Protein 9BY5 (pdb70)

Secondary structure (DSSP, 8-state):
-HHHHHHHHHHHHHHHHHHHHT-HHHHHHHHHHHHHHHHH-GGGS-SSS-HHHHHHHHHHHHHHSS-----HHHHHHHHTSPTTHHHHHHHHTTT---HHHHHHHTTS-HHHHHHHHHHHHHHHHSPPP-EEEEE-S-HHHHHHHHHHHHHTT-EEEEEE-SHHHHHHHHHHS--SEEEE-SB-TTS-BHHHHHHHHHHHH----EEEEES-GGGG-SSSS---SEEEESS--HHHHHHHHHHHHTT-/-HHHHHHHHHHHHHHHHHHHHTSHHHHHHHHHHHHHHHHH-GGGS-TTS-HHHHHHHHHHHHHHSS-----SS-----SGGGGGGGTSPTTHHHHHHHHTTT---HHHHHHHTTS-HHHHHHHHHHHHHHHHTSPP-EEEEE-S-HHHHHHHHHHHHHTT-EEEEEE-SHHHHHHHHHHS--SEEEE-SB-TTS-BHHHHHHHHHHHH----EEEEES-GGGG-SSSS---SEEEESS--HHHHHHHHHHHHTT--/-HHHHHHHHHHHHHHHHHHHHT-HHHHHHHHHHHHHHHHH-GGGS-SSS-HHHHHHHHHHHHHT---HHHHHHHTTSPTTHHHHHHHHTTT---HHHHHHHTTS-HHHHHHHHHHHHHHGGGPPP--EEEE-SSHHHHHHHHHHHHHHT----EEE-SHHHHHHHHHHS--SEEEEESB-TTS-BHHHHHHHHHHHH----EEEEES--GGG--SSS---SEEEESS--HHHHHHHHHHHHTT--

Organism: NCBI:txid1123069

B-factor: mean 59.8, std 19.07, range [26.31, 221.82]

InterPro domains:
  IPR001789 Signal transduction response regulator, receiver domain [PF00072] (146-255)
  IPR001789 Signal transduction response regulator, receiver domain [PS50110] (145-259)
  IPR001789 Signal transduction response regulator, receiver domain [SM00448] (144-255)
  IPR011006 CheY-like superfamily [SSF52172] (145-259)
  IPR013324 RNA polymerase sigma factor, region 3/4-like [SSF88659] (86-138)
  IPR014605 Signal transduction response regulator PhyR-like, alphaproteobacteria [NF006623] (9-264)
  IPR014605 Signal transduction response regulator PhyR-like, alphaproteobacteria [PIRSF036400] (9-265)
  IPR036388 Winged helix-like DNA-binding domain superfamily [G3DSA:1.10.10.10] (83-142)
  IPR050595 Bacterial response regulator [PTHR44591] (145-258)
  IPR053866 PhyR, sigma2 domain [PF22029] (13-67)
  IPR053867 PhyR, sigma4 domain [PF22233] (92-139)

Solvent-accessible surface area: 33877 Å² total; per-residue (Å²): 148,69,87,63,83,20,58,62,35,24,24,47,0,45,24,3,0,1,6,14,24,22,32,37,86,43,0,26,54,28,2,101,35,0,44,85,22,11,126,113,106,92,102,67,18,92,111,70,45,78,29,48,5,0,0,1,12,0,0,9,49,38,59,95,67,119,42,124,116,55,48,39,67,1,2,54,36,35,44,128,32,40,103,50,1,14,22,0,0,1,0,24,6,16,4,90,9,71,61,110,57,0,0,48,0,18,149,36,88,32,26,87,0,96,89,20,21,92,86,2,115,57,48,46,144,115,48,116,81,7,95,0,0,0,1,2,23,94,63,125,42,4,111,61,2,58,89,6,0,56,101,37,46,13,53,46,29,19,55,1,113,32,72,92,45,0,39,61,22,2,42,147,64,106,2,35,0,0,1,0,13,36,112,0,43,71,215,12,26,0,65,72,0,6,69,66,2,43,185,59,96,35,134,5,14,16,1,11,2,16,47,132,10,63,162,30,0,42,33,130,128,127,18,21,22,8,7,2,32,41,130,40,104,86,41,18,2,57,2,2,0,10,2,0,30,11,27,67,138,67,18,49,72,8,30,32,23,2,26,7,0,28,11,3,0,1,8,7,0,17,28,39,79,9,0,24,18,19,1,63,17,0,0,32,22,12,7,86,94,88,94,67,21,89,112,65,38,74,24,29,5,1,0,0,16,6,0,13,51,32,56,95,56,129,45,81,12,145,41,154,53,167,30,32,40,34,213,36,4,95,139,32,91,104,87,28,42,104,41,0,18,22,0,0,1,0,25,5,17,2,79,9,72,51,109,55,0,2,51,1,18,171,39,80,26,85,91,0,113,103,20,15,88,77,2,113,45,13,40,143,90,50,132,76,8,95,0,1,0,2,2,25,98,64,150,37,4,118,61,2,68,76,5,0,56,102,42,44,14,33,32,27,20,56,1,110,34,63,88,43,0,43,56,21,3,53,143,61,76,0,53,0,0,2,1,13,24,77,2,44,66,203,29,33,0,64,80,0,4,75,58,4,52,183,87,82,37,120,5,9,17,1,12,2,8,38,62,0,20,139,21,1,41,35,135,129,127,18,21,21,9,7,3,12,22,54,43,106,87,37,16,2,48,1,4,1,9,7,0,29,18,15,11,120,128,73,79,61,89,19,59,62,36,20,24,44,0,22,21,2,0,0,10,18,32,19,33,38,90,44,0,20,61,71,0,83,35,0,37,90,19,11,124,119,90,89,90,67,20,91,109,69,43,70,35,46,6,1,1,0,7,3,0,12,58,39,57,96,128,177,50,145,80,21,64,160,57,59,84,194,30,35,105,54,0,21,22,0,0,2,0,22,3,19,4,86,12,33,24,88,51,0,6,60,1,12,165,38,82,47,80,80,0,111,121,32,18,94,121,1,104,54,33,38,148,118,54,119,68,7,105,0,0,0,0,2,30,86,0,76,29,0,4,65,0,28,39,5,0,60,104,38,42,13,54,43,24,13,9,4,44,36,63,98,38,0,36,63,28,2,46,145,70,78,0,14,0,0,1,0,9,26,104,7,61,73,207,7,24,0,63,68,0,6,72,74,2,43,181,68,112,34,129,4,16,17,0,14,1,7,43,139,15,73,164,21,1,40,34,135,128,129,20,16,24,10,8,2,25,41,134,45,71,71,26,14,0,50,0,5,0,14,6,0,32,29,66,19,115

Foldseek 3Di:
DLVVQLVVLLLVQLLLQLLQLVHSVRSNVLSVVLVVCCVVPVVQQDPVDRNNLSSLLSSLVSVPDDDDNADVLLVVLVVPADPPLLVLLCCCFQVVDDLCSSCSSNVHHSVVSVVSPVSNVVVLLVDDEWEEEEEAAPVVVVVVLCVLSVVSVYHYLYYHQALVSLLVSCVVPPGQEYEFEAQGDVRHGSVVSVVNSCVPPNDHAYAYEEAPCSVQRPSPDDHHSHYAYPVHDSSNSSSSVSSSSSRD/DLVVQLVVLLLVQLLLQLLQQVFSVQSNLLSVQLVVVCVVPVVQADPVDDSNLRSLLSSVVCVPDPDGGPGPDDHGRAVLLPVVVVVADPPLLVLLCCVFQVVDPLCSSCSSNVHHSVVSVVSPVSNVVVLVVDDAWEEEEEAAPVVVSVVLQVLSVVSVHHYLYYHQALVSLLVSCVVDPGLEYEHEAQGDVRHGRVVSVVNSCVVPNDHQYEYEEAPCSVQRPSPDDHHSHYAYPVHDSSNSVSRVSSRSSNTD/DLVVQLVVLLLVQLQLQLLQVVHSVRSNVLSVVLVVCCVVPVVQADPVDRSNLRSLLSSLVVVVVDDVVLVVLVVPQDPPLLNLLCCVFQVVADLCSSCSSNVHHSVVSVVSPVSNVVSLLVDDAFEEEEADQPVVVVVVLCVLSVVSPYHYLYYHFALVRLLVSCVVPPGQEYEFEAQGDVRHGSVVSVVSSCVPVNDHAYEYEYACVSVQRPSPDDHHSHYAHPPHDSSNSSSRCSSSSSVTD

Sequence (749 aa):
DLSAQIAAELPYLRRYARALTGSQSSGDAYALATLEAILDEPALFETGTTPRVALFTVFHTIWNSSGSGLARAAQRHLARLTPNTREALLLSTIEDFTPEEVATIMRSDVDEVRHLINRARSEMEDSVSGRVMIIEDEAIIALDLQTIVADMGHAITGVARTRDAAVALAGIEKPDLILADIQLADRSSGIDAVNEILRARGDIPVIFITAFPERLLTGERPEPAFLISKPYREDQVRSAISQAMFFADLSAQIAAELPYLRRYARALTGSQSSGDAYALATLEAILDEPALFETGTTPRVALFTVFHTIWNSSGSPVSDGETGLARAAQRHLARLTPNTREALLLSTIEDFTPEEVATIMRSDVDEVRHLINRARSEMEDSVSGRVMIIEDEAIIALDLQTIVADMGHAITGVARTRDAAVALAGIEKPDLILADIQLADRSSGIDAVNEILRARGDIPVIFITAFPERLLTGERPEPAFLISKPYREDQVRSAISQAMFFASDLSAQIAAELPYLRRYARALTGSQSSGDAYALATLEAILDEPALFETGTTPRVALFTVFHTIWNSLARAAQRHLARLTPNTREALLLSTIEDFTPEEVATIMRSDVDEVRHLINRARSEMEDSVSGRVMIIEDEAIIALDLQTIVADMGHAITGVARTRDAAVALAGIEKPDLILADIQLADRSSGIDAVNEILRARGDIPVIFITAFPERLLTGERPEPAFLISKPYREDQVRSAISQAMFFAS

Radius of gyration: 29.53 Å; Cα contacts (8 Å, |Δi|>4): 1243; chains: 3; bounding box: 86×63×75 Å

Structure (mmCIF, N/CA/C/O backbone):
data_9BY5
#
_entry.id   9BY5
#
_cell.length_a   113.910
_cell.length_b   118.642
_cell.length_c   121.088
_cell.angle_alpha   90.000
_cell.angle_beta   90.000
_cell.angle_gamma   90.000
#
_symmetry.space_group_name_H-M   'I 2 2 2'
#
loop_
_entity.id
_entity.type
_entity.pdbx_description
1 polymer 'Response regulator receiver protein'
2 non-polymer 'MAGNESIUM ION'
3 non-polymer 'SODIUM ION'
4 non-polymer 2-AMINO-2-HYDROXYMETHYL-PROPANE-1,3-DIOL
5 water water
#
loop_
_atom_site.group_PDB
_atom_site.id
_atom_site.type_symbol
_atom_site.label_atom_id
_atom_site.label_alt_id
_atom_site.label_comp_id
_atom_site.label_asym_id
_atom_site.label_entity_id
_atom_site.label_seq_id
_atom_site.pdbx_PDB_ins_code
_atom_site.Cartn_x
_atom_site.Cartn_y
_atom_site.Cartn_z
_atom_site.occupancy
_atom_site.B_iso_or_equiv
_atom_site.auth_seq_id
_atom_site.auth_comp_id
_atom_site.auth_asym_id
_atom_site.auth_atom_id
_atom_site.pdbx_PDB_model_num
ATOM 1 N N . ASP A 1 10 ? -29.99800 -18.37900 6.50400 1.000 58.70253 10 ASP A N 1
ATOM 2 C CA . ASP A 1 10 ? -28.99300 -17.31600 6.77900 1.000 59.07167 10 ASP A CA 1
ATOM 3 C C . ASP A 1 10 ? -28.02300 -17.23100 5.60300 1.000 57.40282 10 ASP A C 1
ATOM 4 O O . ASP A 1 10 ? -27.52200 -18.28400 5.23000 1.000 41.73018 10 ASP A O 1
ATOM 12 N N . LEU A 1 11 ? -27.73900 -16.03100 5.09200 1.000 48.12654 11 LEU A N 1
ATOM 13 C CA . LEU A 1 11 ? -26.91300 -15.86000 3.86600 1.000 48.61411 11 LEU A CA 1
ATOM 14 C C . LEU A 1 11 ? -25.44400 -16.17700 4.13400 1.000 43.74951 11 LEU A C 1
ATOM 15 O O . LEU A 1 11 ? -24.80200 -16.57600 3.20500 1.000 41.04491 11 LEU A O 1
ATOM 31 N N . SER A 1 12 ? -24.93400 -15.90300 5.31900 1.000 35.25848 12 SER A N 1
ATOM 32 C CA . SER A 1 12 ? -23.53700 -16.25400 5.64500 1.000 36.78573 12 SER A CA 1
ATOM 33 C C . SER A 1 12 ? -23.38500 -17.76900 5.51600 1.000 39.84905 12 SER A C 1
ATOM 34 O O . SER A 1 12 ? -22.39000 -18.18700 4.97100 1.000 35.48226 12 SER A O 1
ATOM 42 N N . ALA A 1 13 ? -24.32900 -18.53200 6.04500 1.000 33.49939 13 ALA A N 1
ATOM 43 C CA . ALA A 1 13 ? -24.26200 -19.99200 6.05500 1.000 37.74752 13 ALA A CA 1
ATOM 44 C C . ALA A 1 13 ? -24.49000 -20.54900 4.67100 1.000 33.85051 13 ALA A C 1
ATOM 45 O O . ALA A 1 13 ? -23.93400 -21.59400 4.32800 1.000 34.72572 13 ALA A O 1
ATOM 52 N N . GLN A 1 14 ? -25.29800 -19.85900 3.86300 1.000 33.02939 14 GLN A N 1
ATOM 53 C CA . GLN A 1 14 ? -25.55200 -20.33000 2.51000 1.000 37.81002 14 GLN A CA 1
ATOM 54 C C . GLN A 1 14 ? -24.31700 -20.14800 1.63300 1.000 40.13253 14 GLN A C 1
ATOM 55 O O . GLN A 1 14 ? -23.97200 -21.04600 0.84900 1.000 34.33544 14 GLN A O 1
ATOM 69 N N . ILE A 1 15 ? -23.63600 -18.99400 1.76600 1.000 33.91239 15 ILE A N 1
ATOM 70 C CA . ILE A 1 15 ? -22.38200 -18.76300 1.03900 1.000 34.19254 15 ILE A CA 1
ATOM 71 C C . ILE A 1 15 ? -21.31700 -19.75900 1.46800 1.000 31.90822 15 ILE A C 1
ATOM 72 O O . ILE A 1 15 ? -20.59200 -20.30700 0.63700 1.000 35.21142 15 ILE A O 1
ATOM 88 N N . ALA A 1 16 ? -21.16400 -19.96100 2.77900 1.000 34.91873 16 ALA A N 1
ATOM 89 C CA . ALA A 1 16 ? -20.16800 -20.90500 3.26800 1.000 33.11513 16 ALA A CA 1
ATOM 90 C C . ALA A 1 16 ? -20.38200 -22.30200 2.68500 1.000 34.60820 16 ALA A C 1
ATOM 91 O O . ALA A 1 16 ? -19.41700 -22.98600 2.34500 1.000 34.68340 16 ALA A O 1
ATOM 98 N N . ALA A 1 17 ? -21.64900 -22.74100 2.54700 1.000 33.45471 17 ALA A N 1
ATOM 99 C CA . ALA A 1 17 ? -21.94400 -24.05400 1.96600 1.000 35.69617 17 ALA A CA 1
ATOM 100 C C . ALA A 1 17 ? -21.56800 -24.14700 0.49200 1.000 33.91541 17 ALA A C 1
ATOM 101 O O . ALA A 1 17 ? -21.34400 -25.25000 -0.00300 1.000 36.63955 17 ALA A O 1
ATOM 108 N N . GLU A 1 18 ? -21.47200 -23.02800 -0.22400 1.000 33.65855 18 GLU A N 1
ATOM 109 C CA . GLU A 1 18 ? -21.16500 -23.11300 -1.64300 1.000 33.13549 18 GLU A CA 1
ATOM 110 C C . GLU A 1 18 ? -19.68200 -22.95400 -1.94200 1.000 33.24602 18 GLU A C 1
ATOM 111 O O . GLU A 1 18 ? -19.25200 -23.25300 -3.06400 1.000 34.61831 18 GLU A O 1
ATOM 123 N N . LEU A 1 19 ? -18.89600 -22.47500 -0.98400 1.000 31.48947 19 LEU A N 1
ATOM 124 C CA . LEU A 1 19 ? -17.46800 -22.29300 -1.23700 1.000 30.23943 19 LEU A CA 1
ATOM 125 C C . LEU A 1 19 ? -16.78400 -23.54700 -1.78100 1.000 31.11118 19 LEU A C 1
ATOM 126 O O . LEU A 1 19 ? -15.89800 -23.41200 -2.63600 1.000 31.93259 19 LEU A O 1
ATOM 142 N N . PRO A 1 20 ? -17.09000 -24.75100 -1.31900 1.000 32.12349 20 PRO A N 1
ATOM 143 C CA . PRO A 1 20 ? -16.36600 -25.93000 -1.85500 1.000 33.42654 20 PRO A CA 1
ATOM 144 C C . PRO A 1 20 ? -16.53100 -26.10000 -3.35000 1.000 28.88587 20 PRO A C 1
ATOM 145 O O . PRO A 1 20 ? -15.57400 -26.48200 -4.03200 1.000 30.99166 20 PRO A O 1
ATOM 156 N N . TYR A 1 21 ? -17.73300 -25.82700 -3.87100 1.000 31.00274 21 TYR A N 1
ATOM 157 C CA . TYR A 1 21 ? -17.99000 -25.96900 -5.30500 1.000 31.05437 21 TYR A CA 1
ATOM 158 C C . TYR A 1 21 ? -17.26900 -24.89400 -6.09900 1.000 31.66561 21 TYR A C 1
ATOM 159 O O . TYR A 1 21 ? -16.77300 -25.15600 -7.20600 1.000 30.54426 21 TYR A O 1
ATOM 177 N N . LEU A 1 22 ? -17.19000 -23.67700 -5.54400 1.000 31.92492 22 LEU A N 1
ATOM 178 C CA . LEU A 1 22 ? -16.37800 -22.63700 -6.16900 1.000 30.89378 22 LEU A CA 1
ATOM 179 C C . LEU A 1 22 ? -14.92900 -23.08700 -6.27200 1.000 31.09710 22 LEU A C 1
ATOM 180 O O . LEU A 1 22 ? -14.28100 -22.89400 -7.31000 1.000 26.91493 22 LEU A O 1
ATOM 196 N N . ARG A 1 23 ? -14.40400 -23.70800 -5.20900 1.000 29.87687 23 ARG A N 1
ATOM 197 C CA . ARG A 1 23 ? -13.05300 -24.27500 -5.28600 1.000 34.48730 23 ARG A CA 1
ATOM 198 C C . ARG A 1 23 ? -12.96000 -25.31700 -6.38600 1.000 27.06179 23 ARG A C 1
ATOM 199 O O . ARG A 1 23 ? -11.97800 -25.35400 -7.14000 1.000 27.10698 23 ARG A O 1
ATOM 220 N N . ARG A 1 24 ? -13.96400 -26.19000 -6.47800 1.000 30.04697 24 ARG A N 1
ATOM 221 C CA . ARG A 1 24 ? -13.96100 -27.20900 -7.52400 1.000 29.82258 24 ARG A CA 1
ATOM 222 C C . ARG A 1 24 ? -13.85600 -26.57300 -8.89800 1.000 31.30803 24 ARG A C 1
ATOM 223 O O . ARG A 1 24 ? -13.05000 -27.00500 -9.73400 1.000 34.32999 24 ARG A O 1
ATOM 244 N N . TYR A 1 25 ? -14.67300 -25.53500 -9.15200 1.000 32.61101 25 TYR A N 1
ATOM 245 C CA . TYR A 1 25 ? -14.68100 -24.87100 -10.45900 1.000 28.47530 25 TYR A CA 1
ATOM 246 C C . TYR A 1 25 ? -13.34600 -24.17000 -10.74000 1.000 26.31265 25 TYR A C 1
ATOM 247 O O . TYR A 1 25 ? -12.73100 -24.38700 -11.78900 1.000 31.43766 25 TYR A O 1
ATOM 265 N N . ALA A 1 26 ? -12.87500 -23.33800 -9.80500 1.000 28.00997 26 ALA A N 1
ATOM 266 C CA . ALA A 1 26 ? -11.61400 -22.61200 -10.00100 1.000 33.90626 26 ALA A CA 1
ATOM 267 C C . ALA A 1 26 ? -10.42100 -23.55500 -10.11900 1.000 30.15704 26 ALA A C 1
ATOM 268 O O . ALA A 1 26 ? -9.48500 -23.28200 -10.88900 1.000 31.13763 26 ALA A O 1
ATOM 275 N N . ARG A 1 27 ? -10.41600 -24.66300 -9.36700 1.000 29.44997 27 ARG A N 1
ATOM 276 C CA . ARG A 1 27 ? -9.32500 -25.62200 -9.51200 1.000 29.89094 27 ARG A CA 1
ATOM 277 C C . ARG A 1 27 ? -9.32200 -26.24700 -10.90000 1.000 30.45582 27 ARG A C 1
ATOM 278 O O . ARG A 1 27 ? -8.25900 -26.50400 -11.46600 1.000 29.17108 27 ARG A O 1
ATOM 299 N N . ALA A 1 28 ? -10.49100 -26.51500 -11.46600 1.000 27.53191 28 ALA A N 1
ATOM 300 C CA . ALA A 1 28 ? -10.60100 -27.15100 -12.79700 1.000 27.52565 28 ALA A CA 1
ATOM 301 C C . ALA A 1 28 ? -10.13300 -26.17400 -13.87400 1.000 32.31039 28 ALA A C 1
ATOM 302 O O . ALA A 1 28 ? -9.41400 -26.60600 -14.76700 1.000 32.34064 28 ALA A O 1
ATOM 309 N N . LEU A 1 29 ? -10.50400 -24.90400 -13.75700 1.000 30.26973 29 LEU A N 1
ATOM 310 C CA . LEU A 1 29 ? -10.10200 -23.85900 -14.72800 1.000 33.34576 29 LEU A CA 1
ATOM 311 C C . LEU A 1 29 ? -8.57700 -23.70000 -14.73600 1.000 37.71647 29 LEU A C 1
ATOM 312 O O . LEU A 1 29 ? -8.01400 -23.60500 -15.83100 1.000 32.59125 29 LEU A O 1
ATOM 328 N N . THR A 1 30 ? -7.94200 -23.72800 -13.56800 1.000 35.45805 30 THR A N 1
ATOM 329 C CA . THR A 1 30 ? -6.49900 -23.47500 -13.41200 1.000 36.84597 30 THR A CA 1
ATOM 330 C C . THR A 1 30 ? -5.69500 -24.75100 -13.41900 1.000 37.4832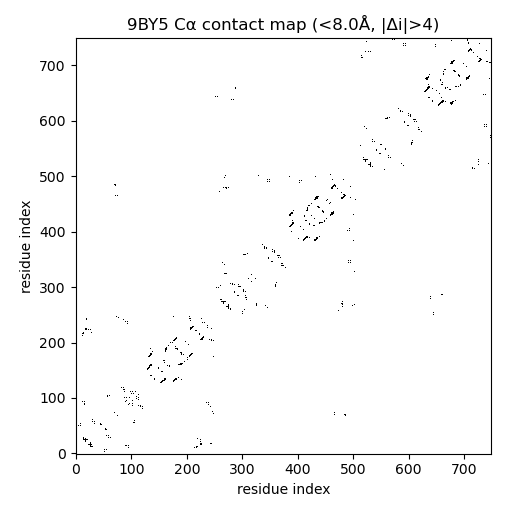5 30 THR A C 1
ATOM 331 O O . THR A 1 30 ? -4.47200 -24.63600 -13.54200 1.000 36.16457 30 THR A O 1
ATOM 342 N N . GLY A 1 31 ? -6.30900 -25.92800 -13.27800 1.000 32.92813 31 GLY A N 1
ATOM 343 C CA . GLY A 1 31 ? -5.50900 -27.13600 -13.12800 1.000 34.75412 31 GLY A CA 1
ATOM 344 C C . GLY A 1 31 ? -4.76300 -27.27400 -11.81200 1.000 34.36224 31 GLY A C 1
ATOM 345 O O . GLY A 1 31 ? -3.90800 -28.15200 -11.68800 1.000 35.49763 31 GLY A O 1
ATOM 349 N N . SER A 1 32 ? -5.02800 -26.40900 -10.83600 1.000 33.61559 32 SER A N 1
ATOM 350 C CA . SER A 1 32 ? -4.22500 -26.37300 -9.59000 1.000 34.89247 32 SER A CA 1
ATOM 351 C C . SER A 1 32 ? -5.09800 -26.21000 -8.34800 1.000 33.96295 32 SER A C 1
ATOM 352 O O . SER A 1 32 ? -6.08700 -25.50900 -8.44500 1.000 35.04403 32 SER A O 1
ATOM 360 N N . GLN A 1 33 ? -4.74100 -26.86400 -7.25100 1.000 33.74486 33 GLN A N 1
ATOM 361 C CA . GLN A 1 33 ? -5.44600 -26.66100 -5.96900 1.000 35.54619 33 GLN A CA 1
ATOM 362 C C . GLN A 1 33 ? -5.03300 -25.28600 -5.44300 1.000 36.19787 33 GLN A C 1
ATOM 363 O O . GLN A 1 33 ? -5.89700 -24.54200 -5.01800 1.000 33.44714 33 GLN A O 1
ATOM 377 N N . SER A 1 34 ? -3.74400 -24.98300 -5.50700 1.000 34.08342 34 SER A N 1
ATOM 378 C CA . SER A 1 34 ? -3.21100 -23.72200 -4.95300 1.000 37.68122 34 SER A CA 1
ATOM 379 C C . SER A 1 34 ? -3.85600 -22.52800 -5.66900 1.000 38.11570 34 SER A C 1
ATOM 380 O O . SER A 1 34 ? -4.33300 -21.64100 -4.97400 1.000 38.23646 34 SER A O 1
ATOM 388 N N . SER A 1 35 ? -3.88300 -22.51200 -6.99600 1.000 33.60044 35 SER A N 1
ATOM 389 C CA . SER A 1 35 ? -4.52600 -21.40600 -7.70700 1.000 40.03404 35 SER A CA 1
ATOM 390 C C . SER A 1 35 ? -6.03600 -21.40400 -7.49800 1.000 38.83104 35 SER A C 1
ATOM 391 O O . SER A 1 35 ? -6.62100 -20.35400 -7.20600 1.000 31.98017 35 SER A O 1
ATOM 399 N N . GLY A 1 36 ? -6.68900 -22.56500 -7.66600 1.000 32.00210 36 GLY A N 1
ATOM 400 C CA . GLY A 1 36 ? -8.13000 -22.60900 -7.47200 1.000 30.41742 36 GLY A CA 1
ATOM 401 C C . GLY A 1 36 ? -8.54300 -22.12400 -6.09700 1.000 33.49170 36 GLY A C 1
ATOM 402 O O . GLY A 1 36 ? -9.45400 -21.30400 -5.95700 1.000 32.33093 36 GLY A O 1
ATOM 406 N N . ASP A 1 37 ? -7.88300 -22.58800 -5.05300 1.000 32.39278 37 ASP A N 1
ATOM 407 C CA . ASP A 1 37 ? -8.25900 -22.22100 -3.66800 1.000 34.97363 37 ASP A CA 1
ATOM 408 C C . ASP A 1 37 ? -8.00400 -20.73800 -3.45300 1.000 37.86686 37 ASP A C 1
ATOM 409 O O . ASP A 1 37 ? -8.68600 -20.15400 -2.63800 1.000 32.80969 37 ASP A O 1
ATOM 418 N N . ALA A 1 38 ? -7.00800 -20.19100 -4.12700 1.000 32.23488 38 ALA A N 1
ATOM 419 C CA . ALA A 1 38 ? -6.66900 -18.76500 -3.97500 1.000 30.69776 38 ALA A CA 1
ATOM 420 C C . ALA A 1 38 ? -7.73400 -17.90400 -4.64400 1.000 34.73964 38 ALA A C 1
ATOM 421 O O . ALA A 1 38 ? -7.97800 -16.84100 -4.13900 1.000 34.38728 38 ALA A O 1
ATOM 428 N N . TYR A 1 39 ? -8.27100 -18.34000 -5.77400 1.000 33.01361 39 TYR A N 1
ATOM 429 C CA . TYR A 1 39 ? -9.27900 -17.56400 -6.52700 1.000 32.17466 39 TYR A CA 1
ATOM 430 C C . TYR A 1 39 ? -10.57400 -17.60300 -5.76400 1.000 34.80729 39 TYR A C 1
ATOM 431 O O . TYR A 1 39 ? -11.26500 -16.59700 -5.75900 1.000 31.15580 39 TYR A O 1
ATOM 449 N N . ALA A 1 40 ? -10.89900 -18.74300 -5.16700 1.000 31.36861 40 ALA A N 1
ATOM 450 C CA . ALA A 1 40 ? -12.13200 -18.90900 -4.37600 1.000 33.52163 40 ALA A CA 1
ATOM 451 C C . ALA A 1 40 ? -12.03100 -18.00400 -3.15100 1.000 35.82059 40 ALA A C 1
ATOM 452 O O . ALA A 1 40 ? -13.02100 -17.36500 -2.81700 1.000 30.99064 40 ALA A O 1
ATOM 459 N N . LEU A 1 41 ? -10.86600 -17.96200 -2.50900 1.000 30.05395 41 LEU A N 1
ATOM 460 C CA . LEU A 1 41 ? -10.69000 -17.07500 -1.36000 1.000 32.69683 41 LEU A CA 1
ATOM 461 C C . LEU A 1 41 ? -10.79900 -15.59900 -1.76300 1.000 30.73170 41 LEU A C 1
ATOM 462 O O . LEU A 1 41 ? -11.43500 -14.80000 -1.06000 1.000 30.47215 41 LEU A O 1
ATOM 478 N N . ALA A 1 42 ? -10.21700 -15.22300 -2.90500 1.000 31.65022 42 ALA A N 1
ATOM 479 C CA . ALA A 1 42 ? -10.30400 -13.83200 -3.34300 1.000 35.43181 42 ALA A CA 1
ATOM 480 C C . ALA A 1 42 ? -11.74100 -13.43200 -3.60500 1.000 35.87779 42 ALA A C 1
ATOM 481 O O . ALA A 1 42 ? -12.11100 -12.28100 -3.35900 1.000 31.30928 42 ALA A O 1
ATOM 488 N N . THR A 1 43 ? -12.56900 -14.38100 -4.06700 1.000 32.43697 43 THR A N 1
ATOM 489 C CA . THR A 1 43 ? -13.98100 -14.10100 -4.29800 1.000 30.71305 43 THR A CA 1
ATOM 490 C C . THR A 1 43 ? -14.69400 -13.78300 -3.00100 1.000 33.81582 43 THR A C 1
ATOM 491 O O . THR A 1 43 ? -15.46500 -12.82100 -2.93900 1.000 31.85549 43 THR A O 1
ATOM 502 N N . LEU A 1 44 ? -14.45700 -14.58000 -1.94600 1.000 31.49534 44 LEU A N 1
ATOM 503 C CA . LEU A 1 44 ? -15.04900 -14.26600 -0.65000 1.000 33.46984 44 LEU A CA 1
ATOM 504 C C . LEU A 1 44 ? -14.54500 -12.92300 -0.11500 1.000 33.54895 44 LEU A C 1
ATOM 505 O O . LEU A 1 44 ? -15.31700 -12.14400 0.46100 1.000 34.78253 44 LEU A O 1
ATOM 521 N N . GLU A 1 45 ? -13.24000 -12.65800 -0.25200 1.000 32.68294 45 GLU A N 1
ATOM 522 C CA . GLU A 1 45 ? -12.70200 -11.37400 0.20200 1.000 35.29584 45 GLU A CA 1
ATOM 523 C C . GLU A 1 45 ? -13.40100 -10.21600 -0.50200 1.000 35.07307 45 GLU A C 1
ATOM 524 O O . GLU A 1 45 ? -13.75100 -9.21100 0.13200 1.000 38.15964 45 GLU A O 1
ATOM 536 N N . ALA A 1 46 ? -13.62000 -10.33900 -1.81500 1.000 35.27342 46 ALA A N 1
ATOM 537 C CA . ALA A 1 46 ? -14.29600 -9.27200 -2.55300 1.000 33.83335 46 ALA A CA 1
ATOM 538 C C . ALA A 1 46 ? -15.68500 -9.03100 -2.00400 1.000 36.91943 46 ALA A C 1
ATOM 539 O O . ALA A 1 46 ? -16.12900 -7.87800 -1.87700 1.000 36.04999 46 ALA A O 1
ATOM 546 N N . ILE A 1 47 ? -16.38700 -10.10900 -1.66500 1.000 29.89625 47 ILE A N 1
ATOM 547 C CA . ILE A 1 47 ? -17.74300 -9.96100 -1.16700 1.000 34.30338 47 ILE A CA 1
ATOM 548 C C . ILE A 1 47 ? -17.74600 -9.34000 0.22100 1.000 35.61021 47 ILE A C 1
ATOM 549 O O . ILE A 1 47 ? -18.66800 -8.59200 0.58200 1.000 34.81723 47 ILE A O 1
ATOM 565 N N . LEU A 1 48 ? -16.72600 -9.62900 1.02800 1.000 36.00280 48 LEU A N 1
ATOM 566 C CA . LEU A 1 48 ? -16.73200 -9.02900 2.35800 1.000 34.91022 48 LEU A CA 1
ATOM 567 C C . LEU A 1 48 ? -16.34500 -7.55800 2.28800 1.000 33.97963 48 LEU A C 1
ATOM 568 O O . LEU A 1 48 ? -16.87700 -6.74100 3.04200 1.000 34.83388 48 LEU A O 1
ATOM 584 N N . ASP A 1 49 ? -15.41500 -7.21700 1.39500 1.000 36.99717 49 ASP A N 1
ATOM 585 C CA . ASP A 1 49 ? -14.93400 -5.85000 1.24200 1.000 38.09811 49 ASP A CA 1
ATOM 586 C C . ASP A 1 49 ? -15.94100 -4.96200 0.52100 1.000 40.18506 49 ASP A C 1
ATOM 587 O O . ASP A 1 49 ? -16.01600 -3.75500 0.79800 1.000 37.22486 49 ASP A O 1
ATOM 596 N N . GLU A 1 50 ? -16.72400 -5.53600 -0.39300 1.000 34.05015 50 GLU A N 1
ATOM 597 C CA . GLU A 1 50 ? -17.68900 -4.78800 -1.19400 1.000 37.11706 50 GLU A CA 1
ATOM 598 C C . GLU A 1 50 ? -18.97200 -5.59000 -1.28600 1.000 37.48334 50 GLU A C 1
ATOM 599 O O . GLU A 1 50 ? -19.29200 -6.16400 -2.33200 1.000 36.95894 50 GLU A O 1
ATOM 611 N N . PRO A 1 51 ? -19.76500 -5.60100 -0.21600 1.000 36.83081 51 PRO A N 1
ATOM 612 C CA . PRO A 1 51 ? -20.97400 -6.43400 -0.19200 1.000 34.97778 51 PRO A CA 1
ATOM 613 C C . PRO A 1 51 ? -21.92800 -6.12800 -1.31700 1.000 38.06048 51 PRO A C 1
ATOM 614 O O . PRO A 1 51 ? -22.76400 -6.97500 -1.67100 1.000 35.88118 51 PRO A O 1
ATOM 625 N N . ALA A 1 52 ? -21.87400 -4.91400 -1.86300 1.000 36.44909 52 ALA A N 1
ATOM 626 C CA . ALA A 1 52 ? -22.77600 -4.58500 -2.95100 1.000 36.98589 52 ALA A CA 1
ATOM 627 C C . ALA A 1 52 ? -22.53000 -5.45000 -4.19000 1.000 39.45066 52 ALA A C 1
ATOM 628 O O . ALA A 1 52 ? -23.39800 -5.51100 -5.06100 1.000 40.74439 52 ALA A O 1
ATOM 635 N N . LEU A 1 53 ? -21.39100 -6.15100 -4.27100 1.000 41.08236 53 LEU A N 1
ATOM 636 C CA . LEU A 1 53 ? -21.11000 -7.04300 -5.39200 1.000 36.46034 53 LEU A CA 1
ATOM 637 C C . LEU A 1 53 ? -21.98400 -8.28700 -5.38600 1.000 40.45247 53 LEU A C 1
ATOM 638 O O . LEU A 1 53 ? -22.07300 -8.98400 -6.40500 1.000 41.03459 53 LEU A O 1
ATOM 654 N N . PHE A 1 54 ? -22.60600 -8.59200 -4.25700 1.000 39.88766 54 PHE A N 1
ATOM 655 C CA . PHE A 1 54 ? -23.34100 -9.83800 -4.08900 1.000 43.17513 54 PHE A CA 1
ATOM 656 C C . PHE A 1 54 ? -24.80800 -9.58000 -4.43700 1.000 48.44138 54 PHE A C 1
ATOM 657 O O . PHE A 1 54 ? -25.55900 -8.99600 -3.64600 1.000 43.98046 54 PHE A O 1
ATOM 674 N N . GLU A 1 55 ? -25.20500 -9.98400 -5.64100 1.000 44.09035 55 GLU A N 1
ATOM 675 C CA . GLU A 1 55 ? -26.58700 -9.82000 -6.07300 1.000 53.89396 55 GLU A CA 1
ATOM 676 C C . GLU A 1 55 ? -27.52600 -10.62300 -5.16800 1.000 54.85864 55 GLU A C 1
ATOM 677 O O . GLU A 1 55 ? -27.33400 -11.82200 -4.95100 1.000 50.01623 55 GLU A O 1
ATOM 689 N N . THR A 1 56 ? -28.53400 -9.95500 -4.60600 1.000 65.90749 56 THR A N 1
ATOM 690 C CA . THR A 1 56 ? -29.48000 -10.63900 -3.72900 1.000 61.94957 56 THR A CA 1
ATOM 691 C C . THR A 1 56 ? -30.70200 -11.16200 -4.46400 1.000 56.07860 56 THR A C 1
ATOM 692 O O . THR A 1 56 ? -31.47100 -11.93000 -3.87400 1.000 60.39682 56 THR A O 1
ATOM 703 N N . GLY A 1 57 ? -30.89600 -10.76800 -5.72500 1.000 53.45709 57 GLY A N 1
ATOM 704 C CA . GLY A 1 57 ? -32.00900 -11.23400 -6.52800 1.000 63.52371 57 GLY A CA 1
ATOM 705 C C . GLY A 1 57 ? -31.83000 -12.59700 -7.17600 1.000 69.72864 57 GLY A C 1
ATOM 706 O O . GLY A 1 57 ? -32.79000 -13.11300 -7.75700 1.000 70.95620 57 GLY A O 1
ATOM 710 N N . THR A 1 58 ? -30.63500 -13.18600 -7.10100 1.000 55.60237 58 THR A N 1
ATOM 711 C CA . THR A 1 58 ? -30.39200 -14.55400 -7.54000 1.000 45.42224 58 THR A CA 1
ATOM 712 C C . THR A 1 58 ? -30.12800 -15.44800 -6.32900 1.000 45.95962 58 THR A C 1
ATOM 713 O O . THR A 1 58 ? -30.06900 -14.98900 -5.18400 1.000 45.66991 58 THR A O 1
ATOM 724 N N . THR A 1 59 ? -29.97900 -16.74800 -6.58300 1.000 44.88683 59 THR A N 1
ATOM 725 C CA . THR A 1 59 ? -29.59800 -17.63700 -5.50000 1.000 48.50679 59 THR A CA 1
ATOM 726 C C . THR A 1 59 ? -28.17600 -17.30800 -5.04900 1.000 34.07261 59 THR A C 1
ATOM 727 O O . THR A 1 59 ? -27.38000 -16.77200 -5.82200 1.000 38.35968 59 THR A O 1
ATOM 738 N N . PRO A 1 60 ? -27.84500 -17.59500 -3.79600 1.000 39.15652 60 PRO A N 1
ATOM 739 C CA . PRO A 1 60 ? -26.48300 -17.29000 -3.32000 1.000 41.02770 60 PRO A CA 1
ATOM 740 C C . PRO A 1 60 ? -25.40800 -17.99600 -4.12800 1.000 36.31765 60 PRO A C 1
ATOM 741 O O . PRO A 1 60 ? -24.35900 -17.40900 -4.42500 1.000 35.87362 60 PRO A O 1
ATOM 752 N N . ARG A 1 61 ? -25.67000 -19.24200 -4.51900 1.000 37.24180 61 ARG A N 1
ATOM 753 C CA . ARG A 1 61 ? -24.75700 -19.98100 -5.38100 1.000 34.94778 61 ARG A CA 1
ATOM 754 C C . ARG A 1 61 ? -24.46600 -19.22900 -6.67800 1.000 32.98094 61 ARG A C 1
ATOM 755 O O . ARG A 1 61 ? -23.30700 -19.11200 -7.09400 1.000 32.54706 61 ARG A O 1
ATOM 776 N N . VAL A 1 62 ? -25.51100 -18.76900 -7.37300 1.000 35.21607 62 VAL A N 1
ATOM 777 C CA . VAL A 1 62 ? -25.28600 -18.02000 -8.60600 1.000 33.75133 62 VAL A CA 1
ATOM 778 C C . VAL A 1 62 ? -24.57400 -16.69500 -8.31700 1.000 35.53109 62 VAL A C 1
ATOM 779 O O . VAL A 1 62 ? -23.63800 -16.30300 -9.02700 1.000 33.72843 62 VAL A O 1
ATOM 792 N N . ALA A 1 63 ? -25.01100 -15.98700 -7.27400 1.000 36.38015 63 ALA A N 1
ATOM 793 C CA . ALA A 1 63 ? -24.40500 -14.70800 -6.92300 1.000 35.69583 63 ALA A CA 1
ATOM 794 C C . ALA A 1 63 ? -22.92000 -14.86700 -6.61300 1.000 32.34994 63 ALA A C 1
ATOM 795 O O . ALA A 1 63 ? -22.10300 -14.02200 -7.00000 1.000 32.47304 63 ALA A O 1
ATOM 802 N N . LEU A 1 64 ? -22.54600 -15.96100 -5.93900 1.000 34.06311 64 LEU A N 1
ATOM 803 C CA . LEU A 1 64 ? -21.14900 -16.18800 -5.58100 1.000 34.34121 64 LEU A CA 1
ATOM 804 C C . LEU A 1 64 ? -20.27900 -16.43800 -6.80900 1.000 34.16130 64 LEU A C 1
ATOM 805 O O . LEU A 1 64 ? -19.15600 -15.92400 -6.90100 1.000 33.43922 64 LEU A O 1
ATOM 821 N N . PHE A 1 65 ? -20.76100 -17.27400 -7.73200 1.000 33.41259 65 PHE A N 1
ATOM 822 C CA . PHE A 1 65 ? -20.03200 -17.56000 -8.96500 1.000 33.52918 65 PHE A CA 1
ATOM 823 C C . PHE A 1 65 ? -19.96500 -16.34700 -9.87900 1.000 31.14752 65 PHE A C 1
ATOM 824 O O . PHE A 1 65 ? -19.03200 -16.23600 -10.67800 1.000 31.68066 65 PHE A O 1
ATOM 841 N N . THR A 1 66 ? -20.97500 -15.47400 -9.82800 1.000 30.93746 66 THR A N 1
ATOM 842 C CA . THR A 1 66 ? -20.92900 -14.24000 -10.61100 1.000 33.53572 66 THR A CA 1
ATOM 843 C C . THR A 1 66 ? -19.74600 -13.38200 -10.17700 1.000 34.83100 66 THR A C 1
ATOM 844 O O . THR A 1 66 ? -18.99500 -12.86000 -11.00800 1.000 31.77651 66 THR A O 1
ATOM 855 N N . VAL A 1 67 ? -19.55700 -13.24200 -8.86200 1.000 34.71594 67 VAL A N 1
ATOM 856 C CA . VAL A 1 67 ? -18.42100 -12.47200 -8.36200 1.000 34.26485 67 VAL A CA 1
ATOM 857 C C . VAL A 1 67 ? -17.10700 -13.10400 -8.77700 1.000 33.11888 67 VAL A C 1
ATOM 858 O O . VAL A 1 67 ? -16.16600 -12.40300 -9.16700 1.000 33.89591 67 VAL A O 1
ATOM 871 N N . PHE A 1 68 ? -17.03500 -14.43200 -8.68500 1.000 35.36518 68 PHE A N 1
ATOM 872 C CA . PHE A 1 68 ? -15.81500 -15.17300 -9.07600 1.000 32.83927 68 PHE A CA 1
ATOM 873 C C . PHE A 1 68 ? -15.50200 -14.87700 -10.52600 1.000 33.94782 68 PHE A C 1
ATOM 874 O O . PHE A 1 68 ? -14.36300 -14.86600 -10.71900 1.000 37.16455 68 PHE A O 1
ATOM 891 N N . HIS A 1 69 ? -16.45400 -14.83800 -11.44800 1.000 32.12559 69 HIS A N 1
ATOM 892 C CA . HIS A 1 69 ? -16.22800 -14.62700 -12.90200 1.000 31.39145 69 HIS A CA 1
ATOM 893 C C . HIS A 1 69 ? -15.72200 -13.20600 -13.12400 1.000 39.70883 69 HIS A C 1
ATOM 894 O O . HIS A 1 69 ? -15.02100 -13.03300 -14.10100 1.000 42.49210 69 HIS A O 1
ATOM 908 N N . THR A 1 70 ? -16.07600 -12.23700 -12.29000 1.000 38.73119 70 THR A N 1
ATOM 909 C CA . THR A 1 70 ? -15.54600 -10.86900 -12.37400 1.000 36.99683 70 THR A CA 1
ATOM 910 C C . THR A 1 70 ? -14.08000 -10.92900 -12.05700 1.000 43.40999 70 THR A C 1
ATOM 911 O O . THR A 1 70 ? -13.31800 -10.47800 -12.87600 1.000 43.47104 70 THR A O 1
ATOM 922 N N . ILE A 1 71 ? -13.70600 -11.54400 -10.94500 1.000 39.90985 71 ILE A N 1
ATOM 923 C CA . ILE A 1 71 ? -12.28500 -11.66000 -10.51900 1.000 41.36972 71 ILE A CA 1
ATOM 924 C C . ILE A 1 71 ? -11.52200 -12.47900 -11.56600 1.000 40.40253 71 ILE A C 1
ATOM 925 O O . ILE A 1 71 ? -10.37000 -12.13900 -11.84500 1.000 39.95875 71 ILE A O 1
ATOM 941 N N . TRP A 1 72 ? -12.14100 -13.52900 -12.09500 1.000 42.35541 72 TRP A N 1
ATOM 942 C CA . TRP A 1 72 ? -11.51500 -14.39000 -13.12400 1.000 38.51371 72 TRP A CA 1
ATOM 943 C C . TRP A 1 72 ? -11.19000 -13.54400 -14.35500 1.000 43.87602 72 TRP A C 1
ATOM 944 O O . TRP A 1 72 ? -10.11600 -13.74700 -14.93300 1.000 39.66347 72 TRP A O 1
ATOM 965 N N . ASN A 1 73 ? -12.08500 -12.62600 -14.73400 1.000 47.83305 73 ASN A N 1
ATOM 966 C CA . ASN A 1 73 ? -11.84900 -11.81100 -15.92600 1.000 53.85498 73 ASN A CA 1
ATOM 967 C C . ASN A 1 73 ? -10.79400 -10.73400 -15.73200 1.000 57.30902 73 ASN A C 1
ATOM 968 O O . ASN A 1 73 ? -10.22800 -10.25400 -16.71600 1.000 69.67427 73 ASN A O 1
ATOM 979 N N . SER A 1 74 ? -10.51000 -10.34900 -14.50100 1.000 58.18198 74 SER A N 1
ATOM 980 C CA . SER A 1 74 ? -9.57500 -9.27000 -14.24800 1.000 66.97868 74 SER A CA 1
ATOM 981 C C . SER A 1 74 ? -8.15000 -9.80000 -14.25000 1.000 80.32173 74 SER A C 1
ATOM 982 O O . SER A 1 74 ? -7.86000 -10.81500 -13.61000 1.000 79.38237 74 SER A O 1
ATOM 990 N N . SER A 1 75 ? -7.26300 -9.12000 -14.98100 1.000 92.98654 75 SER A N 1
ATOM 991 C CA . SER A 1 75 ? -5.86000 -9.51200 -15.01700 1.000 90.13226 75 SER A CA 1
ATOM 992 C C . SER A 1 75 ? -5.29200 -9.58300 -13.60200 1.000 86.67771 75 SER A C 1
ATOM 993 O O . SER A 1 75 ? -5.70100 -8.83700 -12.70600 1.000 81.79231 75 SER A O 1
ATOM 1001 N N . GLY A 1 76 ? -4.35600 -10.50700 -13.39800 1.000 86.74333 76 GLY A N 1
ATOM 1002 C CA . GLY A 1 76 ? -3.80100 -10.74300 -12.07700 1.000 93.97248 76 GLY A CA 1
ATOM 1003 C C . GLY A 1 76 ? -3.68600 -12.21400 -11.73000 1.000 92.71235 76 GLY A C 1
ATOM 1004 O O . GLY A 1 76 ? -4.09200 -13.06400 -12.52800 1.000 91.86138 76 GLY A O 1
ATOM 1008 N N . SER A 1 77 ? -3.14900 -12.51700 -10.54300 1.000 90.88757 77 SER A N 1
ATOM 1009 C CA . SER A 1 77 ? -2.88500 -13.89000 -10.08300 1.000 87.43086 77 SER A CA 1
ATOM 1010 C C . SER A 1 77 ? -2.64300 -14.86800 -11.23200 1.000 83.33941 77 SER A C 1
ATOM 1011 O O . SER A 1 77 ? -1.50300 -15.07900 -11.65400 1.000 83.29852 77 SER A O 1
ATOM 1019 N N . GLY A 1 85 ? 5.61900 -23.33100 -12.64200 1.000 58.94331 85 GLY A N 1
ATOM 1020 C CA . GLY A 1 85 ? 4.19100 -23.36400 -12.37500 1.000 66.54954 85 GLY A CA 1
ATOM 1021 C C . GLY A 1 85 ? 3.46900 -24.25700 -13.36500 1.000 76.30154 85 GLY A C 1
ATOM 1022 O O . GLY A 1 85 ? 3.57600 -25.48100 -13.30000 1.000 79.37913 85 GLY A O 1
ATOM 1025 N N . LEU A 1 86 ? 2.74500 -23.64100 -14.29700 1.000 74.67711 86 LEU A N 1
ATOM 1026 C CA . LEU A 1 86 ? 2.04600 -24.38500 -15.33900 1.000 64.67247 86 LEU A CA 1
ATOM 1027 C C . LEU A 1 86 ? 3.01000 -24.77000 -16.46200 1.000 55.71111 86 LEU A C 1
ATOM 1028 O O . LEU A 1 86 ? 3.77700 -23.93900 -16.95300 1.000 51.70160 86 LEU A O 1
ATOM 1044 N N . ALA A 1 87 ? 2.96700 -26.01300 -16.91000 1.000 53.00302 87 ALA A N 1
ATOM 1045 C CA . ALA A 1 87 ? 3.81300 -26.48300 -18.02100 1.000 57.17607 87 ALA A CA 1
ATOM 1046 C C . ALA A 1 87 ? 3.65000 -25.57900 -19.23800 1.000 59.31706 87 ALA A C 1
ATOM 1047 O O . ALA A 1 87 ? 2.54700 -25.06700 -19.46600 1.000 54.89128 87 ALA A O 1
ATOM 1054 N N . ARG A 1 88 ? 4.71800 -25.42400 -20.01400 1.000 56.16626 88 ARG A N 1
ATOM 1055 C CA . ARG A 1 88 ? 4.68300 -24.56800 -21.22100 1.000 59.44503 88 ARG A CA 1
ATOM 1056 C C . ARG A 1 88 ? 3.89400 -25.30800 -22.29600 1.000 60.19976 88 ARG A C 1
ATOM 1057 O O . ARG A 1 88 ? 3.48900 -24.65200 -23.25800 1.000 52.78321 88 ARG A O 1
ATOM 1078 N N . ALA A 1 89 ? 3.75000 -26.62300 -22.16200 1.000 60.01144 89 ALA A N 1
ATOM 1079 C CA . ALA A 1 89 ? 2.94900 -27.43100 -23.10100 1.000 60.22347 89 ALA A CA 1
ATOM 1080 C C . ALA A 1 89 ? 1.49000 -27.12600 -22.81100 1.000 52.71868 89 ALA A C 1
ATOM 1081 O O . ALA A 1 89 ? 0.78400 -26.92400 -23.77600 1.000 51.49988 89 ALA A O 1
ATOM 1088 N N . ALA A 1 90 ? 1.06400 -27.18400 -21.55000 1.000 53.57257 90 ALA A N 1
ATOM 1089 C CA . ALA A 1 90 ? -0.28300 -26.78300 -21.14900 1.000 55.35476 90 ALA A CA 1
ATOM 1090 C C . ALA A 1 90 ? -0.58000 -25.35300 -21.59200 1.000 55.17009 90 ALA A C 1
ATOM 1091 O O . ALA A 1 90 ? -1.64400 -25.07500 -22.15900 1.000 48.68294 90 ALA A O 1
ATOM 1098 N N . GLN A 1 91 ? 0.37500 -24.44700 -21.37800 1.000 47.88376 91 GLN A N 1
ATOM 1099 C CA . GLN A 1 91 ? 0.18900 -23.01400 -21.71000 1.000 50.19850 91 GLN A CA 1
ATOM 1100 C C . GLN A 1 91 ? -0.05300 -22.86000 -23.22000 1.000 49.66983 91 GLN A C 1
ATOM 1101 O O . GLN A 1 91 ? -0.83400 -21.98500 -23.58200 1.000 53.13005 91 GLN A O 1
ATOM 1115 N N . ARG A 1 92 ? 0.60700 -23.65800 -24.05500 1.000 53.12008 92 ARG A N 1
ATOM 1116 C CA . ARG A 1 92 ? 0.46000 -23.57500 -25.53200 1.000 52.87187 92 ARG A CA 1
ATOM 1117 C C . ARG A 1 92 ? -0.91700 -24.13200 -25.90900 1.000 53.27501 92 ARG A C 1
ATOM 1118 O O . ARG A 1 92 ? -1.59000 -23.50400 -26.71300 1.000 56.15873 92 ARG A O 1
ATOM 1139 N N . HIS A 1 93 ? -1.32000 -25.24300 -25.30500 1.000 48.55754 93 HIS A N 1
ATOM 1140 C CA . HIS A 1 93 ? -2.64100 -25.85700 -25.58000 1.000 59.04668 93 HIS A CA 1
ATOM 1141 C C . HIS A 1 93 ? -3.73500 -24.87300 -25.15700 1.000 55.17964 93 HIS A C 1
ATOM 1142 O O . HIS A 1 93 ? -4.65300 -24.64500 -25.95600 1.000 52.08679 93 HIS A O 1
ATOM 1156 N N . LEU A 1 94 ? -3.65800 -24.32100 -23.94700 1.000 46.07263 94 LEU A N 1
ATOM 1157 C CA . LEU A 1 94 ? -4.70700 -23.42600 -23.47000 1.000 56.21858 94 LEU A CA 1
ATOM 1158 C C . LEU A 1 94 ? -4.79200 -22.15100 -24.30400 1.000 53.56813 94 LEU A C 1
ATOM 1159 O O . LEU A 1 94 ? -5.89000 -21.61100 -24.50000 1.000 46.54802 94 LEU A O 1
ATOM 1175 N N . ALA A 1 95 ? -3.64900 -21.65500 -24.79800 1.000 55.01207 95 ALA A N 1
ATOM 1176 C CA . ALA A 1 95 ? -3.62000 -20.40700 -25.56000 1.000 55.34479 95 ALA A CA 1
ATOM 1177 C C . ALA A 1 95 ? -4.38100 -20.49600 -26.87700 1.000 52.20819 95 ALA A C 1
ATOM 1178 O O . ALA A 1 95 ? -4.74900 -19.45500 -27.42700 1.000 55.07464 95 ALA A O 1
ATOM 1185 N N . ARG A 1 96 ? -4.60000 -21.69900 -27.40600 1.000 49.92906 96 ARG A N 1
ATOM 1186 C CA . ARG A 1 96 ? -5.35500 -21.88900 -28.63900 1.000 57.38860 96 ARG A CA 1
ATOM 1187 C C . ARG A 1 96 ? -6.85700 -22.03500 -28.41700 1.000 53.92598 96 ARG A C 1
ATOM 1188 O O . ARG A 1 96 ? -7.58100 -22.30200 -29.38000 1.000 63.07762 96 ARG A O 1
ATOM 1209 N N . LEU A 1 97 ? -7.34300 -21.88100 -27.18800 1.000 51.76956 97 LEU A N 1
ATOM 1210 C CA . LEU A 1 97 ? -8.75900 -22.06000 -26.89300 1.000 50.56161 97 LEU A CA 1
ATOM 1211 C C . LEU A 1 97 ? -9.47900 -20.72900 -27.01900 1.000 46.70323 97 LEU A C 1
ATOM 1212 O O . LEU A 1 97 ? -8.92700 -19.67900 -26.68200 1.000 57.00986 97 LEU A O 1
ATOM 1228 N N . THR A 1 98 ? -10.71800 -20.77500 -27.48100 1.000 45.86021 98 THR A N 1
ATOM 1229 C CA . THR A 1 98 ? -11.50000 -19.54700 -27.60200 1.000 46.94824 98 THR A CA 1
ATOM 1230 C C . THR A 1 98 ? -11.90500 -19.06300 -26.21100 1.000 44.10766 98 THR A C 1
ATOM 1231 O O . THR A 1 98 ? -12.40800 -19.85800 -25.41200 1.000 41.50272 98 THR A O 1
ATOM 1242 N N . PRO A 1 99 ? -11.70400 -17.78300 -25.88500 1.000 44.34309 99 PRO A N 1
ATOM 1243 C CA . PRO A 1 99 ? -12.01200 -17.29600 -24.52800 1.000 43.23536 99 PRO A CA 1
ATOM 1244 C C . PRO A 1 99 ? -13.45700 -17.55000 -24.11300 1.000 42.42552 99 PRO A C 1
ATOM 1245 O O . PRO A 1 99 ? -14.39000 -17.48700 -24.92100 1.000 43.04539 99 PRO A O 1
ATOM 1256 N N . ASN A 1 100 ? -13.63200 -17.85700 -22.83000 1.000 37.16714 100 ASN A N 1
ATOM 1257 C CA . ASN A 1 100 ? -14.92600 -18.03100 -22.18500 1.000 40.46271 100 ASN A CA 1
ATOM 1258 C C . ASN A 1 100 ? -15.65800 -19.31700 -22.59300 1.000 31.97400 100 ASN A C 1
ATOM 1259 O O . ASN A 1 100 ? -16.74500 -19.59900 -22.04300 1.000 36.48279 100 ASN A O 1
ATOM 1270 N N . THR A 1 101 ? -15.10400 -20.12500 -23.49500 1.000 35.40018 101 THR A N 1
ATOM 1271 C CA . THR A 1 101 ? -15.78000 -21.36400 -23.89500 1.000 38.99698 101 THR A CA 1
ATOM 1272 C C . THR A 1 101 ? -15.63800 -22.46000 -22.83200 1.000 38.69361 101 THR A C 1
ATOM 1273 O O . THR A 1 101 ? -16.61700 -23.15000 -22.50700 1.000 36.37113 101 THR A O 1
ATOM 1284 N N . ARG A 1 102 ? -14.41900 -22.66100 -22.29700 1.000 36.85696 102 ARG A N 1
ATOM 1285 C CA . ARG A 1 102 ? -14.24900 -23.66900 -21.24800 1.000 35.78644 102 ARG A CA 1
ATOM 1286 C C . ARG A 1 102 ? -15.03900 -23.30400 -19.99000 1.000 36.20751 102 ARG A C 1
ATOM 1287 O O . ARG A 1 102 ? -15.62800 -24.18700 -19.33700 1.000 33.77804 102 ARG A O 1
ATOM 1308 N N . GLU A 1 103 ? -15.05400 -22.01200 -19.62500 1.000 35.57046 103 GLU A N 1
ATOM 1309 C CA . GLU A 1 103 ? -15.86400 -21.55300 -18.49500 1.000 31.61381 103 GLU A CA 1
ATOM 1310 C C . GLU A 1 103 ? -17.33700 -21.89300 -18.68100 1.000 33.20578 103 GLU A C 1
ATOM 1311 O O . GLU A 1 103 ? -17.98200 -22.43400 -17.77100 1.000 32.83507 103 GLU A O 1
ATOM 1323 N N . ALA A 1 104 ? -17.91000 -21.54600 -19.84600 1.000 37.44494 104 ALA A N 1
ATOM 1324 C CA . ALA A 1 104 ? -19.32600 -21.84400 -20.08200 1.000 34.50373 104 ALA A CA 1
ATOM 1325 C C . ALA A 1 104 ? -19.60500 -23.34900 -20.04100 1.000 32.71962 104 ALA A C 1
ATOM 1326 O O . ALA A 1 104 ? -20.63400 -23.78500 -19.50300 1.000 29.16073 104 ALA A O 1
ATOM 1333 N N . LEU A 1 105 ? -18.71600 -24.15200 -20.61800 1.000 33.45648 105 LEU A N 1
ATOM 1334 C CA . LEU A 1 105 ? -18.91600 -25.59800 -20.61800 1.000 32.39562 105 LEU A CA 1
ATOM 1335 C C . LEU A 1 105 ? -18.86200 -26.17600 -19.19800 1.000 29.22518 105 LEU A C 1
ATOM 1336 O O . LEU A 1 105 ? -19.75500 -26.92500 -18.79000 1.000 32.35443 105 LEU A O 1
ATOM 1352 N N . LEU A 1 106 ? -17.81400 -25.83700 -18.43300 1.000 32.36838 106 LEU A N 1
ATOM 1353 C CA . LEU A 1 106 ? -17.66500 -26.36700 -17.07200 1.000 36.57865 106 LEU A CA 1
ATOM 1354 C C . LEU A 1 106 ? -18.81000 -25.91700 -16.17900 1.000 36.18090 106 LEU A C 1
ATOM 1355 O O . LEU A 1 106 ? -19.34400 -26.70600 -15.39200 1.000 33.66120 106 LEU A O 1
ATOM 1371 N N . LEU A 1 107 ? -19.21200 -24.65200 -16.29700 1.000 33.42527 107 LEU A N 1
ATOM 1372 C CA . LEU A 1 107 ? -20.32300 -24.16200 -15.49300 1.000 39.68777 107 LEU A CA 1
ATOM 1373 C C . LEU A 1 107 ? -21.59600 -24.93500 -15.79500 1.000 34.25596 107 LEU A C 1
ATOM 1374 O O . LEU A 1 107 ? -22.41900 -25.15600 -14.90000 1.000 36.87670 107 LEU A O 1
ATOM 1390 N N . SER A 1 108 ? -21.78100 -25.31500 -17.06500 1.000 33.96827 108 SER A N 1
ATOM 1391 C CA . SER A 1 108 ? -22.99000 -25.96600 -17.53700 1.000 37.59457 108 SER A CA 1
ATOM 1392 C C . SER A 1 108 ? -23.00300 -27.45200 -17.23300 1.000 41.78630 108 SER A C 1
ATOM 1393 O O . SER A 1 108 ? -24.08100 -28.05300 -17.22200 1.000 39.93704 108 SER A O 1
ATOM 1401 N N . THR A 1 109 ? -21.83900 -28.05800 -17.00000 1.000 36.81248 109 THR A N 1
ATOM 1402 C CA . THR A 1 109 ? -21.79000 -29.50800 -16.83000 1.000 37.20664 109 THR A CA 1
ATOM 1403 C C . THR A 1 109 ? -21.41300 -29.83900 -15.39200 1.000 37.56533 109 THR A C 1
ATOM 1404 O O . THR A 1 109 ? -22.29100 -30.14100 -14.57900 1.000 40.72465 109 THR A O 1
ATOM 1415 N N . ILE A 1 110 ? -20.12600 -29.72100 -15.05200 1.000 38.03239 110 ILE A N 1
ATOM 1416 C CA . ILE A 1 110 ? -19.67900 -30.05300 -13.69600 1.000 40.88462 110 ILE A CA 1
ATOM 1417 C C . ILE A 1 110 ? -20.40000 -29.22100 -12.65500 1.000 37.93519 110 ILE A C 1
ATOM 1418 O O . ILE A 1 110 ? -20.78900 -29.74100 -11.59800 1.000 38.92527 110 ILE A O 1
ATOM 1434 N N . GLU A 1 111 ? -20.57800 -27.92000 -12.89900 1.000 31.89940 111 GLU A N 1
ATOM 1435 C CA . GLU A 1 111 ? -21.29500 -27.13500 -11.90100 1.000 34.67245 111 GLU A CA 1
ATOM 1436 C C . GLU A 1 111 ? -22.81000 -27.17100 -12.08500 1.000 34.83123 111 GLU A C 1
ATOM 1437 O O . GLU A 1 111 ? -23.54000 -26.68800 -11.21300 1.000 35.93558 111 GLU A O 1
ATOM 1449 N N . ASP A 1 112 ? -23.30100 -27.71800 -13.19800 1.000 36.96478 112 ASP A N 1
ATOM 1450 C CA . ASP A 1 112 ? -24.71900 -28.03600 -13.35000 1.000 36.01272 112 ASP A CA 1
ATOM 1451 C C . ASP A 1 112 ? -25.59900 -26.77900 -13.32400 1.000 38.68828 112 ASP A C 1
ATOM 1452 O O . ASP A 1 112 ? -26.73200 -26.81300 -12.84700 1.000 40.10193 112 ASP A O 1
ATOM 1461 N N . PHE A 1 113 ? -25.08300 -25.64600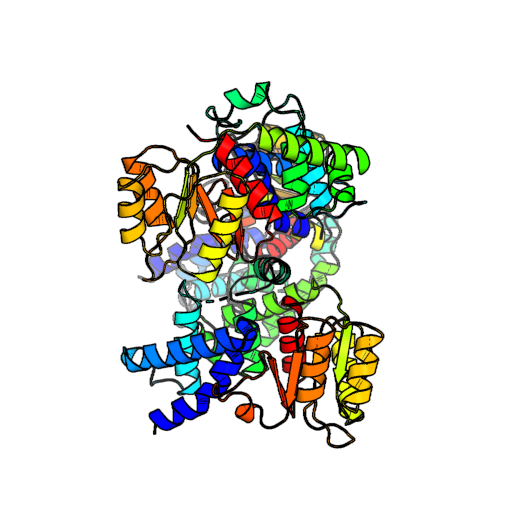 -13.78800 1.000 37.80855 113 PHE A N 1
ATOM 1462 C CA . PHE A 1 113 ? -25.88800 -24.43800 -13.88300 1.000 40.61557 113 PHE A CA 1
ATOM 1463 C C . PHE A 1 113 ? -26.70800 -24.47500 -15.16700 1.000 43.60510 113 PHE A C 1
ATOM 1464 O O . PHE A 1 113 ? -26.21000 -24.89500 -16.21700 1.000 38.25237 113 PHE A O 1
ATOM 1481 N N . THR A 1 114 ? -27.95900 -24.01900 -15.08900 1.000 45.49421 114 THR A N 1
ATOM 1482 C CA . THR A 1 114 ? -28.75700 -23.84800 -16.29600 1.000 52.27077 114 THR A CA 1
ATOM 1483 C C . THR A 1 114 ? -28.18300 -22.74900 -17.18600 1.000 54.93660 114 THR A C 1
ATOM 1484 O O . THR A 1 114 ? -27.39500 -21.90700 -16.73600 1.000 45.15357 114 THR A O 1
ATOM 1495 N N . PRO A 1 115 ? -28.59100 -22.72400 -18.45500 1.000 50.14810 115 PRO A N 1
ATOM 1496 C CA . PRO A 1 115 ? -28.03800 -21.73100 -19.39300 1.000 52.36713 115 PRO A CA 1
ATOM 1497 C C . PRO A 1 115 ? -28.33000 -20.29200 -19.00300 1.000 51.15460 115 PRO A C 1
ATOM 1498 O O . PRO A 1 115 ? -27.50600 -19.39700 -19.26300 1.000 48.16109 115 PRO A O 1
ATOM 1509 N N . GLU A 1 116 ? -29.49700 -20.04100 -18.40500 1.000 54.21959 116 GLU A N 1
ATOM 1510 C CA . GLU A 1 116 ? -29.79400 -18.69900 -17.91700 1.000 59.06847 116 GLU A CA 1
ATOM 1511 C C . GLU A 1 116 ? -28.93700 -18.36500 -16.70300 1.000 51.69288 116 GLU A C 1
ATOM 1512 O O . GLU A 1 116 ? -28.43500 -17.24300 -16.58100 1.000 44.66574 116 GLU A O 1
ATOM 1524 N N . GLU A 1 117 ? -28.73900 -19.33200 -15.80700 1.000 50.43433 117 GLU A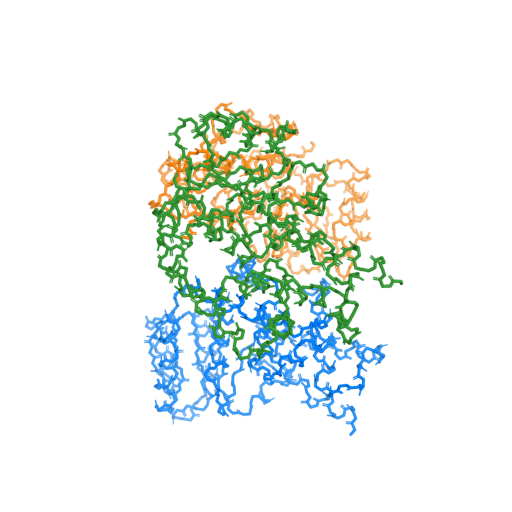 N 1
ATOM 1525 C CA . GLU A 1 117 ? -27.84400 -19.11000 -14.67500 1.000 50.76014 117 GLU A CA 1
ATOM 1526 C C . GLU A 1 117 ? -26.42000 -18.83200 -15.14200 1.000 43.10606 117 GLU A C 1
ATOM 1527 O O . GLU A 1 117 ? -25.74200 -17.94800 -14.59400 1.000 45.37068 117 GLU A O 1
ATOM 1539 N N . VAL A 1 118 ? -25.94300 -19.56900 -16.15100 1.000 36.04711 118 VAL A N 1
ATOM 1540 C CA . VAL A 1 118 ? -24.61900 -19.30800 -16.72200 1.000 39.51395 118 VAL A CA 1
ATOM 1541 C C . VAL A 1 118 ? -24.54400 -17.90900 -17.32400 1.000 42.29703 118 VAL A C 1
ATOM 1542 O O . VAL A 1 118 ? -23.50800 -17.23400 -17.24200 1.000 36.18048 118 VAL A O 1
ATOM 1555 N N . ALA A 1 119 ? -25.60200 -17.48700 -18.01900 1.000 42.67624 119 ALA A N 1
ATOM 1556 C CA . ALA A 1 119 ? -25.60600 -16.13600 -18.57300 1.000 39.94895 119 ALA A CA 1
ATOM 1557 C C . ALA A 1 119 ? -25.53800 -15.08600 -17.46400 1.000 39.27019 119 ALA A C 1
ATOM 1558 O O . ALA A 1 119 ? -24.87500 -14.05300 -17.62400 1.000 40.64972 119 ALA A O 1
ATOM 1565 N N . THR A 1 120 ? -26.23000 -15.32500 -16.34500 1.000 35.01047 120 THR A N 1
ATOM 1566 C CA . THR A 1 120 ? -26.13200 -14.42200 -15.19500 1.000 44.17048 120 THR A CA 1
ATOM 1567 C C . THR A 1 120 ? -24.69500 -14.33000 -14.68700 1.000 42.34525 120 THR A C 1
ATOM 1568 O O . THR A 1 120 ? -24.12300 -13.23400 -14.57900 1.000 36.13700 120 THR A O 1
ATOM 1579 N N . ILE A 1 121 ? -24.09200 -15.48800 -14.38600 1.000 38.14351 121 ILE A N 1
ATOM 1580 C CA . ILE A 1 121 ? -22.72900 -15.55100 -13.85800 1.000 33.02071 121 ILE A CA 1
ATOM 1581 C C . ILE A 1 121 ? -21.73000 -14.87300 -14.78200 1.000 34.46240 121 ILE A C 1
ATOM 1582 O O . ILE A 1 121 ? -20.80600 -14.18900 -14.32000 1.000 36.17007 121 ILE A O 1
ATOM 1598 N N . MET A 1 122 ? -21.81700 -15.13000 -16.08700 1.000 40.19559 122 MET A N 1
ATOM 1599 C CA . MET A 1 122 ? -20.88200 -14.48300 -16.99700 1.000 38.18697 122 MET A CA 1
ATOM 1600 C C . MET A 1 122 ? -21.39700 -13.15100 -17.52400 1.000 40.63731 122 MET A C 1
ATOM 1601 O O . MET A 1 122 ? -20.76300 -12.57100 -18.41000 1.000 43.19162 122 MET A O 1
ATOM 1615 N N . ARG A 1 123 ? -22.46500 -12.61000 -16.93600 1.000 42.65773 123 ARG A N 1
ATOM 1616 C CA . ARG A 1 123 ? -22.95900 -11.29000 -17.29700 1.000 48.52418 123 ARG A CA 1
ATOM 1617 C C . ARG A 1 123 ? -23.13400 -11.19800 -18.81200 1.000 50.17084 123 ARG A C 1
ATOM 1618 O O . ARG A 1 123 ? -22.63900 -10.28500 -19.48300 1.000 49.12329 123 ARG A O 1
ATOM 1639 N N . SER A 1 124 ? -23.84800 -12.19100 -19.34400 1.000 51.89132 124 SER A N 1
ATOM 1640 C CA . SER A 1 124 ? -24.08100 -12.36800 -20.76900 1.000 46.01671 124 SER A CA 1
ATOM 1641 C C . SER A 1 124 ? -25.54300 -12.71800 -20.98300 1.000 52.42425 124 SER A C 1
ATOM 1642 O O . SER A 1 124 ? -26.33200 -12.70200 -20.03800 1.000 50.19918 124 SER A O 1
ATOM 1650 N N . ASP A 1 125 ? -25.92500 -13.05600 -22.20000 1.000 57.23955 125 ASP A N 1
ATOM 1651 C CA . ASP A 1 125 ? -27.26700 -13.55700 -22.42600 1.000 59.42827 125 ASP A CA 1
ATOM 1652 C C . ASP A 1 125 ? -27.20400 -15.01500 -22.85200 1.000 52.25548 125 ASP A C 1
ATOM 1653 O O . ASP A 1 125 ? -26.14500 -15.54600 -23.21000 1.000 48.31702 125 ASP A O 1
ATOM 1662 N N . VAL A 1 126 ? -28.36300 -15.66900 -22.79500 1.000 46.17847 126 VAL A N 1
ATOM 1663 C CA . VAL A 1 126 ? -28.38100 -17.11400 -22.95900 1.000 50.77414 126 VAL A CA 1
ATOM 1664 C C . VAL A 1 126 ? -27.92700 -17.51900 -24.36300 1.000 54.16089 126 VAL A C 1
ATOM 1665 O O . VAL A 1 126 ? -27.37600 -18.60700 -24.55400 1.000 45.29704 126 VAL A O 1
ATOM 1678 N N . ASP A 1 127 ? -28.13300 -16.67000 -25.37100 1.000 54.04567 127 ASP A N 1
ATOM 1679 C CA . ASP A 1 127 ? -27.75000 -17.09800 -26.71400 1.000 57.43388 127 ASP A CA 1
ATOM 1680 C C . ASP A 1 127 ? -26.23800 -17.05800 -26.91600 1.000 51.49431 127 ASP A C 1
ATOM 1681 O O . ASP A 1 127 ? -25.68400 -17.91700 -27.61500 1.000 43.25516 127 ASP A O 1
ATOM 1690 N N . GLU A 1 128 ? -25.54200 -16.10500 -26.29400 1.000 48.99660 128 GLU A N 1
ATOM 1691 C CA . GLU A 1 128 ? -24.08800 -16.16500 -26.36100 1.000 55.77947 128 GLU A CA 1
ATOM 1692 C C . GLU A 1 128 ? -23.53900 -17.35800 -25.58200 1.000 45.93479 128 GLU A C 1
ATOM 1693 O O . GLU A 1 128 ? -22.55500 -17.96300 -26.00600 1.000 44.51629 128 GLU A O 1
ATOM 1705 N N . VAL A 1 129 ? -24.16100 -17.71200 -24.45800 1.000 41.81504 129 VAL A N 1
ATOM 1706 C CA . VAL A 1 129 ? -23.77500 -18.92400 -23.73200 1.000 47.79982 129 VAL A CA 1
ATOM 1707 C C . VAL A 1 129 ? -23.90000 -20.15600 -24.62600 1.000 44.99598 129 VAL A C 1
ATOM 1708 O O . VAL A 1 129 ? -23.01700 -21.02300 -24.64600 1.000 45.03065 129 VAL A O 1
ATOM 1721 N N . ARG A 1 130 ? -25.00900 -20.26900 -25.36200 1.000 44.81818 130 ARG A N 1
ATOM 1722 C CA . ARG A 1 130 ? -25.16100 -21.41700 -26.25000 1.000 39.98402 130 ARG A CA 1
ATOM 1723 C C . ARG A 1 130 ? -24.05100 -21.45700 -27.29300 1.000 42.50342 130 ARG A C 1
ATOM 1724 O O . ARG A 1 130 ? -23.48800 -22.52400 -27.56300 1.000 38.16384 130 ARG A O 1
ATOM 1745 N N . HIS A 1 131 ? -23.71300 -20.30400 -27.88600 1.000 40.31990 131 HIS A N 1
ATOM 1746 C CA . HIS A 1 131 ? -22.59200 -20.26300 -28.82400 1.000 43.20231 131 HIS A CA 1
ATOM 1747 C C . HIS A 1 131 ? -21.28400 -20.70400 -28.17300 1.000 41.34014 131 HIS A C 1
ATOM 1748 O O . HIS A 1 131 ? -20.48900 -21.42300 -28.78900 1.000 42.22981 131 HIS A O 1
ATOM 1762 N N . LEU A 1 132 ? -21.01100 -20.23400 -26.95000 1.000 39.63220 132 LEU A N 1
ATOM 1763 C CA . LEU A 1 132 ? -19.74400 -20.56400 -26.29800 1.000 36.35003 132 LEU A CA 1
ATOM 1764 C C . LEU A 1 132 ? -19.65000 -22.05500 -26.02600 1.000 39.14453 132 LEU A C 1
ATOM 1765 O O . LEU A 1 132 ? -18.59000 -22.67000 -26.21200 1.000 41.23846 132 LEU A O 1
ATOM 1781 N N . ILE A 1 133 ? -20.76700 -22.65900 -25.60900 1.000 38.35931 133 ILE A N 1
ATOM 1782 C CA . ILE A 1 133 ? -20.78600 -24.09400 -25.34600 1.000 42.15181 133 ILE A CA 1
ATOM 1783 C C . ILE A 1 133 ? -20.56700 -24.86900 -26.64000 1.000 44.67166 133 ILE A C 1
ATOM 1784 O O . ILE A 1 133 ? -19.70400 -25.75700 -26.71300 1.000 40.11697 133 ILE A O 1
ATOM 1800 N N . ASN A 1 134 ? -21.25300 -24.46200 -27.70300 1.000 42.57506 134 ASN A N 1
ATOM 1801 C CA . ASN A 1 134 ? -21.09300 -25.10700 -29.02600 1.000 41.17558 134 ASN A CA 1
ATOM 1802 C C . ASN A 1 134 ? -19.64800 -24.95200 -29.50200 1.000 48.84946 134 ASN A C 1
ATOM 1803 O O . ASN A 1 134 ? -19.15400 -25.90700 -30.05900 1.000 40.93128 134 ASN A O 1
ATOM 1814 N N . ARG A 1 135 ? -19.02000 -23.79500 -29.29500 1.000 41.72242 135 ARG A N 1
ATOM 1815 C CA . ARG A 1 135 ? -17.61000 -23.55900 -29.69400 1.000 45.73227 135 ARG A CA 1
ATOM 1816 C C . ARG A 1 135 ? -16.70600 -24.42700 -28.81700 1.000 48.60732 135 ARG A C 1
ATOM 1817 O O . ARG A 1 135 ? -15.68700 -24.84800 -29.30200 1.000 47.28457 135 ARG A O 1
ATOM 1838 N N . ALA A 1 136 ? -17.07500 -24.65700 -27.56500 1.000 42.82802 136 ALA A N 1
ATOM 1839 C CA . ALA A 1 136 ? -16.29300 -25.50800 -26.65000 1.000 45.68449 136 ALA A CA 1
ATOM 1840 C C . ALA A 1 136 ? -16.25900 -26.90700 -27.24300 1.000 41.74466 136 ALA A C 1
ATOM 1841 O O . ALA A 1 136 ? -15.17200 -27.46600 -27.36500 1.000 42.05681 136 ALA A O 1
ATOM 1848 N N . ARG A 1 137 ? -17.41600 -27.44300 -27.62000 1.000 44.34852 137 ARG A N 1
ATOM 1849 C CA . ARG A 1 137 ? -17.46800 -28.80600 -28.13600 1.000 50.25875 137 ARG A CA 1
ATOM 1850 C C . ARG A 1 137 ? -16.79500 -28.93000 -29.49000 1.000 52.80968 137 ARG A C 1
ATOM 1851 O O . ARG A 1 137 ? -16.21400 -29.97600 -29.78600 1.000 49.60487 137 ARG A O 1
ATOM 1872 N N . SER A 1 138 ? -16.83800 -27.88100 -30.31300 1.000 45.44342 138 SER A N 1
ATOM 1873 C CA . SER A 1 138 ? -16.10800 -27.92600 -31.57400 1.000 57.22378 138 SER A CA 1
ATOM 1874 C C . SER A 1 138 ? -14.61900 -28.10500 -31.33100 1.000 60.06091 138 SER A C 1
ATOM 1875 O O . SER A 1 138 ? -13.99500 -29.03300 -31.85800 1.000 63.26327 138 SER A O 1
ATOM 1883 N N . GLU A 1 139 ? -14.04100 -27.27900 -30.47800 1.000 52.93084 139 GLU A N 1
ATOM 1884 C CA . GLU A 1 139 ? -12.57300 -27.33300 -30.28200 1.000 68.50433 139 GLU A CA 1
ATOM 1885 C C . GLU A 1 139 ? -12.17300 -28.66500 -29.63000 1.000 59.79695 139 GLU A C 1
ATOM 1886 O O . GLU A 1 139 ? -11.00000 -29.04100 -29.76800 1.000 66.08503 139 GLU A O 1
ATOM 1898 N N . MET A 1 140 ? -13.10500 -29.34600 -28.96800 1.000 52.11101 140 MET A N 1
ATOM 1899 C CA . MET A 1 140 ? -12.84400 -30.65200 -28.31400 1.000 57.13876 140 MET A CA 1
ATOM 1900 C C . MET A 1 140 ? -12.66500 -31.73300 -29.38600 1.000 60.31776 140 MET A C 1
ATOM 1901 O O . MET A 1 140 ? -12.05000 -32.76000 -29.07800 1.000 64.61920 140 MET A O 1
ATOM 1915 N N . GLU A 1 141 ? -13.16700 -31.50200 -30.59500 1.000 66.57045 141 GLU A N 1
ATOM 1916 C CA . GLU A 1 141 ? -13.05100 -32.47400 -31.71000 1.000 71.60311 141 GLU A CA 1
ATOM 1917 C C . GLU A 1 141 ? -11.64300 -32.39700 -32.31100 1.000 78.66270 141 GLU A C 1
ATOM 1918 O O . GLU A 1 141 ? -11.20900 -33.42200 -32.86100 1.000 81.96850 141 GLU A O 1
ATOM 1930 N N . ASP A 1 142 ? -10.94100 -31.26500 -32.18400 1.000 87.36337 142 ASP A N 1
ATOM 1931 C CA . ASP A 1 142 ? -9.57400 -31.14600 -32.67400 1.000 93.49071 142 ASP A CA 1
ATOM 1932 C C . ASP A 1 142 ? -8.54000 -31.69600 -31.70200 1.000 84.69644 142 ASP A C 1
ATOM 1933 O O . ASP A 1 142 ? -7.36700 -31.80400 -32.06900 1.000 91.62364 142 ASP A O 1
ATOM 1942 N N . SER A 1 143 ? -8.93400 -32.03500 -30.48200 1.000 80.47175 143 SER A N 1
ATOM 1943 C CA . SER A 1 143 ? -7.96800 -32.46500 -29.48500 1.000 92.30060 143 SER A CA 1
ATOM 1944 C C . SER A 1 143 ? -7.29900 -33.77500 -29.90000 1.000 99.03879 143 SER A C 1
ATOM 1945 O O . SER A 1 143 ? -7.87600 -34.60200 -30.60900 1.000 87.41735 143 SER A O 1
ATOM 1953 N N . VAL A 1 144 ? -6.07000 -33.95900 -29.43300 1.000 109.64246 144 VAL A N 1
ATOM 1954 C CA . VAL A 1 144 ? -5.31300 -35.16400 -29.73800 1.000 97.34925 144 VAL A CA 1
ATOM 1955 C C . VAL A 1 144 ? -5.73800 -36.29700 -28.81200 1.000 90.47788 144 VAL A C 1
ATOM 1956 O O . VAL A 1 144 ? -6.24100 -36.08200 -27.70700 1.000 99.87416 144 VAL A O 1
ATOM 1969 N N . SER A 1 145 ? -5.52000 -37.52000 -29.27900 1.000 83.10503 145 SER A N 1
ATOM 1970 C CA . SER A 1 145 ? -5.82700 -38.70900 -28.50300 1.000 78.33724 145 SER A CA 1
ATOM 1971 C C . SER A 1 145 ? -4.73600 -38.93200 -27.45600 1.000 75.36902 145 SER A C 1
ATOM 1972 O O . SER A 1 145 ? -3.54300 -38.81900 -27.76000 1.000 71.31208 145 SER A O 1
ATOM 1980 N N . GLY A 1 146 ? -5.14400 -39.22000 -26.21600 1.000 65.99667 146 GLY A N 1
ATOM 1981 C CA . GLY A 1 146 ? -4.22600 -39.53300 -25.14400 1.000 51.11687 146 GLY A CA 1
ATOM 1982 C C . GLY A 1 146 ? -4.46900 -40.92800 -24.59100 1.000 51.16824 146 GLY A C 1
ATOM 1983 O O . GLY A 1 146 ? -5.38600 -41.64300 -25.01000 1.000 50.64465 146 GLY A O 1
ATOM 1987 N N . ARG A 1 147 ? -3.61500 -41.31100 -23.64400 1.000 48.21862 147 ARG A N 1
ATOM 1988 C CA . ARG A 1 147 ? -3.74600 -42.59800 -22.96900 1.000 49.83833 147 ARG A CA 1
ATOM 1989 C C . ARG A 1 147 ? -4.14700 -42.37500 -21.51800 1.000 44.80877 147 ARG A C 1
ATOM 1990 O O . ARG A 1 147 ? -3.52600 -41.57900 -20.80500 1.000 47.60766 147 ARG A O 1
ATOM 2011 N N . VAL A 1 148 ? -5.17600 -43.08800 -21.08800 1.000 35.56904 148 VAL A N 1
ATOM 2012 C CA . VAL A 1 148 ? -5.82000 -42.87100 -19.80500 1.000 33.75084 148 VAL A CA 1
ATOM 2013 C C . VAL A 1 148 ? -5.73300 -44.15700 -19.00000 1.000 41.03744 148 VAL A C 1
ATOM 2014 O O . VAL A 1 148 ? -6.07200 -45.23100 -19.51200 1.000 41.01890 148 VAL A O 1
ATOM 2027 N N . MET A 1 149 ? -5.31800 -44.06500 -17.73800 1.000 35.60794 149 MET A N 1
ATOM 2028 C CA . MET A 1 149 ? -5.40100 -45.23100 -16.86500 1.000 35.42063 149 MET A CA 1
ATOM 2029 C C . MET A 1 149 ? -6.57400 -45.05100 -15.90300 1.000 36.63018 149 MET A C 1
ATOM 2030 O O . MET A 1 149 ? -6.86900 -43.93200 -15.45500 1.000 34.17082 149 MET A O 1
ATOM 2044 N N . ILE A 1 150 ? -7.27700 -46.13600 -15.60400 1.000 31.93399 150 ILE A N 1
ATOM 2045 C CA . ILE A 1 150 ? -8.45900 -46.06900 -14.74800 1.000 30.39006 150 ILE A CA 1
ATOM 2046 C C . ILE A 1 150 ? -8.16300 -46.83900 -13.47600 1.000 40.17285 150 ILE A C 1
ATOM 2047 O O . ILE A 1 150 ? -7.78800 -48.01900 -13.52100 1.000 38.38289 150 ILE A O 1
ATOM 2063 N N . ILE A 1 151 ? -8.35800 -46.19100 -12.33900 1.000 35.55170 151 ILE A N 1
ATOM 2064 C CA . ILE A 1 151 ? -8.18600 -46.83100 -11.05100 1.000 34.21743 151 ILE A CA 1
ATOM 2065 C C . ILE A 1 151 ? -9.56800 -46.87400 -10.42500 1.000 35.46749 151 ILE A C 1
ATOM 2066 O O . ILE A 1 151 ? -10.12300 -45.83900 -10.04800 1.000 36.09254 151 ILE A O 1
ATOM 2082 N N . GLU A 1 152 ? -10.15300 -48.06900 -10.37000 1.000 33.03663 152 GLU A N 1
ATOM 2083 C CA . GLU A 1 152 ? -11.53600 -48.22900 -9.95300 1.000 37.21839 152 GLU A CA 1
ATOM 2084 C C . GLU A 1 152 ? -11.75700 -49.70500 -9.67400 1.000 37.86122 152 GLU A C 1
ATOM 2085 O O . GLU A 1 152 ? -11.42700 -50.54000 -10.52000 1.000 39.51201 152 GLU A O 1
ATOM 2097 N N . ASP A 1 153 ? -12.26200 -50.02800 -8.48900 1.000 36.43720 153 ASP A N 1
ATOM 2098 C CA . ASP A 1 153 ? -12.45800 -51.42800 -8.14000 1.000 41.47347 153 ASP A CA 1
ATOM 2099 C C . ASP A 1 153 ? -13.84200 -51.96000 -8.49300 1.000 43.44156 153 ASP A C 1
ATOM 2100 O O . ASP A 1 153 ? -14.00600 -53.18000 -8.56700 1.000 45.14496 153 ASP A O 1
ATOM 2109 N N . GLU A 1 154 ? -14.84200 -51.10100 -8.68800 1.000 38.54884 154 GLU A N 1
ATOM 2110 C CA . GLU A 1 154 ? -16.16400 -51.56400 -9.11800 1.000 42.86363 154 GLU A CA 1
ATOM 2111 C C . GLU A 1 154 ? -16.16000 -51.78800 -10.62400 1.000 41.14928 154 GLU A C 1
ATOM 2112 O O . GLU A 1 154 ? -16.07400 -50.83100 -11.41100 1.000 39.37093 154 GLU A O 1
ATOM 2124 N N . ALA A 1 155 ? -16.28600 -53.05700 -11.02700 1.000 35.53618 155 ALA A N 1
ATOM 2125 C CA . ALA A 1 155 ? -16.01200 -53.42600 -12.41200 1.000 42.24342 155 ALA A CA 1
ATOM 2126 C C . ALA A 1 155 ? -16.99900 -52.79500 -13.38500 1.000 35.73880 155 ALA A C 1
ATOM 2127 O O . ALA A 1 155 ? -16.61500 -52.43200 -14.49900 1.000 36.74664 155 ALA A O 1
ATOM 2134 N N . ILE A 1 156 ? -18.27600 -52.67200 -13.00100 1.000 38.56111 156 ILE A N 1
ATOM 2135 C CA . ILE A 1 156 ? -19.24800 -52.03800 -13.89600 1.000 38.11913 156 ILE A CA 1
ATOM 2136 C C . ILE A 1 156 ? -18.93600 -50.54900 -14.07200 1.000 40.76267 156 ILE A C 1
ATOM 2137 O O . ILE A 1 156 ? -18.99700 -50.01600 -15.19100 1.000 37.61224 156 ILE A O 1
ATOM 2153 N N . ILE A 1 157 ? -18.55600 -49.85800 -12.99100 1.000 37.89846 157 ILE A N 1
ATOM 2154 C CA . ILE A 1 157 ? -18.08100 -48.48000 -13.14200 1.000 37.65284 157 ILE A CA 1
ATOM 2155 C C . ILE A 1 157 ? -16.90000 -48.41600 -14.10500 1.000 32.64513 157 ILE A C 1
ATOM 2156 O O . ILE A 1 157 ? -16.84900 -47.56500 -15.00300 1.000 36.38933 157 ILE A O 1
ATOM 2172 N N . ALA A 1 158 ? -15.89200 -49.26900 -13.88300 1.000 35.06864 158 ALA A N 1
ATOM 2173 C CA . ALA A 1 158 ? -14.68900 -49.22700 -14.71900 1.000 36.48085 158 ALA A CA 1
ATOM 2174 C C . ALA A 1 158 ? -15.03800 -49.41600 -16.18400 1.000 38.81784 158 ALA A C 1
ATOM 2175 O O . ALA A 1 158 ? -14.44600 -48.77800 -17.06700 1.000 35.17811 158 ALA A O 1
ATOM 2182 N N . LEU A 1 159 ? -15.98400 -50.32000 -16.45700 1.000 38.01063 159 LEU A N 1
ATOM 2183 C CA . LEU A 1 159 ? -16.38500 -50.58800 -17.83000 1.000 40.48582 159 LEU A CA 1
ATOM 2184 C C . LEU A 1 159 ? -17.09200 -49.37700 -18.42400 1.000 41.73361 159 LEU A C 1
ATOM 2185 O O . LEU A 1 159 ? -16.83000 -48.98700 -19.56700 1.000 42.08320 159 LEU A O 1
ATOM 2201 N N . ASP A 1 160 ? -18.00800 -48.77800 -17.66500 1.000 41.33820 160 ASP A N 1
ATOM 2202 C CA . ASP A 1 160 ? -18.65800 -47.55500 -18.13400 1.000 42.54664 160 ASP A CA 1
ATOM 2203 C C . ASP A 1 160 ? -17.64400 -46.44700 -18.41800 1.000 42.41258 160 ASP A C 1
ATOM 2204 O O . ASP A 1 160 ? -17.71300 -45.78600 -19.46000 1.000 43.04579 160 ASP A O 1
ATOM 2213 N N . LEU A 1 161 ? -16.69900 -46.20500 -17.49800 1.000 39.65502 161 LEU A N 1
ATOM 2214 C CA . LEU A 1 161 ? -15.67900 -45.18100 -17.75800 1.000 39.20439 161 LEU A CA 1
ATOM 2215 C C . LEU A 1 161 ? -14.87100 -45.48800 -19.01100 1.000 35.60553 161 LEU A C 1
ATOM 2216 O O . LEU A 1 161 ? -14.52300 -44.58300 -19.77500 1.000 36.54390 161 LEU A O 1
ATOM 2232 N N . GLN A 1 162 ? -14.50400 -46.75400 -19.20300 1.000 37.00047 162 GLN A N 1
ATOM 2233 C CA . GLN A 1 162 ? -13.80500 -47.16100 -20.41600 1.000 45.13836 162 GLN A CA 1
ATOM 2234 C C . GLN A 1 162 ? -14.57300 -46.72200 -21.66700 1.000 41.18384 162 GLN A C 1
ATOM 2235 O O . GLN A 1 162 ? -13.99100 -46.17300 -22.61200 1.000 39.96319 162 GLN A O 1
ATOM 2249 N N . THR A 1 163 ? -15.88800 -46.96100 -21.68100 1.000 39.32599 163 THR A N 1
ATOM 2250 C CA . THR A 1 163 ? -16.70500 -46.59800 -22.83900 1.000 45.89716 163 THR A CA 1
ATOM 2251 C C . THR A 1 163 ? -16.64300 -45.10600 -23.10800 1.000 41.31370 163 THR A C 1
ATOM 2252 O O . THR A 1 163 ? -16.46600 -44.67200 -24.25400 1.000 40.53126 163 THR A O 1
ATOM 2263 N N . ILE A 1 164 ? -16.77500 -44.30000 -22.05500 1.000 45.05432 164 ILE A N 1
ATOM 2264 C CA . ILE A 1 164 ? -16.71000 -42.85200 -22.23400 1.000 46.06617 164 ILE A CA 1
ATOM 2265 C C . ILE A 1 164 ? -15.33900 -42.44800 -22.76300 1.000 44.84544 164 ILE A C 1
ATOM 2266 O O . ILE A 1 164 ? -15.23000 -41.67800 -23.72500 1.000 45.46145 164 ILE A O 1
ATOM 2282 N N . VAL A 1 165 ? -14.27000 -42.96900 -22.14200 1.000 41.44892 165 VAL A N 1
ATOM 2283 C CA . VAL A 1 165 ? -12.91500 -42.64100 -22.57900 1.000 41.96931 165 VAL A CA 1
ATOM 2284 C C . VAL A 1 165 ? -12.74000 -42.95100 -24.06200 1.000 44.78856 165 VAL A C 1
ATOM 2285 O O . VAL A 1 165 ? -12.21100 -42.13600 -24.82600 1.000 46.78607 165 VAL A O 1
ATOM 2298 N N . ALA A 1 166 ? -13.17500 -44.14300 -24.48300 1.000 51.66058 166 ALA A N 1
ATOM 2299 C CA . ALA A 1 166 ? -13.00600 -44.58500 -25.86700 1.000 51.87303 166 ALA A CA 1
ATOM 2300 C C . ALA A 1 166 ? -13.79400 -43.70900 -26.83900 1.000 50.21841 166 ALA A C 1
ATOM 2301 O O . ALA A 1 166 ? -13.26500 -43.27400 -27.87300 1.000 48.55325 166 ALA A O 1
ATOM 2308 N N . ASP A 1 167 ? -15.06600 -43.44100 -26.53000 1.000 53.46779 167 ASP A N 1
ATOM 2309 C CA . ASP A 1 167 ? -15.85000 -42.59600 -27.41600 1.000 49.34115 167 ASP A CA 1
ATOM 2310 C C . ASP A 1 167 ? -15.28500 -41.18700 -27.49500 1.000 53.33731 167 ASP A C 1
ATOM 2311 O O . ASP A 1 167 ? -15.58000 -40.47000 -28.45200 1.000 54.75129 167 ASP A O 1
ATOM 2320 N N . MET A 1 168 ? -14.45600 -40.77500 -26.53900 1.000 47.88651 168 MET A N 1
ATOM 2321 C CA . MET A 1 168 ? -13.79800 -39.48500 -26.68700 1.000 52.65604 168 MET A CA 1
ATOM 2322 C C . MET A 1 168 ? -12.58200 -39.55100 -27.60500 1.000 54.93872 168 MET A C 1
ATOM 2323 O O . MET A 1 168 ? -11.92800 -38.52200 -27.81300 1.000 53.38410 168 MET A O 1
ATOM 2337 N N . GLY A 1 169 ? -12.24600 -40.72500 -28.13200 1.000 47.93803 169 GLY A N 1
ATOM 2338 C CA . GLY A 1 169 ? -11.06500 -40.86800 -28.95500 1.000 59.27679 169 GLY A CA 1
ATOM 2339 C C . GLY A 1 169 ? -9.78600 -41.16900 -28.20700 1.000 62.66711 169 GLY A C 1
ATOM 2340 O O . GLY A 1 169 ? -8.70500 -41.13300 -28.81100 1.000 59.57301 169 GLY A O 1
ATOM 2344 N N . HIS A 1 170 ? -9.86700 -41.45900 -26.91600 1.000 60.76080 170 HIS A N 1
ATOM 2345 C CA . HIS A 1 170 ? -8.69400 -41.75100 -26.11000 1.000 51.60909 170 HIS A CA 1
ATOM 2346 C C . HIS A 1 170 ? -8.53400 -43.25200 -25.94700 1.000 52.94699 170 HIS A C 1
ATOM 2347 O O . HIS A 1 170 ? -9.47300 -44.02500 -26.14700 1.000 48.32230 170 HIS A O 1
ATOM 2361 N N . ALA A 1 171 ? -7.32500 -43.66600 -25.59200 1.000 47.99206 171 ALA A N 1
ATOM 2362 C CA . ALA A 1 171 ? -7.04400 -45.07300 -25.35700 1.000 48.98042 171 ALA A CA 1
ATOM 2363 C C . ALA A 1 171 ? -6.87000 -45.30600 -23.86400 1.000 46.83138 171 ALA A C 1
ATOM 2364 O O . ALA A 1 171 ? -6.47700 -44.40500 -23.12500 1.000 50.38165 171 ALA A O 1
ATOM 2371 N N . ILE A 1 172 ? -7.18300 -46.51600 -23.42700 1.000 49.37377 172 ILE A N 1
ATOM 2372 C CA . ILE A 1 172 ? -7.08200 -46.90900 -22.02600 1.000 43.79119 172 ILE A CA 1
ATOM 2373 C C . ILE A 1 172 ? -5.83400 -47.76700 -21.86900 1.000 44.60268 172 ILE A C 1
ATOM 2374 O O . ILE A 1 172 ? -5.66100 -48.76200 -22.58400 1.000 44.81741 172 ILE A O 1
ATOM 2390 N N . THR A 1 173 ? -4.93900 -47.37600 -20.95700 1.000 45.49898 173 THR A N 1
ATOM 2391 C CA . THR A 1 173 ? -3.80400 -48.25000 -20.67400 1.000 40.51530 173 THR A CA 1
ATOM 2392 C C . THR A 1 173 ? -4.25300 -49.48100 -19.91400 1.000 45.85958 173 THR A C 1
ATOM 2393 O O . THR A 1 173 ? -3.65700 -50.54900 -20.06500 1.000 46.90285 173 THR A O 1
ATOM 2404 N N . GLY A 1 174 ? -5.30300 -49.36200 -19.11900 1.000 42.45331 174 GLY A N 1
ATOM 2405 C CA . GLY A 1 174 ? -5.82400 -50.49500 -18.38200 1.000 43.25042 174 GLY A CA 1
ATOM 2406 C C . GLY A 1 174 ? -6.55700 -50.02900 -17.14700 1.000 38.59533 174 GLY A C 1
ATOM 2407 O O . GLY A 1 174 ? -6.60400 -48.84600 -16.83000 1.000 40.90223 174 GLY A O 1
ATOM 2411 N N . VAL A 1 175 ? -7.16700 -50.99500 -16.47500 1.000 34.97840 175 VAL A N 1
ATOM 2412 C CA . VAL A 1 175 ? -7.92200 -50.77600 -15.24600 1.000 35.98544 175 VAL A CA 1
ATOM 2413 C C . VAL A 1 175 ? -7.12900 -51.41800 -14.12200 1.000 43.14787 175 VAL A C 1
ATOM 2414 O O . VAL A 1 175 ? -6.65100 -52.55000 -14.26300 1.000 44.60182 175 VAL A O 1
ATOM 2427 N N . ALA A 1 176 ? -6.94800 -50.67700 -13.03100 1.000 37.83881 176 ALA A N 1
ATOM 2428 C CA . ALA A 1 176 ? -6.32700 -51.16700 -11.81100 1.000 40.76288 176 ALA A CA 1
ATOM 2429 C C . ALA A 1 176 ? -7.35000 -51.09200 -10.69100 1.000 38.51714 176 ALA A C 1
ATOM 2430 O O . ALA A 1 176 ? -8.01200 -50.06600 -10.52600 1.000 35.60402 176 ALA A O 1
ATOM 2437 N N . ARG A 1 177 ? -7.48700 -52.17700 -9.91400 1.000 35.33836 177 ARG A N 1
ATOM 2438 C CA . ARG A 1 177 ? -8.50400 -52.25000 -8.87800 1.000 30.19152 177 ARG A CA 1
ATOM 2439 C C . ARG A 1 177 ? -7.91500 -52.18000 -7.47900 1.000 35.68643 177 ARG A C 1
ATOM 2440 O O . ARG A 1 177 ? -8.66300 -52.13200 -6.51100 1.000 33.74048 177 ARG A O 1
ATOM 2461 N N . THR A 1 178 ? -6.59500 -52.15700 -7.35900 1.000 40.48622 178 THR A N 1
ATOM 2462 C CA . THR A 1 178 ? -5.93500 -52.03300 -6.07500 1.000 43.71380 178 THR A CA 1
ATOM 2463 C C . THR A 1 178 ? -4.78700 -51.05200 -6.25500 1.000 43.77864 178 THR A C 1
ATOM 2464 O O . THR A 1 178 ? -4.30200 -50.83800 -7.36900 1.000 36.00754 178 THR A O 1
ATOM 2475 N N . ARG A 1 179 ? -4.33400 -50.48400 -5.13700 1.000 48.39365 179 ARG A N 1
ATOM 2476 C CA . ARG A 1 179 ? -3.19300 -49.58200 -5.19700 1.000 40.34482 179 ARG A CA 1
ATOM 2477 C C . ARG A 1 179 ? -2.00200 -50.26800 -5.85100 1.000 43.96401 179 ARG A C 1
ATOM 2478 O O . ARG A 1 179 ? -1.31500 -49.67700 -6.69500 1.000 43.95989 179 ARG A O 1
ATOM 2499 N N . ASP A 1 180 ? -1.75000 -51.52900 -5.49100 1.000 46.92094 180 ASP A N 1
ATOM 2500 C CA . ASP A 1 180 ? -0.57000 -52.19900 -6.02800 1.000 50.58125 180 ASP A CA 1
ATOM 2501 C C . ASP A 1 180 ? -0.70300 -52.46200 -7.52300 1.000 47.13887 180 ASP A C 1
ATOM 2502 O O . ASP A 1 180 ? 0.26700 -52.29800 -8.27600 1.000 41.93502 180 ASP A O 1
ATOM 2511 N N . ALA A 1 181 ? -1.88900 -52.85100 -7.97700 1.000 42.68213 181 ALA A N 1
ATOM 2512 C CA . ALA A 1 181 ? -2.13500 -53.08500 -9.41200 1.000 37.36534 181 ALA A CA 1
ATOM 2513 C C . ALA A 1 181 ? -1.98100 -51.77100 -10.16600 1.000 37.15662 181 ALA A C 1
ATOM 2514 O O . ALA A 1 181 ? -1.63800 -51.82500 -11.32500 1.000 39.68198 181 ALA A O 1
ATOM 2521 N N . ALA A 1 182 ? -2.30500 -50.65400 -9.53300 1.000 39.71282 182 ALA A N 1
ATOM 2522 C CA . ALA A 1 182 ? -2.19700 -49.31800 -10.14600 1.000 37.75499 182 ALA A CA 1
ATOM 2523 C C . ALA A 1 182 ? -0.72500 -48.92800 -10.25700 1.000 37.77419 182 ALA A C 1
ATOM 2524 O O . ALA A 1 182 ? -0.29200 -48.55300 -11.29400 1.000 37.51203 182 ALA A O 1
ATOM 2531 N N . VAL A 1 183 ? 0.03700 -49.06900 -9.19000 1.000 46.67988 183 VAL A N 1
ATOM 2532 C CA . VAL A 1 183 ? 1.48300 -48.73000 -9.22400 1.000 37.08970 183 VAL A CA 1
ATOM 2533 C C . VAL A 1 183 ? 2.16900 -49.62900 -10.27300 1.000 40.84563 183 VAL A C 1
ATOM 2534 O O . VAL A 1 183 ? 3.00200 -49.11000 -11.00800 1.000 43.45602 183 VAL A O 1
ATOM 2547 N N . ALA A 1 184 ? 1.79000 -50.90500 -10.39500 1.000 43.53995 184 ALA A N 1
ATOM 2548 C CA . ALA A 1 184 ? 2.38000 -51.81100 -11.40700 1.000 37.84720 184 ALA A CA 1
ATOM 2549 C C . ALA A 1 184 ? 2.01700 -51.37300 -12.82500 1.000 40.87665 184 ALA A C 1
ATOM 2550 O O . ALA A 1 184 ? 2.91400 -51.36200 -13.66400 1.000 44.92448 184 ALA A O 1
ATOM 2557 N N . LEU A 1 185 ? 0.75100 -51.04800 -13.08500 1.000 43.37893 185 LEU A N 1
ATOM 2558 C CA . LEU A 1 185 ? 0.27000 -50.69000 -14.44400 1.000 41.27261 185 LEU A CA 1
ATOM 2559 C C . LEU A 1 185 ? 0.95900 -49.40900 -14.90300 1.000 40.35997 185 LEU A C 1
ATOM 2560 O O . LEU A 1 185 ? 1.29500 -49.33400 -16.07300 1.000 36.78988 185 LEU A O 1
ATOM 2576 N N . ALA A 1 186 ? 1.11700 -48.43900 -14.01100 1.000 45.77203 186 ALA A N 1
ATOM 2577 C CA . ALA A 1 186 ? 1.74300 -47.14400 -14.34300 1.000 42.73622 186 ALA A CA 1
ATOM 2578 C C . ALA A 1 186 ? 3.19800 -47.40600 -14.71100 1.000 47.80019 186 ALA A C 1
ATOM 2579 O O . ALA A 1 186 ? 3.71000 -46.68500 -15.58000 1.000 45.09914 186 ALA A O 1
ATOM 2586 N N . GLY A 1 187 ? 3.83700 -48.41200 -14.09800 1.000 50.71058 187 GLY A N 1
ATOM 2587 C CA . GLY A 1 187 ? 5.19800 -48.76200 -14.48100 1.000 56.11973 187 GLY A CA 1
ATOM 2588 C C . GLY A 1 187 ? 5.30900 -49.36000 -15.87500 1.000 53.36008 187 GLY A C 1
ATOM 2589 O O . GLY A 1 187 ? 6.29700 -49.12000 -16.57500 1.000 48.53530 187 GLY A O 1
ATOM 2593 N N . ILE A 1 188 ? 4.31500 -50.16300 -16.29500 1.000 53.54071 188 ILE A N 1
ATOM 2594 C CA . ILE A 1 188 ? 4.31400 -50.69700 -17.66400 1.000 50.34003 188 ILE A CA 1
ATOM 2595 C C . ILE A 1 188 ? 4.20800 -49.57000 -18.68200 1.000 56.71389 188 ILE A C 1
ATOM 2596 O O . ILE A 1 188 ? 4.95900 -49.52400 -19.66600 1.000 49.69045 188 ILE A O 1
ATOM 2612 N N . GLU A 1 189 ? 3.24700 -48.66800 -18.48800 1.000 51.06703 189 GLU A N 1
ATOM 2613 C CA . GLU A 1 189 ? 3.01200 -47.58000 -19.42500 1.000 55.30765 189 GLU A CA 1
ATOM 2614 C C . GLU A 1 189 ? 2.59100 -46.34300 -18.65300 1.000 53.43066 189 GLU A C 1
ATOM 2615 O O . GLU A 1 189 ? 1.54900 -46.35200 -17.98800 1.000 51.09540 189 GLU A O 1
ATOM 2627 N N . LYS A 1 190 ? 3.39400 -45.29600 -18.75200 1.000 48.39244 190 LYS A N 1
ATOM 2628 C CA . LYS A 1 190 ? 3.07200 -44.01500 -18.14500 1.000 57.64045 190 LYS A CA 1
ATOM 2629 C C . LYS A 1 190 ? 1.84500 -43.44500 -18.84200 1.000 50.76909 190 LYS A C 1
ATOM 2630 O O . LYS A 1 190 ? 1.91300 -43.14000 -20.04200 1.000 54.84032 190 LYS A O 1
ATOM 2649 N N . PRO A 1 191 ? 0.71800 -43.29700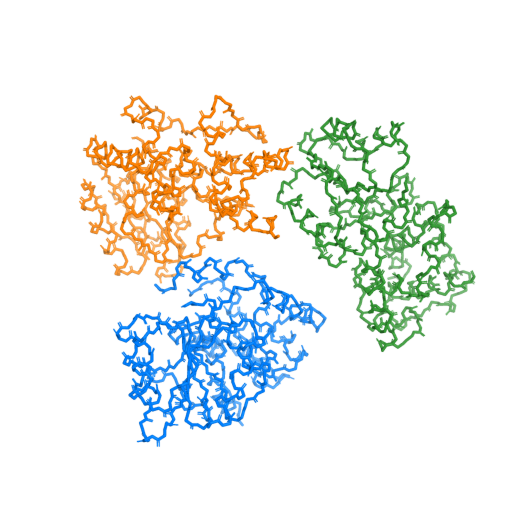 -18.15900 1.000 45.02528 191 PRO A N 1
ATOM 2650 C CA . PRO A 1 191 ? -0.46100 -42.71500 -18.80500 1.000 44.49339 191 PRO A CA 1
ATOM 2651 C C . PRO A 1 191 ? -0.31800 -41.20600 -18.97100 1.000 40.87791 191 PRO A C 1
ATOM 2652 O O . PRO A 1 191 ? 0.49000 -40.56200 -18.30700 1.000 40.96212 191 PRO A O 1
ATOM 2663 N N . ASP A 1 192 ? -1.14200 -40.64600 -19.86700 1.000 42.37455 192 ASP A N 1
ATOM 2664 C CA . ASP A 1 192 ? -1.28400 -39.19600 -19.98000 1.000 45.60887 192 ASP A CA 1
ATOM 2665 C C . ASP A 1 192 ? -2.25900 -38.63300 -18.95600 1.000 47.19035 192 ASP A C 1
ATOM 2666 O O . ASP A 1 192 ? -2.23100 -37.42900 -18.66100 1.000 45.39263 192 ASP A O 1
ATOM 2675 N N . LEU A 1 193 ? -3.11200 -39.47900 -18.39900 1.000 41.26810 193 LEU A N 1
ATOM 2676 C CA . LEU A 1 193 ? -4.16300 -39.00100 -17.52300 1.000 32.72481 193 LEU A CA 1
ATOM 2677 C C . LEU A 1 193 ? -4.59400 -40.16800 -16.66900 1.000 36.21304 193 LEU A C 1
ATOM 2678 O O . LEU A 1 193 ? -4.61100 -41.31600 -17.12700 1.000 34.99821 193 LEU A O 1
ATOM 2694 N N . ILE A 1 194 ? -4.92600 -39.88500 -15.42100 1.000 32.58832 194 ILE A N 1
ATOM 2695 C CA . ILE A 1 194 ? -5.42600 -40.91700 -14.54100 1.000 32.34488 194 ILE A CA 1
ATOM 2696 C C . ILE A 1 194 ? -6.82800 -40.56600 -14.08500 1.000 34.14794 194 ILE A C 1
ATOM 2697 O O . ILE A 1 194 ? -7.07900 -39.44000 -13.64000 1.000 32.13187 194 ILE A O 1
ATOM 2713 N N . LEU A 1 195 ? -7.72500 -41.54200 -14.15900 1.000 31.42834 195 LEU A N 1
ATOM 2714 C CA . LEU A 1 195 ? -9.03800 -41.45600 -13.53100 1.000 28.08962 195 LEU A CA 1
ATOM 2715 C C . LEU A 1 195 ? -8.99800 -42.31900 -12.27900 1.000 35.14448 195 LEU A C 1
ATOM 2716 O O . LEU A 1 195 ? -8.72100 -43.52300 -12.37200 1.000 36.97920 195 LEU A O 1
ATOM 2732 N N . ALA A 1 196 ? -9.29300 -41.73800 -11.11800 1.000 29.81342 196 ALA A N 1
ATOM 2733 C CA . ALA A 1 196 ? -8.99600 -42.41700 -9.85800 1.000 36.73716 196 ALA A CA 1
ATOM 2734 C C . ALA A 1 196 ? -10.19000 -42.39100 -8.91500 1.000 36.92070 196 ALA A C 1
ATOM 2735 O O . ALA A 1 196 ? -10.70200 -41.32500 -8.56300 1.000 38.31403 196 ALA A O 1
ATOM 2742 N N . ASP A 1 197 ? -10.62600 -43.57500 -8.50600 1.000 32.05024 197 ASP A N 1
ATOM 2743 C CA . ASP A 1 197 ? -11.59100 -43.74800 -7.44100 1.000 33.27617 197 ASP A CA 1
ATOM 2744 C C . ASP A 1 197 ? -10.79600 -43.69900 -6.14000 1.000 37.05828 197 ASP A C 1
ATOM 2745 O O . ASP A 1 197 ? -9.57300 -43.81300 -6.16000 1.000 42.28979 197 ASP A O 1
ATOM 2754 N N . ILE A 1 198 ? -11.47900 -43.54500 -5.00300 1.000 43.49829 198 ILE A N 1
ATOM 2755 C CA . ILE A 1 198 ? -10.78000 -43.47200 -3.71200 1.000 48.59288 198 ILE A CA 1
ATOM 2756 C C . ILE A 1 198 ? -10.63400 -44.82300 -3.01300 1.000 44.86359 198 ILE A C 1
ATOM 2757 O O . ILE A 1 198 ? -9.51500 -45.26600 -2.72100 1.000 48.06959 198 ILE A O 1
ATOM 2773 N N . GLN A 1 199 ? -11.74900 -45.44900 -2.65800 1.000 48.82818 199 GLN A N 1
ATOM 2774 C CA . GLN A 1 199 ? -11.71000 -46.73100 -1.95600 1.000 54.94433 199 GLN A CA 1
ATOM 2775 C C . GLN A 1 199 ? -11.60700 -47.85700 -2.97800 1.000 51.88341 199 GLN A C 1
ATOM 2776 O O . GLN A 1 199 ? -12.49700 -48.01000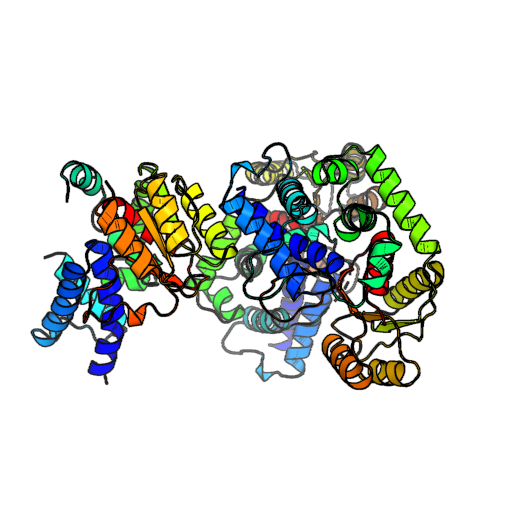 -3.81800 1.000 51.03637 199 GLN A O 1
ATOM 2790 N N . LEU A 1 200 ? -10.54300 -48.65200 -2.88900 1.000 44.40767 200 LEU A N 1
ATOM 2791 C CA . LEU A 1 200 ? -10.24500 -49.68900 -3.86100 1.000 49.05286 200 LEU A CA 1
ATOM 2792 C C . LEU A 1 200 ? -10.58400 -51.06100 -3.26800 1.000 49.62970 200 LEU A C 1
ATOM 2793 O O . LEU A 1 200 ? -11.06200 -51.17300 -2.13900 1.000 52.82912 200 LEU A O 1
ATOM 2809 N N . ALA A 1 201 ? -10.30400 -52.11900 -4.03700 1.000 51.62765 201 ALA A N 1
ATOM 2810 C CA . ALA A 1 201 ? -10.86000 -53.43700 -3.72100 1.000 51.14248 201 ALA A CA 1
ATOM 2811 C C . ALA A 1 201 ? -10.30900 -53.99200 -2.41800 1.000 60.59514 201 ALA A C 1
ATOM 2812 O O . ALA A 1 201 ? -11.05900 -54.55300 -1.61300 1.000 58.23083 201 ALA A O 1
ATOM 2819 N N . ASP A 1 202 ? -8.99900 -53.87600 -2.20400 1.000 58.86891 202 ASP A N 1
ATOM 2820 C CA . ASP A 1 202 ? -8.34200 -54.38600 -1.00800 1.000 62.98431 202 ASP A CA 1
ATOM 2821 C C . ASP A 1 202 ? -8.37900 -53.39100 0.14800 1.000 62.41228 202 ASP A C 1
ATOM 2822 O O . ASP A 1 202 ? -7.57100 -53.50500 1.07300 1.000 56.54657 202 ASP A O 1
ATOM 2831 N N . ARG A 1 203 ? -9.26800 -52.39800 0.09000 1.000 66.68263 203 ARG A N 1
ATOM 2832 C CA . ARG A 1 203 ? -9.41700 -51.33100 1.08000 1.000 72.12217 203 ARG A CA 1
ATOM 2833 C C . ARG A 1 203 ? -8.24900 -50.34300 1.09300 1.000 61.01492 203 ARG A C 1
ATOM 2834 O O . ARG A 1 203 ? -8.21800 -49.46200 1.95200 1.000 58.72202 203 ARG A O 1
ATOM 2855 N N . SER A 1 204 ? -7.30000 -50.45600 0.16600 1.000 57.92456 204 SER A N 1
ATOM 2856 C CA . SER A 1 204 ? -6.31900 -49.39700 -0.05700 1.000 66.57774 204 SER A CA 1
ATOM 2857 C C . SER A 1 204 ? -6.96100 -48.19400 -0.76700 1.000 61.58962 204 SER A C 1
ATOM 2858 O O . SER A 1 204 ? -8.09100 -48.24700 -1.26800 1.000 51.57088 204 SER A O 1
ATOM 2866 N N . SER A 1 205 ? -6.22900 -47.08700 -0.80100 1.000 55.26185 205 SER A N 1
ATOM 2867 C CA . SER A 1 205 ? -6.79100 -45.82100 -1.24400 1.000 52.56718 205 SER A CA 1
ATOM 2868 C C . SER A 1 205 ? -6.22200 -45.43500 -2.60300 1.000 44.60365 205 SER A C 1
ATOM 2869 O O . SER A 1 205 ? -5.01600 -45.55700 -2.84700 1.000 47.21146 205 SER A O 1
ATOM 2877 N N . GLY A 1 206 ? -7.09800 -44.97100 -3.49300 1.000 44.17263 206 GLY A N 1
ATOM 2878 C CA . GLY A 1 206 ? -6.61800 -44.39000 -4.72900 1.000 41.08129 206 GLY A CA 1
ATOM 2879 C C . GLY A 1 206 ? -5.77000 -43.14900 -4.51000 1.000 36.44096 206 GLY A C 1
ATOM 2880 O O . GLY A 1 206 ? -4.94000 -42.81200 -5.35000 1.000 36.67701 206 GLY A O 1
ATOM 2884 N N . ILE A 1 207 ? -5.97800 -42.44200 -3.39300 1.000 39.84638 207 ILE A N 1
ATOM 2885 C CA . ILE A 1 207 ? -5.12800 -41.29100 -3.08200 1.000 48.72028 207 ILE A CA 1
ATOM 2886 C C . ILE A 1 207 ? -3.68200 -41.73500 -2.92100 1.000 45.16200 207 ILE A C 1
ATOM 2887 O O . ILE A 1 207 ? -2.75200 -41.12200 -3.46500 1.000 37.51593 207 ILE A O 1
ATOM 2903 N N . ASP A 1 208 ? -3.46300 -42.79600 -2.15000 1.000 39.54979 208 ASP A N 1
ATOM 2904 C CA . ASP A 1 208 ? -2.09200 -43.25300 -1.97500 1.000 41.99765 208 ASP A CA 1
ATOM 2905 C C . ASP A 1 208 ? -1.52700 -43.76500 -3.28800 1.000 45.14205 208 ASP A C 1
ATOM 2906 O O . ASP A 1 208 ? -0.36700 -43.49900 -3.61900 1.000 35.93304 208 ASP A O 1
ATOM 2915 N N . ALA A 1 209 ? -2.33900 -44.49800 -4.05800 1.000 42.85117 209 ALA A N 1
ATOM 2916 C CA . ALA A 1 209 ? -1.84800 -45.05300 -5.31300 1.000 43.22090 209 ALA A CA 1
ATOM 2917 C C . ALA A 1 209 ? -1.39700 -43.93800 -6.24100 1.000 39.76257 209 ALA A C 1
ATOM 2918 O O . ALA A 1 209 ? -0.34000 -44.02700 -6.88200 1.000 39.24090 209 ALA A O 1
ATOM 2925 N N . VAL A 1 210 ? -2.19600 -42.86600 -6.31200 1.000 37.97555 210 VAL A N 1
ATOM 2926 C CA . VAL A 1 210 ? -1.85100 -41.73000 -7.15900 1.000 36.77603 210 VAL A CA 1
ATOM 2927 C C . VAL A 1 210 ? -0.56400 -41.08500 -6.65700 1.000 30.95845 210 VAL A C 1
ATOM 2928 O O . VAL A 1 210 ? 0.36600 -40.84300 -7.43200 1.000 38.53378 210 VAL A O 1
ATOM 2941 N N . ASN A 1 211 ? -0.48600 -40.80500 -5.34100 1.000 40.49825 211 ASN A N 1
ATOM 2942 C CA . ASN A 1 211 ? 0.72200 -40.17000 -4.79100 1.000 41.68936 211 ASN A CA 1
ATOM 2943 C C . ASN A 1 211 ? 1.97800 -40.97400 -5.11500 1.000 40.20306 211 ASN A C 1
ATOM 2944 O O . ASN A 1 211 ? 3.00900 -40.40500 -5.48200 1.000 37.90944 211 ASN A O 1
ATOM 2955 N N . GLU A 1 212 ? 1.90300 -42.30700 -4.99800 1.000 42.78665 212 GLU A N 1
ATOM 2956 C CA . GLU A 1 212 ? 3.04500 -43.16700 -5.30400 1.000 42.55369 212 GLU A CA 1
ATOM 2957 C C . GLU A 1 212 ? 3.39300 -43.14600 -6.79000 1.000 43.01256 212 GLU A C 1
ATOM 2958 O O . GLU A 1 212 ? 4.57800 -43.11300 -7.15400 1.000 36.49488 212 GLU A O 1
ATOM 2970 N N . ILE A 1 213 ? 2.37900 -43.16400 -7.66900 1.000 42.37211 213 ILE A N 1
ATOM 2971 C CA . ILE A 1 213 ? 2.63600 -43.09500 -9.11100 1.000 46.14653 213 ILE A CA 1
ATOM 2972 C C . ILE A 1 213 ? 3.30000 -41.77700 -9.48600 1.000 47.82788 213 ILE A C 1
ATOM 2973 O O . ILE A 1 213 ? 4.17500 -41.72900 -10.36900 1.000 38.99977 213 ILE A O 1
ATOM 2989 N N . LEU A 1 214 ? 2.82700 -40.67000 -8.89400 1.000 39.17781 214 LEU A N 1
ATOM 2990 C CA . LEU A 1 214 ? 3.35200 -39.36500 -9.27700 1.000 43.98450 214 LEU A CA 1
ATOM 2991 C C . LEU A 1 214 ? 4.78700 -39.19500 -8.78300 1.000 49.37657 214 LEU A C 1
ATOM 2992 O O . LEU A 1 214 ? 5.63500 -38.64700 -9.49700 1.000 44.32311 214 LEU A O 1
ATOM 3008 N N . ARG A 1 215 ? 5.09100 -39.69200 -7.57900 1.000 43.22202 215 ARG A N 1
ATOM 3009 C CA . ARG A 1 215 ? 6.47100 -39.61800 -7.10100 1.000 44.78572 215 ARG A CA 1
ATOM 3010 C C . ARG A 1 215 ? 7.41300 -40.32200 -8.06300 1.000 46.92538 215 ARG A C 1
ATOM 3011 O O . ARG A 1 215 ? 8.54100 -39.86600 -8.28700 1.000 48.39267 215 ARG A O 1
ATOM 3032 N N . ALA A 1 216 ? 6.96700 -41.43500 -8.63900 1.000 49.75006 216 ALA A N 1
ATOM 3033 C CA . ALA A 1 216 ? 7.79500 -42.26700 -9.50300 1.000 50.09917 216 ALA A CA 1
ATOM 3034 C C . ALA A 1 216 ? 7.81100 -41.80600 -10.95200 1.000 47.69076 216 ALA A C 1
ATOM 3035 O O . ALA A 1 216 ? 8.84100 -41.92500 -11.62000 1.000 57.95800 216 ALA A O 1
ATOM 3042 N N . ARG A 1 217 ? 6.69200 -41.32400 -11.48400 1.000 49.28331 217 ARG A N 1
ATOM 3043 C CA . ARG A 1 217 ? 6.59500 -41.10200 -12.92000 1.000 51.57834 217 ARG A CA 1
ATOM 3044 C C . ARG A 1 217 ? 6.49100 -39.63500 -13.29800 1.000 51.09871 217 ARG A C 1
ATOM 3045 O O . ARG A 1 217 ? 6.42000 -39.32200 -14.49100 1.000 57.58239 217 ARG A O 1
ATOM 3066 N N . GLY A 1 218 ? 6.50200 -38.73500 -12.32700 1.000 49.52443 218 GLY A N 1
ATOM 3067 C CA . GLY A 1 218 ? 6.32700 -37.32800 -12.60500 1.000 51.55819 218 GLY A CA 1
ATOM 3068 C C . GLY A 1 218 ? 4.87100 -36.92200 -12.59400 1.000 51.72094 218 GLY A C 1
ATOM 3069 O O . GLY A 1 218 ? 3.95300 -37.73400 -12.44900 1.000 48.05702 218 GLY A O 1
ATOM 3073 N N . ASP A 1 219 ? 4.66200 -35.62000 -12.76700 1.000 50.21595 219 ASP A N 1
ATOM 3074 C CA . ASP A 1 219 ? 3.32000 -35.06000 -12.73800 1.000 53.62511 219 ASP A CA 1
ATOM 3075 C C . ASP A 1 219 ? 2.48500 -35.56200 -13.91700 1.000 53.92773 219 ASP A C 1
ATOM 3076 O O . ASP A 1 219 ? 2.91900 -35.50700 -15.07200 1.000 59.66649 219 ASP A O 1
ATOM 3085 N N . ILE A 1 220 ? 1.28900 -36.05700 -13.61600 1.000 41.75505 220 ILE A N 1
ATOM 3086 C CA . ILE A 1 220 ? 0.29500 -36.50200 -14.59100 1.000 45.40247 220 ILE A CA 1
ATOM 3087 C C . ILE A 1 220 ? -1.00500 -35.92700 -14.05700 1.000 41.49411 220 ILE A C 1
ATOM 3088 O O . ILE A 1 220 ? -1.24500 -36.00200 -12.84800 1.000 35.82967 220 ILE A O 1
ATOM 3104 N N . PRO A 1 221 ? -1.86300 -35.36100 -14.89500 1.000 37.07019 221 PRO A N 1
ATOM 3105 C CA . PRO A 1 221 ? -3.17300 -34.90100 -14.41200 1.000 39.30150 221 PRO A CA 1
ATOM 3106 C C . PRO A 1 221 ? -3.99200 -36.06800 -13.87600 1.000 35.70233 221 PRO A C 1
ATOM 3107 O O . PRO A 1 221 ? -3.99500 -37.15200 -14.45400 1.000 36.27755 221 PRO A O 1
ATOM 3118 N N . VAL A 1 222 ? -4.70300 -35.84000 -12.78300 1.000 34.30424 222 VAL A N 1
ATOM 3119 C CA . VAL A 1 222 ? -5.51700 -36.87700 -12.15300 1.000 33.73521 222 VAL A CA 1
ATOM 3120 C C . VAL A 1 222 ? -6.90800 -36.32800 -11.91600 1.000 31.68485 222 VAL A C 1
ATOM 3121 O O . VAL A 1 222 ? -7.06300 -35.24200 -11.35300 1.000 34.44388 222 VAL A O 1
ATOM 3134 N N . ILE A 1 223 ? -7.92300 -37.08800 -12.29100 1.000 31.97397 223 ILE A N 1
ATOM 3135 C CA . ILE A 1 223 ? -9.29600 -36.72500 -11.94700 1.000 30.40267 223 ILE A CA 1
ATOM 3136 C C . ILE A 1 223 ? -9.78800 -37.73600 -10.92900 1.000 31.98843 223 ILE A C 1
ATOM 3137 O O . ILE A 1 223 ? -9.86800 -38.93400 -11.23000 1.000 33.80348 223 ILE A O 1
ATOM 3153 N N . PHE A 1 224 ? -10.13100 -37.27400 -9.73600 1.000 31.09032 224 PHE A N 1
ATOM 3154 C CA . PHE A 1 224 ? -10.71700 -38.16000 -8.75000 1.000 32.98552 224 PHE A CA 1
ATOM 3155 C C . PHE A 1 224 ? -12.22600 -38.18100 -8.95400 1.000 38.91682 224 PHE A C 1
ATOM 3156 O O . PHE A 1 224 ? -12.84600 -37.13100 -9.14600 1.000 36.69469 224 PHE A O 1
ATOM 3173 N N . ILE A 1 225 ? -12.80000 -39.38300 -8.96300 1.000 34.27783 225 ILE A N 1
ATOM 3174 C CA . ILE A 1 225 ? -14.23600 -39.61100 -9.09800 1.000 35.69059 225 ILE A CA 1
ATOM 3175 C C . ILE A 1 225 ? -14.71100 -40.24200 -7.80200 1.000 48.09356 225 ILE A C 1
ATOM 3176 O O . ILE A 1 225 ? -14.29600 -41.35800 -7.46900 1.000 43.13719 225 ILE A O 1
ATOM 3192 N N . THR A 1 226 ? -15.59400 -39.55000 -7.08500 1.000 40.45320 226 THR A N 1
ATOM 3193 C CA . THR A 1 226 ? -15.88200 -39.92800 -5.70900 1.000 38.93705 226 THR A CA 1
ATOM 3194 C C . THR A 1 226 ? -17.24000 -39.38700 -5.29200 1.000 47.11086 226 THR A C 1
ATOM 3195 O O . THR A 1 226 ? -17.60900 -38.26700 -5.65600 1.000 38.26259 226 THR A O 1
ATOM 3206 N N . ALA A 1 227 ? -17.98100 -40.19300 -4.53600 1.000 41.09242 227 ALA A N 1
ATOM 3207 C CA . ALA A 1 227 ? -19.08400 -39.64100 -3.76900 1.000 48.33736 227 ALA A CA 1
ATOM 3208 C C . ALA A 1 227 ? -18.52100 -38.67000 -2.73900 1.000 39.28906 227 ALA A C 1
ATOM 3209 O O . ALA A 1 227 ? -17.34300 -38.73500 -2.37400 1.000 45.41612 227 ALA A O 1
ATOM 3216 N N . PHE A 1 228 ? -19.34700 -37.73600 -2.30000 1.000 41.76799 228 PHE A N 1
ATOM 3217 C CA . PHE A 1 228 ? -18.94500 -36.73900 -1.31100 1.000 39.71275 228 PHE A CA 1
ATOM 3218 C C . PHE A 1 228 ? -17.66800 -35.99200 -1.67600 1.000 46.83826 228 PHE A C 1
ATOM 3219 O O . PHE A 1 228 ? -16.73300 -35.90500 -0.87200 1.000 39.26439 228 PHE A O 1
ATOM 3236 N N . PRO A 1 229 ? -17.59500 -35.39900 -2.87400 1.000 39.84662 229 PRO A N 1
ATOM 3237 C CA . PRO A 1 229 ? -16.39200 -34.62300 -3.22400 1.000 38.57650 229 PRO A CA 1
ATOM 3238 C C . PRO A 1 229 ? -16.14400 -33.46900 -2.26800 1.000 36.36053 229 PRO A C 1
ATOM 3239 O O . PRO A 1 229 ? -15.00200 -32.99400 -2.18200 1.000 41.09138 229 PRO A O 1
ATOM 3250 N N . GLU A 1 230 ? -17.17600 -33.02000 -1.54000 1.000 37.37732 230 GLU A N 1
ATOM 3251 C CA . GLU A 1 230 ? -17.03300 -31.93800 -0.56600 1.000 37.28423 230 GLU A CA 1
ATOM 3252 C C . GLU A 1 230 ? -15.91700 -32.20600 0.42300 1.000 35.95763 230 GLU A C 1
ATOM 3253 O O . GLU A 1 230 ? -15.29700 -31.26400 0.91800 1.000 36.84036 230 GLU A O 1
ATOM 3265 N N . ARG A 1 231 ? -15.61100 -33.47600 0.69000 1.000 34.59106 231 ARG A N 1
ATOM 3266 C CA . ARG A 1 231 ? -14.57600 -33.80600 1.66400 1.000 40.82069 231 ARG A CA 1
ATOM 3267 C C . ARG A 1 231 ? -13.17100 -33.57500 1.12200 1.000 37.79410 231 ARG A C 1
ATOM 3268 O O . ARG A 1 231 ? -12.20700 -33.57800 1.89600 1.000 38.12111 231 ARG A O 1
ATOM 3289 N N . LEU A 1 232 ? -13.03600 -33.34400 -0.18400 1.000 34.95003 232 LEU A N 1
ATOM 3290 C CA . LEU A 1 232 ? -11.76200 -33.00700 -0.79000 1.000 34.97501 232 LEU A CA 1
ATOM 3291 C C . LEU A 1 232 ? -11.75900 -31.57400 -1.31500 1.000 34.74280 232 LEU A C 1
ATOM 3292 O O . LEU A 1 232 ? -10.90900 -31.21900 -2.13300 1.000 30.27822 232 LEU A O 1
ATOM 3308 N N . LEU A 1 233 ? -12.71700 -30.75800 -0.87300 1.000 37.10350 233 LEU A N 1
ATOM 3309 C CA . LEU A 1 233 ? -12.88500 -29.38100 -1.32500 1.000 31.33533 233 LEU A CA 1
ATOM 3310 C C . LEU A 1 233 ? -12.85200 -28.40400 -0.14800 1.000 36.45184 233 LEU A C 1
ATOM 3311 O O . LEU A 1 233 ? -13.44000 -27.31800 -0.20700 1.000 35.18002 233 LEU A O 1
ATOM 3327 N N . THR A 1 234 ? -12.14500 -28.76700 0.92200 1.000 36.07696 234 THR A N 1
ATOM 3328 C CA . THR A 1 234 ? -12.10400 -27.93300 2.12200 1.000 35.85605 234 THR A CA 1
ATOM 3329 C C . THR A 1 234 ? -11.05800 -26.83600 2.04400 1.000 39.33278 234 THR A C 1
ATOM 3330 O O . THR A 1 234 ? -11.15100 -25.85100 2.78400 1.000 37.82498 234 THR A O 1
ATOM 3341 N N . GLY A 1 235 ? -10.04400 -26.99700 1.20000 1.000 38.95451 235 GLY A N 1
ATOM 3342 C CA . GLY A 1 235 ? -8.93200 -26.06600 1.18600 1.000 42.35019 235 GLY A CA 1
ATOM 3343 C C . GLY A 1 235 ? -7.98800 -26.13900 2.37400 1.000 39.13553 235 GLY A C 1
ATOM 3344 O O . GLY A 1 235 ? -7.04000 -25.35300 2.43000 1.000 42.62082 235 GLY A O 1
ATOM 3348 N N . GLU A 1 236 ? -8.19400 -27.05300 3.31600 1.000 43.76619 236 GLU A N 1
ATOM 3349 C CA . GLU A 1 236 ? -7.38100 -27.08300 4.52700 1.000 51.71491 236 GLU A CA 1
ATOM 3350 C C . GLU A 1 236 ? -6.16600 -27.98800 4.42300 1.000 49.13028 236 GLU A C 1
ATOM 3351 O O . GLU A 1 236 ? -5.37300 -28.02500 5.36800 1.000 41.25250 236 GLU A O 1
ATOM 3363 N N . ARG A 1 237 ? -6.01900 -28.74000 3.33200 1.000 40.22002 237 ARG A N 1
ATOM 3364 C CA . ARG A 1 237 ? -4.94600 -29.71600 3.20200 1.000 41.41401 237 ARG A CA 1
ATOM 3365 C C . ARG A 1 237 ? -4.76500 -30.04100 1.71900 1.000 43.14835 237 ARG A C 1
ATOM 3366 O O . ARG A 1 237 ? -5.58100 -29.63400 0.87500 1.000 38.81929 237 ARG A O 1
ATOM 3387 N N . PRO A 1 238 ? -3.69000 -30.74000 1.35800 1.000 42.44254 238 PRO A N 1
ATOM 3388 C CA . PRO A 1 238 ? -3.48600 -31.08700 -0.05700 1.000 45.82970 238 PRO A CA 1
ATOM 3389 C C . PRO A 1 238 ? -4.67100 -31.88500 -0.57900 1.000 33.88415 238 PRO A C 1
ATOM 3390 O O . PRO A 1 238 ? -5.12900 -32.83100 0.05900 1.000 35.03721 238 PRO A O 1
ATOM 3401 N N . GLU A 1 239 ? -5.21900 -31.43900 -1.70500 1.000 36.50487 239 GLU A N 1
ATOM 3402 C CA . GLU A 1 239 ? -6.46900 -31.94000 -2.26300 1.000 37.93646 239 GLU A CA 1
ATOM 3403 C C . GLU A 1 239 ? -6.36100 -31.93400 -3.78100 1.000 35.46041 239 GLU A C 1
ATOM 3404 O O . GLU A 1 239 ? -5.51800 -31.22600 -4.34700 1.000 32.28410 239 GLU A O 1
ATOM 3416 N N . PRO A 1 240 ? -7.20800 -32.70000 -4.47600 1.000 36.20211 240 PRO A N 1
ATOM 3417 C CA . PRO A 1 240 ? -7.09500 -32.81900 -5.93900 1.000 37.69197 240 PRO A CA 1
ATOM 3418 C C . PRO A 1 240 ? -7.48000 -31.54200 -6.68100 1.000 34.24988 240 PRO A C 1
ATOM 3419 O O . PRO A 1 240 ? -8.32900 -30.77300 -6.23500 1.000 33.54389 240 PRO A O 1
ATOM 3430 N N . ALA A 1 241 ? -6.87100 -31.35100 -7.86400 1.000 33.95713 241 ALA A N 1
ATOM 3431 C CA . ALA A 1 241 ? -7.28900 -30.26800 -8.75800 1.000 36.90341 241 ALA A CA 1
ATOM 3432 C C . ALA A 1 241 ? -8.54400 -30.62500 -9.56500 1.000 38.55135 241 ALA A C 1
ATOM 3433 O O . ALA A 1 241 ? -9.31400 -29.72900 -9.90700 1.000 34.72344 241 ALA A O 1
ATOM 3440 N N . PHE A 1 242 ? -8.79700 -31.90900 -9.85500 1.000 35.69408 242 PHE A N 1
ATOM 3441 C CA . PHE A 1 242 ? -9.94800 -32.30700 -10.66100 1.000 33.70593 242 PHE A CA 1
ATOM 3442 C C . PHE A 1 242 ? -10.77700 -33.34800 -9.91600 1.000 38.84844 242 PHE A C 1
ATOM 3443 O O . PHE A 1 242 ? -10.24400 -34.38700 -9.51000 1.000 37.07282 242 PHE A O 1
ATOM 3460 N N . LEU A 1 243 ? -12.07500 -33.07000 -9.75200 1.000 35.51623 243 LEU A N 1
ATOM 3461 C CA . LEU A 1 243 ? -12.97400 -33.90400 -8.93000 1.000 38.31938 243 LEU A CA 1
ATOM 3462 C C . LEU A 1 243 ? -14.32100 -34.03400 -9.63200 1.000 43.07687 243 LEU A C 1
ATOM 3463 O O . LEU A 1 243 ? -14.94600 -32.99700 -9.88300 1.000 43.55693 243 LEU A O 1
ATOM 3479 N N . ILE A 1 244 ? -14.71500 -35.25300 -9.96600 1.000 40.33144 244 ILE A N 1
ATOM 3480 C CA . ILE A 1 244 ? -16.04400 -35.56900 -10.54600 1.000 39.66548 244 ILE A CA 1
ATOM 3481 C C . ILE A 1 244 ? -16.78400 -36.31700 -9.43200 1.000 46.30522 244 ILE A C 1
ATOM 3482 O O . ILE A 1 244 ? -16.10800 -36.92400 -8.62600 1.000 42.00720 244 ILE A O 1
ATOM 3498 N N . SER A 1 245 ? -18.09900 -36.19000 -9.34900 1.000 37.62724 245 SER A N 1
ATOM 3499 C CA . SER A 1 245 ? -18.88000 -36.80400 -8.25700 1.000 37.02016 245 SER A CA 1
ATOM 3500 C C . SER A 1 245 ? -19.37800 -38.19200 -8.65600 1.000 44.26784 245 SER A C 1
ATOM 3501 O O . SER A 1 245 ? -19.32000 -38.49800 -9.83800 1.000 43.11096 245 SER A O 1
ATOM 3509 N N . LYS A 1 246 ? -19.78000 -39.00500 -7.68800 1.000 52.46377 246 LYS A N 1
ATOM 3510 C CA . LYS A 1 246 ? -20.45000 -40.29700 -7.95500 1.000 45.44428 246 LYS A CA 1
ATOM 3511 C C . LYS A 1 246 ? -21.80900 -40.18700 -7.25500 1.000 49.91021 246 LYS A C 1
ATOM 3512 O O . LYS A 1 246 ? -21.80600 -39.95500 -6.04400 1.000 45.76805 246 LYS A O 1
ATOM 3531 N N . PRO A 1 247 ? -22.95900 -40.27900 -7.94700 1.000 53.29260 247 PRO A N 1
ATOM 3532 C CA . PRO A 1 247 ? -23.05300 -40.70500 -9.36800 1.000 41.76275 247 PRO A CA 1
ATOM 3533 C C . PRO A 1 247 ? -22.63900 -39.58300 -10.30600 1.000 47.99863 247 PRO A C 1
ATOM 3534 O O . PRO A 1 247 ? -22.69800 -38.41500 -9.87100 1.000 50.19607 247 PRO A O 1
ATOM 3545 N N . TYR A 1 248 ? -22.22600 -39.91000 -11.53200 1.000 48.89177 248 TYR A N 1
ATOM 3546 C CA . TYR A 1 248 ? -21.79100 -38.91200 -12.48700 1.000 50.71124 248 TYR A CA 1
ATOM 3547 C C . TYR A 1 248 ? -22.68100 -38.99600 -13.70700 1.000 50.42849 248 TYR A C 1
ATOM 3548 O O . TYR A 1 248 ? -23.27700 -40.04200 -13.98800 1.000 46.87488 248 TYR A O 1
ATOM 3566 N N . ARG A 1 249 ? -22.80900 -37.86900 -14.38500 1.000 48.71630 249 ARG A N 1
ATOM 3567 C CA . ARG A 1 249 ? -23.36000 -37.83400 -15.72200 1.000 50.17699 249 ARG A CA 1
ATOM 3568 C C . ARG A 1 249 ? -22.20900 -37.86800 -16.70700 1.000 46.87606 249 ARG A C 1
ATOM 3569 O O . ARG A 1 249 ? -21.12100 -37.36200 -16.42500 1.000 43.81468 249 ARG A O 1
ATOM 3590 N N . GLU A 1 250 ? -22.45800 -38.48000 -17.86700 1.000 43.55009 250 GLU A N 1
ATOM 3591 C CA . GLU A 1 250 ? -21.43600 -38.59900 -18.89700 1.000 44.30334 250 GLU A CA 1
ATOM 3592 C C . GLU A 1 250 ? -20.89300 -37.23700 -19.30500 1.000 45.30333 250 GLU A C 1
ATOM 3593 O O . GLU A 1 250 ? -19.68900 -37.08900 -19.55700 1.000 46.50058 250 GLU A O 1
ATOM 3605 N N . ASP A 1 251 ? -21.76500 -36.22200 -19.37700 1.000 48.68950 251 ASP A N 1
ATOM 3606 C CA . ASP A 1 251 ? -21.29900 -34.90300 -19.78700 1.000 47.78138 251 ASP A CA 1
ATOM 3607 C C . ASP A 1 251 ? -20.28800 -34.35500 -18.79200 1.000 40.69903 251 ASP A C 1
ATOM 3608 O O . ASP A 1 251 ? -19.34300 -33.66700 -19.18700 1.000 39.38957 251 ASP A O 1
ATOM 3617 N N . GLN A 1 252 ? -20.45100 -34.66500 -17.50100 1.000 38.82420 252 GLN A N 1
ATOM 3618 C CA . GLN A 1 252 ? -19.48200 -34.18600 -16.51700 1.000 37.96206 252 GLN A CA 1
ATOM 3619 C C . GLN A 1 252 ? -18.14200 -34.88700 -16.66700 1.000 40.47887 252 GLN A C 1
ATOM 3620 O O . GLN A 1 252 ? -17.08400 -34.27100 -16.46800 1.000 38.37358 252 GLN A O 1
ATOM 3634 N N . VAL A 1 253 ? -18.16200 -36.16700 -17.01100 1.000 40.08658 253 VAL A N 1
ATOM 3635 C CA . VAL A 1 253 ? -16.89600 -36.93600 -17.18400 1.000 36.58656 253 VAL A CA 1
ATOM 3636 C C . VAL A 1 253 ? -16.14500 -36.39900 -18.40900 1.000 34.88002 253 VAL A C 1
ATOM 3637 O O . VAL A 1 253 ? -14.92600 -36.23000 -18.32100 1.000 41.37883 253 VAL A O 1
ATOM 3650 N N . ARG A 1 254 ? -16.85800 -36.13600 -19.49400 1.000 34.44633 254 ARG A N 1
ATOM 3651 C CA . ARG A 1 254 ? -16.20600 -35.66300 -20.73700 1.000 35.69010 254 ARG A CA 1
ATOM 3652 C C . ARG A 1 254 ? -15.57900 -34.28000 -20.51100 1.000 37.37872 254 ARG A C 1
ATOM 3653 O O . ARG A 1 254 ? -14.48100 -34.04300 -21.01100 1.000 34.47741 254 ARG A O 1
ATOM 3674 N N . SER A 1 255 ? -16.27300 -33.41800 -19.77300 1.000 39.40556 255 SER A N 1
ATOM 3675 C CA . SER A 1 255 ? -15.75300 -32.06000 -19.48600 1.000 40.58774 255 SER A CA 1
ATOM 3676 C C . SER A 1 255 ? -14.48300 -32.17300 -18.63600 1.000 38.17031 255 SER A C 1
ATOM 3677 O O . SER A 1 255 ? -13.48100 -31.54400 -18.99200 1.000 33.56399 255 SER A O 1
ATOM 3685 N N . ALA A 1 256 ? -14.53400 -32.98400 -17.58100 1.000 34.87143 256 ALA A N 1
ATOM 3686 C CA . ALA A 1 256 ? -13.36200 -33.16100 -16.73600 1.000 34.12997 256 ALA A CA 1
ATOM 3687 C C . ALA A 1 256 ? -12.20200 -33.79600 -17.50500 1.000 36.92449 256 ALA A C 1
ATOM 3688 O O . ALA A 1 256 ? -11.05600 -33.35000 -17.38900 1.000 35.20938 256 ALA A O 1
ATOM 3695 N N . ILE A 1 257 ? -12.46800 -34.82500 -18.31900 1.000 33.72059 257 ILE A N 1
ATOM 3696 C CA . ILE A 1 257 ? -11.37900 -35.43400 -19.08500 1.000 28.22264 257 ILE A CA 1
ATOM 3697 C C . ILE A 1 257 ? -10.77500 -34.41700 -20.05700 1.000 32.35092 257 ILE A C 1
ATOM 3698 O O . ILE A 1 257 ? -9.54900 -34.29600 -20.17800 1.000 32.17701 257 ILE A O 1
ATOM 3714 N N . SER A 1 258 ? -11.61800 -33.67200 -20.76800 1.000 34.69743 258 SER A N 1
ATOM 3715 C CA . SER A 1 258 ? -11.06100 -32.72800 -21.73300 1.000 37.45347 258 SER A CA 1
ATOM 3716 C C . SER A 1 258 ? -10.30500 -31.62300 -21.01900 1.000 34.90179 258 SER A C 1
ATOM 3717 O O . SER A 1 258 ? -9.26100 -31.15800 -21.49600 1.000 35.85727 258 SER A O 1
ATOM 3725 N N . GLN A 1 259 ? -10.82200 -31.18600 -19.87000 1.000 36.20313 259 GLN A N 1
ATOM 3726 C CA . GLN A 1 259 ? -10.15900 -30.13000 -19.12200 1.000 36.65753 259 GLN A CA 1
ATOM 3727 C C . GLN A 1 259 ? -8.80000 -30.59300 -18.62100 1.000 42.13973 259 GLN A C 1
ATOM 3728 O O . GLN A 1 259 ? -7.78100 -29.92600 -18.83700 1.000 35.11999 259 GLN A O 1
ATOM 3742 N N . ALA A 1 260 ? -8.76600 -31.74600 -17.94400 1.000 38.09897 260 ALA A N 1
ATOM 3743 C CA . ALA A 1 260 ? -7.50100 -32.23500 -17.40100 1.000 39.12690 260 ALA A CA 1
ATOM 3744 C C . ALA A 1 260 ? -6.50700 -32.53800 -18.51100 1.000 30.62790 260 ALA A C 1
ATOM 3745 O O . ALA A 1 260 ? -5.30300 -32.34000 -18.32700 1.000 36.79262 260 ALA A O 1
ATOM 3752 N N . MET A 1 261 ? -6.99300 -32.96800 -19.68400 1.000 36.19840 261 MET A N 1
ATOM 3753 C CA . MET A 1 261 ? -6.08500 -33.29500 -20.78300 1.000 38.20859 261 MET A CA 1
ATOM 3754 C C . MET A 1 261 ? -5.23400 -32.09300 -21.18000 1.000 42.45672 261 MET A C 1
ATOM 3755 O O . MET A 1 261 ? -4.08000 -32.26300 -21.59000 1.000 47.40766 261 MET A O 1
ATOM 3769 N N . PHE A 1 262 ? -5.79300 -30.87000 -21.11100 1.000 41.28351 262 PHE A N 1
ATOM 3770 C CA . PHE A 1 262 ? -5.00000 -29.67600 -21.44100 1.000 47.02306 262 PHE A CA 1
ATOM 3771 C C . PHE A 1 262 ? -3.73100 -29.58400 -20.60900 1.000 45.37901 262 PHE A C 1
ATOM 3772 O O . PHE A 1 262 ? -2.78600 -28.88100 -20.98900 1.000 45.78887 262 PHE A O 1
ATOM 3789 N N . PHE A 1 263 ? -3.69300 -30.25100 -19.46400 1.000 43.14338 263 PHE A N 1
ATOM 3790 C CA . PHE A 1 263 ? -2.54700 -30.15200 -18.58100 1.000 44.81930 263 PHE A CA 1
ATOM 3791 C C . PHE A 1 263 ? -1.62300 -31.35800 -18.69700 1.000 45.73583 263 PHE A C 1
ATOM 3792 O O . PHE A 1 263 ? -0.69200 -31.48400 -17.90000 1.000 49.98071 263 PHE A O 1
ATOM 3809 N N . ALA A 1 264 ? -1.88500 -32.25300 -19.66000 1.000 51.50153 264 ALA A N 1
ATOM 3810 C CA . ALA A 1 264 ? -0.98100 -33.34300 -20.09500 1.000 51.79033 264 ALA A CA 1
ATOM 3811 C C . ALA A 1 264 ? -0.31600 -34.12700 -18.96900 1.000 60.58825 264 ALA A C 1
ATOM 3812 O O . ALA A 1 264 ? 0.22300 -35.23200 -19.18000 1.000 68.26381 264 ALA A O 1
ATOM 3819 N N . ASP B 1 10 ? -6.32800 -29.38500 -41.74600 1.000 98.22643 10 ASP B N 1
ATOM 3820 C CA . ASP B 1 10 ? -6.22200 -28.47700 -40.60900 1.000 98.07966 10 ASP B CA 1
ATOM 3821 C C . ASP B 1 10 ? -4.92800 -27.69700 -40.68900 1.000 80.71339 10 ASP B C 1
ATOM 3822 O O . ASP B 1 10 ? -4.51300 -27.07900 -39.71400 1.000 76.86828 10 ASP B O 1
ATOM 3830 N N . LEU B 1 11 ? -4.27600 -27.73900 -41.85100 1.000 79.59605 11 LEU B N 1
ATOM 3831 C CA . LEU B 1 11 ? -2.99000 -27.06400 -41.97600 1.000 79.90224 11 LEU B CA 1
ATOM 3832 C C . LEU B 1 11 ? -3.13600 -25.57300 -41.70700 1.000 70.83253 11 LEU B C 1
ATOM 3833 O O . LEU B 1 11 ? -2.36000 -24.99100 -40.93900 1.000 61.89029 11 LEU B O 1
ATOM 3849 N N . SER B 1 12 ? -4.14400 -24.94200 -42.31800 1.000 71.62081 12 SER B N 1
ATOM 3850 C CA . SER B 1 12 ? -4.34800 -23.51100 -42.12500 1.000 77.00307 12 SER B CA 1
ATOM 3851 C C . SER B 1 12 ? -4.46900 -23.17200 -40.64500 1.000 64.46040 12 SER B C 1
ATOM 3852 O O . SER B 1 12 ? -3.76400 -22.29400 -40.13700 1.000 54.31362 12 SER B O 1
ATOM 3860 N N . ALA B 1 13 ? -5.34100 -23.88700 -39.93300 1.000 59.04794 13 ALA B N 1
ATOM 3861 C CA . ALA B 1 13 ? -5.49800 -23.66500 -38.50000 1.000 56.21956 13 ALA B CA 1
ATOM 3862 C C . ALA B 1 13 ? -4.18100 -23.85500 -37.75600 1.000 60.70378 13 ALA B C 1
ATOM 3863 O O . ALA B 1 13 ? -3.82400 -23.04200 -36.89200 1.000 52.66520 13 ALA B O 1
ATOM 3870 N N . GLN B 1 14 ? -3.42100 -24.89500 -38.09500 1.000 60.89043 14 GLN B N 1
ATOM 3871 C CA . GLN B 1 14 ? -2.14800 -25.20600 -37.40200 1.000 64.91672 14 GLN B CA 1
ATOM 3872 C C . GLN B 1 14 ? -1.12200 -24.09400 -37.65300 1.000 51.59124 14 GLN B C 1
ATOM 3873 O O . GLN B 1 14 ? -0.48400 -23.67600 -36.69100 1.000 49.37861 14 GLN B O 1
ATOM 3887 N N . ILE B 1 15 ? -1.01200 -23.58500 -38.87400 1.000 54.32473 15 ILE B N 1
ATOM 3888 C CA . ILE B 1 15 ? -0.02400 -22.52600 -39.22400 1.000 52.45779 15 ILE B CA 1
ATOM 3889 C C . ILE B 1 15 ? -0.35400 -21.26000 -38.42400 1.000 58.11910 15 ILE B C 1
ATOM 3890 O O . ILE B 1 15 ? 0.58600 -20.61500 -37.94200 1.000 49.47065 15 ILE B O 1
ATOM 3906 N N . ALA B 1 16 ? -1.63000 -20.90100 -38.32400 1.000 50.36111 16 ALA B N 1
ATOM 3907 C CA . ALA B 1 16 ? -2.06500 -19.68100 -37.61000 1.000 50.36276 16 ALA B CA 1
ATOM 3908 C C . ALA B 1 16 ? -1.75200 -19.80900 -36.12500 1.000 40.49376 16 ALA B C 1
ATOM 3909 O O . ALA B 1 16 ? -1.42900 -18.80100 -35.50100 1.000 45.18152 16 ALA B O 1
ATOM 3916 N N . ALA B 1 17 ? -1.90000 -21.00600 -35.57400 1.000 50.34643 17 ALA B N 1
ATOM 3917 C CA . ALA B 1 17 ? -1.60700 -21.26600 -34.15000 1.000 50.23559 17 ALA B CA 1
ATOM 3918 C C . ALA B 1 17 ? -0.11900 -21.05200 -33.88300 1.000 55.55219 17 ALA B C 1
ATOM 3919 O O . ALA B 1 17 ? 0.20400 -20.69100 -32.74700 1.000 53.32118 17 ALA B O 1
ATOM 3926 N N . GLU B 1 18 ? 0.74600 -21.27700 -34.87300 1.000 49.19628 18 GLU B N 1
ATOM 3927 C CA . GLU B 1 18 ? 2.18600 -21.16300 -34.67100 1.000 44.47899 18 GLU B CA 1
ATOM 3928 C C . GLU B 1 18 ? 2.72600 -19.77000 -34.96500 1.000 48.92122 18 GLU B C 1
ATOM 3929 O O . GLU B 1 18 ? 3.88300 -19.48500 -34.62500 1.000 40.49156 18 GLU B O 1
ATOM 3941 N N . LEU B 1 19 ? 1.93200 -18.90400 -35.58800 1.000 44.52549 19 LEU B N 1
ATOM 3942 C CA . LEU B 1 19 ? 2.41000 -17.56000 -35.99100 1.000 42.72276 19 LEU B CA 1
ATOM 3943 C C . LEU B 1 19 ? 2.95700 -16.77600 -34.78700 1.000 42.98041 19 LEU B C 1
ATOM 3944 O O . LEU B 1 19 ? 3.90200 -16.06900 -35.01200 1.000 42.94323 19 LEU B O 1
ATOM 3960 N N . PRO B 1 20 ? 2.38900 -16.83000 -33.57000 1.000 38.39270 20 PRO B N 1
ATOM 3961 C CA . PRO B 1 20 ? 2.95000 -16.10300 -32.41000 1.000 46.44770 20 PRO B CA 1
ATOM 3962 C C . PRO B 1 20 ? 4.40000 -16.48400 -32.13400 1.000 37.82771 20 PRO B C 1
ATOM 3963 O O . PRO B 1 20 ? 5.18100 -15.59400 -31.77000 1.000 39.19807 20 PRO B O 1
ATOM 3974 N N . TYR B 1 21 ? 4.74700 -17.75200 -32.28400 1.000 37.76450 21 TYR B N 1
ATOM 3975 C CA . TYR B 1 21 ? 6.11700 -18.24200 -31.98200 1.000 40.35167 21 TYR B CA 1
ATOM 3976 C C . TYR B 1 21 ? 7.04800 -17.84900 -33.09000 1.000 36.96368 21 TYR B C 1
ATOM 3977 O O . TYR B 1 21 ? 8.21000 -17.64500 -32.79400 1.000 36.35865 21 TYR B O 1
ATOM 3995 N N . LEU B 1 22 ? 6.56100 -17.79200 -34.32500 1.000 41.07474 22 LEU B N 1
ATOM 3996 C CA . LEU B 1 22 ? 7.38700 -17.31000 -35.45300 1.000 37.54115 22 LEU B CA 1
ATOM 3997 C C . LEU B 1 22 ? 7.70500 -15.83900 -35.16700 1.000 38.95487 22 LEU B C 1
ATOM 3998 O O . LEU B 1 22 ? 8.79500 -15.44500 -35.49200 1.000 38.17062 22 LEU B O 1
ATOM 4014 N N . ARG B 1 23 ? 6.77400 -15.05900 -34.61400 1.000 33.66133 23 ARG B N 1
ATOM 4015 C CA . ARG B 1 23 ? 7.08400 -13.67400 -34.23800 1.000 35.46363 23 ARG B CA 1
ATOM 4016 C C . ARG B 1 23 ? 8.16600 -13.61600 -33.16300 1.000 38.17411 23 ARG B C 1
ATOM 4017 O O . ARG B 1 23 ? 9.05800 -12.75900 -33.21200 1.000 31.63024 23 ARG B O 1
ATOM 4038 N N . ARG B 1 24 ? 8.06800 -14.48800 -32.14800 1.000 37.03829 24 ARG B N 1
ATOM 4039 C CA . ARG B 1 24 ? 9.06400 -14.48300 -31.07600 1.000 36.91838 24 ARG B CA 1
ATOM 4040 C C . ARG B 1 24 ? 10.46400 -14.66100 -31.64300 1.000 30.72857 24 ARG B C 1
ATOM 4041 O O . ARG B 1 24 ? 11.39000 -13.90500 -31.31700 1.000 34.09134 24 ARG B O 1
ATOM 4062 N N . TYR B 1 25 ? 10.62700 -15.66900 -32.49600 1.000 37.37916 25 TYR B N 1
ATOM 4063 C CA . TYR B 1 25 ? 11.91400 -15.97000 -33.10500 1.000 35.11089 25 TYR B CA 1
ATOM 4064 C C . TYR B 1 25 ? 12.42200 -14.79700 -33.94100 1.000 37.49685 25 TYR B C 1
ATOM 4065 O O . TYR B 1 25 ? 13.52300 -14.28100 -33.70800 1.000 35.60370 25 TYR B O 1
ATOM 4083 N N . ALA B 1 26 ? 11.62000 -14.35600 -34.92500 1.000 34.06665 26 ALA B N 1
ATOM 4084 C CA . ALA B 1 26 ? 12.02700 -13.24900 -35.79900 1.000 36.34178 26 ALA B CA 1
ATOM 4085 C C . ALA B 1 26 ? 12.32500 -11.98500 -35.00300 1.000 33.03009 26 ALA B C 1
ATOM 4086 O O . ALA B 1 26 ? 13.26700 -11.25000 -35.32500 1.000 35.17114 26 ALA B O 1
ATOM 4093 N N . ARG B 1 27 ? 11.56200 -11.72400 -33.93700 1.000 40.72541 27 ARG B N 1
ATOM 4094 C CA . ARG B 1 27 ? 11.82900 -10.53300 -33.12600 1.000 37.20223 27 ARG B CA 1
ATOM 4095 C C . ARG B 1 27 ? 13.19600 -10.61500 -32.44400 1.000 40.15668 27 ARG B C 1
ATOM 4096 O O . ARG B 1 27 ? 13.90400 -9.60300 -32.32000 1.000 37.37055 27 ARG B O 1
ATOM 4117 N N . ALA B 1 28 ? 13.56900 -11.78500 -31.93600 1.000 37.68991 28 ALA B N 1
ATOM 4118 C CA . ALA B 1 28 ? 14.85800 -11.97200 -31.24100 1.000 35.42099 28 ALA B CA 1
ATOM 4119 C C . ALA B 1 28 ? 16.00300 -11.73800 -32.22300 1.000 35.72062 28 ALA B C 1
ATOM 4120 O O . ALA B 1 28 ? 16.88400 -10.95800 -31.88800 1.000 48.10161 28 ALA B O 1
ATOM 4127 N N . LEU B 1 29 ? 15.92100 -12.31300 -33.41700 1.000 37.33165 29 LEU B N 1
ATOM 4128 C CA . LEU B 1 29 ? 16.98100 -12.19300 -34.44800 1.000 42.35482 29 LEU B CA 1
ATOM 4129 C C . LEU B 1 29 ? 17.12400 -10.73700 -34.91600 1.000 43.21732 29 LEU B C 1
ATOM 4130 O O . LEU B 1 29 ? 18.27100 -10.31900 -35.10400 1.000 39.72341 29 LEU B O 1
ATOM 4146 N N . THR B 1 30 ? 16.02400 -10.00000 -35.08000 1.000 44.93272 30 THR B N 1
ATOM 4147 C CA . THR B 1 30 ? 16.02500 -8.61700 -35.60800 1.000 44.16709 30 THR B CA 1
ATOM 4148 C C . THR B 1 30 ? 16.23300 -7.63400 -34.49000 1.000 48.13894 30 THR B C 1
ATOM 4149 O O . THR B 1 30 ? 16.75500 -6.57400 -34.78900 1.000 46.20955 30 THR B O 1
ATOM 4160 N N . GLY B 1 31 ? 15.82400 -7.94200 -33.25900 1.000 43.08966 31 GLY B N 1
ATOM 4161 C CA . GLY B 1 31 ? 15.89800 -6.99400 -32.17100 1.000 44.91613 31 GLY B CA 1
ATOM 4162 C C . GLY B 1 31 ? 14.74400 -6.01700 -32.07800 1.000 48.57105 31 GLY B C 1
ATOM 4163 O O . GLY B 1 31 ? 14.82900 -5.05500 -31.30200 1.000 46.19513 31 GLY B O 1
ATOM 4167 N N . SER B 1 32 ? 13.65100 -6.24300 -32.80400 1.000 46.73027 32 SER B N 1
ATOM 4168 C CA . SER B 1 32 ? 12.56500 -5.27300 -32.83000 1.000 51.32111 32 SER B CA 1
ATOM 4169 C C . SER B 1 32 ? 11.23300 -5.96500 -33.08800 1.000 44.44658 32 SER B C 1
ATOM 4170 O O . SER B 1 32 ? 11.14000 -6.85800 -33.93500 1.000 44.95905 32 SER B O 1
ATOM 4178 N N . GLN B 1 33 ? 10.19800 -5.56200 -32.34500 1.000 51.84936 33 GLN B N 1
ATOM 4179 C CA . GLN B 1 33 ? 8.87400 -6.07600 -32.67500 1.000 57.12783 33 GLN B CA 1
ATOM 4180 C C . GLN B 1 33 ? 8.54200 -5.75000 -34.12000 1.000 52.46442 33 GLN B C 1
ATOM 4181 O O . GLN B 1 33 ? 8.07100 -6.61200 -34.87500 1.000 47.58736 33 GLN B O 1
ATOM 4195 N N . SER B 1 34 ? 8.80400 -4.50000 -34.51500 1.000 55.09023 34 SER B N 1
ATOM 4196 C CA . SER B 1 34 ? 8.53300 -4.02400 -35.86700 1.000 52.36686 34 SER B CA 1
ATOM 4197 C C . SER B 1 34 ? 9.05100 -4.99000 -36.93000 1.000 50.47764 34 SER B C 1
ATOM 4198 O O . SER B 1 34 ? 8.27600 -5.54600 -37.72100 1.000 49.03996 34 SER B O 1
ATOM 4206 N N . SER B 1 35 ? 10.36700 -5.20000 -36.97100 1.000 49.48193 35 SER B N 1
ATOM 4207 C CA . SER B 1 35 ? 10.93300 -6.03300 -38.03100 1.000 50.41811 35 SER B CA 1
ATOM 4208 C C . SER B 1 35 ? 10.60100 -7.50200 -37.85000 1.000 43.31661 35 SER B C 1
ATOM 4209 O O . SER B 1 35 ? 10.48300 -8.23000 -38.84300 1.000 42.83191 35 SER B O 1
ATOM 4217 N N . GLY B 1 36 ? 10.47900 -7.96700 -36.60400 1.000 46.05530 36 GLY B N 1
ATOM 4218 C CA . GLY B 1 36 ? 10.14500 -9.36300 -36.38200 1.000 35.57961 36 GLY B CA 1
ATOM 4219 C C . GLY B 1 36 ? 8.73700 -9.70000 -36.82900 1.000 40.03929 36 GLY B C 1
ATOM 4220 O O . GLY B 1 36 ? 8.50800 -10.71500 -37.49600 1.000 41.20083 36 GLY B O 1
ATOM 4224 N N . ASP B 1 37 ? 7.76700 -8.86600 -36.45000 1.000 46.87314 37 ASP B N 1
ATOM 4225 C CA . ASP B 1 37 ? 6.40400 -9.10300 -36.90500 1.000 49.02211 37 ASP B CA 1
ATOM 4226 C C . ASP B 1 37 ? 6.32300 -9.03400 -38.42200 1.000 40.39586 37 ASP B C 1
ATOM 4227 O O . ASP B 1 37 ? 5.57900 -9.79800 -39.04600 1.000 44.21894 37 ASP B O 1
ATOM 4236 N N . ALA B 1 38 ? 7.11600 -8.15900 -39.02300 1.000 46.36422 38 ALA B N 1
ATOM 4237 C CA . ALA B 1 38 ? 7.12000 -7.98100 -40.48500 1.000 44.49074 38 ALA B CA 1
ATOM 4238 C C . ALA B 1 38 ? 7.72000 -9.21100 -41.14400 1.000 53.57711 38 ALA B C 1
ATOM 4239 O O . ALA B 1 38 ? 7.31700 -9.50500 -42.25300 1.000 48.51517 38 ALA B O 1
ATOM 4246 N N . TYR B 1 39 ? 8.70200 -9.83400 -40.50200 1.000 47.28682 39 TYR B N 1
ATOM 4247 C CA . TYR B 1 39 ? 9.38900 -11.00900 -41.08500 1.000 44.16571 39 TYR B CA 1
ATOM 4248 C C . TYR B 1 39 ? 8.45800 -12.19900 -40.95700 1.000 46.67192 39 TYR B C 1
ATOM 4249 O O . TYR B 1 39 ? 8.42100 -12.95400 -41.90200 1.000 47.47510 39 TYR B O 1
ATOM 4267 N N . ALA B 1 40 ? 7.71000 -12.33100 -39.86700 1.000 38.50607 40 ALA B N 1
ATOM 4268 C CA . ALA B 1 40 ? 6.80800 -13.47900 -39.63200 1.000 47.37085 40 ALA B CA 1
ATOM 4269 C C . ALA B 1 40 ? 5.60900 -13.40100 -40.56800 1.000 40.13969 40 ALA B C 1
ATOM 4270 O O . ALA B 1 40 ? 5.14500 -14.44500 -41.01100 1.000 44.02945 40 ALA B O 1
ATOM 4277 N N . LEU B 1 41 ? 5.11800 -12.19600 -40.82500 1.000 50.60031 41 LEU B N 1
ATOM 4278 C CA . LEU B 1 41 ? 3.94500 -12.00100 -41.70800 1.000 58.02384 41 LEU B CA 1
ATOM 4279 C C . LEU B 1 41 ? 4.39900 -12.17500 -43.15100 1.000 53.93796 41 LEU B C 1
ATOM 4280 O O . LEU B 1 41 ? 3.55700 -12.50000 -43.95400 1.000 56.75597 41 LEU B O 1
ATOM 4296 N N . ALA B 1 42 ? 5.66200 -11.90000 -43.45200 1.000 51.24170 42 ALA B N 1
ATOM 4297 C CA . ALA B 1 42 ? 6.21800 -12.09400 -44.80500 1.000 51.00872 42 ALA B CA 1
ATOM 4298 C C . ALA B 1 42 ? 6.34800 -13.58600 -45.04800 1.000 55.93901 42 ALA B C 1
ATOM 4299 O O . ALA B 1 42 ? 6.27400 -13.98000 -46.21100 1.000 53.47629 42 ALA B O 1
ATOM 4306 N N . THR B 1 43 ? 6.57400 -14.37300 -43.99500 1.000 48.08318 43 THR B N 1
ATOM 4307 C CA . THR B 1 43 ? 6.68200 -15.84000 -44.10700 1.000 48.90022 43 THR B CA 1
ATOM 4308 C C . THR B 1 43 ? 5.31700 -16.39500 -44.43300 1.000 52.42681 43 THR B C 1
ATOM 4309 O O . THR B 1 43 ? 5.23400 -17.25600 -45.31500 1.000 48.47779 43 THR B O 1
ATOM 4320 N N . LEU B 1 44 ? 4.28100 -15.92700 -43.74500 1.000 51.52374 44 LEU B N 1
ATOM 4321 C CA . LEU B 1 44 ? 2.90600 -16.42600 -43.97800 1.000 53.40722 44 LEU B CA 1
ATOM 4322 C C . LEU B 1 44 ? 2.47200 -15.98900 -45.38100 1.000 56.36299 44 LEU B C 1
ATOM 4323 O O . LEU B 1 44 ? 1.78000 -16.75200 -46.01100 1.000 46.29370 44 LEU B O 1
ATOM 4339 N N . GLU B 1 45 ? 2.84700 -14.79300 -45.81100 1.000 50.23305 45 GLU B N 1
ATOM 4340 C CA . GLU B 1 45 ? 2.44300 -14.26500 -47.13400 1.000 59.08930 45 GLU B CA 1
ATOM 4341 C C . GLU B 1 45 ? 3.14300 -15.07200 -48.23300 1.000 62.55022 45 GLU B C 1
ATOM 4342 O O . GLU B 1 45 ? 2.59300 -15.10800 -49.32600 1.000 51.32696 45 GLU B O 1
ATOM 4354 N N . ALA B 1 46 ? 4.31300 -15.65600 -47.96600 1.000 55.30413 46 ALA B N 1
ATOM 4355 C CA . ALA B 1 46 ? 5.00100 -16.50100 -48.93900 1.000 47.96809 46 ALA B CA 1
ATOM 4356 C C . ALA B 1 46 ? 4.29900 -17.84000 -49.09800 1.000 52.22501 46 ALA B C 1
ATOM 4357 O O . ALA B 1 46 ? 4.23900 -18.38700 -50.20600 1.000 57.43720 46 ALA B O 1
ATOM 4364 N N . ILE B 1 47 ? 3.74200 -18.37300 -48.00800 1.000 52.82385 47 ILE B N 1
ATOM 4365 C CA . ILE B 1 47 ? 3.01600 -19.63800 -48.07500 1.000 50.99212 47 ILE B CA 1
ATOM 4366 C C . ILE B 1 47 ? 1.67800 -19.46900 -48.78600 1.000 55.59874 47 ILE B C 1
ATOM 4367 O O . ILE B 1 47 ? 1.25700 -20.33700 -49.55800 1.000 55.89846 47 ILE B O 1
ATOM 4383 N N . LEU B 1 48 ? 0.96400 -18.38300 -48.49900 1.000 54.88872 48 LEU B N 1
ATOM 4384 C CA . LEU B 1 48 ? -0.28300 -18.12300 -49.20700 1.000 58.23356 48 LEU B CA 1
ATOM 4385 C C . LEU B 1 48 ? -0.02900 -17.85000 -50.69100 1.000 62.34577 48 LEU B C 1
ATOM 4386 O O . LEU B 1 48 ? -0.86000 -18.20300 -51.53600 1.000 61.49834 48 LEU B O 1
ATOM 4402 N N . ASP B 1 49 ? 1.11600 -17.22900 -51.02100 1.000 62.72277 49 ASP B N 1
ATOM 4403 C CA . ASP B 1 49 ? 1.48700 -16.98500 -52.41600 1.000 59.50435 49 ASP B CA 1
ATOM 4404 C C . ASP B 1 49 ? 1.89000 -18.27100 -53.12300 1.000 64.08769 49 ASP B C 1
ATOM 4405 O O . ASP B 1 49 ? 1.49900 -18.50500 -54.27400 1.000 65.59269 49 ASP B O 1
ATOM 4414 N N . GLU B 1 50 ? 2.68500 -19.10800 -52.46300 1.000 58.81166 50 GLU B N 1
ATOM 4415 C CA . GLU B 1 50 ? 3.19200 -20.34800 -53.05100 1.000 67.69793 50 GLU B CA 1
ATOM 4416 C C . GLU B 1 50 ? 2.93000 -21.49200 -52.08100 1.000 62.46508 50 GLU B C 1
ATOM 4417 O O . GLU B 1 50 ? 3.83400 -21.94000 -51.36200 1.000 67.56198 50 GLU B O 1
ATOM 4429 N N . PRO B 1 51 ? 1.69700 -21.99200 -52.03700 1.000 61.81703 51 PRO B N 1
ATOM 4430 C CA . PRO B 1 51 ? 1.37800 -23.10200 -51.12500 1.000 64.06248 51 PRO B CA 1
ATOM 4431 C C . PRO B 1 51 ? 2.34900 -24.27300 -51.20600 1.000 71.56767 51 PRO B C 1
ATOM 4432 O O . PRO B 1 51 ? 2.57100 -24.96500 -50.19900 1.000 66.85639 51 PRO B O 1
ATOM 4443 N N . ALA B 1 52 ? 2.92300 -24.52800 -52.38300 1.000 71.96142 52 ALA B N 1
ATOM 4444 C CA . ALA B 1 52 ? 3.89800 -25.60000 -52.52400 1.000 70.60753 52 ALA B CA 1
ATOM 4445 C C . ALA B 1 52 ? 5.14100 -25.37000 -51.68000 1.000 73.64606 52 ALA B C 1
ATOM 4446 O O . ALA B 1 52 ? 5.95700 -26.29100 -51.54800 1.000 80.55557 52 ALA B O 1
ATOM 4453 N N . LEU B 1 53 ? 5.30900 -24.17000 -51.11900 1.000 71.88491 53 LEU B N 1
ATOM 4454 C CA . LEU B 1 53 ? 6.42800 -23.90600 -50.22400 1.000 71.27508 53 LEU B CA 1
ATOM 4455 C C . LEU B 1 53 ? 6.29700 -24.67500 -48.91700 1.000 73.85907 53 LEU B C 1
ATOM 4456 O O . LEU B 1 53 ? 7.29200 -24.84300 -48.20300 1.000 74.31352 53 LEU B O 1
ATOM 4472 N N . PHE B 1 54 ? 5.09500 -25.15000 -48.59700 1.000 73.30440 54 PHE B N 1
ATOM 4473 C CA . PHE B 1 54 ? 4.82300 -25.78700 -47.31900 1.000 71.55820 54 PHE B CA 1
ATOM 4474 C C . PHE B 1 54 ? 5.07400 -27.28600 -47.42300 1.000 76.30315 54 PHE B C 1
ATOM 4475 O O . PHE B 1 54 ? 4.39700 -27.98600 -48.18500 1.000 74.91283 54 PHE B O 1
ATOM 4492 N N . GLU B 1 55 ? 5.99400 -27.78300 -46.59300 1.000 80.86835 55 GLU B N 1
ATOM 4493 C CA . GLU B 1 55 ? 6.31600 -29.23000 -46.54600 1.000 87.29388 55 GLU B CA 1
ATOM 4494 C C . GLU B 1 55 ? 5.25400 -29.95000 -45.71300 1.000 82.61107 55 GLU B C 1
ATOM 4495 O O . GLU B 1 55 ? 5.10600 -29.60200 -44.53100 1.000 77.04808 55 GLU B O 1
ATOM 4507 N N . THR B 1 56 ? 4.54800 -30.90900 -46.30600 1.000 89.37472 56 THR B N 1
ATOM 4508 C CA . THR B 1 56 ? 3.50100 -31.69500 -45.62700 1.000 91.29823 56 THR B CA 1
ATOM 4509 C C . THR B 1 56 ? 4.16100 -32.87700 -44.97100 1.000 86.17277 56 THR B C 1
ATOM 4510 O O . THR B 1 56 ? 3.51000 -33.50800 -44.11500 1.000 83.93669 56 THR B O 1
ATOM 4521 N N . GLY B 1 57 ? 5.41500 -33.15500 -45.32700 1.000 81.14309 57 GLY B N 1
ATOM 4522 C CA . GLY B 1 57 ? 6.18700 -34.26300 -44.73600 1.000 80.48361 57 GLY B CA 1
ATOM 4523 C C . GLY B 1 57 ? 6.76400 -33.89800 -43.38100 1.000 83.92965 57 GLY B C 1
ATOM 4524 O O . GLY B 1 57 ? 7.36600 -34.80100 -42.76700 1.000 78.05105 57 GLY B O 1
ATOM 4528 N N . THR B 1 58 ? 6.60400 -32.65100 -42.92100 1.000 75.28203 58 THR B N 1
ATOM 4529 C CA . THR B 1 58 ? 7.06400 -32.21600 -41.61100 1.000 69.11843 58 THR B CA 1
ATOM 4530 C C . THR B 1 58 ? 5.88900 -31.60700 -40.85800 1.000 67.23584 58 THR B C 1
ATOM 4531 O O . THR B 1 58 ? 4.85900 -31.26400 -41.44600 1.000 72.22885 58 THR B O 1
ATOM 4542 N N . THR B 1 59 ? 6.04400 -31.48900 -39.54300 1.000 62.60703 59 THR B N 1
ATOM 4543 C CA . THR B 1 59 ? 5.01300 -30.84900 -38.73900 1.000 65.23907 59 THR B CA 1
ATOM 4544 C C . THR B 1 59 ? 4.76700 -29.41800 -39.23000 1.000 57.29905 59 THR B C 1
ATOM 4545 O O . THR B 1 59 ? 5.67800 -28.75200 -39.73500 1.000 52.24914 59 THR B O 1
ATOM 4556 N N . PRO B 1 60 ? 3.52800 -28.92800 -39.12000 1.000 59.51201 60 PRO B N 1
ATOM 4557 C CA . PRO B 1 60 ? 3.26000 -27.54300 -39.53800 1.000 51.40441 60 PRO B CA 1
ATOM 4558 C C . PRO B 1 60 ? 4.22100 -26.54600 -38.91000 1.000 46.69898 60 PRO B C 1
ATOM 4559 O O . PRO B 1 60 ? 4.75100 -25.67600 -39.60300 1.000 44.02331 60 PRO B O 1
ATOM 4570 N N . ARG B 1 61 ? 4.47800 -26.67600 -37.61300 1.000 49.28275 61 ARG B N 1
ATOM 4571 C CA . ARG B 1 61 ? 5.44100 -25.78100 -36.94000 1.000 48.71447 61 ARG B CA 1
ATOM 4572 C C . ARG B 1 61 ? 6.77500 -25.82800 -37.69200 1.000 49.24220 61 ARG B C 1
ATOM 4573 O O . ARG B 1 61 ? 7.26700 -24.76300 -38.01500 1.000 46.89086 61 ARG B O 1
ATOM 4594 N N . VAL B 1 62 ? 7.35900 -27.00400 -37.92000 1.000 50.68848 62 VAL B N 1
ATOM 4595 C CA . VAL B 1 62 ? 8.67300 -27.08000 -38.55700 1.000 53.54713 62 VAL B CA 1
ATOM 4596 C C . VAL B 1 62 ? 8.61600 -26.49800 -39.96900 1.000 47.69309 62 VAL B C 1
ATOM 4597 O O . VAL B 1 62 ? 9.50700 -25.74600 -40.39400 1.000 42.56228 62 VAL B O 1
ATOM 4610 N N . ALA B 1 63 ? 7.56700 -26.83600 -40.71800 1.000 42.32227 63 ALA B N 1
ATOM 4611 C CA . ALA B 1 63 ? 7.45200 -26.33900 -42.08300 1.000 48.66782 63 ALA B CA 1
ATOM 4612 C C . ALA B 1 63 ? 7.35800 -24.81800 -42.10800 1.000 46.78992 63 ALA B C 1
ATOM 4613 O O . ALA B 1 63 ? 7.99200 -24.16000 -42.94600 1.000 45.71611 63 ALA B O 1
ATOM 4620 N N . LEU B 1 64 ? 6.57500 -24.23900 -41.18900 1.000 48.31490 64 LEU B N 1
ATOM 4621 C CA . LEU B 1 64 ? 6.49800 -22.78500 -41.08600 1.000 46.66357 64 LEU B CA 1
ATOM 4622 C C . LEU B 1 64 ? 7.87900 -22.18000 -40.87400 1.000 47.01191 64 LEU B C 1
ATOM 4623 O O . LEU B 1 64 ? 8.25900 -21.21500 -41.54600 1.000 40.01035 64 LEU B O 1
ATOM 4639 N N . PHE B 1 65 ? 8.65000 -22.73200 -39.92800 1.000 44.97900 65 PHE B N 1
ATOM 4640 C CA . PHE B 1 65 ? 9.96700 -22.16500 -39.65700 1.000 43.52897 65 PHE B CA 1
ATOM 4641 C C . PHE B 1 65 ? 10.94300 -22.45000 -40.79400 1.000 44.18955 65 PHE B C 1
ATOM 4642 O O . PHE B 1 65 ? 11.84100 -21.63700 -41.04900 1.000 42.01303 65 PHE B O 1
ATOM 4659 N N . THR B 1 66 ? 10.76200 -23.56200 -41.51600 1.000 44.62462 66 THR B N 1
ATOM 4660 C CA . THR B 1 66 ? 11.61900 -23.82900 -42.67200 1.000 43.15260 66 THR B CA 1
ATOM 4661 C C . THR B 1 66 ? 11.44200 -22.76700 -43.74700 1.000 49.61329 66 THR B C 1
ATOM 4662 O O . THR B 1 66 ? 12.43000 -22.25700 -44.29300 1.000 43.87289 66 THR B O 1
ATOM 4673 N N . VAL B 1 67 ? 10.18900 -22.38800 -44.03500 1.000 47.44449 67 VAL B N 1
ATOM 4674 C CA . VAL B 1 67 ? 9.94200 -21.30300 -44.98300 1.000 45.56194 67 VAL B CA 1
ATOM 4675 C C . VAL B 1 67 ? 10.57900 -20.01100 -44.49300 1.000 47.71857 67 VAL B C 1
ATOM 4676 O O . VAL B 1 67 ? 11.23200 -19.29100 -45.26500 1.000 48.59856 67 VAL B O 1
ATOM 4689 N N . PHE B 1 68 ? 10.41300 -19.73000 -43.20100 1.000 46.69845 68 PHE B N 1
ATOM 4690 C CA . PHE B 1 68 ? 10.96500 -18.49000 -42.60700 1.000 50.86432 68 PHE B CA 1
ATOM 4691 C C . PHE B 1 68 ? 12.46000 -18.46900 -42.80200 1.000 46.84965 68 PHE B C 1
ATOM 4692 O O . PHE B 1 68 ? 12.88600 -17.37700 -42.98400 1.000 46.03494 68 PHE B O 1
ATOM 4709 N N . HIS B 1 69 ? 13.19700 -19.56700 -42.64700 1.000 45.57134 69 HIS B N 1
ATOM 4710 C CA . HIS B 1 69 ? 14.65100 -19.53200 -42.73700 1.000 55.95746 69 HIS B CA 1
ATOM 4711 C C . HIS B 1 69 ? 15.11000 -19.30300 -44.17300 1.000 52.09317 69 HIS B C 1
ATOM 4712 O O . HIS B 1 69 ? 16.12300 -18.63100 -44.41100 1.000 48.24078 69 HIS B O 1
ATOM 4726 N N . THR B 1 70 ? 14.38100 -19.86800 -45.13800 1.000 55.87398 70 THR B N 1
ATOM 4727 C CA . THR B 1 70 ? 14.65000 -19.59100 -46.54600 1.000 55.36135 70 THR B CA 1
ATOM 4728 C C . THR B 1 70 ? 14.60700 -18.09200 -46.82400 1.000 61.24161 70 THR B C 1
ATOM 4729 O O . THR B 1 70 ? 15.54000 -17.52200 -47.40500 1.000 56.86876 70 THR B O 1
ATOM 4740 N N . ILE B 1 71 ? 13.53500 -17.43100 -46.39000 1.000 54.15322 71 ILE B N 1
ATOM 4741 C CA . ILE B 1 71 ? 13.43700 -15.98500 -46.54700 1.000 51.47567 71 ILE B CA 1
ATOM 4742 C C . ILE B 1 71 ? 14.56100 -15.28300 -45.77900 1.000 56.79116 71 ILE B C 1
ATOM 4743 O O . ILE B 1 71 ? 15.24700 -14.40000 -46.30800 1.000 54.35028 71 ILE B O 1
ATOM 4759 N N . TRP B 1 72 ? 14.77100 -15.67600 -44.51400 1.000 61.42222 72 TRP B N 1
ATOM 4760 C CA . TRP B 1 72 ? 15.80000 -15.04100 -43.68500 1.000 62.02731 72 TRP B CA 1
ATOM 4761 C C . TRP B 1 72 ? 17.17100 -15.11800 -44.34200 1.000 65.76727 72 TRP B C 1
ATOM 4762 O O . TRP B 1 72 ? 17.91500 -14.13000 -44.36100 1.000 54.49970 72 TRP B O 1
ATOM 4783 N N . ASN B 1 73 ? 17.51700 -16.28300 -44.88700 1.000 65.40826 73 ASN B N 1
ATOM 4784 C CA . ASN B 1 73 ? 18.83200 -16.47200 -45.48200 1.000 67.80168 73 ASN B CA 1
ATOM 4785 C C . ASN B 1 73 ? 18.96100 -15.79700 -46.84000 1.000 74.47693 73 ASN B C 1
ATOM 4786 O O . ASN B 1 73 ? 20.06300 -15.39100 -47.21800 1.000 74.96722 73 ASN B O 1
ATOM 4797 N N . SER B 1 74 ? 17.85900 -15.66400 -47.57700 1.000 75.54309 74 SER B N 1
ATOM 4798 C CA . SER B 1 74 ? 17.89400 -15.11900 -48.92700 1.000 81.17881 74 SER B CA 1
ATOM 4799 C C . SER B 1 74 ? 18.40200 -13.67700 -48.94800 1.000 84.26715 74 SER B C 1
ATOM 4800 O O . SER B 1 74 ? 18.41200 -12.96600 -47.93700 1.000 75.83115 74 SER B O 1
ATOM 4808 N N . SER B 1 75 ? 18.81900 -13.24600 -50.14400 1.000 87.78041 75 SER B N 1
ATOM 4809 C CA . SER B 1 75 ? 19.22300 -11.86300 -50.35600 1.000 88.47353 75 SER B CA 1
ATOM 4810 C C . SER B 1 75 ? 18.05100 -10.89900 -50.21500 1.000 83.62134 75 SER B C 1
ATOM 4811 O O . SER B 1 75 ? 18.27500 -9.69800 -50.03000 1.000 78.70330 75 SER B O 1
ATOM 4819 N N . GLY B 1 76 ? 16.80800 -11.40500 -50.27700 1.000 79.25777 76 GLY B N 1
ATOM 4820 C CA . GLY B 1 76 ? 15.63500 -10.55400 -50.25400 1.000 87.10425 76 GLY B CA 1
ATOM 4821 C C . GLY B 1 76 ? 15.29600 -10.01500 -48.87200 1.000 92.51224 76 GLY B C 1
ATOM 4822 O O . GLY B 1 76 ? 15.87300 -10.40700 -47.85500 1.000 92.70948 76 GLY B O 1
ATOM 4826 N N . SER B 1 77 ? 14.33500 -9.09900 -48.85200 1.000 93.60115 77 SER B N 1
ATOM 4827 C CA . SER B 1 77 ? 13.86800 -8.43800 -47.64300 1.000 89.96290 77 SER B CA 1
ATOM 4828 C C . SER B 1 77 ? 12.34700 -8.39600 -47.64300 1.000 92.69808 77 SER B C 1
ATOM 4829 O O . SER B 1 77 ? 11.71600 -8.50800 -48.70000 1.000 85.09781 77 SER B O 1
ATOM 4837 N N . PRO B 1 78 ? 11.72700 -8.23600 -46.47000 1.000 95.82743 78 PRO B N 1
ATOM 4838 C CA . PRO B 1 78 ? 10.25700 -8.25200 -46.40100 1.000 93.15836 78 PRO B CA 1
ATOM 4839 C C . PRO B 1 78 ? 9.65300 -7.03900 -47.09400 1.000 101.02099 78 PRO B C 1
ATOM 4840 O O . PRO B 1 78 ? 10.04700 -5.89900 -46.83100 1.000 99.15549 78 PRO B O 1
ATOM 4851 N N . VAL B 1 79 ? 8.67800 -7.29000 -47.96700 1.000 106.84681 79 VAL B N 1
ATOM 4852 C CA . VAL B 1 79 ? 7.83100 -6.22600 -48.50700 1.000 114.73469 79 VAL B CA 1
ATOM 4853 C C . VAL B 1 79 ? 6.75800 -5.95200 -47.45600 1.000 105.75725 79 VAL B C 1
ATOM 4854 O O . VAL B 1 79 ? 5.77100 -6.68300 -47.34900 1.000 102.58365 79 VAL B O 1
ATOM 4867 N N . SER B 1 80 ? 6.95900 -4.90500 -46.66100 1.000 96.23350 80 SER B N 1
ATOM 4868 C CA . SER B 1 80 ? 6.13100 -4.64300 -45.49700 1.000 97.53767 80 SER B CA 1
ATOM 4869 C C . SER B 1 80 ? 5.59200 -3.22300 -45.56200 1.000 98.50441 80 SER B C 1
ATOM 4870 O O . SER B 1 80 ? 5.97100 -2.42700 -46.42600 1.000 94.57730 80 SER B O 1
ATOM 4878 N N . ASP B 1 81 ? 4.68700 -2.91700 -44.62700 1.000 106.29371 81 ASP B N 1
ATOM 4879 C CA . ASP B 1 81 ? 4.06400 -1.59800 -44.59200 1.000 117.24119 81 ASP B CA 1
ATOM 4880 C C . ASP B 1 81 ? 5.08600 -0.51500 -44.26500 1.000 112.11139 81 ASP B C 1
ATOM 4881 O O . ASP B 1 81 ? 4.92800 0.63800 -44.68700 1.000 105.90578 81 ASP B O 1
ATOM 4890 N N . GLY B 1 82 ? 6.13900 -0.86600 -43.53100 1.000 106.20755 82 GLY B N 1
ATOM 4891 C CA . GLY B 1 82 ? 7.21200 0.05900 -43.23500 1.000 92.82614 82 GLY B CA 1
ATOM 4892 C C . GLY B 1 82 ? 8.55200 -0.48500 -43.68000 1.000 87.37502 82 GLY B C 1
ATOM 4893 O O . GLY B 1 82 ? 8.65400 -1.10600 -44.74200 1.000 84.95948 82 GLY B O 1
ATOM 4897 N N . GLU B 1 83 ? 9.57500 -0.35000 -42.83700 1.000 84.50501 83 GLU B N 1
ATOM 4898 C CA . GLU B 1 83 ? 10.95300 -0.78400 -43.17300 1.000 84.85648 83 GLU B CA 1
ATOM 4899 C C . GLU B 1 83 ? 11.31900 -1.97200 -42.28800 1.000 75.94209 83 GLU B C 1
ATOM 4900 O O . GLU B 1 83 ? 11.05700 -1.88700 -41.07400 1.000 64.29996 83 GLU B O 1
ATOM 4912 N N . THR B 1 84 ? 11.89400 -3.01300 -42.87800 1.000 77.99695 84 THR B N 1
ATOM 4913 C CA . THR B 1 84 ? 12.32100 -4.23100 -42.17500 1.000 75.55570 84 THR B CA 1
ATOM 4914 C C . THR B 1 84 ? 13.81800 -4.26500 -42.16200 1.000 75.53023 84 THR B C 1
ATOM 4915 O O . THR B 1 84 ? 14.42000 -3.79900 -43.14400 1.000 84.83567 84 THR B O 1
ATOM 4926 N N . GLY B 1 85 ? 14.41100 -4.80800 -41.10900 1.000 71.53625 85 GLY B N 1
ATOM 4927 C CA . GLY B 1 85 ? 15.87200 -4.94300 -41.03800 1.000 71.48547 85 GLY B CA 1
ATOM 4928 C C . GLY B 1 85 ? 16.32300 -5.39400 -39.67200 1.000 71.59498 85 GLY B C 1
ATOM 4929 O O . GLY B 1 85 ? 15.44900 -5.70300 -38.85200 1.000 77.78039 85 GLY B O 1
ATOM 4933 N N . LEU B 1 86 ? 17.63200 -5.48800 -39.44900 1.000 68.70557 86 LEU B N 1
ATOM 4934 C CA . LEU B 1 86 ? 18.19400 -5.85300 -38.15000 1.000 71.20159 86 LEU B CA 1
ATOM 4935 C C . LEU B 1 86 ? 17.88700 -4.76700 -37.12100 1.000 70.11251 86 LEU B C 1
ATOM 4936 O O . LEU B 1 86 ? 16.71600 -4.50800 -36.82400 1.000 81.88761 86 LEU B O 1
ATOM 4952 N N . ALA B 1 87 ? 18.86200 -4.03800 -36.57500 1.000 68.05254 87 ALA B N 1
ATOM 4953 C CA . ALA B 1 87 ? 18.54600 -3.04400 -35.52000 1.000 72.70043 87 ALA B CA 1
ATOM 4954 C C . ALA B 1 87 ? 19.62600 -1.97600 -35.34600 1.000 75.98972 87 ALA B C 1
ATOM 4955 O O . ALA B 1 87 ? 19.48300 -1.23400 -34.36200 1.000 82.56415 87 ALA B O 1
ATOM 4962 N N . ARG B 1 88 ? 20.60700 -1.85400 -36.23600 1.000 77.89494 88 ARG B N 1
ATOM 4963 C CA . ARG B 1 88 ? 21.64900 -0.79500 -36.18900 1.000 69.77969 88 ARG B CA 1
ATOM 4964 C C . ARG B 1 88 ? 22.59400 -1.00700 -34.99600 1.000 67.90980 88 ARG B C 1
ATOM 4965 O O . ARG B 1 88 ? 23.80600 -0.95900 -35.23200 1.000 71.89911 88 ARG B O 1
ATOM 4986 N N . ALA B 1 89 ? 22.09100 -1.10800 -33.76800 1.000 67.12634 89 ALA B N 1
ATOM 4987 C CA . ALA B 1 89 ? 22.89700 -1.38000 -32.55900 1.000 74.26873 89 ALA B CA 1
ATOM 4988 C C . ALA B 1 89 ? 23.72400 -2.64800 -32.74900 1.000 73.70475 89 ALA B C 1
ATOM 4989 O O . ALA B 1 89 ? 24.92300 -2.61500 -32.44300 1.000 73.24733 89 ALA B O 1
ATOM 4996 N N . ALA B 1 90 ? 23.11400 -3.71500 -33.25400 1.000 69.31411 90 ALA B N 1
ATOM 4997 C CA . ALA B 1 90 ? 23.79200 -5.02100 -33.41000 1.000 68.36232 90 ALA B CA 1
ATOM 4998 C C . ALA B 1 90 ? 24.42400 -5.14300 -34.79200 1.000 69.25451 90 ALA B C 1
ATOM 4999 O O . ALA B 1 90 ? 24.83000 -6.26200 -35.13600 1.000 68.30221 90 ALA B O 1
ATOM 5006 N N . GLN B 1 91 ? 24.54700 -4.05200 -35.54900 1.000 73.37431 91 GLN B N 1
ATOM 5007 C CA . GLN B 1 91 ? 25.22500 -4.16100 -36.83500 1.000 76.65836 91 GLN B CA 1
ATOM 5008 C C . GLN B 1 91 ? 26.72800 -4.36000 -36.66700 1.000 65.45203 91 GLN B C 1
ATOM 5009 O O . GLN B 1 91 ? 27.34800 -5.05300 -37.48000 1.000 62.97453 91 GLN B O 1
ATOM 5023 N N . ARG B 1 92 ? 27.32100 -3.78600 -35.61400 1.000 64.30776 92 ARG B N 1
ATOM 5024 C CA . ARG B 1 92 ? 28.76300 -3.90200 -35.41000 1.000 69.31903 92 ARG B CA 1
ATOM 5025 C C . ARG B 1 92 ? 29.17900 -5.34300 -35.12000 1.000 76.47940 92 ARG B C 1
ATOM 5026 O O . ARG B 1 92 ? 30.27800 -5.75900 -35.50300 1.000 73.86318 92 ARG B O 1
ATOM 5047 N N . HIS B 1 93 ? 28.28100 -6.14000 -34.53500 1.000 78.70781 93 HIS B N 1
ATOM 5048 C CA . HIS B 1 93 ? 28.56800 -7.54800 -34.15700 1.000 74.10552 93 HIS B CA 1
ATOM 5049 C C . HIS B 1 93 ? 28.41800 -8.48600 -35.35700 1.000 84.03551 93 HIS B C 1
ATOM 5050 O O . HIS B 1 93 ? 28.77400 -9.64900 -35.23100 1.000 83.70618 93 HIS B O 1
ATOM 5064 N N . LEU B 1 94 ? 27.91500 -8.01000 -36.49300 1.000 83.90669 94 LEU B N 1
ATOM 5065 C CA . LEU B 1 94 ? 27.67100 -8.88500 -37.67000 1.000 88.45375 94 LEU B CA 1
ATOM 5066 C C . LEU B 1 94 ? 29.00600 -9.35400 -38.26200 1.000 90.06001 94 LEU B C 1
ATOM 5067 O O . LEU B 1 94 ? 29.02200 -10.42500 -38.89900 1.000 78.90146 94 LEU B O 1
ATOM 5083 N N . ALA B 1 95 ? 30.07800 -8.59700 -38.06100 1.000 87.29765 95 ALA B N 1
ATOM 5084 C CA . ALA B 1 95 ? 31.40600 -8.91600 -38.62500 1.000 82.89659 95 ALA B CA 1
ATOM 5085 C C . ALA B 1 95 ? 32.09900 -9.98200 -37.78300 1.000 79.00971 95 ALA B C 1
ATOM 5086 O O . ALA B 1 95 ? 32.94400 -10.69300 -38.35300 1.000 71.68129 95 ALA B O 1
ATOM 5093 N N . ARG B 1 96 ? 31.76100 -10.09100 -36.49700 1.000 75.83213 96 ARG B N 1
ATOM 5094 C CA . ARG B 1 96 ? 32.42100 -11.01700 -35.59100 1.000 75.88491 96 ARG B CA 1
ATOM 5095 C C . ARG B 1 96 ? 31.66700 -12.32200 -35.38300 1.000 70.57971 96 ARG B C 1
ATOM 5096 O O . ARG B 1 96 ? 32.25500 -13.27900 -34.86600 1.000 70.86440 96 ARG B O 1
ATOM 5117 N N . LEU B 1 97 ? 30.39900 -12.39600 -35.76500 1.000 71.91975 97 LEU B N 1
ATOM 5118 C CA . LEU B 1 97 ? 29.60500 -13.58400 -35.50000 1.000 56.72133 97 LEU B CA 1
ATOM 5119 C C . LEU B 1 97 ? 29.57600 -14.48700 -36.71900 1.000 63.12901 97 LEU B C 1
ATOM 5120 O O . LEU B 1 97 ? 29.52200 -14.01100 -37.85900 1.000 61.83013 97 LEU B O 1
ATOM 5136 N N . THR B 1 98 ? 29.61000 -15.79500 -36.46800 1.000 58.71676 98 THR B N 1
ATOM 5137 C CA . THR B 1 98 ? 29.54800 -16.75100 -37.55800 1.000 53.35588 98 THR B CA 1
ATOM 5138 C C . THR B 1 98 ? 28.11400 -16.86900 -38.07000 1.000 60.16685 98 THR B C 1
ATOM 5139 O O . THR B 1 98 ? 27.17100 -16.96600 -37.26800 1.000 51.93008 98 THR B O 1
ATOM 5150 N N . PRO B 1 99 ? 27.91100 -16.85700 -39.38500 1.000 60.76292 99 PRO B N 1
ATOM 5151 C CA . PRO B 1 99 ? 26.56200 -17.04300 -39.91800 1.000 61.51650 99 PRO B CA 1
ATOM 5152 C C . PRO B 1 99 ? 25.91400 -18.31000 -39.37800 1.000 61.19404 99 PRO B C 1
ATOM 5153 O O . PRO B 1 99 ? 26.58300 -19.30500 -39.08900 1.000 56.70101 99 PRO B O 1
ATOM 5164 N N . ASN B 1 100 ? 24.59000 -18.25100 -39.22900 1.000 56.11162 100 ASN B N 1
ATOM 5165 C CA . ASN B 1 100 ? 23.73100 -19.36800 -38.84900 1.000 57.67040 100 ASN B CA 1
ATOM 5166 C C . ASN B 1 100 ? 23.95300 -19.89400 -37.42600 1.000 45.36617 100 ASN B C 1
ATOM 5167 O O . ASN B 1 100 ? 23.26600 -20.84900 -37.03900 1.000 43.73413 100 ASN B O 1
ATOM 5178 N N . THR B 1 101 ? 24.86200 -19.30700 -36.63200 1.000 45.69241 101 THR B N 1
ATOM 5179 C CA . THR B 1 101 ? 25.08800 -19.79900 -35.27400 1.000 44.94417 101 THR B CA 1
ATOM 5180 C C . THR B 1 101 ? 24.00400 -19.31100 -34.31500 1.000 42.23666 101 THR B C 1
ATOM 5181 O O . THR B 1 101 ? 23.41700 -20.11800 -33.58200 1.000 39.97921 101 THR B O 1
ATOM 5192 N N . ARG B 1 102 ? 23.74100 -17.99200 -34.29000 1.000 39.84471 102 ARG B N 1
ATOM 5193 C CA . ARG B 1 102 ? 22.65100 -17.46300 -33.47000 1.000 42.20637 102 ARG B CA 1
ATOM 5194 C C . ARG B 1 102 ? 21.32100 -18.10600 -33.84800 1.000 41.06041 102 ARG B C 1
ATOM 5195 O O . ARG B 1 102 ? 20.53100 -18.47300 -32.97200 1.000 41.40133 102 ARG B O 1
ATOM 5216 N N . GLU B 1 103 ? 21.07600 -18.29100 -35.15000 1.000 40.58169 103 GLU B N 1
ATOM 5217 C CA . GLU B 1 103 ? 19.85100 -18.93900 -35.60200 1.000 38.89169 103 GLU B CA 1
ATOM 5218 C C . GLU B 1 103 ? 19.72400 -20.34700 -35.03200 1.000 38.45870 103 GLU B C 1
ATOM 5219 O O . GLU B 1 103 ? 18.67100 -20.72800 -34.50600 1.000 36.77649 103 GLU B O 1
ATOM 5231 N N . ALA B 1 104 ? 20.78400 -21.14500 -35.16200 1.000 38.78436 104 ALA B N 1
ATOM 5232 C CA . ALA B 1 104 ? 20.74000 -22.52500 -34.68800 1.000 41.68035 104 ALA B CA 1
ATOM 5233 C C . ALA B 1 104 ? 20.53500 -22.57700 -33.18100 1.000 39.31401 104 ALA B C 1
ATOM 5234 O O . ALA B 1 104 ? 19.79200 -23.43100 -32.67400 1.000 33.13149 104 ALA B O 1
ATOM 5241 N N . LEU B 1 105 ? 21.15500 -21.66600 -32.43400 1.000 37.52972 105 LEU B N 1
ATOM 5242 C CA . LEU B 1 105 ? 21.06100 -21.66100 -30.95200 1.000 40.57537 105 LEU B CA 1
ATOM 5243 C C . LEU B 1 105 ? 19.63600 -21.28200 -30.53800 1.000 44.23103 105 LEU B C 1
ATOM 5244 O O . LEU B 1 105 ? 19.10200 -21.94800 -29.66800 1.000 39.80926 105 LEU B O 1
ATOM 5260 N N . LEU B 1 106 ? 19.07500 -20.23500 -31.13300 1.000 37.34937 106 LEU B N 1
ATOM 5261 C CA . LEU B 1 106 ? 17.73800 -19.73800 -30.74400 1.000 36.34486 106 LEU B CA 1
ATOM 5262 C C . LEU B 1 106 ? 16.71300 -20.81500 -31.08700 1.000 36.36564 106 LEU B C 1
ATOM 5263 O O . LEU B 1 106 ? 15.87300 -21.07800 -30.25200 1.000 38.35896 106 LEU B O 1
ATOM 5279 N N . LEU B 1 107 ? 16.80900 -21.40600 -32.26600 1.000 35.54822 107 LEU B N 1
ATOM 5280 C CA . LEU B 1 107 ? 15.84600 -22.43500 -32.71400 1.000 33.13841 107 LEU B CA 1
ATOM 5281 C C . LEU B 1 107 ? 15.88100 -23.61400 -31.74000 1.000 46.47900 107 LEU B C 1
ATOM 5282 O O . LEU B 1 107 ? 14.81300 -24.09000 -31.41300 1.000 38.09875 107 LEU B O 1
ATOM 5298 N N . SER B 1 108 ? 17.05600 -24.02700 -31.26300 1.000 44.21201 108 SER B N 1
ATOM 5299 C CA . SER B 1 108 ? 17.15300 -25.22900 -30.44800 1.000 50.13899 108 SER B CA 1
ATOM 5300 C C . SER B 1 108 ? 16.89600 -24.97100 -28.96700 1.000 43.44066 108 SER B C 1
ATOM 5301 O O . SER B 1 108 ? 16.80900 -25.93100 -28.19600 1.000 47.16882 108 SER B O 1
ATOM 5309 N N . THR B 1 109 ? 16.79700 -23.71200 -28.54400 1.000 37.36715 109 THR B N 1
ATOM 5310 C CA . THR B 1 109 ? 16.61600 -23.42300 -27.12500 1.000 43.48795 109 THR B CA 1
ATOM 5311 C C . THR B 1 109 ? 15.26900 -22.73400 -26.91900 1.000 39.58522 109 THR B C 1
ATOM 5312 O O . THR B 1 109 ? 14.27900 -23.40600 -26.61700 1.000 41.39524 109 THR B O 1
ATOM 5323 N N . ILE B 1 110 ? 15.20900 -21.42000 -27.14800 1.000 36.87134 110 ILE B N 1
ATOM 5324 C CA . ILE B 1 110 ? 13.96700 -20.67400 -26.95000 1.000 41.34617 110 ILE B CA 1
ATOM 5325 C C . ILE B 1 110 ? 12.82400 -21.27100 -27.75900 1.000 43.15780 110 ILE B C 1
ATOM 5326 O O . ILE B 1 110 ? 11.68600 -21.34300 -27.27900 1.000 45.08345 110 ILE B O 1
ATOM 5342 N N . GLU B 1 111 ? 13.08900 -21.70400 -28.98600 1.000 40.11892 111 GLU B N 1
ATOM 5343 C CA . GLU B 1 111 ? 12.01100 -22.22400 -29.81400 1.000 39.05838 111 GLU B CA 1
ATOM 5344 C C . GLU B 1 111 ? 11.77400 -23.72800 -29.66700 1.000 44.13546 111 GLU B C 1
ATOM 5345 O O . GLU B 1 111 ? 10.79900 -24.23300 -30.23400 1.000 40.93298 111 GLU B O 1
ATOM 5357 N N . ASP B 1 112 ? 12.63700 -24.45100 -28.93800 1.000 41.60790 112 ASP B N 1
ATOM 5358 C CA . ASP B 1 112 ? 12.39600 -25.82800 -28.48900 1.000 48.80711 112 ASP B CA 1
ATOM 5359 C C . ASP B 1 112 ? 12.37700 -26.85500 -29.61700 1.000 49.39574 112 ASP B C 1
ATOM 5360 O O . ASP B 1 112 ? 11.75000 -27.91200 -29.48000 1.000 48.12759 112 ASP B O 1
ATOM 5369 N N . PHE B 1 113 ? 13.01400 -26.56000 -30.73900 1.000 44.26697 113 PHE B N 1
ATOM 5370 C CA . PHE B 1 113 ? 13.17200 -27.54000 -31.79300 1.000 52.58886 113 PHE B CA 1
ATOM 5371 C C . PHE B 1 113 ? 14.33800 -28.46100 -31.43600 1.000 56.63209 113 PHE B C 1
ATOM 5372 O O . PHE B 1 113 ? 15.30400 -28.04400 -30.78500 1.000 48.63242 113 PHE B O 1
ATOM 5389 N N . THR B 1 114 ? 14.23900 -29.73100 -31.84100 1.000 49.54009 114 THR B N 1
ATOM 5390 C CA . THR B 1 114 ? 15.29400 -30.73900 -31.62700 1.000 65.46877 114 THR B CA 1
ATOM 5391 C C . THR B 1 114 ? 16.33100 -30.45600 -32.66300 1.000 62.59681 114 THR B C 1
ATOM 5392 O O . THR B 1 114 ? 15.98500 -29.76800 -33.56800 1.000 49.19035 114 THR B O 1
ATOM 5403 N N . PRO B 1 115 ? 17.57500 -30.96000 -32.60700 1.000 71.46113 115 PRO B N 1
ATOM 5404 C CA . PRO B 1 115 ? 18.61200 -30.57500 -33.60400 1.000 66.65640 115 PRO B CA 1
ATOM 5405 C C . PRO B 1 115 ? 18.23800 -31.12200 -34.97700 1.000 55.35306 115 PRO B C 1
ATOM 5406 O O . PRO B 1 115 ? 18.65000 -30.50400 -35.97600 1.000 54.84853 115 PRO B O 1
ATOM 5417 N N . GLU B 1 116 ? 17.48000 -32.21500 -35.03100 1.000 49.91365 116 GLU B N 1
ATOM 5418 C CA . GLU B 1 116 ? 17.03600 -32.82300 -36.30800 1.000 59.71240 116 GLU B CA 1
ATOM 5419 C C . GLU B 1 116 ? 16.00100 -31.90600 -36.96100 1.000 57.82203 116 GLU B C 1
ATOM 5420 O O . GLU B 1 116 ? 16.04400 -31.82300 -38.17100 1.000 52.47849 116 GLU B O 1
ATOM 5432 N N . GLU B 1 117 ? 15.11600 -31.32100 -36.15500 1.000 55.61160 117 GLU B N 1
ATOM 5433 C CA . GLU B 1 117 ? 14.08900 -30.37900 -36.64200 1.000 52.71069 117 GLU B CA 1
ATOM 5434 C C . GLU B 1 117 ? 14.78700 -29.08300 -37.04300 1.000 54.31133 117 GLU B C 1
ATOM 5435 O O . GLU B 1 117 ? 14.29900 -28.47400 -37.96400 1.000 49.66600 117 GLU B O 1
ATOM 5447 N N . VAL B 1 118 ? 15.84900 -28.68500 -36.34400 1.000 44.35670 118 VAL B N 1
ATOM 5448 C CA . VAL B 1 118 ? 16.63000 -27.45900 -36.68200 1.000 49.12301 118 VAL B CA 1
ATOM 5449 C C . VAL B 1 118 ? 17.39200 -27.74800 -37.97800 1.000 55.14702 118 VAL B C 1
ATOM 5450 O O . VAL B 1 118 ? 17.62500 -26.81400 -38.70800 1.000 51.43260 118 VAL B O 1
ATOM 5463 N N . ALA B 1 119 ? 17.81500 -28.98500 -38.20200 1.000 51.51790 119 ALA B N 1
ATOM 5464 C CA . ALA B 1 119 ? 18.50700 -29.36400 -39.44800 1.000 56.05690 119 ALA B CA 1
ATOM 5465 C C . ALA B 1 119 ? 17.49700 -29.18400 -40.57600 1.000 53.95909 119 ALA B C 1
ATOM 5466 O O . ALA B 1 119 ? 17.73100 -28.39600 -41.45100 1.000 58.65292 119 ALA B O 1
ATOM 5473 N N . THR B 1 120 ? 16.31500 -29.76100 -40.45500 1.000 50.00475 120 THR B N 1
ATOM 5474 C CA . THR B 1 120 ? 15.30000 -29.58200 -41.49300 1.000 53.08544 120 THR B CA 1
ATOM 5475 C C . THR B 1 120 ? 15.08400 -28.10800 -41.78900 1.000 54.23956 120 THR B C 1
ATOM 5476 O O . THR B 1 120 ? 15.13400 -27.67600 -42.94800 1.000 52.36772 120 THR B O 1
ATOM 5487 N N . ILE B 1 121 ? 14.84000 -27.31900 -40.73500 1.000 49.32846 121 ILE B N 1
ATOM 5488 C CA . ILE B 1 121 ? 14.55700 -25.90200 -40.90200 1.000 47.76520 121 ILE B CA 1
ATOM 5489 C C . ILE B 1 121 ? 15.67100 -25.21000 -41.67100 1.000 54.62146 121 ILE B C 1
ATOM 5490 O O . ILE B 1 121 ? 15.41100 -24.39000 -42.55400 1.000 53.39029 121 ILE B O 1
ATOM 5506 N N . MET B 1 122 ? 16.92800 -25.49200 -41.33200 1.000 53.05296 122 MET B N 1
ATOM 5507 C CA . MET B 1 122 ? 18.04600 -24.83500 -41.98800 1.000 63.29995 122 MET B CA 1
ATOM 5508 C C . MET B 1 122 ? 18.60100 -25.63400 -43.15900 1.000 63.12035 122 MET B C 1
ATOM 5509 O O . MET B 1 122 ? 19.71300 -25.34500 -43.61600 1.000 68.69568 122 MET B O 1
ATOM 5523 N N . ARG B 1 123 ? 17.84700 -26.60600 -43.65900 1.000 63.93250 123 ARG B N 1
ATOM 5524 C CA . ARG B 1 123 ? 18.26000 -27.48600 -44.75100 1.000 66.24006 123 ARG B CA 1
ATOM 5525 C C . ARG B 1 123 ? 19.72600 -27.87000 -44.55200 1.000 65.89283 123 ARG B C 1
ATOM 5526 O O . ARG B 1 123 ? 20.61200 -27.52000 -45.33400 1.000 72.63784 123 ARG B O 1
ATOM 5547 N N . SER B 1 124 ? 19.97400 -28.53300 -43.43000 1.000 57.73850 124 SER B N 1
ATOM 5548 C CA . SER B 1 124 ? 21.31300 -28.97200 -43.06400 1.000 55.52320 124 SER B CA 1
ATOM 5549 C C . SER B 1 124 ? 21.19200 -30.38500 -42.51000 1.000 53.12396 124 SER B C 1
ATOM 5550 O O . SER B 1 124 ? 20.18300 -31.06900 -42.71200 1.000 55.99209 124 SER B O 1
ATOM 5558 N N . ASP B 1 125 ? 22.22700 -30.84300 -41.81400 1.000 53.19983 125 ASP B N 1
ATOM 5559 C CA . ASP B 1 125 ? 22.19100 -32.10700 -41.09900 1.000 54.24225 125 ASP B CA 1
ATOM 5560 C C . ASP B 1 125 ? 22.45800 -31.86500 -39.62000 1.000 50.28379 125 ASP B C 1
ATOM 5561 O O . ASP B 1 125 ? 23.05300 -30.85900 -39.22300 1.000 51.41721 125 ASP B O 1
ATOM 5570 N N . VAL B 1 126 ? 21.94800 -32.77500 -38.79400 1.000 52.45543 126 VAL B N 1
ATOM 5571 C CA . VAL B 1 126 ? 22.02900 -32.64000 -37.31700 1.000 51.00775 126 VAL B CA 1
ATOM 5572 C C . VAL B 1 126 ? 23.45200 -32.31100 -36.87200 1.000 63.00569 126 VAL B C 1
ATOM 5573 O O . VAL B 1 126 ? 23.56200 -31.67400 -35.83300 1.000 58.59030 126 VAL B O 1
ATOM 5586 N N . ASP B 1 127 ? 24.48800 -32.78300 -37.56800 1.000 65.00505 127 ASP B N 1
ATOM 5587 C CA . ASP B 1 127 ? 25.85100 -32.56300 -37.08800 1.000 56.21547 127 ASP B CA 1
ATOM 5588 C C . ASP B 1 127 ? 26.33800 -31.15400 -37.39100 1.000 47.93991 127 ASP B C 1
ATOM 5589 O O . ASP B 1 127 ? 27.07300 -30.56600 -36.59200 1.000 46.19123 127 ASP B O 1
ATOM 5598 N N . GLU B 1 128 ? 25.92900 -30.59000 -38.52200 1.000 49.14557 128 GLU B N 1
ATOM 5599 C CA . GLU B 1 128 ? 26.24500 -29.19100 -38.77600 1.000 55.56104 128 GLU B CA 1
ATOM 5600 C C . GLU B 1 128 ? 25.55500 -28.28100 -37.76100 1.000 51.28827 128 GLU B C 1
ATOM 5601 O O . GLU B 1 128 ? 26.13200 -27.27400 -37.32400 1.000 46.47432 128 GLU B O 1
ATOM 5613 N N . VAL B 1 129 ? 24.31400 -28.61600 -37.38600 1.000 49.04553 129 VAL B N 1
ATOM 5614 C CA . VAL B 1 129 ? 23.56600 -27.80700 -36.42100 1.000 52.36002 129 VAL B CA 1
ATOM 5615 C C . VAL B 1 129 ? 24.26000 -27.83100 -35.07500 1.000 51.71194 129 VAL B C 1
ATOM 5616 O O . VAL B 1 129 ? 24.39700 -26.79600 -34.40800 1.000 43.70395 129 VAL B O 1
ATOM 5629 N N . ARG B 1 130 ? 24.71700 -29.01800 -34.65800 1.000 44.02358 130 ARG B N 1
ATOM 5630 C CA . ARG B 1 130 ? 25.42800 -29.14000 -33.39700 1.000 46.54436 130 ARG B CA 1
ATOM 5631 C C . ARG B 1 130 ? 26.70000 -28.31700 -33.41200 1.000 42.14870 130 ARG B C 1
ATOM 5632 O O . ARG B 1 130 ? 27.03700 -27.66700 -32.42000 1.000 45.71899 130 ARG B O 1
ATOM 5653 N N . HIS B 1 131 ? 27.42600 -28.32700 -34.52500 1.000 44.44811 131 HIS B N 1
ATOM 5654 C CA . HIS B 1 131 ? 28.63600 -27.52000 -34.56000 1.000 44.34925 131 HIS B CA 1
ATOM 5655 C C . HIS B 1 131 ? 28.29200 -26.03500 -34.55000 1.000 42.44201 131 HIS B C 1
ATOM 5656 O O . HIS B 1 131 ? 28.96800 -25.23600 -33.89200 1.000 42.37629 131 HIS B O 1
ATOM 5670 N N . LEU B 1 132 ? 27.21700 -25.65700 -35.23000 1.000 43.85162 132 LEU B N 1
ATOM 5671 C CA . LEU B 1 132 ? 26.77300 -24.24700 -35.25700 1.000 47.32592 132 LEU B CA 1
ATOM 5672 C C . LEU B 1 132 ? 26.45200 -23.82100 -33.82100 1.000 48.38034 132 LEU B C 1
ATOM 5673 O O . LEU B 1 132 ? 26.79800 -22.70100 -33.47400 1.000 45.29228 132 LEU B O 1
ATOM 5689 N N . ILE B 1 133 ? 25.83200 -24.69600 -33.03400 1.000 41.50065 133 ILE B N 1
ATOM 5690 C CA . ILE B 1 133 ? 25.42800 -24.36700 -31.64000 1.000 37.77482 133 ILE B CA 1
ATOM 5691 C C . ILE B 1 133 ? 26.69500 -24.30500 -30.78400 1.000 44.79141 133 ILE B C 1
ATOM 5692 O O . ILE B 1 133 ? 26.76100 -23.43900 -29.92500 1.000 45.38895 133 ILE B O 1
ATOM 5708 N N . ASN B 1 134 ? 27.65400 -25.18300 -31.03500 1.000 48.21906 134 ASN B N 1
ATOM 5709 C CA . ASN B 1 134 ? 28.93200 -25.18400 -30.29000 1.000 42.94910 134 ASN B CA 1
ATOM 5710 C C . ASN B 1 134 ? 29.65400 -23.87000 -30.56500 1.000 51.73351 134 ASN B C 1
ATOM 5711 O O . ASN B 1 134 ? 30.05400 -23.33900 -29.57900 1.000 50.69672 134 ASN B O 1
ATOM 5722 N N . ARG B 1 135 ? 29.69800 -23.36500 -31.80400 1.000 46.66536 135 ARG B N 1
ATOM 5723 C CA . ARG B 1 135 ? 30.41200 -22.14100 -32.23800 1.000 55.81921 135 ARG B CA 1
ATOM 5724 C C . ARG B 1 135 ? 29.69200 -20.90900 -31.69200 1.000 53.02108 135 ARG B C 1
ATOM 5725 O O . ARG B 1 135 ? 30.34600 -19.89200 -31.57900 1.000 57.48996 135 ARG B O 1
ATOM 5746 N N . ALA B 1 136 ? 28.38700 -20.98000 -31.46200 1.000 48.58076 136 ALA B N 1
ATOM 5747 C CA . ALA B 1 136 ? 27.60300 -19.87700 -30.86700 1.000 43.69672 136 ALA B CA 1
ATOM 5748 C C . ALA B 1 136 ? 28.00800 -19.74000 -29.40600 1.000 45.48977 136 ALA B C 1
ATOM 5749 O O . ALA B 1 136 ? 28.20800 -18.62300 -28.94800 1.000 48.44533 136 ALA B O 1
ATOM 5756 N N . ARG B 1 137 ? 28.13200 -20.86500 -28.71300 1.000 43.07374 137 ARG B N 1
ATOM 5757 C CA . ARG B 1 137 ? 28.51600 -20.87600 -27.28400 1.000 50.13915 137 ARG B CA 1
ATOM 5758 C C . ARG B 1 137 ? 29.98300 -20.45800 -27.15800 1.000 56.44086 137 ARG B C 1
ATOM 5759 O O . ARG B 1 137 ? 30.30200 -19.79100 -26.16700 1.000 49.63519 137 ARG B O 1
ATOM 5780 N N . SER B 1 138 ? 30.84800 -20.82300 -28.10900 1.000 48.89788 138 SER B N 1
ATOM 5781 C CA . SER B 1 138 ? 32.22000 -20.31400 -28.06600 1.000 60.68384 138 SER B CA 1
ATOM 5782 C C . SER B 1 138 ? 32.23400 -18.79600 -28.17600 1.000 64.41206 138 SER B C 1
ATOM 5783 O O . SER B 1 138 ? 32.74900 -18.09600 -27.29900 1.000 65.06029 138 SER B O 1
ATOM 5791 N N . GLU B 1 139 ? 31.66400 -18.26800 -29.25900 1.000 60.00457 139 GLU B N 1
ATOM 5792 C CA . GLU B 1 139 ? 31.68200 -16.82700 -29.45900 1.000 64.21985 139 GLU B CA 1
ATOM 5793 C C . GLU B 1 139 ? 31.00900 -16.08700 -28.31100 1.000 65.91435 139 GLU B C 1
ATOM 5794 O O . GLU B 1 139 ? 31.25700 -14.89000 -28.14000 1.000 73.62143 139 GLU B O 1
ATOM 5806 N N . MET B 1 140 ? 30.17200 -16.77300 -27.51500 1.000 61.71995 140 MET B N 1
ATOM 5807 C CA . MET B 1 140 ? 29.64100 -16.16700 -26.29200 1.000 62.45259 140 MET B CA 1
ATOM 5808 C C . MET B 1 140 ? 30.72400 -15.93700 -25.23500 1.000 75.18819 140 MET B C 1
ATOM 5809 O O . MET B 1 140 ? 30.58700 -15.02200 -24.41400 1.000 71.50301 140 MET B O 1
ATOM 5823 N N . GLU B 1 141 ? 31.81100 -16.71900 -25.24500 1.000 78.54602 141 GLU B N 1
ATOM 5824 C CA . GLU B 1 141 ? 32.91300 -16.42400 -24.33300 1.000 74.89669 141 GLU B CA 1
ATOM 5825 C C . GLU B 1 141 ? 33.69100 -15.20000 -24.79400 1.000 76.91742 141 GLU B C 1
ATOM 5826 O O . GLU B 1 141 ? 34.30800 -14.51400 -23.97400 1.000 74.38734 141 GLU B O 1
ATOM 5838 N N . ASP B 1 142 ? 33.67300 -14.90800 -26.09500 1.000 83.16384 142 ASP B N 1
ATOM 5839 C CA . ASP B 1 142 ? 34.28400 -13.68800 -26.61000 1.000 87.65628 142 ASP B CA 1
ATOM 5840 C C . ASP B 1 142 ? 33.46800 -12.43600 -26.30000 1.000 83.51887 142 ASP B C 1
ATOM 5841 O O . ASP B 1 142 ? 33.92100 -11.33400 -26.62400 1.000 83.58766 142 ASP B O 1
ATOM 5850 N N . SER B 1 143 ? 32.28500 -12.56800 -25.70600 1.000 85.08936 143 SER B N 1
ATOM 5851 C CA . SER B 1 143 ? 31.47200 -11.40700 -25.37400 1.000 78.77399 143 SER B CA 1
ATOM 5852 C C . SER B 1 143 ? 31.99300 -10.74600 -24.10600 1.000 83.15348 143 SER B C 1
ATOM 5853 O O . SER B 1 143 ? 32.46200 -11.42000 -23.18400 1.000 75.82849 143 SER B O 1
ATOM 5861 N N . VAL B 1 144 ? 31.90800 -9.42500 -24.06200 1.000 80.98102 144 VAL B N 1
ATOM 5862 C CA . VAL B 1 144 ? 32.33400 -8.68400 -22.88000 1.000 89.06842 144 VAL B CA 1
ATOM 5863 C C . VAL B 1 144 ? 31.23900 -8.72700 -21.82200 1.000 74.08829 144 VAL B C 1
ATOM 5864 O O . VAL B 1 144 ? 30.04800 -8.84100 -22.13400 1.000 66.52461 144 VAL B O 1
ATOM 5877 N N . SER B 1 145 ? 31.64800 -8.63200 -20.55500 1.000 56.70174 145 SER B N 1
ATOM 5878 C CA . SER B 1 145 ? 30.69800 -8.63200 -19.45400 1.000 52.30196 145 SER B CA 1
ATOM 5879 C C . SER B 1 145 ? 29.88200 -7.35000 -19.43700 1.000 60.74537 145 SER B C 1
ATOM 5880 O O . SER B 1 145 ? 30.41000 -6.25000 -19.63100 1.000 62.16083 145 SER B O 1
ATOM 5888 N N . GLY B 1 146 ? 28.57800 -7.49500 -19.20000 1.000 46.36717 146 GLY B N 1
ATOM 5889 C CA . GLY B 1 146 ? 27.70000 -6.36700 -19.01600 1.000 47.80197 146 GLY B CA 1
ATOM 5890 C C . GLY B 1 146 ? 27.03800 -6.42600 -17.65200 1.000 46.59244 146 GLY B C 1
ATOM 5891 O O . GLY B 1 146 ? 27.27800 -7.33700 -16.85200 1.000 48.01161 146 GLY B O 1
ATOM 5895 N N . ARG B 1 147 ? 26.18000 -5.44100 -17.41600 1.000 44.00983 147 ARG B N 1
ATOM 5896 C CA . ARG B 1 147 ? 25.44600 -5.30100 -16.16700 1.000 48.22013 147 ARG B CA 1
ATOM 5897 C C . ARG B 1 147 ? 23.96400 -5.55000 -16.40700 1.000 42.57024 147 ARG B C 1
ATOM 5898 O O . ARG B 1 147 ? 23.36400 -4.95500 -17.31100 1.000 38.20700 147 ARG B O 1
ATOM 5919 N N . VAL B 1 148 ? 23.37600 -6.44600 -15.61900 1.000 38.57505 148 VAL B N 1
ATOM 5920 C CA . VAL B 1 148 ? 22.00400 -6.88200 -15.84200 1.000 35.89793 148 VAL B CA 1
ATOM 5921 C C . VAL B 1 148 ? 21.18100 -6.46400 -14.63000 1.000 38.97511 148 VAL B C 1
ATOM 5922 O O . VAL B 1 148 ? 21.58800 -6.68600 -13.48400 1.000 34.85283 148 VAL B O 1
ATOM 5935 N N . MET B 1 149 ? 20.00800 -5.89200 -14.88100 1.000 33.73004 149 MET B N 1
ATOM 5936 C CA . MET B 1 149 ? 19.03900 -5.52000 -13.82800 1.000 43.00650 149 MET B CA 1
ATOM 5937 C C . MET B 1 149 ? 17.91200 -6.55000 -13.90600 1.000 36.71565 149 MET B C 1
ATOM 5938 O O . MET B 1 149 ? 17.49100 -6.84700 -15.02300 1.000 34.83932 149 MET B O 1
ATOM 5952 N N . ILE B 1 150 ? 17.47000 -7.07700 -12.77000 1.000 36.88696 150 ILE B N 1
ATOM 5953 C CA . ILE B 1 150 ? 16.41400 -8.12600 -12.73900 1.000 38.63582 150 ILE B CA 1
ATOM 5954 C C . ILE B 1 150 ? 15.16900 -7.55600 -12.06000 1.000 42.96391 150 ILE B C 1
ATOM 5955 O O . ILE B 1 150 ? 15.22500 -7.43100 -10.87600 1.000 42.21509 150 ILE B O 1
ATOM 5971 N N . ILE B 1 151 ? 14.10500 -7.26400 -12.79500 1.000 32.06009 151 ILE B N 1
ATOM 5972 C CA . ILE B 1 151 ? 12.80900 -6.82400 -12.21000 1.000 35.40677 151 ILE B CA 1
ATOM 5973 C C . ILE B 1 151 ? 11.96400 -8.10000 -12.11600 1.000 35.50744 151 ILE B C 1
ATOM 5974 O O . ILE B 1 151 ? 11.69800 -8.66700 -13.14300 1.000 43.42962 151 ILE B O 1
ATOM 5990 N N . GLU B 1 152 ? 11.65700 -8.57300 -10.91700 1.000 34.14547 152 GLU B N 1
ATOM 5991 C CA . GLU B 1 152 ? 10.95300 -9.86100 -10.72400 1.000 37.31591 152 GLU B CA 1
ATOM 5992 C C . GLU B 1 152 ? 10.53100 -9.95300 -9.26100 1.000 39.98508 152 GLU B C 1
ATOM 5993 O O . GLU B 1 152 ? 11.43000 -9.83600 -8.42200 1.000 43.03782 152 GLU B O 1
ATOM 6005 N N . ASP B 1 153 ? 9.25100 -10.17900 -8.97300 1.000 37.79767 153 ASP B N 1
ATOM 6006 C CA . ASP B 1 153 ? 8.83100 -10.21200 -7.57700 1.000 46.28095 153 ASP B CA 1
ATOM 6007 C C . ASP B 1 153 ? 8.89100 -11.60300 -6.93400 1.000 38.18167 153 ASP B C 1
ATOM 6008 O O . ASP B 1 153 ? 8.99100 -11.69000 -5.70500 1.000 41.62478 153 ASP B O 1
ATOM 6017 N N . GLU B 1 154 ? 8.84300 -12.69400 -7.69700 1.000 38.76341 154 GLU B N 1
ATOM 6018 C CA . GLU B 1 154 ? 8.93500 -14.01800 -7.07700 1.000 38.25765 154 GLU B CA 1
ATOM 6019 C C . GLU B 1 154 ? 10.40100 -14.27400 -6.73100 1.000 38.12995 154 GLU B C 1
ATOM 6020 O O . GLU B 1 154 ? 11.23800 -14.44400 -7.62400 1.000 33.15204 154 GLU B O 1
ATOM 6032 N N . ALA B 1 155 ? 10.72700 -14.27700 -5.43900 1.000 35.68066 155 ALA B N 1
ATOM 6033 C CA . ALA B 1 155 ? 12.13900 -14.17300 -5.06100 1.000 37.23961 155 ALA B CA 1
ATOM 6034 C C . ALA B 1 155 ? 12.94000 -15.38200 -5.52100 1.000 33.36259 155 ALA B C 1
ATOM 6035 O O . ALA B 1 155 ? 14.13200 -15.26400 -5.86400 1.000 31.51950 155 ALA B O 1
ATOM 6042 N N . ILE B 1 156 ? 12.32700 -16.56800 -5.50400 1.000 35.09077 156 ILE B N 1
ATOM 6043 C CA . ILE B 1 156 ? 13.08800 -17.76200 -5.87400 1.000 36.42521 156 ILE B CA 1
ATOM 6044 C C . ILE B 1 156 ? 13.47600 -17.71300 -7.34800 1.000 34.62679 156 ILE B C 1
ATOM 6045 O O . ILE B 1 156 ? 14.58900 -18.10400 -7.72700 1.000 34.69300 156 ILE B O 1
ATOM 6061 N N . ILE B 1 157 ? 12.56100 -17.24000 -8.20100 1.000 34.69585 157 ILE B N 1
ATOM 6062 C CA . ILE B 1 157 ? 12.87100 -17.04500 -9.61700 1.000 30.60010 157 ILE B CA 1
ATOM 6063 C C . ILE B 1 157 ? 13.94600 -15.98300 -9.78400 1.000 28.80814 157 ILE B C 1
ATOM 6064 O O . ILE B 1 157 ? 14.88000 -16.13600 -10.58600 1.000 33.35932 157 ILE B O 1
ATOM 6080 N N . ALA B 1 158 ? 13.82000 -14.87400 -9.05400 1.000 32.50873 158 ALA B N 1
ATOM 6081 C CA . ALA B 1 158 ? 14.81300 -13.79900 -9.16900 1.000 30.78990 158 ALA B CA 1
ATOM 6082 C C . ALA B 1 158 ? 16.19600 -14.30100 -8.79900 1.000 33.65560 158 ALA B C 1
ATOM 6083 O O . ALA B 1 158 ? 17.19100 -13.98400 -9.47400 1.000 32.41947 158 ALA B O 1
ATOM 6090 N N . LEU B 1 159 ? 16.27600 -15.09000 -7.72700 1.000 34.03828 159 LEU B N 1
ATOM 6091 C CA . LEU B 1 159 ? 17.54400 -15.69500 -7.32800 1.000 33.76374 159 LEU B CA 1
ATOM 6092 C C . LEU B 1 159 ? 18.07700 -16.62300 -8.41000 1.000 28.33522 159 LEU B C 1
ATOM 6093 O O . LEU B 1 159 ? 19.26700 -16.60100 -8.72800 1.000 34.09190 159 LEU B O 1
ATOM 6109 N N . ASP B 1 160 ? 17.21300 -17.47600 -8.95800 1.000 34.26444 160 ASP B N 1
ATOM 6110 C CA . ASP B 1 160 ? 17.62900 -18.39800 -10.01000 1.000 33.16510 160 ASP B CA 1
ATOM 6111 C C . ASP B 1 160 ? 18.17800 -17.64100 -11.21400 1.000 40.46165 160 ASP B C 1
ATOM 6112 O O . ASP B 1 160 ? 19.23900 -17.98600 -11.74700 1.000 34.72256 160 ASP B O 1
ATOM 6121 N N . LEU B 1 161 ? 17.45400 -16.59900 -11.65900 1.000 34.51828 161 LEU B N 1
ATOM 6122 C CA . LEU B 1 161 ? 17.92300 -15.77500 -12.77200 1.000 36.62436 161 LEU B CA 1
ATOM 6123 C C . LEU B 1 161 ? 19.29400 -15.19000 -12.47800 1.000 33.67489 161 LEU B C 1
ATOM 6124 O O . LEU B 1 161 ? 20.16100 -15.14400 -13.36300 1.000 36.49417 161 LEU B O 1
ATOM 6140 N N . GLN B 1 162 ? 19.50700 -14.73300 -11.23900 1.000 32.06701 162 GLN B N 1
ATOM 6141 C CA . GLN B 1 162 ? 20.80100 -14.18000 -10.86700 1.000 35.52086 162 GLN B CA 1
ATOM 6142 C C . GLN B 1 162 ? 21.91500 -15.22200 -11.00100 1.000 35.08084 162 GLN B C 1
ATOM 6143 O O . GLN B 1 162 ? 23.02300 -14.89800 -11.45400 1.000 33.32154 162 GLN B O 1
ATOM 6157 N N . THR B 1 163 ? 21.65700 -16.47700 -10.59800 1.000 34.87837 163 THR B N 1
ATOM 6158 C CA . THR B 1 163 ? 22.71400 -17.47700 -10.72100 1.000 37.16348 163 THR B CA 1
ATOM 6159 C C . THR B 1 163 ? 23.06700 -17.71800 -12.18400 1.000 36.53588 163 THR B C 1
ATOM 6160 O O . THR B 1 163 ? 24.23900 -17.94600 -12.51600 1.000 38.57623 163 THR B O 1
ATOM 6171 N N . ILE B 1 164 ? 22.07700 -17.67900 -13.07800 1.000 37.98653 164 ILE B N 1
ATOM 6172 C CA . ILE B 1 164 ? 22.38700 -17.87500 -14.49300 1.000 33.35379 164 ILE B CA 1
ATOM 6173 C C . ILE B 1 164 ? 23.19100 -16.69100 -15.02000 1.000 40.58579 164 ILE B C 1
ATOM 6174 O O . ILE B 1 164 ? 24.25000 -16.87300 -15.64100 1.000 37.17952 164 ILE B O 1
ATOM 6190 N N . VAL B 1 165 ? 22.73400 -15.45800 -14.73200 1.000 36.67582 165 VAL B N 1
ATOM 6191 C CA . VAL B 1 165 ? 23.46000 -14.26800 -15.19400 1.000 37.37558 165 VAL B CA 1
ATOM 6192 C C . VAL B 1 165 ? 24.91200 -14.32100 -14.73400 1.000 37.10218 165 VAL B C 1
ATOM 6193 O O . VAL B 1 165 ? 25.84200 -14.17500 -15.53100 1.000 38.25434 165 VAL B O 1
ATOM 6206 N N . ALA B 1 166 ? 25.12000 -14.55100 -13.43900 1.000 41.69507 166 ALA B N 1
ATOM 6207 C CA . ALA B 1 166 ? 26.47100 -14.61000 -12.89600 1.000 41.17113 166 ALA B CA 1
ATOM 6208 C C . ALA B 1 166 ? 27.28000 -15.73100 -13.54000 1.000 41.51083 166 ALA B C 1
ATOM 6209 O O . ALA B 1 166 ? 28.46100 -15.54400 -13.86500 1.000 46.72851 166 ALA B O 1
ATOM 6216 N N . ASP B 1 167 ? 26.66900 -16.88400 -13.76400 1.000 43.81236 167 ASP B N 1
ATOM 6217 C CA . ASP B 1 167 ? 27.38500 -18.02100 -14.38600 1.000 45.73847 167 ASP B CA 1
ATOM 6218 C C . ASP B 1 167 ? 27.82400 -17.63100 -15.79800 1.000 51.49206 167 ASP B C 1
ATOM 6219 O O . ASP B 1 167 ? 28.88300 -18.13000 -16.20800 1.000 47.78857 167 ASP B O 1
ATOM 6228 N N . MET B 1 168 ? 27.08500 -16.76900 -16.50600 1.000 39.12184 168 MET B N 1
ATOM 6229 C CA . MET B 1 168 ? 27.54300 -16.31100 -17.82100 1.000 46.47139 168 MET B CA 1
ATOM 6230 C C . MET B 1 168 ? 28.62800 -15.24000 -17.75300 1.000 45.01396 168 MET B C 1
ATOM 6231 O O . MET B 1 168 ? 29.05800 -14.76500 -18.80600 1.000 45.40281 168 MET B O 1
ATOM 6245 N N . GLY B 1 169 ? 29.07600 -14.83200 -16.57500 1.000 48.14983 169 GLY B N 1
ATOM 6246 C CA . GLY B 1 169 ? 30.09700 -13.80700 -16.49500 1.000 40.91140 169 GLY B CA 1
ATOM 6247 C C . GLY B 1 169 ? 29.59600 -12.38300 -16.46600 1.000 40.44107 169 GLY B C 1
ATOM 6248 O O . GLY B 1 169 ? 30.40900 -11.45000 -16.57000 1.000 43.20991 169 GLY B O 1
ATOM 6252 N N . HIS B 1 170 ? 28.28900 -12.17300 -16.37100 1.000 40.79757 170 HIS B N 1
ATOM 6253 C CA . HIS B 1 170 ? 27.76400 -10.81700 -16.29300 1.000 42.38600 170 HIS B CA 1
ATOM 6254 C C . HIS B 1 170 ? 27.60100 -10.43300 -14.83200 1.000 42.26308 170 HIS B C 1
ATOM 6255 O O . HIS B 1 170 ? 27.56400 -11.29000 -13.94500 1.000 44.53134 170 HIS B O 1
ATOM 6269 N N . ALA B 1 171 ? 27.49600 -9.13500 -14.56800 1.000 44.78735 171 ALA B N 1
ATOM 6270 C CA . ALA B 1 171 ? 27.26000 -8.63600 -13.20100 1.000 45.25273 171 ALA B CA 1
ATOM 6271 C C . ALA B 1 171 ? 25.76100 -8.45500 -13.03200 1.000 38.00939 171 ALA B C 1
ATOM 6272 O O . ALA B 1 171 ? 25.09400 -8.48300 -14.06200 1.000 45.39767 171 ALA B O 1
ATOM 6279 N N . ILE B 1 172 ? 25.26800 -8.36600 -11.80500 1.000 36.81058 172 ILE B N 1
ATOM 6280 C CA . ILE B 1 172 ? 23.83400 -8.06900 -11.54400 1.000 42.80306 172 ILE B CA 1
ATOM 6281 C C . ILE B 1 172 ? 23.78900 -6.77400 -10.72600 1.000 42.81795 172 ILE B C 1
ATOM 6282 O O . ILE B 1 172 ? 24.32900 -6.78000 -9.61600 1.000 46.54711 172 ILE B O 1
ATOM 6298 N N . THR B 1 173 ? 23.21200 -5.70800 -11.27300 1.000 43.55808 173 THR B N 1
ATOM 6299 C CA . THR B 1 173 ? 23.07600 -4.41300 -10.58100 1.000 41.55531 173 THR B CA 1
ATOM 6300 C C . THR B 1 173 ? 22.28500 -4.67400 -9.32300 1.000 42.72213 173 THR B C 1
ATOM 6301 O O . THR B 1 173 ? 22.65600 -4.13200 -8.28000 1.000 44.19571 173 THR B O 1
ATOM 6312 N N . GLY B 1 174 ? 21.24800 -5.50400 -9.41200 1.000 40.71575 174 GLY B N 1
ATOM 6313 C CA . GLY B 1 174 ? 20.42100 -5.86600 -8.25900 1.000 38.33871 174 GLY B CA 1
ATOM 6314 C C . GLY B 1 174 ? 19.10100 -6.44400 -8.69800 1.000 39.06142 174 GLY B C 1
ATOM 6315 O O . GLY B 1 174 ? 18.91800 -6.58000 -9.90700 1.000 33.65965 174 GLY B O 1
ATOM 6319 N N . VAL B 1 175 ? 18.23500 -6.79100 -7.75300 1.000 35.44432 175 VAL B N 1
ATOM 6320 C CA . VAL B 1 175 ? 16.89600 -7.29500 -8.02600 1.000 37.35550 175 VAL B CA 1
ATOM 6321 C C . VAL B 1 175 ? 15.90500 -6.27100 -7.50500 1.000 35.36664 175 VAL B C 1
ATOM 6322 O O . VAL B 1 175 ? 16.00600 -5.84000 -6.35600 1.000 37.26066 175 VAL B O 1
ATOM 6335 N N . ALA B 1 176 ? 14.94800 -5.88400 -8.34100 1.000 37.22121 176 ALA B N 1
ATOM 6336 C CA . ALA B 1 176 ? 13.85700 -5.02200 -7.90400 1.000 39.30918 176 ALA B CA 1
ATOM 6337 C C . ALA B 1 176 ? 12.53600 -5.78200 -7.99300 1.000 40.53412 176 ALA B C 1
ATOM 6338 O O . ALA B 1 176 ? 12.22400 -6.37700 -9.03100 1.000 38.10200 176 ALA B O 1
ATOM 6345 N N . ARG B 1 177 ? 11.74700 -5.73800 -6.91500 1.000 32.12698 177 ARG B N 1
ATOM 6346 C CA . ARG B 1 177 ? 10.48700 -6.47100 -6.83400 1.000 37.64559 177 ARG B CA 1
ATOM 6347 C C . ARG B 1 177 ? 9.24500 -5.58400 -6.95700 1.000 37.14522 177 ARG B C 1
ATOM 6348 O O . ARG B 1 177 ? 8.12900 -6.10000 -6.88100 1.000 43.78427 177 ARG B O 1
ATOM 6369 N N . THR B 1 178 ? 9.41900 -4.27800 -7.11800 1.000 41.33384 178 THR B N 1
ATOM 6370 C CA . THR B 1 178 ? 8.31700 -3.31400 -7.29000 1.000 45.40415 178 THR B CA 1
ATOM 6371 C C . THR B 1 178 ? 8.74300 -2.31600 -8.33100 1.000 49.43290 178 THR B C 1
ATOM 6372 O O . THR B 1 178 ? 9.91700 -2.31300 -8.67400 1.000 34.95521 178 THR B O 1
ATOM 6383 N N . ARG B 1 179 ? 7.80600 -1.53200 -8.84600 1.000 42.22931 179 ARG B N 1
ATOM 6384 C CA . ARG B 1 179 ? 8.09700 -0.51300 -9.87500 1.000 44.53984 179 ARG B CA 1
ATOM 6385 C C . ARG B 1 179 ? 8.97000 0.57000 -9.25600 1.000 48.38790 179 ARG B C 1
ATOM 6386 O O . ARG B 1 179 ? 9.81900 1.05800 -9.9590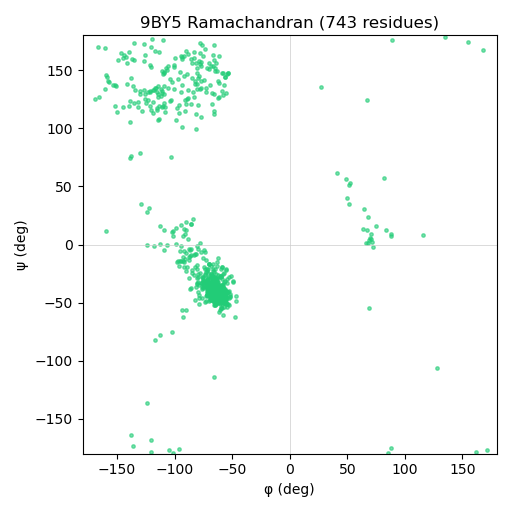0 1.000 49.75867 179 ARG B O 1
ATOM 6407 N N . ASP B 1 180 ? 8.73300 0.92400 -8.00000 1.000 46.21261 180 ASP B N 1
ATOM 6408 C CA . ASP B 1 180 ? 9.47400 2.00700 -7.31200 1.000 51.61604 180 ASP B CA 1
ATOM 6409 C C . ASP B 1 180 ? 10.89900 1.53600 -7.05100 1.000 50.42807 180 ASP B C 1
ATOM 6410 O O . ASP B 1 180 ? 11.81400 2.33200 -7.21400 1.000 40.74890 180 ASP B O 1
ATOM 6419 N N . ALA B 1 181 ? 11.07100 0.30600 -6.59500 1.000 42.75448 181 ALA B N 1
ATOM 6420 C CA . ALA B 1 181 ? 12.40700 -0.26000 -6.43800 1.000 49.04780 181 ALA B CA 1
ATOM 6421 C C . ALA B 1 181 ? 13.14700 -0.31300 -7.76300 1.000 39.67521 181 ALA B C 1
ATOM 6422 O O . ALA B 1 181 ? 14.36800 -0.12500 -7.79200 1.000 40.94778 181 ALA B O 1
ATOM 6429 N N . ALA B 1 182 ? 12.42500 -0.58800 -8.86400 1.000 42.81494 182 ALA B N 1
ATOM 6430 C CA . ALA B 1 182 ? 13.05700 -0.69300 -10.17900 1.000 41.63475 182 ALA B CA 1
ATOM 6431 C C . ALA B 1 182 ? 13.51800 0.66700 -10.69700 1.000 42.67727 182 ALA B C 1
ATOM 6432 O O . ALA B 1 182 ? 14.59200 0.76700 -11.30300 1.000 36.84537 182 ALA B O 1
ATOM 6439 N N . VAL B 1 183 ? 12.73000 1.72800 -10.48800 1.000 43.49929 183 VAL B N 1
ATOM 6440 C CA . VAL B 1 183 ? 13.18200 3.03100 -10.98100 1.000 39.71754 183 VAL B CA 1
ATOM 6441 C C . VAL B 1 183 ? 14.36900 3.52100 -10.16100 1.000 37.58915 183 VAL B C 1
ATOM 6442 O O . VAL B 1 183 ? 15.30900 4.11800 -10.70100 1.000 40.27964 183 VAL B O 1
ATOM 6455 N N . ALA B 1 184 ? 14.37400 3.22900 -8.86000 1.000 37.35436 184 ALA B N 1
ATOM 6456 C CA . ALA B 1 184 ? 15.52800 3.56300 -8.03700 1.000 39.87071 184 ALA B CA 1
ATOM 6457 C C . ALA B 1 184 ? 16.76400 2.78000 -8.47000 1.000 41.63479 184 ALA B C 1
ATOM 6458 O O . ALA B 1 184 ? 17.84400 3.35300 -8.66100 1.000 39.51350 184 ALA B O 1
ATOM 6465 N N . LEU B 1 185 ? 16.62900 1.46100 -8.63800 1.000 42.03572 185 LEU B N 1
ATOM 6466 C CA . LEU B 1 185 ? 17.76700 0.58300 -8.99700 1.000 40.38780 185 LEU B CA 1
ATOM 6467 C C . LEU B 1 185 ? 18.40400 1.10500 -10.28200 1.000 38.48011 185 LEU B C 1
ATOM 6468 O O . LEU B 1 185 ? 19.62600 1.16200 -10.32800 1.000 37.90643 185 LEU B O 1
ATOM 6484 N N . ALA B 1 186 ? 17.60600 1.41000 -11.30000 1.000 38.87404 186 ALA B N 1
ATOM 6485 C CA . ALA B 1 186 ? 18.17400 1.85500 -12.56300 1.000 43.24048 186 ALA B CA 1
ATOM 6486 C C . ALA B 1 186 ? 18.87400 3.20600 -12.41700 1.000 45.76152 186 ALA B C 1
ATOM 6487 O O . ALA B 1 186 ? 19.83700 3.48600 -13.14100 1.000 41.75615 186 ALA B O 1
ATOM 6494 N N . GLY B 1 187 ? 18.42600 4.04000 -11.47500 1.000 40.21022 187 GLY B N 1
ATOM 6495 C CA . GLY B 1 187 ? 19.12900 5.28400 -11.21000 1.000 46.67620 187 GLY B CA 1
ATOM 6496 C C . GLY B 1 187 ? 20.41900 5.08800 -10.43900 1.000 48.30317 187 GLY B C 1
ATOM 6497 O O . GLY B 1 187 ? 21.37100 5.85500 -10.62300 1.000 43.68960 187 GLY B O 1
ATOM 6501 N N . ILE B 1 188 ? 20.48000 4.06000 -9.57500 1.000 44.45635 188 ILE B N 1
ATOM 6502 C CA . ILE B 1 188 ? 21.71800 3.79600 -8.83800 1.000 43.75221 188 ILE B CA 1
ATOM 6503 C C . ILE B 1 188 ? 22.82400 3.34000 -9.77500 1.000 41.44729 188 ILE B C 1
ATOM 6504 O O . ILE B 1 188 ? 23.99400 3.68700 -9.57600 1.000 46.94739 188 ILE B O 1
ATOM 6520 N N . GLU B 1 189 ? 22.49500 2.50300 -10.75900 1.000 43.47681 189 GLU B N 1
ATOM 6521 C CA . GLU B 1 189 ? 23.49300 1.97600 -11.72300 1.000 40.53115 189 GLU B CA 1
ATOM 6522 C C . GLU B 1 189 ? 22.80100 1.65900 -13.05000 1.000 49.95297 189 GLU B C 1
ATOM 6523 O O . GLU B 1 189 ? 21.90400 0.81400 -13.05800 1.000 45.41611 189 GLU B O 1
ATOM 6535 N N . LYS B 1 190 ? 23.21600 2.32500 -14.12300 1.000 42.89870 190 LYS B N 1
ATOM 6536 C CA . LYS B 1 190 ? 22.62500 2.10200 -15.46000 1.000 47.72233 190 LYS B CA 1
ATOM 6537 C C . LYS B 1 190 ? 22.86500 0.64300 -15.85300 1.000 43.70869 190 LYS B C 1
ATOM 6538 O O . LYS B 1 190 ? 24.02300 0.19000 -15.78000 1.000 40.20299 190 LYS B O 1
ATOM 6557 N N . PRO B 1 191 ? 21.82200 -0.11300 -16.23800 1.000 38.29497 191 PRO B N 1
ATOM 6558 C CA . PRO B 1 191 ? 21.99400 -1.50200 -16.68600 1.000 42.21651 191 PRO B CA 1
ATOM 6559 C C . PRO B 1 191 ? 22.23600 -1.57900 -18.18100 1.000 43.24761 191 PRO B C 1
ATOM 6560 O O . PRO B 1 191 ? 21.70100 -0.70800 -18.89500 1.000 50.08416 191 PRO B O 1
ATOM 6571 N N . ASP B 1 192 ? 23.03700 -2.53800 -18.64800 1.000 37.39424 192 ASP B N 1
ATOM 6572 C CA . ASP B 1 192 ? 23.13700 -2.78400 -20.07500 1.000 44.40535 192 ASP B CA 1
ATOM 6573 C C . ASP B 1 192 ? 21.97600 -3.61600 -20.59200 1.000 47.20583 192 ASP B C 1
ATOM 6574 O O . ASP B 1 192 ? 21.72200 -3.62400 -21.80500 1.000 40.34824 192 ASP B O 1
ATOM 6583 N N . LEU B 1 193 ? 21.25700 -4.29300 -19.69900 1.000 43.30623 193 LEU B N 1
ATOM 6584 C CA . LEU B 1 193 ? 20.19100 -5.20900 -20.08400 1.000 35.69675 193 LEU B CA 1
ATOM 6585 C C . LEU B 1 193 ? 19.25000 -5.33200 -18.90100 1.000 37.39264 193 LEU B C 1
ATOM 6586 O O . LEU B 1 193 ? 19.70100 -5.38400 -17.75400 1.000 34.85236 193 LEU B O 1
ATOM 6602 N N . ILE B 1 194 ? 17.94900 -5.36900 -19.18300 1.000 38.39666 194 ILE B N 1
ATOM 6603 C CA . ILE B 1 194 ? 16.91800 -5.54600 -18.16700 1.000 37.33236 194 ILE B CA 1
ATOM 6604 C C . ILE B 1 194 ? 16.17900 -6.85900 -18.41900 1.000 37.70693 194 ILE B C 1
ATOM 6605 O O . ILE B 1 194 ? 15.81400 -7.16700 -19.56200 1.000 38.30628 194 ILE B O 1
ATOM 6621 N N . LEU B 1 195 ? 15.96400 -7.63200 -17.35100 1.000 34.52063 195 LEU B N 1
ATOM 6622 C CA . LEU B 1 195 ? 15.11800 -8.84600 -17.37500 1.000 29.71415 195 LEU B CA 1
ATOM 6623 C C . LEU B 1 195 ? 13.88900 -8.40900 -16.56900 1.000 34.60442 195 LEU B C 1
ATOM 6624 O O . LEU B 1 195 ? 14.11300 -7.99300 -15.43600 1.000 36.39321 195 LEU B O 1
ATOM 6640 N N . ALA B 1 196 ? 12.67000 -8.45700 -17.11300 1.000 37.59493 196 ALA B N 1
ATOM 6641 C CA . ALA B 1 196 ? 11.49900 -7.88600 -16.45800 1.000 40.13055 196 ALA B CA 1
ATOM 6642 C C . ALA B 1 196 ? 10.30600 -8.83700 -16.49500 1.000 39.99753 196 ALA B C 1
ATOM 6643 O O . ALA B 1 196 ? 9.97200 -9.40300 -17.54200 1.000 40.93885 196 ALA B O 1
ATOM 6650 N N . ASP B 1 197 ? 9.67500 -8.98900 -15.33900 1.000 37.83410 197 ASP B N 1
ATOM 6651 C CA . ASP B 1 197 ? 8.39000 -9.63100 -15.11900 1.000 41.28746 197 ASP B CA 1
ATOM 6652 C C . ASP B 1 197 ? 7.29000 -8.57100 -15.28900 1.000 40.60924 197 ASP B C 1
ATOM 6653 O O . ASP B 1 197 ? 7.56500 -7.36800 -15.29300 1.000 45.62992 197 ASP B O 1
ATOM 6662 N N . ILE B 1 198 ? 6.04000 -9.01800 -15.45500 1.000 46.81443 198 ILE B N 1
ATOM 6663 C CA . ILE B 1 198 ? 4.93300 -8.08400 -15.68500 1.000 53.16068 198 ILE B CA 1
ATOM 6664 C C . ILE B 1 198 ? 4.26800 -7.63100 -14.39000 1.000 48.50137 198 ILE B C 1
ATOM 6665 O O . ILE B 1 198 ? 4.16900 -6.42800 -14.11600 1.000 61.71636 198 ILE B O 1
ATOM 6681 N N . GLN B 1 199 ? 3.79500 -8.57200 -13.58900 1.000 46.94274 199 GLN B N 1
ATOM 6682 C CA . GLN B 1 199 ? 3.08100 -8.23800 -12.36700 1.000 55.93044 199 GLN B CA 1
ATOM 6683 C C . GLN B 1 199 ? 4.05200 -8.31600 -11.19700 1.000 47.45212 199 GLN B C 1
ATOM 6684 O O . GLN B 1 199 ? 4.59500 -9.39000 -10.90400 1.000 44.71777 199 GLN B O 1
ATOM 6698 N N . LEU B 1 200 ? 4.26600 -7.18600 -10.53400 1.000 43.02247 200 LEU B N 1
ATOM 6699 C CA . LEU B 1 200 ? 5.26700 -7.08300 -9.48400 1.000 48.42739 200 LEU B CA 1
ATOM 6700 C C . LEU B 1 200 ? 4.62400 -7.28400 -8.11200 1.000 53.25858 200 LEU B C 1
ATOM 6701 O O . LEU B 1 200 ? 3.43400 -7.57900 -7.99200 1.000 48.91069 200 LEU B O 1
ATOM 6717 N N . ALA B 1 201 ? 5.43300 -7.12600 -7.05700 1.000 52.85160 201 ALA B N 1
ATOM 6718 C CA . ALA B 1 201 ? 5.02300 -7.60100 -5.73600 1.000 44.78391 201 ALA B CA 1
ATOM 6719 C C . ALA B 1 201 ? 3.84900 -6.79700 -5.19500 1.000 60.11266 201 ALA B C 1
ATOM 6720 O O . ALA B 1 201 ? 2.95600 -7.34900 -4.53900 1.000 57.06464 201 ALA B O 1
ATOM 6727 N N . ASP B 1 202 ? 3.84800 -5.49100 -5.44500 1.000 58.56748 202 ASP B N 1
ATOM 6728 C CA . ASP B 1 202 ? 2.79600 -4.59400 -4.99500 1.000 71.98239 202 ASP B CA 1
ATOM 6729 C C . ASP B 1 202 ? 1.68200 -4.47300 -6.02800 1.000 68.75483 202 ASP B C 1
ATOM 6730 O O . ASP B 1 202 ? 0.93100 -3.49300 -6.01600 1.000 63.39487 202 ASP B O 1
ATOM 6739 N N . ARG B 1 203 ? 1.58900 -5.42800 -6.95100 1.000 64.31261 203 ARG B N 1
ATOM 6740 C CA . ARG B 1 203 ? 0.67600 -5.39600 -8.08700 1.000 64.81142 203 ARG B CA 1
ATOM 6741 C C . ARG B 1 203 ? 1.04000 -4.30600 -9.09100 1.000 57.94273 203 ARG B C 1
ATOM 6742 O O . ARG B 1 203 ? 0.34500 -4.16700 -10.10400 1.000 58.18981 203 ARG B O 1
ATOM 6763 N N . SER B 1 204 ? 2.11200 -3.54600 -8.86600 1.000 53.49308 204 SER B N 1
ATOM 6764 C CA . SER B 1 204 ? 2.57200 -2.60400 -9.87500 1.000 55.37049 204 SER B CA 1
ATOM 6765 C C . SER B 1 204 ? 3.06000 -3.35700 -11.11900 1.000 56.60005 204 SER B C 1
ATOM 6766 O O . SER B 1 204 ? 3.15900 -4.59000 -11.14100 1.000 53.71330 204 SER B O 1
ATOM 6774 N N . SER B 1 205 ? 3.33800 -2.60200 -12.17500 1.000 53.89076 205 SER B N 1
ATOM 6775 C CA . SER B 1 205 ? 3.55000 -3.16100 -13.50400 1.000 60.20466 205 SER B CA 1
ATOM 6776 C C . SER B 1 205 ? 5.01200 -3.04700 -13.90500 1.000 54.44025 205 SER B C 1
ATOM 6777 O O . SER B 1 205 ? 5.60100 -1.96000 -13.82900 1.000 55.19367 205 SER B O 1
ATOM 6785 N N . GLY B 1 206 ? 5.58500 -4.16500 -14.35800 1.000 44.40345 206 GLY B N 1
ATOM 6786 C CA . GLY B 1 206 ? 6.95400 -4.12900 -14.83000 1.000 46.36737 206 GLY B CA 1
ATOM 6787 C C . GLY B 1 206 ? 7.09100 -3.49000 -16.19500 1.000 43.58694 206 GLY B C 1
ATOM 6788 O O . GLY B 1 206 ? 8.14100 -2.93900 -16.52300 1.000 45.64534 206 GLY B O 1
ATOM 6792 N N . ILE B 1 207 ? 6.04600 -3.56800 -17.01800 1.000 47.34992 207 ILE B N 1
ATOM 6793 C CA . ILE B 1 207 ? 6.03000 -2.78900 -18.25600 1.000 52.51356 207 ILE B CA 1
ATOM 6794 C C . ILE B 1 207 ? 6.13000 -1.29800 -17.94800 1.000 49.00885 207 ILE B C 1
ATOM 6795 O O . ILE B 1 207 ? 6.94300 -0.57600 -18.54100 1.000 46.70369 207 ILE B O 1
ATOM 6811 N N . ASP B 1 208 ? 5.31700 -0.81500 -17.00300 1.000 53.83651 208 ASP B N 1
ATOM 6812 C CA . ASP B 1 208 ? 5.38700 0.59900 -16.64500 1.000 58.57363 208 ASP B CA 1
ATOM 6813 C C . ASP B 1 208 ? 6.76200 0.95800 -16.09800 1.000 56.72360 208 ASP B C 1
ATOM 6814 O O . ASP B 1 208 ? 7.34100 1.98800 -16.47200 1.000 49.63366 208 ASP B O 1
ATOM 6823 N N . ALA B 1 209 ? 7.31200 0.10300 -15.22900 1.000 58.20722 209 ALA B N 1
ATOM 6824 C CA . ALA B 1 209 ? 8.65600 0.33800 -14.71500 1.000 50.19611 209 ALA B CA 1
ATOM 6825 C C . ALA B 1 209 ? 9.67500 0.41600 -15.84500 1.000 47.78794 209 ALA B C 1
ATOM 6826 O O . ALA B 1 209 ? 10.55700 1.28700 -15.84400 1.000 45.13061 209 ALA B O 1
ATOM 6833 N N . VAL B 1 210 ? 9.58200 -0.48200 -16.82100 1.000 41.59103 210 VAL B N 1
ATOM 6834 C CA . VAL B 1 210 ? 10.58300 -0.47700 -17.87800 1.000 45.74551 210 VAL B CA 1
ATOM 6835 C C . VAL B 1 210 ? 10.48000 0.81100 -18.69700 1.000 51.50649 210 VAL B C 1
ATOM 6836 O O . VAL B 1 210 ? 11.48900 1.46200 -18.99000 1.000 45.20621 210 VAL B O 1
ATOM 6849 N N . ASN B 1 211 ? 9.26000 1.19400 -19.07800 1.000 44.57288 211 ASN B N 1
ATOM 6850 C CA . ASN B 1 211 ? 9.10000 2.41100 -19.86500 1.000 50.28384 211 ASN B CA 1
ATOM 6851 C C . ASN B 1 211 ? 9.71500 3.61500 -19.17200 1.000 50.46613 211 ASN B C 1
ATOM 6852 O O . ASN B 1 211 ? 10.35700 4.44400 -19.82200 1.000 50.68795 211 ASN B O 1
ATOM 6863 N N . GLU B 1 212 ? 9.55800 3.71400 -17.85500 1.000 52.56078 212 GLU B N 1
ATOM 6864 C CA . GLU B 1 212 ? 10.12200 4.84500 -17.08300 1.000 51.67564 212 GLU B CA 1
ATOM 6865 C C . GLU B 1 212 ? 11.65200 4.79700 -17.16000 1.000 53.08754 212 GLU B C 1
ATOM 6866 O O . GLU B 1 212 ? 12.24700 5.86300 -17.36500 1.000 50.45682 212 GLU B O 1
ATOM 6878 N N . ILE B 1 213 ? 12.26900 3.63100 -16.97300 1.000 46.18846 213 ILE B N 1
ATOM 6879 C CA . ILE B 1 213 ? 13.71600 3.49600 -17.10600 1.000 50.93319 213 ILE B CA 1
ATOM 6880 C C . ILE B 1 213 ? 14.16000 3.85500 -18.51700 1.000 47.38833 213 ILE B C 1
ATOM 6881 O O . ILE B 1 213 ? 15.20400 4.49200 -18.71200 1.000 49.28996 213 ILE B O 1
ATOM 6897 N N . LEU B 1 214 ? 13.39300 3.43200 -19.52400 1.000 43.49670 214 LEU B N 1
ATOM 6898 C CA . LEU B 1 214 ? 13.78500 3.71600 -20.89500 1.000 47.24515 214 LEU B CA 1
ATOM 6899 C C . LEU B 1 214 ? 13.77800 5.21900 -21.16100 1.000 56.62298 214 LEU B C 1
ATOM 6900 O O . LEU B 1 214 ? 14.60700 5.72200 -21.93100 1.000 56.97716 214 LEU B O 1
ATOM 6916 N N . ARG B 1 215 ? 12.89400 5.95500 -20.49000 1.000 52.90729 215 ARG B N 1
ATOM 6917 C CA . ARG B 1 215 ? 12.84900 7.40100 -20.68400 1.000 52.84038 215 ARG B CA 1
ATOM 6918 C C . ARG B 1 215 ? 14.11400 8.07100 -20.15100 1.000 61.82708 215 ARG B C 1
ATOM 6919 O O . ARG B 1 215 ? 14.72500 8.89800 -20.84000 1.000 62.19435 215 ARG B O 1
ATOM 6940 N N . ALA B 1 216 ? 14.54800 7.69100 -18.94800 1.000 50.54023 216 ALA B N 1
ATOM 6941 C CA . ALA B 1 216 ? 15.67400 8.34700 -18.29500 1.000 54.46793 216 ALA B CA 1
ATOM 6942 C C . ALA B 1 216 ? 17.03200 7.95300 -18.87800 1.000 57.97411 216 ALA B C 1
ATOM 6943 O O . ALA B 1 216 ? 17.96000 8.77000 -18.86500 1.000 58.97553 216 ALA B O 1
ATOM 6950 N N . ARG B 1 217 ? 17.18800 6.72000 -19.37200 1.000 57.76348 217 ARG B N 1
ATOM 6951 C CA . ARG B 1 217 ? 18.50500 6.19500 -19.72000 1.000 59.74569 217 ARG B CA 1
ATOM 6952 C C . ARG B 1 217 ? 18.68200 5.84600 -21.19000 1.000 62.04449 217 ARG B C 1
ATOM 6953 O O . ARG B 1 217 ? 19.77800 5.41700 -21.57700 1.000 64.86469 217 ARG B O 1
ATOM 6974 N N . GLY B 1 218 ? 17.66200 6.01900 -22.01800 1.000 62.69543 218 GLY B N 1
ATOM 6975 C CA . GLY B 1 218 ? 17.78400 5.65900 -23.41900 1.000 60.62252 218 GLY B CA 1
ATOM 6976 C C . GLY B 1 218 ? 17.42500 4.21000 -23.68800 1.000 55.16910 218 GLY B C 1
ATOM 6977 O O . GLY B 1 218 ? 16.98600 3.45800 -22.81000 1.000 56.81601 218 GLY B O 1
ATOM 6981 N N . ASP B 1 219 ? 17.61600 3.80800 -24.94000 1.000 50.33180 219 ASP B N 1
ATOM 6982 C CA . ASP B 1 219 ? 17.24800 2.45200 -25.31500 1.000 59.75955 219 ASP B CA 1
ATOM 6983 C C . ASP B 1 219 ? 18.17400 1.45900 -24.62000 1.000 59.87579 219 ASP B C 1
ATOM 6984 O O . ASP B 1 219 ? 19.39900 1.50500 -24.78100 1.000 55.96443 219 ASP B O 1
ATOM 6993 N N . ILE B 1 220 ? 17.57700 0.57900 -23.82800 1.000 58.64675 220 ILE B N 1
ATOM 6994 C CA . ILE B 1 220 ? 18.27200 -0.53400 -23.19600 1.000 52.46760 220 ILE B CA 1
ATOM 6995 C C . ILE B 1 220 ? 17.48700 -1.77500 -23.59200 1.000 40.39689 220 ILE B C 1
ATOM 6996 O O . ILE B 1 220 ? 16.25400 -1.77500 -23.49700 1.000 44.26587 220 ILE B O 1
ATOM 7012 N N . PRO B 1 221 ? 18.13500 -2.81500 -24.09700 1.000 44.40182 221 PRO B N 1
ATOM 7013 C CA . PRO B 1 221 ? 17.41000 -4.04200 -24.43500 1.000 44.63698 221 PRO B CA 1
ATOM 7014 C C . PRO B 1 221 ? 16.68200 -4.56700 -23.21500 1.000 35.52948 221 PRO B C 1
ATOM 7015 O O . PRO B 1 221 ? 17.22700 -4.57200 -22.11300 1.000 40.17558 221 PRO B O 1
ATOM 7026 N N . VAL B 1 222 ? 15.44100 -5.00300 -23.41400 1.000 41.32977 222 VAL B N 1
ATOM 7027 C CA . VAL B 1 222 ? 14.62000 -5.55700 -22.33800 1.000 39.95519 222 VAL B CA 1
ATOM 7028 C C . VAL B 1 222 ? 14.16200 -6.95800 -22.71300 1.000 37.76257 222 VAL B C 1
ATOM 7029 O O . VAL B 1 222 ? 13.61200 -7.16900 -23.79900 1.000 40.23614 222 VAL B O 1
ATOM 7042 N N . ILE B 1 223 ? 14.32400 -7.90300 -21.80400 1.000 35.83251 223 ILE B N 1
ATOM 7043 C CA . ILE B 1 223 ? 13.74800 -9.22700 -21.99900 1.000 34.66998 223 ILE B CA 1
ATOM 7044 C C . ILE B 1 223 ? 12.62500 -9.37600 -21.00100 1.000 33.57857 223 ILE B C 1
ATOM 7045 O O . ILE B 1 223 ? 12.86800 -9.37200 -19.79400 1.000 38.77357 223 ILE B O 1
ATOM 7061 N N . PHE B 1 224 ? 11.40800 -9.57500 -21.49000 1.000 37.37134 224 PHE B N 1
ATOM 7062 C CA . PHE B 1 224 ? 10.24500 -9.79200 -20.60000 1.000 36.55419 224 PHE B CA 1
ATOM 7063 C C . PHE B 1 224 ? 10.12100 -11.28000 -20.32000 1.000 40.90869 224 PHE B C 1
ATOM 7064 O O . PHE B 1 224 ? 10.01300 -11.99300 -21.27100 1.000 42.63065 224 PHE B O 1
ATOM 7081 N N . ILE B 1 225 ? 10.09800 -11.70200 -19.06500 1.000 42.30299 225 ILE B N 1
ATOM 7082 C CA . ILE B 1 225 ? 9.97400 -13.13100 -18.66300 1.000 40.77993 225 ILE B CA 1
ATOM 7083 C C . ILE B 1 225 ? 8.56800 -13.31400 -18.09200 1.000 38.71702 225 ILE B C 1
ATOM 7084 O O . ILE B 1 225 ? 8.27900 -12.66800 -17.07700 1.000 47.00999 225 ILE B O 1
ATOM 7100 N N . THR B 1 226 ? 7.74300 -14.16000 -18.70200 1.000 37.20488 226 THR B N 1
ATOM 7101 C CA . THR B 1 226 ? 6.33800 -14.30900 -18.29500 1.000 40.87669 226 THR B CA 1
ATOM 7102 C C . THR B 1 226 ? 5.70300 -15.59300 -18.73000 1.000 39.83939 226 THR B C 1
ATOM 7103 O O . THR B 1 226 ? 6.05900 -16.09300 -19.79900 1.000 37.35639 226 THR B O 1
ATOM 7114 N N . ALA B 1 227 ? 4.79700 -16.12900 -17.91300 1.000 36.32859 227 ALA B N 1
ATOM 7115 C CA . ALA B 1 227 ? 3.93700 -17.20000 -18.39700 1.000 48.33380 227 ALA B CA 1
ATOM 7116 C C . ALA B 1 227 ? 3.03000 -16.64700 -19.49600 1.000 43.02645 227 ALA B C 1
ATOM 7117 O O . ALA B 1 227 ? 2.83200 -15.43800 -19.61200 1.000 41.15088 227 ALA B O 1
ATOM 7124 N N . PHE B 1 228 ? 2.51100 -17.53300 -20.33600 1.000 40.71053 228 PHE B N 1
ATOM 7125 C CA . PHE B 1 228 ? 1.66200 -17.14200 -21.45500 1.000 45.81654 228 PHE B CA 1
ATOM 7126 C C . PHE B 1 228 ? 2.27700 -16.00500 -22.28700 1.000 46.54603 228 PHE B C 1
ATOM 7127 O O . PHE B 1 228 ? 1.64400 -14.97700 -22.51200 1.000 44.66360 228 PHE B O 1
ATOM 7144 N N . PRO B 1 229 ? 3.49100 -16.19800 -22.80100 1.000 45.28156 229 PRO B N 1
ATOM 7145 C CA . PRO B 1 229 ? 4.06500 -15.17900 -23.68900 1.000 37.44753 229 PRO B CA 1
ATOM 7146 C C . PRO B 1 229 ? 3.19200 -14.92200 -24.90800 1.000 38.43262 229 PRO B C 1
ATOM 7147 O O . PRO B 1 229 ? 3.32500 -13.86800 -25.53100 1.000 40.47106 229 PRO B O 1
ATOM 7158 N N . GLU B 1 230 ? 2.30300 -15.85200 -25.24600 1.000 39.85933 230 GLU B N 1
ATOM 7159 C CA . GLU B 1 230 ? 1.39400 -15.72400 -26.41100 1.000 44.30615 230 GLU B CA 1
ATOM 7160 C C . GLU B 1 230 ? 0.59700 -14.41000 -26.31900 1.000 47.58215 230 GLU B C 1
ATOM 7161 O O . GLU B 1 230 ? 0.26900 -13.87100 -27.37500 1.000 45.01672 230 GLU B O 1
ATOM 7173 N N . ARG B 1 231 ? 0.31100 -13.91100 -25.11600 1.000 40.95723 231 ARG B N 1
ATOM 7174 C CA . ARG B 1 231 ? -0.44200 -12.67500 -24.96300 1.000 49.08229 231 ARG B CA 1
ATOM 7175 C C . ARG B 1 231 ? 0.35900 -11.44000 -25.34000 1.000 50.74002 231 ARG B C 1
ATOM 7176 O O . ARG B 1 231 ? -0.23700 -10.37400 -25.50500 1.000 43.76137 231 ARG B O 1
ATOM 7197 N N . LEU B 1 232 ? 1.68100 -11.55500 -25.48900 1.000 45.42637 232 LEU B N 1
ATOM 7198 C CA . LEU B 1 232 ? 2.53900 -10.47500 -25.96100 1.000 41.99698 232 LEU B CA 1
ATOM 7199 C C . LEU B 1 232 ? 3.08600 -10.72600 -27.36500 1.000 36.71743 232 LEU B C 1
ATOM 7200 O O . LEU B 1 232 ? 4.00400 -10.02100 -27.79300 1.000 37.29824 232 LEU B O 1
ATOM 7216 N N . LEU B 1 233 ? 2.55100 -11.70800 -28.08000 1.000 38.63986 233 LEU B N 1
ATOM 7217 C CA . LEU B 1 233 ? 3.02900 -12.10700 -29.40100 1.000 39.08295 233 LEU B CA 1
ATOM 7218 C C . LEU B 1 233 ? 1.92000 -12.01600 -30.44600 1.000 41.96714 233 LEU B C 1
ATOM 7219 O O . LEU B 1 233 ? 1.86700 -12.82200 -31.38200 1.000 38.22007 233 LEU B O 1
ATOM 7235 N N . THR B 1 234 ? 0.99400 -11.07200 -30.27100 1.000 47.14781 234 THR B N 1
ATOM 7236 C CA . THR B 1 234 ? -0.12100 -10.92000 -31.20200 1.000 48.61988 234 THR B CA 1
ATOM 7237 C C . THR B 1 234 ? 0.18600 -9.97900 -32.36400 1.000 45.94556 234 THR B C 1
ATOM 7238 O O . THR B 1 234 ? -0.51200 -10.02800 -33.38100 1.000 52.09563 234 THR B O 1
ATOM 7249 N N . GLY B 1 235 ? 1.19300 -9.12600 -32.23800 1.000 44.60399 235 GLY B N 1
ATOM 7250 C CA . GLY B 1 235 ? 1.46200 -8.13600 -33.26400 1.000 60.08026 235 GLY B CA 1
ATOM 7251 C C . GLY B 1 235 ? 0.33700 -7.13100 -33.45200 1.000 65.02638 235 GLY B C 1
ATOM 7252 O O . GLY B 1 235 ? 0.32100 -6.39100 -34.44100 1.000 68.59679 235 GLY B O 1
ATOM 7256 N N . GLU B 1 236 ? -0.61100 -7.09500 -32.51200 1.000 65.16913 236 GLU B N 1
ATOM 7257 C CA . GLU B 1 236 ? -1.75700 -6.19700 -32.57900 1.000 64.48593 236 GLU B CA 1
ATOM 7258 C C . GLU B 1 236 ? -1.58200 -4.94300 -31.74200 1.000 63.25020 236 GLU B C 1
ATOM 7259 O O . GLU B 1 236 ? -2.49800 -4.11600 -31.69200 1.000 64.77266 236 GLU B O 1
ATOM 7271 N N . ARG B 1 237 ? -0.44600 -4.78600 -31.07600 1.000 61.81048 237 ARG B N 1
ATOM 7272 C CA . ARG B 1 237 ? -0.20100 -3.64200 -30.20700 1.000 58.10539 237 ARG B CA 1
ATOM 7273 C C . ARG B 1 237 ? 1.28900 -3.61300 -29.87300 1.000 61.62116 237 ARG B C 1
ATOM 7274 O O . ARG B 1 237 ? 2.00600 -4.56600 -30.20900 1.000 53.07702 237 ARG B O 1
ATOM 7295 N N . PRO B 1 238 ? 1.79800 -2.54500 -29.25700 1.000 64.97384 238 PRO B N 1
ATOM 7296 C CA . PRO B 1 238 ? 3.22300 -2.51300 -28.89100 1.000 56.84690 238 PRO B CA 1
ATOM 7297 C C . PRO B 1 238 ? 3.57000 -3.66700 -27.95800 1.000 59.79785 238 PRO B C 1
ATOM 7298 O O . PRO B 1 238 ? 2.88000 -3.91000 -26.96200 1.000 57.59126 238 PRO B O 1
ATOM 7309 N N . GLU B 1 239 ? 4.66100 -4.36700 -28.27300 1.000 53.16172 239 GLU B N 1
ATOM 7310 C CA . GLU B 1 239 ? 5.00600 -5.59700 -27.57400 1.000 50.18149 239 GLU B CA 1
ATOM 7311 C C . GLU B 1 239 ? 6.52200 -5.73700 -27.54800 1.000 49.44575 239 GLU B C 1
ATOM 7312 O O . GLU B 1 239 ? 7.21700 -5.14600 -28.38200 1.000 45.58349 239 GLU B O 1
ATOM 7324 N N . PRO B 1 240 ? 7.06000 -6.52700 -26.61500 1.000 42.99722 240 PRO B N 1
ATOM 7325 C CA . PRO B 1 240 ? 8.51800 -6.60800 -26.44100 1.000 41.24502 240 PRO B CA 1
ATOM 7326 C C . PRO B 1 240 ? 9.18600 -7.29300 -27.62000 1.000 33.50745 240 PRO B C 1
ATOM 7327 O O . PRO B 1 240 ? 8.59900 -8.13900 -28.29600 1.000 41.00442 240 PRO B O 1
ATOM 7338 N N . ALA B 1 241 ? 10.45600 -6.95400 -27.83800 1.000 44.71501 241 ALA B N 1
ATOM 7339 C CA . ALA B 1 241 ? 11.24700 -7.69400 -28.82000 1.000 42.59994 241 ALA B CA 1
ATOM 7340 C C . ALA B 1 241 ? 11.79400 -9.01700 -28.26500 1.000 42.95435 241 ALA B C 1
ATOM 7341 O O . ALA B 1 241 ? 11.98000 -9.97200 -29.02900 1.000 38.91236 241 ALA B O 1
ATOM 7348 N N . PHE B 1 242 ? 12.04700 -9.11300 -26.95900 1.000 41.18146 242 PHE B N 1
ATOM 7349 C CA . PHE B 1 242 ? 12.65700 -10.30700 -26.37900 1.000 37.82397 242 PHE B CA 1
ATOM 7350 C C . PHE B 1 242 ? 11.75100 -10.85600 -25.29200 1.000 35.72050 242 PHE B C 1
ATOM 7351 O O . PHE B 1 242 ? 11.36200 -10.12100 -24.37900 1.000 34.98010 242 PHE B O 1
ATOM 7368 N N . LEU B 1 243 ? 11.37800 -12.13200 -25.42500 1.000 39.69595 243 LEU B N 1
ATOM 7369 C CA . LEU B 1 243 ? 10.41500 -12.77400 -24.50400 1.000 42.84080 243 LEU B CA 1
ATOM 7370 C C . LEU B 1 243 ? 10.90000 -14.15800 -24.07700 1.000 40.41215 243 LEU B C 1
ATOM 7371 O O . LEU B 1 243 ? 11.12000 -14.99300 -24.96600 1.000 49.03752 243 LEU B O 1
ATOM 7387 N N . ILE B 1 244 ? 11.05800 -14.37700 -22.77500 1.000 45.18312 244 ILE B N 1
ATOM 7388 C CA . ILE B 1 244 ? 11.40600 -15.71500 -22.21700 1.000 46.54254 244 ILE B CA 1
ATOM 7389 C C . ILE B 1 244 ? 10.14100 -16.19400 -21.51300 1.000 51.85363 244 ILE B C 1
ATOM 7390 O O . ILE B 1 244 ? 9.40200 -15.34900 -21.06000 1.000 41.62053 244 ILE B O 1
ATOM 7406 N N . SER B 1 245 ? 9.89600 -17.49200 -21.50600 1.000 42.02757 245 SER B N 1
ATOM 7407 C CA . SER B 1 245 ? 8.66600 -18.05700 -20.92000 1.000 44.53005 245 SER B CA 1
ATOM 7408 C C . SER B 1 245 ? 8.90600 -18.46100 -19.46800 1.000 43.77150 245 SER B C 1
ATOM 7409 O O . SER B 1 245 ? 10.06100 -18.52800 -19.08800 1.000 44.34028 245 SER B O 1
ATOM 7417 N N . LYS B 1 246 ? 7.85400 -18.60200 -18.67500 1.000 35.56583 246 LYS B N 1
ATOM 7418 C CA . LYS B 1 246 ? 7.94000 -19.13200 -17.30000 1.000 39.45614 246 LYS B CA 1
ATOM 7419 C C . LYS B 1 246 ? 6.94500 -20.28900 -17.33700 1.000 47.14746 246 LYS B C 1
ATOM 7420 O O . LYS B 1 246 ? 5.83000 -20.00000 -17.76700 1.000 45.47172 246 LYS B O 1
ATOM 7439 N N . PRO B 1 247 ? 7.29700 -21.56400 -17.06400 1.000 42.55127 247 PRO B N 1
ATOM 7440 C CA . PRO B 1 247 ? 8.65400 -21.97600 -16.65700 1.000 35.54467 247 PRO B CA 1
ATOM 7441 C C . PRO B 1 247 ? 9.62400 -21.90300 -17.82200 1.000 36.56806 247 PRO B C 1
ATOM 7442 O O . PRO B 1 247 ? 9.24700 -22.02100 -18.98500 1.000 40.54283 247 PRO B O 1
ATOM 7453 N N . TYR B 1 248 ? 10.89600 -21.67100 -17.53300 1.000 36.93663 248 TYR B N 1
ATOM 7454 C CA . TYR B 1 248 ? 11.95300 -21.64300 -18.52100 1.000 39.03245 248 TYR B CA 1
ATOM 7455 C C . TYR B 1 248 ? 12.94100 -22.75500 -18.21400 1.000 38.08559 248 TYR B C 1
ATOM 7456 O O . TYR B 1 248 ? 12.94900 -23.33200 -17.13000 1.000 34.53460 248 TYR B O 1
ATOM 7474 N N . ARG B 1 249 ? 13.79800 -23.01300 -19.18500 1.000 41.90814 249 ARG B N 1
ATOM 7475 C CA . ARG B 1 249 ? 14.98900 -23.81500 -19.01600 1.000 40.06160 249 ARG B CA 1
ATOM 7476 C C . ARG B 1 249 ? 16.19800 -22.88600 -19.02100 1.000 42.49030 249 ARG B C 1
ATOM 7477 O O . ARG B 1 249 ? 16.18500 -21.83700 -19.67300 1.000 34.08567 249 ARG B O 1
ATOM 7498 N N . GLU B 1 250 ? 17.26000 -23.25000 -18.30800 1.000 33.26851 250 GLU B N 1
ATOM 7499 C CA . GLU B 1 250 ? 18.46300 -22.39600 -18.20900 1.000 39.30335 250 GLU B CA 1
ATOM 7500 C C . GLU B 1 250 ? 18.98100 -22.07600 -19.61600 1.000 34.22227 250 GLU B C 1
ATOM 7501 O O . GLU B 1 250 ? 19.40600 -20.93300 -19.82100 1.000 39.96844 250 GLU B O 1
ATOM 7513 N N . ASP B 1 251 ? 18.97900 -23.03700 -20.53800 1.000 36.83336 251 ASP B N 1
ATOM 7514 C CA . ASP B 1 251 ? 19.53700 -22.76000 -21.85700 1.000 39.99500 251 ASP B CA 1
ATOM 7515 C C . ASP B 1 251 ? 18.75100 -21.67000 -22.57500 1.000 38.84667 251 ASP B C 1
ATOM 7516 O O . ASP B 1 251 ? 19.31700 -20.94000 -23.39900 1.000 36.09470 251 ASP B O 1
ATOM 7525 N N . GLN B 1 252 ? 17.44600 -21.55300 -22.29500 1.000 35.78947 252 GLN B N 1
ATOM 7526 C CA . GLN B 1 252 ? 16.65100 -20.49900 -22.92500 1.000 38.80953 252 GLN B CA 1
ATOM 7527 C C . GLN B 1 252 ? 17.00000 -19.12200 -22.37500 1.000 34.88616 252 GLN B C 1
ATOM 7528 O O . GLN B 1 252 ? 17.06400 -18.14200 -23.13200 1.000 35.66040 252 GLN B O 1
ATOM 7542 N N . VAL B 1 253 ? 17.22400 -19.03300 -21.06700 1.000 31.04666 253 VAL B N 1
ATOM 7543 C CA . VAL B 1 253 ? 17.61000 -17.75200 -20.41400 1.000 33.28768 253 VAL B CA 1
ATOM 7544 C C . VAL B 1 253 ? 18.98000 -17.33900 -20.95600 1.000 37.07132 253 VAL B C 1
ATOM 7545 O O . VAL B 1 253 ? 19.18200 -16.16000 -21.11400 1.000 34.48837 253 VAL B O 1
ATOM 7558 N N . ARG B 1 254 ? 19.88300 -18.28700 -21.15100 1.000 31.46878 254 ARG B N 1
ATOM 7559 C CA . ARG B 1 254 ? 21.25300 -17.99600 -21.62500 1.000 35.97523 254 ARG B CA 1
ATOM 7560 C C . ARG B 1 254 ? 21.20000 -17.50600 -23.07000 1.000 37.05909 254 ARG B C 1
ATOM 7561 O O . ARG B 1 254 ? 21.93400 -16.59600 -23.36300 1.000 35.19659 254 ARG B O 1
ATOM 7582 N N . SER B 1 255 ? 20.37400 -18.11800 -23.90400 1.000 28.99259 255 SER B N 1
ATOM 7583 C CA . SER B 1 255 ? 20.23400 -17.74300 -25.33100 1.000 37.88251 255 SER B CA 1
ATOM 7584 C C . SER B 1 255 ? 19.57800 -16.36300 -25.46600 1.000 38.92343 255 SER B C 1
ATOM 7585 O O . SER B 1 255 ? 19.90400 -15.68900 -26.42500 1.000 38.43613 255 SER B O 1
ATOM 7593 N N . ALA B 1 256 ? 18.63100 -16.01000 -24.59900 1.000 37.72203 256 ALA B N 1
ATOM 7594 C CA . ALA B 1 256 ? 17.92500 -14.71500 -24.62800 1.000 32.09723 256 ALA B CA 1
ATOM 7595 C C . ALA B 1 256 ? 18.82600 -13.61400 -24.08500 1.000 35.41091 256 ALA B C 1
ATOM 7596 O O . ALA B 1 256 ? 18.72900 -12.54800 -24.62000 1.000 37.67992 256 ALA B O 1
ATOM 7603 N N . ILE B 1 257 ? 19.64500 -13.87600 -23.07200 1.000 35.35016 257 ILE B N 1
ATOM 7604 C CA . ILE B 1 257 ? 20.54500 -12.85400 -22.46700 1.000 39.67041 257 ILE B CA 1
ATOM 7605 C C . ILE B 1 257 ? 21.64500 -12.52200 -23.48200 1.000 37.95908 257 ILE B C 1
ATOM 7606 O O . ILE B 1 257 ? 21.94700 -11.35500 -23.60800 1.000 38.90643 257 ILE B O 1
ATOM 7622 N N . SER B 1 258 ? 22.23100 -13.52400 -24.12300 1.000 36.95127 258 SER B N 1
ATOM 7623 C CA . SER B 1 258 ? 23.28100 -13.31000 -25.15000 1.000 45.34118 258 SER B CA 1
ATOM 7624 C C . SER B 1 258 ? 22.67900 -12.58000 -26.35100 1.000 45.10134 258 SER B C 1
ATOM 7625 O O . SER B 1 258 ? 23.29500 -11.62100 -26.82500 1.000 44.82978 258 SER B O 1
ATOM 7633 N N . GLN B 1 259 ? 21.52000 -13.03300 -26.81600 1.000 38.07740 259 GLN B N 1
ATOM 7634 C CA . GLN B 1 259 ? 20.86000 -12.42700 -27.99000 1.000 37.15901 259 GLN B CA 1
ATOM 7635 C C . GLN B 1 259 ? 20.64600 -10.94200 -27.69300 1.000 41.81321 259 GLN B C 1
ATOM 7636 O O . GLN B 1 259 ? 21.06400 -10.13800 -28.51900 1.000 39.09463 259 GLN B O 1
ATOM 7650 N N . ALA B 1 260 ? 20.00700 -10.59900 -26.57600 1.000 42.71010 260 ALA B N 1
ATOM 7651 C CA . ALA B 1 260 ? 19.70200 -9.19800 -26.30400 1.000 41.36708 260 ALA B CA 1
ATOM 7652 C C . ALA B 1 260 ? 20.96900 -8.37500 -26.10900 1.000 48.93693 260 ALA B C 1
ATOM 7653 O O . 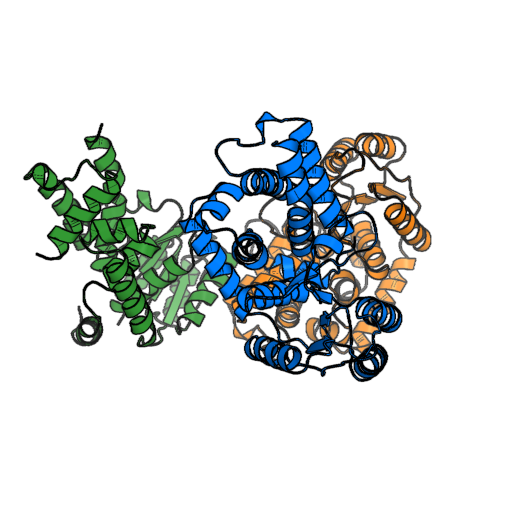ALA B 1 260 ? 21.01300 -7.19800 -26.50100 1.000 44.22763 260 ALA B O 1
ATOM 7660 N N . MET B 1 261 ? 22.01400 -8.97600 -25.53000 1.000 45.17436 261 MET B N 1
ATOM 7661 C CA . MET B 1 261 ? 23.25100 -8.23800 -25.28000 1.000 46.27538 261 MET B CA 1
ATOM 7662 C C . MET B 1 261 ? 23.85100 -7.70800 -26.58300 1.000 52.07696 261 MET B C 1
ATOM 7663 O O . MET B 1 261 ? 24.53100 -6.67500 -26.57700 1.000 47.72583 261 MET B O 1
ATOM 7677 N N . PHE B 1 262 ? 23.58100 -8.37600 -27.71300 1.000 45.41622 262 PHE B N 1
ATOM 7678 C CA . PHE B 1 262 ? 24.07900 -7.88000 -28.99000 1.000 48.04550 262 PHE B CA 1
ATOM 7679 C C . PHE B 1 262 ? 23.48100 -6.52800 -29.33800 1.000 59.21571 262 PHE B C 1
ATOM 7680 O O . PHE B 1 262 ? 24.08500 -5.75100 -30.09000 1.000 59.62819 262 PHE B O 1
ATOM 7697 N N . PHE B 1 263 ? 22.29700 -6.23000 -28.81500 1.000 53.16905 263 PHE B N 1
ATOM 7698 C CA . PHE B 1 263 ? 21.59900 -5.00200 -29.15000 1.000 51.54066 263 PHE B CA 1
ATOM 7699 C C . PHE B 1 263 ? 21.80000 -3.93100 -28.09200 1.000 54.82001 263 PHE B C 1
ATOM 7700 O O . PHE B 1 263 ? 21.08100 -2.92400 -28.08600 1.000 49.78212 263 PHE B O 1
ATOM 7717 N N . ALA B 1 264 ? 22.76400 -4.12100 -27.20400 1.000 50.26525 264 ALA B N 1
ATOM 7718 C CA . ALA B 1 264 ? 23.04800 -3.14600 -26.16700 1.000 61.74400 264 ALA B CA 1
ATOM 7719 C C . ALA B 1 264 ? 24.00400 -2.07700 -26.69500 1.000 68.63445 264 ALA B C 1
ATOM 7720 O O . ALA B 1 264 ? 24.71600 -2.28000 -27.68200 1.000 66.72341 264 ALA B O 1
ATOM 7727 N N . SER B 1 265 ? 24.01400 -0.93300 -26.01700 1.000 72.29529 265 SER B N 1
ATOM 7728 C CA . SER B 1 265 ? 24.86600 0.19300 -26.40700 1.000 77.15821 265 SER B CA 1
ATOM 7729 C C . SER B 1 265 ? 26.34900 -0.17400 -26.42800 1.000 76.16671 265 SER B C 1
ATOM 7730 O O . SER B 1 265 ? 27.09300 0.13100 -25.49400 1.000 77.10687 265 SER B O 1
ATOM 7738 N N . ASP C 1 10 ? -38.66600 7.91000 -31.50600 1.000 66.55204 10 ASP C N 1
ATOM 7739 C CA . ASP C 1 10 ? -39.52600 8.10800 -32.70100 1.000 61.66728 10 ASP C CA 1
ATOM 7740 C C . ASP C 1 10 ? -39.44100 6.85800 -33.56400 1.000 63.43416 10 ASP C C 1
ATOM 7741 O O . ASP C 1 10 ? -38.37800 6.67400 -34.15100 1.000 55.95896 10 ASP C O 1
ATOM 7749 N N . LEU C 1 11 ? -40.53000 6.10000 -33.68500 1.000 62.66912 11 LEU C N 1
ATOM 7750 C CA . LEU C 1 11 ? -40.54300 4.81900 -34.43400 1.000 55.73157 11 LEU C CA 1
ATOM 7751 C C . LEU C 1 11 ? -40.17000 5.01600 -35.91300 1.000 52.87220 11 LEU C C 1
ATOM 7752 O O . LEU C 1 11 ? -39.74300 4.04800 -36.47200 1.000 50.79914 11 LEU C O 1
ATOM 7768 N N . SER C 1 12 ? -40.41000 6.17000 -36.53300 1.000 52.75946 12 SER C N 1
ATOM 7769 C CA . SER C 1 12 ? -40.03000 6.38800 -37.92900 1.000 48.64740 12 SER C CA 1
ATOM 7770 C C . SER C 1 12 ? -38.52400 6.35200 -38.09200 1.000 45.83112 12 SER C C 1
ATOM 7771 O O . SER C 1 12 ? -38.00800 5.76300 -39.04200 1.000 46.61736 12 SER C O 1
ATOM 7779 N N . ALA C 1 13 ? -37.79900 7.00300 -37.18700 1.000 52.23587 13 ALA C N 1
ATOM 7780 C CA . ALA C 1 13 ? -36.34600 6.96500 -37.27600 1.000 50.98550 13 ALA C CA 1
ATOM 7781 C C . ALA C 1 13 ? -35.82400 5.57800 -36.94300 1.000 49.10456 13 ALA C C 1
ATOM 7782 O O . ALA C 1 13 ? -34.83400 5.12400 -37.52700 1.000 49.95040 13 ALA C O 1
ATOM 7789 N N . GLN C 1 14 ? -36.46800 4.89200 -35.99400 1.000 46.90819 14 GLN C N 1
ATOM 7790 C CA . GLN C 1 14 ? -36.04100 3.54000 -35.64300 1.000 48.88253 14 GLN C CA 1
ATOM 7791 C C . GLN C 1 14 ? -36.19700 2.59800 -36.82700 1.000 46.63894 14 GLN C C 1
ATOM 7792 O O . GLN C 1 14 ? -35.35000 1.72900 -37.05700 1.000 49.86387 14 GLN C O 1
ATOM 7806 N N . ILE C 1 15 ? -37.28600 2.74800 -37.58100 1.000 48.00462 15 ILE C N 1
ATOM 7807 C CA . ILE C 1 15 ? -37.49100 1.92500 -38.76300 1.000 41.94449 15 ILE C CA 1
ATOM 7808 C C . ILE C 1 15 ? -36.44300 2.24800 -39.81500 1.000 43.98772 15 ILE C C 1
ATOM 7809 O O . ILE C 1 15 ? -35.82400 1.34800 -40.39900 1.000 43.85137 15 ILE C O 1
ATOM 7825 N N . ALA C 1 16 ? -36.22000 3.54400 -40.06100 1.000 49.41333 16 ALA C N 1
ATOM 7826 C CA . ALA C 1 16 ? -35.22800 3.97300 -41.04000 1.000 44.83859 16 ALA C CA 1
ATOM 7827 C C . ALA C 1 16 ? -33.85900 3.36200 -40.76500 1.000 44.46412 16 ALA C C 1
ATOM 7828 O O . ALA C 1 16 ? -33.15900 2.95600 -41.69800 1.000 48.32989 16 ALA C O 1
ATOM 7835 N N . ALA C 1 17 ? -33.45800 3.28600 -39.49400 1.000 50.45712 17 ALA C N 1
ATOM 7836 C CA . ALA C 1 17 ? -32.13400 2.78000 -39.15100 1.000 48.71767 17 ALA C CA 1
ATOM 7837 C C . ALA C 1 17 ? -32.00200 1.28400 -39.38700 1.000 51.90718 17 ALA C C 1
ATOM 7838 O O . ALA C 1 17 ? -30.87500 0.77100 -39.42500 1.000 52.01677 17 ALA C O 1
ATOM 7845 N N . GLU C 1 18 ? -33.11300 0.56800 -39.52400 1.000 48.95778 18 GLU C N 1
ATOM 7846 C CA . GLU C 1 18 ? -33.04700 -0.85700 -39.79200 1.000 42.10731 18 GLU C CA 1
ATOM 7847 C C . GLU C 1 18 ? -33.08900 -1.19000 -41.28000 1.000 50.07134 18 GLU C C 1
ATOM 7848 O O . GLU C 1 18 ? -32.76800 -2.32700 -41.65000 1.000 44.41430 18 GLU C O 1
ATOM 7860 N N . LEU C 1 19 ? -33.45900 -0.23600 -42.13700 1.000 40.97492 19 LEU C N 1
ATOM 7861 C CA . LEU C 1 19 ? -33.51700 -0.50100 -43.57500 1.000 43.99099 19 LEU C CA 1
ATOM 7862 C C . LEU C 1 19 ? -32.24900 -1.11200 -44.16400 1.000 48.68433 19 LEU C C 1
ATOM 7863 O O . LEU C 1 19 ? -32.36800 -2.01000 -45.01300 1.000 40.72641 19 LEU C O 1
ATOM 7879 N N . PRO C 1 20 ? -31.04000 -0.66600 -43.81500 1.000 44.89399 20 PRO C N 1
ATOM 7880 C CA . PRO C 1 20 ? -29.84300 -1.25100 -44.44500 1.000 44.65741 20 PRO C CA 1
ATOM 7881 C C . PRO C 1 20 ? -29.71800 -2.75200 -44.23600 1.000 40.44200 20 PRO C C 1
ATOM 7882 O O . PRO C 1 20 ? -29.30400 -3.47500 -45.15600 1.000 41.16951 20 PRO C O 1
ATOM 7893 N N . TYR C 1 21 ? -30.06300 -3.24500 -43.05000 1.000 42.19287 21 TYR C N 1
ATOM 7894 C CA . TYR C 1 21 ? -29.95600 -4.67200 -42.78300 1.000 42.48211 21 TYR C CA 1
ATOM 7895 C C . TYR C 1 21 ? -31.01900 -5.46800 -43.53200 1.000 42.92396 21 TYR C C 1
ATOM 7896 O O . TYR C 1 21 ? -30.79500 -6.63800 -43.88100 1.000 41.53740 21 TYR C O 1
ATOM 7914 N N . LEU C 1 22 ? -32.18800 -4.87200 -43.76800 1.000 46.71576 22 LEU C N 1
ATOM 7915 C CA . LEU C 1 22 ? -33.17600 -5.55000 -44.60000 1.000 38.23000 22 LEU C CA 1
ATOM 7916 C C . LEU C 1 22 ? -32.65600 -5.67700 -46.02000 1.000 35.22541 22 LEU C C 1
ATOM 7917 O O . LEU C 1 22 ? -32.84800 -6.71200 -46.67800 1.000 37.07941 22 LEU C O 1
ATOM 7933 N N . ARG C 1 23 ? -31.95300 -4.65500 -46.48300 1.000 37.25061 23 ARG C N 1
ATOM 7934 C CA . ARG C 1 23 ? -31.34200 -4.70400 -47.82600 1.000 42.39606 23 ARG C CA 1
ATOM 7935 C C . ARG C 1 23 ? -30.28400 -5.81700 -47.84300 1.000 41.73099 23 ARG C C 1
ATOM 7936 O O . ARG C 1 23 ? -30.19100 -6.45200 -48.80900 1.000 31.88309 23 ARG C O 1
ATOM 7957 N N . ARG C 1 24 ? -29.49000 -5.99700 -46.80100 1.000 38.12428 24 ARG C N 1
ATOM 7958 C CA . ARG C 1 24 ? -28.51600 -7.08100 -46.74400 1.000 41.22992 24 ARG C CA 1
ATOM 7959 C C . ARG C 1 24 ? -29.19900 -8.43200 -46.86300 1.000 31.99220 24 ARG C C 1
ATOM 7960 O O . ARG C 1 24 ? -28.77700 -9.28900 -47.64500 1.000 36.36511 24 ARG C O 1
ATOM 7981 N N . TYR C 1 25 ? -30.23500 -8.64700 -46.05600 1.000 34.90801 25 TYR C N 1
ATOM 7982 C CA . TYR C 1 25 ? -30.97400 -9.90100 -46.08100 1.000 37.16383 25 TYR C CA 1
ATOM 7983 C C . TYR C 1 25 ? -31.56900 -10.16800 -47.46200 1.000 37.01923 25 TYR C C 1
ATOM 7984 O O . TYR C 1 25 ? -31.36900 -11.24200 -48.04600 1.000 38.50120 25 TYR C O 1
ATOM 8002 N N . ALA C 1 26 ? -32.29500 -9.19000 -48.01900 1.000 38.51607 26 ALA C N 1
ATOM 8003 C CA . ALA C 1 26 ? -33.00100 -9.44700 -49.27400 1.000 31.58061 26 ALA C CA 1
ATOM 8004 C C . ALA C 1 26 ? -32.02800 -9.59200 -50.43700 1.000 37.52052 26 ALA C C 1
ATOM 8005 O O . ALA C 1 26 ? -32.28000 -10.36800 -51.37400 1.000 33.66689 26 ALA C O 1
ATOM 8012 N N . ARG C 1 27 ? -30.90500 -8.87500 -50.39100 1.000 32.77388 27 ARG C N 1
ATOM 8013 C CA . ARG C 1 27 ? -29.89900 -9.01100 -51.43300 1.000 31.25541 27 ARG C CA 1
ATOM 8014 C C . ARG C 1 27 ? -29.27900 -10.41100 -51.43700 1.000 37.58014 27 ARG C C 1
ATOM 8015 O O . ARG C 1 27 ? -28.98700 -10.98000 -52.50300 1.000 35.44337 27 ARG C O 1
ATOM 8036 N N . ALA C 1 28 ? -29.02700 -10.96000 -50.25300 1.000 35.21742 28 ALA C N 1
ATOM 8037 C CA . ALA C 1 28 ? -28.43300 -12.29400 -50.18100 1.000 40.93688 28 ALA C CA 1
ATOM 8038 C C . ALA C 1 28 ? -29.42600 -13.35900 -50.63600 1.000 33.06202 28 ALA C C 1
ATOM 8039 O O . ALA C 1 28 ? -29.04300 -14.32700 -51.30700 1.000 37.68826 28 ALA C O 1
ATOM 8046 N N . LEU C 1 29 ? -30.70400 -13.18600 -50.30000 1.000 32.50940 29 LEU C N 1
ATOM 8047 C CA . LEU C 1 29 ? -31.73300 -14.12800 -50.72800 1.000 36.66677 29 LEU C CA 1
ATOM 8048 C C . LEU C 1 29 ? -31.88000 -14.14300 -52.24200 1.000 44.83221 29 LEU C C 1
ATOM 8049 O O . LEU C 1 29 ? -32.15200 -15.19900 -52.82900 1.000 40.71566 29 LEU C O 1
ATOM 8065 N N . THR C 1 30 ? -31.75200 -12.97300 -52.88600 1.000 38.97940 30 THR C N 1
ATOM 8066 C CA . THR C 1 30 ? -31.98000 -12.86400 -54.32300 1.000 38.24269 30 THR C CA 1
ATOM 8067 C C . THR C 1 30 ? -30.70600 -12.94200 -55.13700 1.000 38.89652 30 THR C C 1
ATOM 8068 O O . THR C 1 30 ? -30.78100 -13.19800 -56.34200 1.000 44.42155 30 THR C O 1
ATOM 8079 N N . GLY C 1 31 ? -29.55000 -12.72700 -54.51500 1.000 37.06977 31 GLY C N 1
ATOM 8080 C CA . GLY C 1 31 ? -28.29700 -12.67000 -55.23300 1.000 40.36137 31 GLY C CA 1
ATOM 8081 C C . GLY C 1 31 ? -28.06500 -11.39800 -56.01900 1.000 43.42934 31 GLY C C 1
ATOM 8082 O O . GLY C 1 31 ? -27.17300 -11.36500 -56.87600 1.000 41.82805 31 GLY C O 1
ATOM 8086 N N . SER C 1 32 ? -28.82400 -10.33500 -55.75100 1.000 36.15479 32 SER C N 1
ATOM 8087 C CA . SER C 1 32 ? -28.74300 -9.14900 -56.59400 1.000 42.57040 32 SER C CA 1
ATOM 8088 C C . SER C 1 32 ? -29.06400 -7.88300 -55.80700 1.000 36.72468 32 SER C C 1
ATOM 8089 O O . SER C 1 32 ? -30.01400 -7.84700 -55.02100 1.000 38.65276 32 SER C O 1
ATOM 8097 N N . GLN C 1 33 ? -28.27200 -6.83300 -56.03000 1.000 40.44106 33 GLN C N 1
ATOM 8098 C CA . GLN C 1 33 ? -28.55700 -5.57100 -55.36300 1.000 37.49903 33 GLN C CA 1
ATOM 8099 C C . GLN C 1 33 ? -29.91400 -5.03600 -55.78700 1.000 38.53960 33 GLN C C 1
ATOM 8100 O O . GLN C 1 33 ? -30.73500 -4.65000 -54.94800 1.000 38.11267 33 GLN C O 1
ATOM 8114 N N . SER C 1 34 ? -30.17200 -5.01500 -57.09500 1.000 41.90776 34 SER C N 1
ATOM 8115 C CA . SER C 1 34 ? -31.39400 -4.38700 -57.57800 1.000 39.83496 34 SER C CA 1
ATOM 8116 C C . SER C 1 34 ? -32.62200 -5.02400 -56.93700 1.000 39.22045 34 SER C C 1
ATOM 8117 O O . SER C 1 34 ? -33.50900 -4.31900 -56.44500 1.000 39.98588 34 SER C O 1
ATOM 8125 N N . SER C 1 35 ? -32.67800 -6.36400 -56.90500 1.000 40.99915 35 SER C N 1
ATOM 8126 C CA . SER C 1 35 ? -33.85400 -7.03300 -56.34600 1.000 42.16986 35 SER C CA 1
ATOM 8127 C C . SER C 1 35 ? -33.93500 -6.87200 -54.84200 1.000 36.36741 35 SER C C 1
ATOM 8128 O O . SER C 1 35 ? -35.03000 -6.67300 -54.29700 1.000 34.84160 35 SER C O 1
ATOM 8136 N N . GLY C 1 36 ? -32.80600 -7.04400 -54.14300 1.000 35.43087 36 GLY C N 1
ATOM 8137 C CA . GLY C 1 36 ? -32.83200 -6.91200 -52.69900 1.000 31.43360 36 GLY C CA 1
ATOM 8138 C C . GLY C 1 36 ? -33.23900 -5.51100 -52.26600 1.000 35.08631 36 GLY C C 1
ATOM 8139 O O . GLY C 1 36 ? -34.00100 -5.33800 -51.30900 1.000 29.29095 36 GLY C O 1
ATOM 8143 N N . ASP C 1 37 ? -32.73100 -4.49300 -52.95500 1.000 37.87752 37 ASP C N 1
ATOM 8144 C CA . ASP C 1 37 ? -33.12800 -3.14400 -52.56700 1.000 39.95023 37 ASP C CA 1
ATOM 8145 C C . ASP C 1 37 ? -34.60000 -2.89800 -52.87400 1.000 33.85665 37 ASP C C 1
ATOM 8146 O O . ASP C 1 37 ? -35.27700 -2.18500 -52.13300 1.000 33.98297 37 ASP C O 1
ATOM 8155 N N . ALA C 1 38 ? -35.11500 -3.46300 -53.96100 1.000 37.79946 38 ALA C N 1
ATOM 8156 C CA . ALA C 1 38 ? -36.52700 -3.24800 -54.25500 1.000 41.09772 38 ALA C CA 1
ATOM 8157 C C . ALA C 1 38 ? -37.40700 -3.92200 -53.21200 1.000 42.57606 38 ALA C C 1
ATOM 8158 O O . ALA C 1 38 ? -38.41700 -3.34700 -52.77400 1.000 35.76926 38 ALA C O 1
ATOM 8165 N N . TYR C 1 39 ? -37.01700 -5.12100 -52.79100 1.000 35.85589 39 TYR C N 1
ATOM 8166 C CA . TYR C 1 39 ? -37.77900 -5.88400 -51.77600 1.000 39.60203 39 TYR C CA 1
ATOM 8167 C C . TYR C 1 39 ? -37.74300 -5.12700 -50.45800 1.000 33.73480 39 TYR C C 1
ATOM 8168 O O . TYR C 1 39 ? -38.76300 -5.10700 -49.77700 1.000 39.37838 39 TYR C O 1
ATOM 8186 N N . ALA C 1 40 ? -36.60300 -4.52800 -50.10800 1.000 42.64620 40 ALA C N 1
ATOM 8187 C CA . ALA C 1 40 ? -36.51700 -3.77300 -48.86100 1.000 35.13773 40 ALA C CA 1
ATOM 8188 C C . ALA C 1 40 ? -37.41600 -2.54000 -48.89800 1.000 38.89770 40 ALA C C 1
ATOM 8189 O O . ALA C 1 40 ? -38.11100 -2.23300 -47.91600 1.000 32.07982 40 ALA C O 1
ATOM 8196 N N . LEU C 1 41 ? -37.37600 -1.78400 -50.00500 1.000 35.87934 41 LEU C N 1
ATOM 8197 C CA . LEU C 1 41 ? -38.30700 -0.66000 -50.15600 1.000 43.01460 41 LEU C CA 1
ATOM 8198 C C . LEU C 1 41 ? -39.75800 -1.11200 -50.16400 1.000 39.57187 41 LEU C C 1
ATOM 8199 O O . LEU C 1 41 ? -40.60600 -0.47500 -49.52600 1.000 40.63168 41 LEU C O 1
ATOM 8215 N N . ALA C 1 42 ? -40.07200 -2.19500 -50.88200 1.000 37.71532 42 ALA C N 1
ATOM 8216 C CA . ALA C 1 42 ? -41.44800 -2.68900 -50.88200 1.000 39.22844 42 ALA C CA 1
ATOM 8217 C C . ALA C 1 42 ? -41.94800 -2.93500 -49.46600 1.000 38.18014 42 ALA C C 1
ATOM 8218 O O . ALA C 1 42 ? -43.13000 -2.72800 -49.17100 1.000 37.20797 42 ALA C O 1
ATOM 8225 N N . THR C 1 43 ? -41.05100 -3.34200 -48.56700 1.000 36.08995 43 THR C N 1
ATOM 8226 C CA . THR C 1 43 ? -41.42500 -3.63800 -47.19000 1.000 33.98883 43 THR C CA 1
ATOM 8227 C C . THR C 1 43 ? -41.76300 -2.37700 -46.41200 1.000 39.39367 43 THR C C 1
ATOM 8228 O O . THR C 1 43 ? -42.72400 -2.35200 -45.62600 1.000 41.15758 43 THR C O 1
ATOM 8239 N N . LEU C 1 44 ? -40.97100 -1.32800 -46.58800 1.000 42.45347 44 LEU C N 1
ATOM 8240 C CA . LEU C 1 44 ? -41.32900 -0.05900 -45.97400 1.000 43.77319 44 LEU C CA 1
ATOM 8241 C C . LEU C 1 44 ? -42.60100 0.49900 -46.59100 1.000 37.26565 44 LEU C C 1
ATOM 8242 O O . LEU C 1 44 ? -43.47200 1.00100 -45.87700 1.000 38.76968 44 LEU C O 1
ATOM 8258 N N . GLU C 1 45 ? -42.72800 0.40800 -47.91200 1.000 33.27403 45 GLU C N 1
ATOM 8259 C CA . GLU C 1 45 ? -43.93800 0.88700 -48.57100 1.000 38.65407 45 GLU C CA 1
ATOM 8260 C C . GLU C 1 45 ? -45.17400 0.16400 -48.04800 1.000 46.71685 45 GLU C C 1
ATOM 8261 O O . GLU C 1 45 ? -46.24000 0.77000 -47.89200 1.000 40.11018 45 GLU C O 1
ATOM 8273 N N . ALA C 1 46 ? -45.04800 -1.13700 -47.77000 1.000 43.11863 46 ALA C N 1
ATOM 8274 C CA . ALA C 1 46 ? -46.19600 -1.90400 -47.29600 1.000 41.44776 46 ALA C CA 1
ATOM 8275 C C . ALA C 1 46 ? -46.64300 -1.40800 -45.93900 1.000 36.70067 46 ALA C C 1
ATOM 8276 O O . ALA C 1 46 ? -47.84000 -1.31600 -45.66100 1.000 38.70578 46 ALA C O 1
ATOM 8283 N N . ILE C 1 47 ? -45.68700 -1.06900 -45.08400 1.000 35.32797 47 ILE C N 1
ATOM 8284 C CA . ILE C 1 47 ? -46.00900 -0.62900 -43.74100 1.000 44.30881 47 ILE C CA 1
ATOM 8285 C C . ILE C 1 47 ? -46.64400 0.74900 -43.76900 1.000 42.09849 47 ILE C C 1
ATOM 8286 O O . ILE C 1 47 ? -47.50100 1.05800 -42.93900 1.000 44.59101 47 ILE C O 1
ATOM 8302 N N . LEU C 1 48 ? -46.21700 1.60800 -44.69500 1.000 40.03071 48 LEU C N 1
ATOM 8303 C CA . LEU C 1 48 ? -46.84700 2.92100 -44.80900 1.000 47.31134 48 LEU C CA 1
ATOM 8304 C C . LEU C 1 48 ? -48.25900 2.79300 -45.36500 1.000 39.75284 48 LEU C C 1
ATOM 8305 O O . LEU C 1 48 ? -49.18700 3.42600 -44.86200 1.000 48.22250 48 LEU C O 1
ATOM 8321 N N . ASP C 1 49 ? -48.43200 1.96400 -46.39700 1.000 44.60198 49 ASP C N 1
ATOM 8322 C CA . ASP C 1 49 ? -49.74800 1.75000 -46.99000 1.000 47.73242 49 ASP C CA 1
ATOM 8323 C C . ASP C 1 49 ? -50.71000 1.07800 -46.01200 1.000 52.20416 49 ASP C C 1
ATOM 8324 O O . ASP C 1 49 ? -51.90200 1.40100 -46.00000 1.000 54.72462 49 ASP C O 1
ATOM 8333 N N . GLU C 1 50 ? -50.21200 0.17500 -45.16800 1.000 49.31805 50 GLU C N 1
ATOM 8334 C CA . GLU C 1 50 ? -51.05200 -0.69800 -44.34400 1.000 51.74016 50 GLU C CA 1
ATOM 8335 C C . GLU C 1 50 ? -50.44100 -0.79200 -42.95300 1.000 51.91806 50 GLU C C 1
ATOM 8336 O O . GLU C 1 50 ? -49.84000 -1.80600 -42.57700 1.000 54.64439 50 GLU C O 1
ATOM 8348 N N . PRO C 1 51 ? -50.56900 0.26400 -42.15500 1.000 52.22773 51 PRO C N 1
ATOM 8349 C CA . PRO C 1 51 ? -49.88500 0.28500 -40.85200 1.000 57.98205 51 PRO C CA 1
ATOM 8350 C C . PRO C 1 51 ? -50.22000 -0.90000 -39.95800 1.000 66.23181 51 PRO C C 1
ATOM 8351 O O . PRO C 1 51 ? -49.45300 -1.20600 -39.03000 1.000 56.47469 51 PRO C O 1
ATOM 8362 N N . ALA C 1 52 ? -51.35400 -1.56200 -40.20400 1.000 65.23729 52 ALA C N 1
ATOM 8363 C CA . ALA C 1 52 ? -51.69800 -2.76300 -39.44800 1.000 72.24695 52 ALA C CA 1
ATOM 8364 C C . ALA C 1 52 ? -50.61300 -3.83900 -39.55800 1.000 63.57836 52 ALA C C 1
ATOM 8365 O O . ALA C 1 52 ? -50.38200 -4.59200 -38.60400 1.000 61.00743 52 ALA C O 1
ATOM 8372 N N . LEU C 1 53 ? -49.92600 -3.91700 -40.69700 1.000 55.40951 53 LEU C N 1
ATOM 8373 C CA . LEU C 1 53 ? -48.88700 -4.93100 -40.86300 1.000 57.61472 53 LEU C CA 1
ATOM 8374 C C . LEU C 1 53 ? -47.79200 -4.82900 -39.80300 1.000 56.86593 53 LEU C C 1
ATOM 8375 O O . LEU C 1 53 ? -47.12300 -5.82900 -39.51100 1.000 62.23641 53 LEU C O 1
ATOM 8391 N N . PHE C 1 54 ? -47.57400 -3.65100 -39.22600 1.000 56.86769 54 PHE C N 1
ATOM 8392 C CA . PHE C 1 54 ? -46.41600 -3.42100 -38.36300 1.000 57.66319 54 PHE C CA 1
ATOM 8393 C C . PHE C 1 54 ? -46.77100 -3.72600 -36.91400 1.000 62.85073 54 PHE C C 1
ATOM 8394 O O . PHE C 1 54 ? -47.57000 -3.01700 -36.29800 1.000 62.24994 54 PHE C O 1
ATOM 8411 N N . GLU C 1 55 ? -46.13900 -4.74900 -36.33900 1.000 61.17808 55 GLU C N 1
ATOM 8412 C CA . GLU C 1 55 ? -46.39500 -5.16300 -34.94000 1.000 65.41258 55 GLU C CA 1
ATOM 8413 C C . GLU C 1 55 ? -45.56600 -4.27400 -34.01900 1.000 69.52837 55 GLU C C 1
ATOM 8414 O O . GLU C 1 55 ? -44.35000 -4.20800 -34.22300 1.000 65.79271 55 GLU C O 1
ATOM 8426 N N . THR C 1 56 ? -46.19100 -3.64200 -33.03300 1.000 75.49357 56 THR C N 1
ATOM 8427 C CA . THR C 1 56 ? -45.52500 -2.69700 -32.11300 1.000 75.77201 56 THR C CA 1
ATOM 8428 C C . THR C 1 56 ? -45.10400 -3.40200 -30.84900 1.000 75.34328 56 THR C C 1
ATOM 8429 O O . THR C 1 56 ? -44.40900 -2.76600 -30.03700 1.000 79.60381 56 THR C O 1
ATOM 8440 N N . GLY C 1 57 ? -45.46700 -4.67100 -30.69200 1.000 66.78460 57 GLY C N 1
ATOM 8441 C CA . GLY C 1 57 ? -45.14600 -5.45000 -29.48400 1.000 67.90318 57 GLY C CA 1
ATOM 8442 C C . GLY C 1 57 ? -43.77600 -6.08600 -29.55500 1.000 71.60984 57 GLY C C 1
ATOM 8443 O O . GLY C 1 57 ? -43.39600 -6.72600 -28.56100 1.000 74.93011 57 GLY C O 1
ATOM 8447 N N . THR C 1 58 ? -43.07400 -5.95700 -30.67900 1.000 70.78939 58 THR C N 1
ATOM 8448 C CA . THR C 1 58 ? -41.73800 -6.54300 -30.88600 1.000 62.48496 58 THR C CA 1
ATOM 8449 C C . THR C 1 58 ? -40.77800 -5.43500 -31.18800 1.000 65.82657 58 THR C C 1
ATOM 8450 O O . THR C 1 58 ? -41.24400 -4.30400 -31.39000 1.000 68.50500 58 THR C O 1
ATOM 8461 N N . THR C 1 59 ? -39.48200 -5.72100 -31.20800 1.000 61.36989 59 THR C N 1
ATOM 8462 C CA . THR C 1 59 ? -38.49900 -4.73900 -31.62400 1.000 57.83446 59 THR C CA 1
ATOM 8463 C C . THR C 1 59 ? -38.77800 -4.26300 -33.05500 1.000 52.90483 59 THR C C 1
ATOM 8464 O O . THR C 1 59 ? -39.26600 -5.02400 -33.89300 1.000 53.70236 59 THR C O 1
ATOM 8475 N N . PRO C 1 60 ? -38.47100 -2.99800 -33.39500 1.000 56.65711 60 PRO C N 1
ATOM 8476 C CA . PRO C 1 60 ? -38.77000 -2.45100 -34.73800 1.000 58.49824 60 PRO C CA 1
ATOM 8477 C C . PRO C 1 60 ? -37.99300 -3.19700 -35.80700 1.000 51.53018 60 PRO C C 1
ATOM 8478 O O . PRO C 1 60 ? -38.47700 -3.22300 -36.94700 1.000 58.43858 60 PRO C O 1
ATOM 8489 N N . ARG C 1 61 ? -36.82300 -3.73000 -35.48300 1.000 48.69552 61 ARG C N 1
ATOM 8490 C CA . ARG C 1 61 ? -36.05100 -4.53800 -36.45100 1.000 48.45111 61 ARG C CA 1
ATOM 8491 C C . ARG C 1 61 ? -36.81600 -5.83500 -36.67200 1.000 51.88009 61 ARG C C 1
ATOM 8492 O O . ARG C 1 61 ? -36.96400 -6.20500 -37.80900 1.000 45.61556 61 ARG C O 1
ATOM 8513 N N . VAL C 1 62 ? -37.25300 -6.48700 -35.59900 1.000 55.18423 62 VAL C N 1
ATOM 8514 C CA . VAL C 1 62 ? -37.99900 -7.77000 -35.70300 1.000 52.39331 62 VAL C CA 1
ATOM 8515 C C . VAL C 1 62 ? -39.23900 -7.48200 -36.54700 1.000 50.01975 62 VAL C C 1
ATOM 8516 O O . VAL C 1 62 ? -39.31200 -8.10100 -37.55300 1.000 49.30466 62 VAL C O 1
ATOM 8529 N N . ALA C 1 63 ? -40.07300 -6.50600 -36.19300 1.000 54.56407 63 ALA C N 1
ATOM 8530 C CA . ALA C 1 63 ? -41.33100 -6.23100 -36.87500 1.000 53.84713 63 ALA C CA 1
ATOM 8531 C C . ALA C 1 63 ? -41.10600 -5.96100 -38.36100 1.000 49.28779 63 ALA C C 1
ATOM 8532 O O . ALA C 1 63 ? -41.88700 -6.41500 -39.20600 1.000 46.20368 63 ALA C O 1
ATOM 8539 N N . LEU C 1 64 ? -40.03000 -5.24600 -38.70600 1.000 50.15427 64 LEU C N 1
ATOM 8540 C CA . LEU C 1 64 ? -39.75200 -4.97000 -40.11600 1.000 42.07803 64 LEU C CA 1
ATOM 8541 C C . LEU C 1 64 ? -39.43000 -6.25000 -40.88500 1.000 42.25202 64 LEU C C 1
ATOM 8542 O O . LEU C 1 64 ? -39.91100 -6.45100 -42.00900 1.000 39.67659 64 LEU C O 1
ATOM 8558 N N . PHE C 1 65 ? -38.59000 -7.12000 -40.31200 1.000 44.06280 65 PHE C N 1
ATOM 8559 C CA . PHE C 1 65 ? -38.28300 -8.37600 -41.00300 1.000 43.31880 65 PHE C CA 1
ATOM 8560 C C . PHE C 1 65 ? -39.50700 -9.27100 -41.09200 1.000 35.95162 65 PHE C C 1
ATOM 8561 O O . PHE C 1 65 ? -39.63900 -10.04300 -42.04700 1.000 36.40388 65 PHE C O 1
ATOM 8578 N N . THR C 1 66 ? -40.41800 -9.16100 -40.12900 1.000 39.38092 66 THR C N 1
ATOM 8579 C CA . THR C 1 66 ? -41.65600 -9.93100 -40.18300 1.000 42.24526 66 THR C CA 1
ATOM 8580 C C . THR C 1 66 ? -42.48500 -9.53600 -41.40300 1.000 43.37732 66 THR C C 1
ATOM 8581 O O . THR C 1 66 ? -42.98100 -10.39700 -42.14300 1.000 39.77912 66 THR C O 1
ATOM 8592 N N . VAL C 1 67 ? -42.62000 -8.23500 -41.65200 1.000 39.71000 67 VAL C N 1
ATOM 8593 C CA . VAL C 1 67 ? -43.39900 -7.73700 -42.82100 1.000 35.34366 67 VAL C CA 1
ATOM 8594 C C . VAL C 1 67 ? -42.69300 -8.20700 -44.10500 1.000 40.56697 67 VAL C C 1
ATOM 8595 O O . VAL C 1 67 ? -43.39700 -8.54600 -45.03900 1.000 40.40145 67 VAL C O 1
ATOM 8608 N N . PHE C 1 68 ? -41.36200 -8.21800 -44.14600 1.000 35.47160 68 PHE C N 1
ATOM 8609 C CA . PHE C 1 68 ? -40.63900 -8.60400 -45.38200 1.000 35.64960 68 PHE C CA 1
ATOM 8610 C C . PHE C 1 68 ? -40.92300 -10.07100 -45.68400 1.000 42.51207 68 PHE C C 1
ATOM 8611 O O . PHE C 1 68 ? -41.11900 -10.39200 -46.84300 1.000 36.50237 68 PHE C O 1
ATOM 8628 N N . HIS C 1 69 ? -40.88300 -10.94000 -44.67800 1.000 47.53623 69 HIS C N 1
ATOM 8629 C CA . HIS C 1 69 ? -41.10700 -12.39600 -44.87000 1.000 41.16501 69 HIS C CA 1
ATOM 8630 C C . HIS C 1 69 ? -42.51200 -12.56500 -45.43400 1.000 49.04069 69 HIS C C 1
ATOM 8631 O O . HIS C 1 69 ? -42.66800 -13.31800 -46.39700 1.000 51.00412 69 HIS C O 1
ATOM 8645 N N . THR C 1 70 ? -43.49800 -11.86700 -44.87600 1.000 43.68167 70 THR C N 1
ATOM 8646 C CA . THR C 1 70 ? -44.84600 -11.88200 -45.45400 1.000 52.62525 70 THR C CA 1
ATOM 8647 C C . THR C 1 70 ? -44.84000 -11.55400 -46.94400 1.000 56.37788 70 THR C C 1
ATOM 8648 O O . THR C 1 70 ? -45.52600 -12.21700 -47.73600 1.000 56.18882 70 THR C O 1
ATOM 8659 N N . ILE C 1 71 ? -44.09300 -10.52000 -47.34000 1.000 50.65292 71 ILE C N 1
ATOM 8660 C CA . ILE C 1 71 ? -44.03000 -10.11500 -48.74200 1.000 44.47627 71 ILE C CA 1
ATOM 8661 C C . ILE C 1 71 ? -43.21600 -11.11400 -49.55700 1.000 55.00679 71 ILE C C 1
ATOM 8662 O O . ILE C 1 71 ? -43.54100 -11.40700 -50.71600 1.000 54.01437 71 ILE C O 1
ATOM 8678 N N . TRP C 1 72 ? -42.16800 -11.67400 -48.97100 1.000 46.50004 72 TRP C N 1
ATOM 8679 C CA . TRP C 1 72 ? -41.27700 -12.61800 -49.67500 1.000 53.11232 72 TRP C CA 1
ATOM 8680 C C . TRP C 1 72 ? -42.09100 -13.81400 -50.15300 1.000 58.82548 72 TRP C C 1
ATOM 8681 O O . TRP C 1 72 ? -41.70300 -14.38300 -51.18000 1.000 60.89232 72 TRP C O 1
ATOM 8702 N N . ASN C 1 73 ? -43.19000 -14.15700 -49.47300 1.000 68.38472 73 ASN C N 1
ATOM 8703 C CA . ASN C 1 73 ? -43.95900 -15.35800 -49.79500 1.000 74.04474 73 ASN C CA 1
ATOM 8704 C C . ASN C 1 73 ? -45.13700 -15.12200 -50.73300 1.000 66.46199 73 ASN C C 1
ATOM 8705 O O . ASN C 1 73 ? -45.81100 -16.08900 -51.10000 1.000 69.71038 73 ASN C O 1
ATOM 8716 N N . SER C 1 74 ? -45.38500 -13.88600 -51.14400 1.000 71.39019 74 SER C N 1
ATOM 8717 C CA . SER C 1 74 ? -46.49200 -13.56600 -52.03100 1.000 67.52166 74 SER C CA 1
ATOM 8718 C C . SER C 1 74 ? -46.09400 -13.73700 -53.48900 1.000 65.72238 74 SER C C 1
ATOM 8719 O O . SER C 1 74 ? -45.07200 -13.20400 -53.92100 1.000 72.72508 74 SER C O 1
ATOM 8727 N N . LEU C 1 86 ? -30.53100 -17.79800 -62.03700 1.000 62.40197 86 LEU C N 1
ATOM 8728 C CA . LEU C 1 86 ? -30.44500 -17.78400 -63.51900 1.000 66.81970 86 LEU C CA 1
ATOM 8729 C C . LEU C 1 86 ? -29.69600 -19.03800 -63.95400 1.000 66.28984 86 LEU C C 1
ATOM 8730 O O . LEU C 1 86 ? -29.17200 -19.70500 -63.04800 1.000 79.42625 86 LEU C O 1
ATOM 8745 N N . ALA C 1 87 ? -29.60400 -19.31900 -65.25400 1.000 58.42104 87 ALA C N 1
ATOM 8746 C CA . ALA C 1 87 ? -28.96300 -20.54500 -65.78900 1.000 63.82796 87 ALA C CA 1
ATOM 8747 C C . ALA C 1 87 ? -29.82200 -21.72800 -65.37000 1.000 67.25464 87 ALA C C 1
ATOM 8748 O O . ALA C 1 87 ? -30.07200 -21.87300 -64.20000 1.000 65.61986 87 ALA C O 1
ATOM 8755 N N . ARG C 1 88 ? -30.26600 -22.54200 -66.31100 1.000 66.83915 88 ARG C N 1
ATOM 8756 C CA . ARG C 1 88 ? -31.22400 -23.61800 -65.98300 1.000 69.50672 88 ARG C CA 1
ATOM 8757 C C . ARG C 1 88 ? -30.55200 -24.67300 -65.11000 1.000 74.00983 88 ARG C C 1
ATOM 8758 O O . ARG C 1 88 ? -31.25100 -25.23200 -64.28700 1.000 72.64268 88 ARG C O 1
ATOM 8779 N N . ALA C 1 89 ? -29.26300 -24.93100 -65.29900 1.000 78.33791 89 ALA C N 1
ATOM 8780 C CA . ALA C 1 89 ? -28.52400 -25.94500 -64.51500 1.000 77.90225 89 ALA C CA 1
ATOM 8781 C C . ALA C 1 89 ? -28.38000 -25.45900 -63.07300 1.000 69.64756 89 ALA C C 1
ATOM 8782 O O . ALA C 1 89 ? -28.39500 -26.30500 -62.16200 1.000 66.89127 89 ALA C O 1
ATOM 8789 N N . ALA C 1 90 ? -28.25800 -24.15000 -62.86500 1.000 60.33503 90 ALA C N 1
ATOM 8790 C CA . ALA C 1 90 ? -28.15500 -23.56700 -61.51100 1.000 61.23650 90 ALA C CA 1
ATOM 8791 C C . ALA C 1 90 ? -29.52600 -23.59600 -60.84700 1.000 70.04038 90 ALA C C 1
ATOM 8792 O O . ALA C 1 90 ? -29.56900 -23.74600 -59.62800 1.000 61.56704 90 ALA C O 1
ATOM 8799 N N . GLN C 1 91 ? -30.59200 -23.41500 -61.62200 1.000 68.90701 91 GLN C N 1
ATOM 8800 C CA . GLN C 1 91 ? -31.97800 -23.43400 -61.09900 1.000 66.80254 91 GLN C CA 1
ATOM 8801 C C . GLN C 1 91 ? -32.36900 -24.87300 -60.77500 1.000 63.27081 91 GLN C C 1
ATOM 8802 O O . GLN C 1 91 ? -33.27700 -25.05600 -59.96300 1.000 65.47539 91 GLN C O 1
ATOM 8816 N N . ARG C 1 92 ? -31.73700 -25.83800 -61.43100 1.000 61.65336 92 ARG C N 1
ATOM 8817 C CA . ARG C 1 92 ? -32.06100 -27.26800 -61.23400 1.000 72.79130 92 ARG C CA 1
ATOM 8818 C C . ARG C 1 92 ? -31.57000 -27.69300 -59.84400 1.000 77.33161 92 ARG C C 1
ATOM 8819 O O . ARG C 1 92 ? -32.28300 -28.47700 -59.19400 1.000 72.95621 92 ARG C O 1
ATOM 8840 N N . HIS C 1 93 ? -30.42000 -27.18500 -59.39300 1.000 81.08745 93 HIS C N 1
ATOM 8841 C CA . HIS C 1 93 ? -29.95200 -27.50600 -58.04900 1.000 76.70592 93 HIS C CA 1
ATOM 8842 C C . HIS C 1 93 ? -30.68600 -26.68300 -56.99800 1.000 74.50136 93 HIS C C 1
ATOM 8843 O O . HIS C 1 93 ? -31.10000 -27.22000 -55.96400 1.000 80.03771 93 HIS C O 1
ATOM 8857 N N . LEU C 1 94 ? -30.86900 -25.38500 -57.24200 1.000 64.89708 94 LEU C N 1
ATOM 8858 C CA . LEU C 1 94 ? -31.56300 -24.55600 -56.26100 1.000 68.67789 94 LEU C CA 1
ATOM 8859 C C . LEU C 1 94 ? -32.98000 -25.05700 -55.99700 1.000 72.65910 94 LEU C C 1
ATOM 8860 O O . LEU C 1 94 ? -33.52300 -24.83800 -54.90700 1.000 73.61140 94 LEU C O 1
ATOM 8876 N N . ALA C 1 95 ? -33.59400 -25.73500 -56.97500 1.000 75.49709 95 ALA C N 1
ATOM 8877 C CA . ALA C 1 95 ? -34.94600 -26.25700 -56.79400 1.000 72.40086 95 ALA C CA 1
ATOM 8878 C C . ALA C 1 95 ? -34.98700 -27.44000 -55.83800 1.000 69.27861 95 ALA C C 1
ATOM 8879 O O . ALA C 1 95 ? -36.04300 -27.72300 -55.26300 1.000 75.71588 95 ALA C O 1
ATOM 8886 N N . ARG C 1 96 ? -33.86800 -28.13100 -55.65400 1.000 66.69366 96 ARG C N 1
ATOM 8887 C CA . ARG C 1 96 ? -33.78700 -29.25200 -54.73000 1.000 72.51297 96 ARG C CA 1
ATOM 8888 C C . ARG C 1 96 ? -33.69700 -28.81800 -53.26800 1.000 73.73325 96 ARG C C 1
ATOM 8889 O O . ARG C 1 96 ? -33.70200 -29.68100 -52.38200 1.000 76.30005 96 ARG C O 1
ATOM 8910 N N . LEU C 1 97 ? -33.56700 -27.51700 -53.00200 1.000 70.77519 97 LEU C N 1
ATOM 8911 C CA . LEU C 1 97 ? -33.44200 -27.00800 -51.61600 1.000 61.37487 97 LEU C CA 1
ATOM 8912 C C . LEU C 1 97 ? -34.84000 -26.97200 -51.00300 1.000 65.54430 97 LEU C C 1
ATOM 8913 O O . LEU C 1 97 ? -35.79200 -26.66000 -51.73800 1.000 63.98046 97 LEU C O 1
ATOM 8929 N N . THR C 1 98 ? -34.96300 -27.28800 -49.71800 1.000 57.58951 98 THR C N 1
ATOM 8930 C CA . THR C 1 98 ? -36.25700 -27.32800 -49.02100 1.000 66.73046 98 THR C CA 1
ATOM 8931 C C . THR C 1 98 ? -36.70200 -25.90800 -48.78200 1.000 58.31039 98 THR C C 1
ATOM 8932 O O . THR C 1 98 ? -35.84900 -25.06600 -48.50900 1.000 67.22621 98 THR C O 1
ATOM 8943 N N . PRO C 1 99 ? -37.99500 -25.57400 -48.90000 1.000 56.12193 99 PRO C N 1
ATOM 8944 C CA . PRO C 1 99 ? -38.45600 -24.18100 -48.76100 1.000 62.28835 99 PRO C CA 1
ATOM 8945 C C . PRO C 1 99 ? -38.23000 -23.64400 -47.35500 1.000 64.97326 99 PRO C C 1
ATOM 8946 O O . PRO C 1 99 ? -38.23400 -24.47300 -46.42400 1.000 60.29433 99 PRO C O 1
ATOM 8957 N N . ASN C 1 100 ? -37.99300 -22.33600 -47.20500 1.000 63.33615 100 ASN C N 1
ATOM 8958 C CA . ASN C 1 100 ? -37.84500 -21.64200 -45.93700 1.000 54.16811 100 ASN C CA 1
ATOM 8959 C C . ASN C 1 100 ? -36.57600 -22.01900 -45.19500 1.000 53.20090 100 ASN C C 1
ATOM 8960 O O . ASN C 1 100 ? -36.37000 -21.51600 -44.08800 1.000 49.82562 100 ASN C O 1
ATOM 8971 N N . THR C 1 101 ? -35.70000 -22.84400 -45.77200 1.000 51.33780 101 THR C N 1
ATOM 8972 C CA . THR C 1 101 ? -34.49000 -23.33300 -45.08000 1.000 54.05300 101 THR C CA 1
ATOM 8973 C C . THR C 1 101 ? -33.40100 -22.29000 -45.18600 1.000 57.14868 101 THR C C 1
ATOM 8974 O O . THR C 1 101 ? -32.80300 -22.00100 -44.15600 1.000 50.12889 101 THR C O 1
ATOM 8985 N N . ARG C 1 102 ? -33.14400 -21.74500 -46.37600 1.000 55.09708 102 ARG C N 1
ATOM 8986 C CA . ARG C 1 102 ? -32.14400 -20.69500 -46.55000 1.000 53.77487 102 ARG C CA 1
ATOM 8987 C C . ARG C 1 102 ? -32.50800 -19.44700 -45.74700 1.000 46.19436 102 ARG C C 1
ATOM 8988 O O . ARG C 1 102 ? -31.62700 -18.76200 -45.21200 1.000 43.15893 102 ARG C O 1
ATOM 9009 N N . GLU C 1 103 ? -33.79500 -19.12700 -45.66800 1.000 44.03041 103 GLU C N 1
ATOM 9010 C CA . GLU C 1 103 ? -34.21400 -17.92200 -44.95600 1.000 54.76433 103 GLU C CA 1
ATOM 9011 C C . GLU C 1 103 ? -33.90600 -18.04600 -43.46900 1.000 58.40170 103 GLU C C 1
ATOM 9012 O O . GLU C 1 103 ? -33.29900 -17.14500 -42.86800 1.000 45.08696 103 GLU C O 1
ATOM 9024 N N . ALA C 1 104 ? -34.30700 -19.15800 -42.85600 1.000 48.55728 104 ALA C N 1
ATOM 9025 C CA . ALA C 1 104 ? -34.09500 -19.37300 -41.41000 1.000 51.72666 104 ALA C CA 1
ATOM 9026 C C . ALA C 1 104 ? -32.59600 -19.33100 -41.12100 1.000 51.66823 104 ALA C C 1
ATOM 9027 O O . ALA C 1 104 ? -32.21600 -18.72900 -40.10500 1.000 52.51214 104 ALA C O 1
ATOM 9034 N N . LEU C 1 105 ? -31.77000 -19.89400 -42.00600 1.000 52.05115 105 LEU C N 1
ATOM 9035 C CA . LEU C 1 105 ? -30.32600 -19.91900 -41.79000 1.000 46.11597 105 LEU C CA 1
ATOM 9036 C C . LEU C 1 105 ? -29.73000 -18.51400 -41.81700 1.000 57.44286 105 LEU C C 1
ATOM 9037 O O . LEU C 1 105 ? -28.94200 -18.13300 -40.93400 1.000 51.71911 105 LEU C O 1
ATOM 9053 N N . LEU C 1 106 ? -30.06700 -17.74800 -42.85300 1.000 51.81955 106 LEU C N 1
ATOM 9054 C CA . LEU C 1 106 ? -29.48500 -16.40000 -43.03400 1.000 48.12031 106 LEU C CA 1
ATOM 9055 C C . LEU C 1 106 ? -29.98100 -15.50000 -41.90400 1.000 48.71242 106 LEU C C 1
ATOM 9056 O O . LEU C 1 106 ? -29.19300 -14.72100 -41.41700 1.000 51.97141 106 LEU C O 1
ATOM 9072 N N . LEU C 1 107 ? -31.23900 -15.63300 -41.51800 1.000 51.04443 107 LEU C N 1
ATOM 9073 C CA . LEU C 1 107 ? -31.81200 -14.82100 -40.42300 1.000 50.89364 107 LEU C CA 1
ATOM 9074 C C . LEU C 1 107 ? -31.05900 -15.14700 -39.12800 1.000 58.71780 107 LEU C C 1
ATOM 9075 O O . LEU C 1 107 ? -30.76400 -14.22900 -38.41000 1.000 56.44220 107 LEU C O 1
ATOM 9091 N N . SER C 1 108 ? -30.66100 -16.39500 -38.91100 1.000 59.62160 108 SER C N 1
ATOM 9092 C CA . SER C 1 108 ? -30.00200 -16.82300 -37.65500 1.000 61.65592 108 SER C CA 1
ATOM 9093 C C . SER C 1 108 ? -28.50100 -16.52900 -37.66200 1.000 59.80685 108 SER C C 1
ATOM 9094 O O . SER C 1 108 ? -27.95700 -16.36500 -36.55600 1.000 63.85316 108 SER C O 1
ATOM 9102 N N . THR C 1 109 ? -27.85600 -16.45700 -38.82100 1.000 59.37147 109 THR C N 1
ATOM 9103 C CA . THR C 1 109 ? -26.39300 -16.29900 -38.91700 1.000 58.73154 109 THR C CA 1
ATOM 9104 C C . THR C 1 109 ? -26.02500 -14.87500 -39.25300 1.000 63.33873 109 THR C C 1
ATOM 9105 O O . THR C 1 109 ? -25.57100 -14.17400 -38.34400 1.000 68.34466 109 THR C O 1
ATOM 9116 N N . ILE C 1 110 ? -26.20200 -14.43700 -40.49300 1.000 57.70785 110 ILE C N 1
ATOM 9117 C CA . ILE C 1 110 ? -25.74700 -13.08700 -40.92800 1.000 63.33763 110 ILE C CA 1
ATOM 9118 C C . ILE C 1 110 ? -26.59100 -12.00600 -40.23600 1.000 63.54347 110 ILE C C 1
ATOM 9119 O O . ILE C 1 110 ? -26.01100 -10.96500 -39.90100 1.000 59.35870 110 ILE C O 1
ATOM 9135 N N . GLU C 1 111 ? -27.88000 -12.24600 -40.01400 1.000 58.59822 111 GLU C N 1
ATOM 9136 C CA . GLU C 1 111 ? -28.78400 -11.22200 -39.43800 1.000 72.09398 111 GLU C CA 1
ATOM 9137 C C . GLU C 1 111 ? -28.73800 -11.29100 -37.90700 1.000 70.16616 111 GLU C C 1
ATOM 9138 O O . GLU C 1 111 ? -29.40200 -10.44500 -37.28500 1.000 56.94478 111 GLU C O 1
ATOM 9150 N N . ASP C 1 112 ? -28.00700 -12.24400 -37.31800 1.000 74.86349 112 ASP C N 1
ATOM 9151 C CA . ASP C 1 112 ? -27.82200 -12.30700 -35.86400 1.000 71.03214 112 ASP C CA 1
ATOM 9152 C C . ASP C 1 112 ? -29.14400 -12.25700 -35.11500 1.000 60.77526 112 ASP C C 1
ATOM 9153 O O . ASP C 1 112 ? -29.24000 -11.68800 -34.02800 1.000 59.91811 112 ASP C O 1
ATOM 9162 N N . PHE C 1 113 ? -30.17300 -12.85700 -35.69900 1.000 61.57560 113 PHE C N 1
ATOM 9163 C CA . PHE C 1 113 ? -31.43700 -13.01500 -35.00300 1.000 59.82781 113 PHE C CA 1
ATOM 9164 C C . PHE C 1 113 ? -31.38400 -14.27500 -34.15500 1.000 65.74307 113 PHE C C 1
ATOM 9165 O O . PHE C 1 113 ? -30.79600 -15.28500 -34.55900 1.000 60.65696 113 PHE C O 1
ATOM 9182 N N . THR C 1 114 ? -32.00900 -14.21100 -32.98100 1.000 66.34707 114 THR C N 1
ATOM 9183 C CA . THR C 1 114 ? -32.11600 -15.36900 -32.11200 1.000 71.77117 114 THR C CA 1
ATOM 9184 C C . THR C 1 114 ? -33.21500 -16.30300 -32.61100 1.000 63.56108 114 THR C C 1
ATOM 9185 O O . THR C 1 114 ? -34.13700 -15.87500 -33.31100 1.000 61.41238 114 THR C O 1
ATOM 9196 N N . PRO C 1 115 ? -33.12600 -17.59400 -32.26300 1.000 67.92742 115 PRO C N 1
ATOM 9197 C CA . PRO C 1 115 ? -34.15800 -18.55300 -32.69200 1.000 66.89329 115 PRO C CA 1
ATOM 9198 C C . PRO C 1 115 ? -35.58100 -18.08200 -32.48900 1.000 62.59219 115 PRO C C 1
ATOM 9199 O O . PRO C 1 115 ? -36.41600 -18.25200 -33.38100 1.000 73.05424 115 PRO C O 1
ATOM 9210 N N . GLU C 1 116 ? -35.85800 -17.50800 -31.32700 1.000 75.67947 116 GLU C N 1
ATOM 9211 C CA . GLU C 1 116 ? -37.22300 -17.02500 -31.01700 1.000 74.83825 116 GLU C CA 1
ATOM 9212 C C . GLU C 1 116 ? -37.48600 -15.80800 -31.90700 1.000 66.42997 116 GLU C C 1
ATOM 9213 O O . GLU C 1 116 ? -38.59700 -15.70200 -32.34300 1.000 59.33880 116 GLU C O 1
ATOM 9225 N N . GLU C 1 117 ? -36.49400 -14.96100 -32.16600 1.000 59.64129 117 GLU C N 1
ATOM 9226 C CA . GLU C 1 117 ? -36.65400 -13.82500 -33.06600 1.000 62.70769 117 GLU C CA 1
ATOM 9227 C C . GLU C 1 117 ? -37.00300 -14.29600 -34.47200 1.000 58.87079 117 GLU C C 1
ATOM 9228 O O . GLU C 1 117 ? -37.94400 -13.78300 -35.08600 1.000 53.57140 117 GLU C O 1
ATOM 9240 N N . VAL C 1 118 ? -36.29700 -15.31900 -34.96600 1.000 58.94144 118 VAL C N 1
ATOM 9241 C CA . VAL C 1 118 ? -36.58700 -15.87800 -36.28500 1.000 60.56281 118 VAL C CA 1
ATOM 9242 C C . VAL C 1 118 ? -37.98100 -16.48700 -36.32500 1.000 61.04450 118 VAL C C 1
ATOM 9243 O O . VAL C 1 118 ? -38.70100 -16.37000 -37.32500 1.000 52.49810 118 VAL C O 1
ATOM 9256 N N . ALA C 1 119 ? -38.37700 -17.17000 -35.24700 1.000 67.09241 119 ALA C N 1
ATOM 9257 C CA . ALA C 1 119 ? -39.70800 -17.76700 -35.19200 1.000 67.24629 119 ALA C CA 1
ATOM 9258 C C . ALA C 1 119 ? -40.79600 -16.70700 -35.32000 1.000 59.51089 119 ALA C C 1
ATOM 9259 O O . ALA C 1 119 ? -41.81600 -16.93100 -35.98100 1.000 60.17940 119 ALA C O 1
ATOM 9266 N N . THR C 1 120 ? -40.60600 -15.55000 -34.67900 1.000 60.37565 120 THR C N 1
ATOM 9267 C CA . THR C 1 120 ? -41.54600 -14.44800 -34.85400 1.000 51.55092 120 THR C CA 1
ATOM 9268 C C . THR C 1 120 ? -41.53500 -13.95700 -36.29400 1.000 55.20154 120 THR C C 1
ATOM 9269 O O . THR C 1 120 ? -42.59000 -13.78000 -36.91000 1.000 50.31557 120 THR C O 1
ATOM 9280 N N . ILE C 1 121 ? -40.34400 -13.76400 -36.85900 1.000 53.26519 121 ILE C N 1
ATOM 9281 C CA . ILE C 1 121 ? -40.25200 -13.20200 -38.20400 1.000 57.45487 121 ILE C CA 1
ATOM 9282 C C . ILE C 1 121 ? -40.94700 -14.10700 -39.21000 1.000 56.23368 121 ILE C C 1
ATOM 9283 O O . ILE C 1 121 ? -41.64100 -13.63700 -40.12100 1.000 47.40027 121 ILE C O 1
ATOM 9299 N N . MET C 1 122 ? -40.77700 -15.41800 -39.06600 1.000 56.79465 122 MET C N 1
ATOM 9300 C CA . MET C 1 122 ? -41.38000 -16.34900 -40.00500 1.000 57.22301 122 MET C CA 1
ATOM 9301 C C . MET C 1 122 ? -42.75700 -16.80300 -39.55900 1.000 57.74508 122 MET C C 1
ATOM 9302 O O . MET C 1 122 ? -43.33100 -17.69800 -40.18200 1.000 63.51501 122 MET C O 1
ATOM 9316 N N . ARG C 1 123 ? -43.31300 -16.18100 -38.52300 1.000 65.72964 123 ARG C N 1
ATOM 9317 C CA . ARG C 1 123 ? -44.61300 -16.58600 -37.99800 1.000 72.04356 123 ARG C CA 1
ATOM 9318 C C . ARG C 1 123 ? -44.65100 -18.09100 -37.76200 1.000 73.46661 123 ARG C C 1
ATOM 9319 O O . ARG C 1 123 ? -45.64600 -18.76300 -38.03400 1.000 64.91825 123 ARG C O 1
ATOM 9340 N N . SER C 1 124 ? -43.54000 -18.61800 -37.25300 1.000 76.73898 124 SER C N 1
ATOM 9341 C CA . SER C 1 124 ? -43.40700 -20.04100 -36.98400 1.000 77.51253 124 SER C CA 1
ATOM 9342 C C . SER C 1 124 ? -43.12100 -20.27100 -35.51100 1.000 82.80865 124 SER C C 1
ATOM 9343 O O . SER C 1 124 ? -43.32000 -19.37700 -34.68000 1.000 73.57289 124 SER C O 1
ATOM 9351 N N . ASP C 1 125 ? -42.73200 -21.49600 -35.13700 1.000 93.14537 125 ASP C N 1
ATOM 9352 C CA . ASP C 1 125 ? -42.34300 -21.84400 -33.74800 1.000 84.50059 125 ASP C CA 1
ATOM 9353 C C . ASP C 1 125 ? -40.83300 -21.98900 -33.75300 1.000 85.06429 125 ASP C C 1
ATOM 9354 O O . ASP C 1 125 ? -40.32600 -22.33000 -34.80300 1.000 88.35409 125 ASP C O 1
ATOM 9363 N N . VAL C 1 126 ? -40.17000 -21.76400 -32.62600 1.000 89.14677 126 VAL C N 1
ATOM 9364 C CA . VAL C 1 126 ? -38.69500 -21.95200 -32.53400 1.000 97.41026 126 VAL C CA 1
ATOM 9365 C C . VAL C 1 126 ? -38.41100 -23.42100 -32.85700 1.000 96.09747 126 VAL C C 1
ATOM 9366 O O . VAL C 1 126 ? -37.30400 -23.70700 -33.30800 1.000 87.86506 126 VAL C O 1
ATOM 9379 N N . ASP C 1 127 ? -39.37000 -24.30700 -32.61200 1.000 107.32577 127 ASP C N 1
ATOM 9380 C CA . ASP C 1 127 ? -39.23900 -25.73600 -32.99100 1.000 105.90129 127 ASP C CA 1
ATOM 9381 C C . ASP C 1 127 ? -38.99700 -25.80700 -34.49800 1.000 95.96200 127 ASP C C 1
ATOM 9382 O O . ASP C 1 127 ? -37.96800 -26.35500 -34.86600 1.000 84.81242 127 ASP C O 1
ATOM 9391 N N . GLU C 1 128 ? -39.92700 -25.31000 -35.32100 1.000 95.12211 128 GLU C N 1
ATOM 9392 C CA . GLU C 1 128 ? -39.80100 -25.32600 -36.77700 1.000 87.72610 128 GLU C CA 1
ATOM 9393 C C . GLU C 1 128 ? -38.54500 -24.60000 -37.25000 1.000 80.59590 128 GLU C C 1
ATOM 9394 O O . GLU C 1 128 ? -37.93100 -25.00100 -38.24500 1.000 74.30396 128 GLU C O 1
ATOM 9406 N N . VAL C 1 129 ? -38.14000 -23.54100 -36.54900 1.000 80.23346 129 VAL C N 1
ATOM 9407 C CA . VAL C 1 129 ? -36.95800 -22.79000 -36.96100 1.000 78.27260 129 VAL C CA 1
ATOM 9408 C C . VAL C 1 129 ? -35.71900 -23.67900 -36.93300 1.000 78.59154 129 VAL C C 1
ATOM 9409 O O . VAL C 1 129 ? -34.83200 -23.55900 -37.78900 1.000 74.76402 129 VAL C O 1
ATOM 9422 N N . ARG C 1 130 ? -35.63500 -24.58900 -35.95800 1.000 85.10269 130 ARG C N 1
ATOM 9423 C CA . ARG C 1 130 ? -34.47700 -25.47900 -35.90400 1.000 85.66656 130 ARG C CA 1
ATOM 9424 C C . ARG C 1 130 ? -34.62000 -26.63100 -36.89100 1.000 74.31641 130 ARG C C 1
ATOM 9425 O O . ARG C 1 130 ? -33.64700 -27.00200 -37.55700 1.000 74.00214 130 ARG C O 1
ATOM 9446 N N . HIS C 1 131 ? -35.82000 -27.20600 -37.00800 1.000 71.80733 131 HIS C N 1
ATOM 9447 C CA . HIS C 1 131 ? -36.06000 -28.15200 -38.09200 1.000 73.88468 131 HIS C CA 1
ATOM 9448 C C . HIS C 1 131 ? -35.54900 -27.58300 -39.41200 1.000 79.36233 131 HIS C C 1
ATOM 9449 O O . HIS C 1 131 ? -34.79600 -28.24300 -40.14000 1.000 73.84361 131 HIS C O 1
ATOM 9463 N N . LEU C 1 132 ? -35.91600 -26.32800 -39.70800 1.000 78.42630 132 LEU C N 1
ATOM 9464 C CA . LEU C 1 132 ? -35.49400 -25.68400 -40.95100 1.000 68.59295 132 LEU C CA 1
ATOM 9465 C C . LEU C 1 132 ? -33.99300 -25.45900 -40.97000 1.000 64.66654 132 LEU C C 1
ATOM 9466 O O . LEU C 1 132 ? -33.32700 -25.73200 -41.97500 1.000 64.63525 132 LEU C O 1
ATOM 9482 N N . ILE C 1 133 ? -33.44200 -24.93700 -39.87200 1.000 64.35938 133 ILE C N 1
ATOM 9483 C CA . ILE C 1 133 ? -32.01900 -24.62200 -39.85800 1.000 64.87615 133 ILE C CA 1
ATOM 9484 C C . ILE C 1 133 ? -31.19500 -25.88900 -40.02300 1.000 68.42482 133 ILE C C 1
ATOM 9485 O O . ILE C 1 133 ? -30.14200 -25.88000 -40.67200 1.000 68.37685 133 ILE C O 1
ATOM 9501 N N . ASN C 1 134 ? -31.65300 -26.99700 -39.43300 1.000 74.18529 134 ASN C N 1
ATOM 9502 C CA . ASN C 1 134 ? -30.91700 -28.25000 -39.56100 1.000 74.02359 134 ASN C CA 1
ATOM 9503 C C . ASN C 1 134 ? -31.00700 -28.77900 -40.98200 1.000 66.96018 134 ASN C C 1
ATOM 9504 O O . ASN C 1 134 ? -29.98900 -29.13000 -41.59400 1.000 68.23819 134 ASN C O 1
ATOM 9515 N N . ARG C 1 135 ? -32.22000 -28.82500 -41.53300 1.000 64.98594 135 ARG C N 1
ATOM 9516 C CA . ARG C 1 135 ? -32.36400 -29.27000 -42.91100 1.000 66.63691 135 ARG C CA 1
ATOM 9517 C C . ARG C 1 135 ? -31.45300 -28.46900 -43.84100 1.000 68.89926 135 ARG C C 1
ATOM 9518 O O . ARG C 1 135 ? -30.81200 -29.04000 -44.73300 1.000 63.27937 135 ARG C O 1
ATOM 9539 N N . ALA C 1 136 ? -31.35700 -27.14400 -43.62500 1.000 68.13934 136 ALA C N 1
ATOM 9540 C CA . ALA C 1 136 ? -30.47800 -26.31500 -44.45200 1.000 66.38719 136 ALA C CA 1
ATOM 9541 C C . ALA C 1 136 ? -29.01700 -26.69400 -44.26300 1.000 67.45530 136 ALA C C 1
ATOM 9542 O O . ALA C 1 136 ? -28.26500 -26.79800 -45.23800 1.000 67.86502 136 ALA C O 1
ATOM 9549 N N . ARG C 1 137 ? -28.59200 -26.89200 -43.01500 1.000 71.65183 137 ARG C N 1
ATOM 9550 C CA . ARG C 1 137 ? -27.21400 -27.30400 -42.75900 1.000 77.94741 137 ARG C CA 1
ATOM 9551 C C . ARG C 1 137 ? -26.91400 -28.68000 -43.35200 1.000 69.96239 137 ARG C C 1
ATOM 9552 O O . ARG C 1 137 ? -25.77300 -28.95600 -43.74400 1.000 61.71020 137 ARG C O 1
ATOM 9573 N N . SER C 1 138 ? -27.91800 -29.55500 -43.42400 1.000 69.91495 138 SER C N 1
ATOM 9574 C CA . SER C 1 138 ? -27.71100 -30.87200 -44.01300 1.000 68.98611 138 SER C CA 1
ATOM 9575 C C . SER C 1 138 ? -27.65400 -30.78900 -45.53600 1.000 76.38846 138 SER C C 1
ATOM 9576 O O . SER C 1 138 ? -26.76200 -31.37300 -46.16600 1.000 72.89719 138 SER C O 1
ATOM 9584 N N . GLU C 1 139 ? -28.47600 -29.93300 -46.13900 1.000 70.06911 139 GLU C N 1
ATOM 9585 C CA . GLU C 1 139 ? -28.50800 -29.78400 -47.61300 1.000 72.31423 139 GLU C CA 1
ATOM 9586 C C . GLU C 1 139 ? -27.21700 -29.11500 -48.10300 1.000 65.62892 139 GLU C C 1
ATOM 9587 O O . GLU C 1 139 ? -26.94200 -29.20400 -49.30600 1.000 73.11469 139 GLU C O 1
ATOM 9599 N N . MET C 1 140 ? -26.46500 -28.47200 -47.21500 1.000 64.85223 140 MET C N 1
ATOM 9600 C CA . MET C 1 140 ? -25.17100 -27.83500 -47.57400 1.000 69.12161 140 MET C CA 1
ATOM 9601 C C . MET C 1 140 ? -24.12100 -28.91500 -47.84500 1.000 72.99039 140 MET C C 1
ATOM 9602 O O . MET C 1 140 ? -23.15000 -28.62500 -48.55800 1.000 68.05010 140 MET C O 1
ATOM 9616 N N . GLU C 1 141 ? -24.30100 -30.10000 -47.26700 1.000 79.71043 141 GLU C N 1
ATOM 9617 C CA . GLU C 1 141 ? -23.34200 -31.21900 -47.43700 1.000 84.48842 141 GLU C CA 1
ATOM 9618 C C . GLU C 1 141 ? -23.50300 -31.76800 -48.85600 1.000 88.80296 141 GLU C C 1
ATOM 9619 O O . GLU C 1 141 ? -22.52200 -32.34000 -49.36000 1.000 88.98344 141 GLU C O 1
ATOM 9631 N N . ASP C 1 142 ? -24.66300 -31.56400 -49.49000 1.000 88.84788 142 ASP C N 1
ATOM 9632 C CA . ASP C 1 142 ? -24.90700 -31.99500 -50.85800 1.000 94.99993 142 ASP C CA 1
ATOM 9633 C C . ASP C 1 142 ? -24.42500 -30.97200 -51.89000 1.000 95.87748 142 ASP C C 1
ATOM 9634 O O . ASP C 1 142 ? -24.87800 -30.99700 -53.04200 1.000 92.16591 142 ASP C O 1
ATOM 9643 N N . SER C 1 143 ? -23.55200 -30.05300 -51.46100 1.000 96.81192 143 SER C N 1
ATOM 9644 C CA . SER C 1 143 ? -22.99200 -29.00600 -52.34300 1.000 87.03272 143 SER C CA 1
ATOM 9645 C C . SER C 1 143 ? -21.78300 -29.54700 -53.10400 1.000 86.26057 143 SER C C 1
ATOM 9646 O O . SER C 1 143 ? -21.16600 -30.51200 -52.61300 1.000 83.70213 143 SER C O 1
ATOM 9654 N N . VAL C 1 144 ? -21.46300 -28.94600 -54.24200 1.000 81.18854 144 VAL C N 1
ATOM 9655 C CA . VAL C 1 144 ? -20.30900 -29.31100 -55.05500 1.000 91.47460 144 VAL C CA 1
ATOM 9656 C C . VAL C 1 144 ? -19.12700 -28.43400 -54.67800 1.000 88.88623 144 VAL C C 1
ATOM 9657 O O . VAL C 1 144 ? -19.26900 -27.22000 -54.48900 1.000 90.35393 144 VAL C O 1
ATOM 9670 N N . SER C 1 145 ? -17.95300 -29.05100 -54.56800 1.000 85.22377 145 SER C N 1
ATOM 9671 C CA . SER C 1 145 ? -16.73600 -28.29100 -54.32400 1.000 83.94404 145 SER C CA 1
ATOM 9672 C C . SER C 1 145 ? -16.55000 -27.23100 -55.40200 1.000 89.74974 145 SER C C 1
ATOM 9673 O O . SER C 1 145 ? -16.78500 -27.48200 -56.58700 1.000 88.77449 145 SER C O 1
ATOM 9681 N N . GLY C 1 146 ? -16.02000 -26.05000 -55.05100 1.000 87.83984 146 GLY C N 1
ATOM 9682 C CA . GLY C 1 146 ? -15.87800 -24.92900 -56.00200 1.000 67.99059 146 GLY C CA 1
ATOM 9683 C C . GLY C 1 146 ? -14.58400 -24.19000 -55.79700 1.000 66.52598 146 GLY C C 1
ATOM 9684 O O . GLY C 1 146 ? -14.04900 -24.25700 -54.71300 1.000 71.94886 146 GLY C O 1
ATOM 9688 N N . ARG C 1 147 ? -14.08900 -23.50500 -56.80900 1.000 65.39866 147 ARG C N 1
ATOM 9689 C CA . ARG C 1 147 ? -12.86500 -22.68700 -56.69600 1.000 64.87788 147 ARG C CA 1
ATOM 9690 C C . ARG C 1 147 ? -13.21600 -21.37800 -55.97700 1.000 67.22353 147 ARG C C 1
ATOM 9691 O O . ARG C 1 147 ? -14.30000 -20.85500 -56.27000 1.000 64.83975 147 ARG C O 1
ATOM 9712 N N . VAL C 1 148 ? -12.35300 -20.87700 -55.08400 1.000 62.56949 148 VAL C N 1
ATOM 9713 C CA . VAL C 1 148 ? -12.64500 -19.64300 -54.29400 1.000 58.18977 148 VAL C CA 1
ATOM 9714 C C . VAL C 1 148 ? -11.38700 -18.76900 -54.20100 1.000 59.35109 148 VAL C C 1
ATOM 9715 O O . VAL C 1 148 ? -10.50400 -19.13000 -53.42500 1.000 63.56937 148 VAL C O 1
ATOM 9728 N N . MET C 1 149 ? -11.31500 -17.65200 -54.93200 1.000 50.69610 149 MET C N 1
ATOM 9729 C CA . MET C 1 149 ? -10.17600 -16.71300 -54.80300 1.000 51.57373 149 MET C CA 1
ATOM 9730 C C . MET C 1 149 ? -10.46400 -15.87400 -53.56100 1.000 58.25118 149 MET C C 1
ATOM 9731 O O . MET C 1 149 ? -11.61700 -15.54200 -53.40000 1.000 56.26611 149 MET C O 1
ATOM 9745 N N . ILE C 1 150 ? -9.47400 -15.60100 -52.71700 1.000 54.75942 150 ILE C N 1
ATOM 9746 C CA . ILE C 1 150 ? -9.63500 -14.75100 -51.50300 1.000 53.13876 150 ILE C CA 1
ATOM 9747 C C . ILE C 1 150 ? -8.77700 -13.49500 -51.68800 1.000 52.69652 150 ILE C C 1
ATOM 9748 O O . ILE C 1 150 ? -7.59100 -13.67500 -51.70700 1.000 60.69129 150 ILE C O 1
ATOM 9764 N N . ILE C 1 151 ? -9.35100 -12.29700 -51.75700 1.000 48.24159 151 ILE C N 1
ATOM 9765 C CA . ILE C 1 151 ? -8.58800 -11.02600 -51.90100 1.000 44.22177 151 ILE C CA 1
ATOM 9766 C C . ILE C 1 151 ? -8.55400 -10.31200 -50.53600 1.000 57.28688 151 ILE C C 1
ATOM 9767 O O . ILE C 1 151 ? -9.22800 -9.30600 -50.40700 1.000 56.65386 151 ILE C O 1
ATOM 9783 N N . GLU C 1 152 ? -7.74200 -10.76900 -49.57900 1.000 59.46802 152 GLU C N 1
ATOM 9784 C CA . GLU C 1 152 ? -7.62900 -10.17500 -48.25100 1.000 54.11514 152 GLU C CA 1
ATOM 9785 C C . GLU C 1 152 ? -6.18500 -9.75200 -48.04000 1.000 58.55814 152 GLU C C 1
ATOM 9786 O O . GLU C 1 152 ? -5.26600 -10.52600 -48.32000 1.000 53.31866 152 GLU C O 1
ATOM 9798 N N . ASP C 1 153 ? -5.97900 -8.51500 -47.59300 1.000 62.82411 153 ASP C N 1
ATOM 9799 C CA . ASP C 1 153 ? -4.62400 -8.00200 -47.42400 1.000 67.12898 153 ASP C CA 1
ATOM 9800 C C . ASP C 1 153 ? -4.02900 -8.31400 -46.05600 1.000 65.38868 153 ASP C C 1
ATOM 9801 O O . ASP C 1 153 ? -2.83300 -8.07900 -45.85400 1.000 66.22485 153 ASP C O 1
ATOM 9810 N N . GLU C 1 154 ? -4.83000 -8.79600 -45.10700 1.000 61.03135 154 GLU C N 1
ATOM 9811 C CA . GLU C 1 154 ? -4.36900 -9.18500 -43.75300 1.000 57.53008 154 GLU C CA 1
ATOM 9812 C C . GLU C 1 154 ? -4.19100 -10.69100 -43.78300 1.000 53.22711 154 GLU C C 1
ATOM 9813 O O . GLU C 1 154 ? -5.20900 -11.39400 -43.75600 1.000 57.71403 154 GLU C O 1
ATOM 9825 N N . ALA C 1 155 ? -2.95200 -11.17400 -43.79600 1.000 62.44735 155 ALA C N 1
ATOM 9826 C CA . ALA C 1 155 ? -2.69700 -12.59400 -44.00100 1.000 52.84852 155 ALA C CA 1
ATOM 9827 C C . ALA C 1 155 ? -3.39600 -13.45100 -42.95800 1.000 51.51347 155 ALA C C 1
ATOM 9828 O O . ALA C 1 155 ? -3.82800 -14.56800 -43.26500 1.000 50.10614 155 ALA C O 1
ATOM 9835 N N . ILE C 1 156 ? -3.48300 -12.97200 -41.72300 1.000 60.74916 156 ILE C N 1
ATOM 9836 C CA . ILE C 1 156 ? -4.12800 -13.74800 -40.62700 1.000 63.72562 156 ILE C CA 1
ATOM 9837 C C . ILE C 1 156 ? -5.58400 -14.02900 -41.01000 1.000 52.96557 156 ILE C C 1
ATOM 9838 O O . ILE C 1 156 ? -6.03300 -15.15900 -40.78200 1.000 52.54454 156 ILE C O 1
ATOM 9854 N N . ILE C 1 157 ? -6.27600 -13.03700 -41.56500 1.000 57.76720 157 ILE C N 1
ATOM 9855 C CA . ILE C 1 157 ? -7.71500 -13.17300 -41.93400 1.000 65.47300 157 ILE C CA 1
ATOM 9856 C C . ILE C 1 157 ? -7.80300 -14.12300 -43.13100 1.000 53.60612 157 ILE C C 1
ATOM 9857 O O . ILE C 1 157 ? -8.67500 -14.93500 -43.11100 1.000 51.72331 157 ILE C O 1
ATOM 9873 N N . ALA C 1 158 ? -6.91900 -13.99900 -44.11500 1.000 58.83623 158 ALA C N 1
ATOM 9874 C CA . ALA C 1 158 ? -6.89600 -14.87000 -45.30900 1.000 51.70681 158 ALA C CA 1
ATOM 9875 C C . ALA C 1 158 ? -6.77300 -16.33700 -44.90500 1.000 58.24358 158 ALA C C 1
ATOM 9876 O O . ALA C 1 158 ? -7.39300 -17.09700 -45.60400 1.000 58.74915 158 ALA C O 1
ATOM 9883 N N . LEU C 1 159 ? -5.89600 -16.62300 -43.93800 1.000 59.82334 159 LEU C N 1
ATOM 9884 C CA . LEU C 1 159 ? -5.62500 -17.99500 -43.47300 1.000 54.04960 159 LEU C CA 1
ATOM 9885 C C . LEU C 1 159 ? -6.91500 -18.53200 -42.89400 1.000 56.87956 159 LEU C C 1
ATOM 9886 O O . LEU C 1 159 ? -7.22000 -19.61600 -43.28200 1.000 62.61089 159 LEU C O 1
ATOM 9902 N N . ASP C 1 160 ? -7.61800 -17.76000 -42.06700 1.000 61.20728 160 ASP C N 1
ATOM 9903 C CA . ASP C 1 160 ? -8.86100 -18.20000 -41.37900 1.000 62.92909 160 ASP C CA 1
ATOM 9904 C C . ASP C 1 160 ? -9.97800 -18.43800 -42.39200 1.000 66.86084 160 ASP C C 1
ATOM 9905 O O . ASP C 1 160 ? -10.76500 -19.35600 -42.18000 1.000 59.63146 160 ASP C O 1
ATOM 9914 N N . LEU C 1 161 ? -10.05300 -17.60900 -43.42800 1.000 66.86399 161 LEU C N 1
ATOM 9915 C CA . LEU C 1 161 ? -11.08400 -17.76500 -44.48200 1.000 63.70090 161 LEU C CA 1
ATOM 9916 C C . LEU C 1 161 ? -10.74200 -19.01300 -45.30000 1.000 58.44353 161 LEU C C 1
ATOM 9917 O O . LEU C 1 161 ? -11.67400 -19.64000 -45.71900 1.000 59.79512 161 LEU C O 1
ATOM 9933 N N . GLN C 1 162 ? -9.47000 -19.31400 -45.54100 1.000 65.60237 162 GLN C N 1
ATOM 9934 C CA . GLN C 1 162 ? -9.00500 -20.54500 -46.21600 1.000 58.68060 162 GLN C CA 1
ATOM 9935 C C . GLN C 1 162 ? -9.38200 -21.75000 -45.36300 1.000 57.33299 162 GLN C C 1
ATOM 9936 O O . GLN C 1 162 ? -9.59800 -22.79600 -45.94300 1.000 58.96914 162 GLN C O 1
ATOM 9950 N N . THR C 1 163 ? -9.36000 -21.63000 -44.03800 1.000 61.77325 163 THR C N 1
ATOM 9951 C CA . THR C 1 163 ? -9.78800 -22.71500 -43.16400 1.000 56.11287 163 THR C CA 1
ATOM 9952 C C . THR C 1 163 ? -11.26000 -23.04200 -43.35700 1.000 67.54007 163 THR C C 1
ATOM 9953 O O . THR C 1 163 ? -11.63100 -24.21300 -43.52000 1.000 68.45007 163 THR C O 1
ATOM 9964 N N . ILE C 1 164 ? -12.12500 -22.02100 -43.35000 1.000 66.86087 164 ILE C N 1
ATOM 9965 C CA . ILE C 1 164 ? -13.60200 -22.23600 -43.44400 1.000 62.47206 164 ILE C CA 1
ATOM 9966 C C . ILE C 1 164 ? -13.93300 -22.75700 -44.84200 1.000 50.62868 164 ILE C C 1
ATOM 9967 O O . ILE C 1 164 ? -14.79700 -23.62100 -44.93300 1.000 64.01186 164 ILE C O 1
ATOM 9983 N N . VAL C 1 165 ? -13.29300 -22.22100 -45.87200 1.000 57.36332 165 VAL C N 1
ATOM 9984 C CA . VAL C 1 165 ? -13.58700 -22.59400 -47.28400 1.000 60.45022 165 VAL C CA 1
ATOM 9985 C C . VAL C 1 165 ? -13.20200 -24.06300 -47.46100 1.000 61.87568 165 VAL C C 1
ATOM 9986 O O . VAL C 1 165 ? -14.00200 -24.82000 -48.03100 1.000 61.97205 165 VAL C O 1
ATOM 9999 N N . ALA C 1 166 ? -12.03700 -24.46300 -46.95600 1.000 65.07985 166 ALA C N 1
ATOM 10000 C CA . ALA C 1 166 ? -11.52700 -25.84200 -47.10800 1.000 65.37471 166 ALA C CA 1
ATOM 10001 C C . ALA C 1 166 ? -12.41100 -26.81900 -46.34600 1.000 63.79049 166 ALA C C 1
ATOM 10002 O O . ALA C 1 166 ? -12.67300 -27.91700 -46.85200 1.000 66.55572 166 ALA C O 1
ATOM 10009 N N . ASP C 1 167 ? -12.87000 -26.42900 -45.15900 1.000 66.78897 167 ASP C N 1
ATOM 10010 C CA . ASP C 1 167 ? -13.71900 -27.31600 -44.33300 1.000 69.04241 167 ASP C CA 1
ATOM 10011 C C . ASP C 1 167 ? -15.06900 -27.47800 -45.02000 1.000 75.57379 167 ASP C C 1
ATOM 10012 O O . ASP C 1 167 ? -15.68000 -28.55400 -44.88600 1.000 77.16395 167 ASP C O 1
ATOM 10021 N N . MET C 1 168 ? -15.53000 -26.43500 -45.70300 1.000 73.05122 168 MET C N 1
ATOM 10022 C CA . MET C 1 168 ? -16.84800 -26.47100 -46.37800 1.000 77.17044 168 MET C CA 1
ATOM 10023 C C . MET C 1 168 ? -16.75400 -27.45400 -47.54600 1.000 71.11391 168 MET C C 1
ATOM 10024 O O . MET C 1 168 ? -17.80700 -27.99300 -47.93500 1.000 67.85104 168 MET C O 1
ATOM 10038 N N . GLY C 1 169 ? -15.54700 -27.66300 -48.07400 1.000 73.33098 169 GLY C N 1
ATOM 10039 C CA . GLY C 1 169 ? -15.31200 -28.62700 -49.16000 1.000 70.59343 169 GLY C CA 1
ATOM 10040 C C . GLY C 1 169 ? -14.84200 -27.94100 -50.41500 1.000 69.62610 169 GLY C C 1
ATOM 10041 O O . GLY C 1 169 ? -14.73400 -28.64500 -51.41500 1.000 85.42587 169 GLY C O 1
ATOM 10045 N N . HIS C 1 170 ? -14.53200 -26.64900 -50.37900 1.000 63.76915 170 HIS C N 1
ATOM 10046 C CA . HIS C 1 170 ? -14.16300 -25.86700 -51.58500 1.000 65.77713 170 HIS C CA 1
ATOM 10047 C C . HIS C 1 170 ? -12.64900 -25.70000 -51.67200 1.000 64.18533 170 HIS C C 1
ATOM 10048 O O . HIS C 1 170 ? -12.01500 -25.75100 -50.61200 1.000 68.24437 170 HIS C O 1
ATOM 10062 N N . ALA C 1 171 ? -12.09000 -25.49700 -52.86800 1.000 68.09165 171 ALA C N 1
ATOM 10063 C CA . ALA C 1 171 ? -10.65000 -25.24300 -53.06100 1.000 67.62047 171 ALA C CA 1
ATOM 10064 C C . ALA C 1 171 ? -10.41000 -23.74800 -52.99100 1.000 64.82847 171 ALA C C 1
ATOM 10065 O O . ALA C 1 171 ? -11.41500 -23.02700 -53.00400 1.000 73.19984 171 ALA C O 1
ATOM 10072 N N . ILE C 1 172 ? -9.15600 -23.32300 -52.87400 1.000 61.98427 172 ILE C N 1
ATOM 10073 C CA . ILE C 1 172 ? -8.79100 -21.88300 -52.87700 1.000 65.00167 172 ILE C CA 1
ATOM 10074 C C . ILE C 1 172 ? -7.87100 -21.67000 -54.08100 1.000 69.35502 172 ILE C C 1
ATOM 10075 O O . ILE C 1 172 ? -6.76200 -22.22500 -54.07400 1.000 74.34934 172 ILE C O 1
ATOM 10091 N N . THR C 1 173 ? -8.32500 -20.91800 -55.08100 1.000 73.73577 173 THR C N 1
ATOM 10092 C CA . THR C 1 173 ? -7.56200 -20.67600 -56.31900 1.000 77.19996 173 THR C CA 1
ATOM 10093 C C . THR C 1 173 ? -6.33600 -19.90300 -55.96000 1.000 79.54266 173 THR C C 1
ATOM 10094 O O . THR C 1 173 ? -5.33500 -20.03500 -56.68700 1.000 82.39801 173 THR C O 1
ATOM 10105 N N . GLY C 1 174 ? -6.38800 -19.10400 -54.89600 1.000 72.28158 174 GLY C N 1
ATOM 10106 C CA . GLY C 1 174 ? -5.27200 -18.24100 -54.58200 1.000 70.94794 174 GLY C CA 1
ATOM 10107 C C . GLY C 1 174 ? -5.68400 -17.23700 -53.54100 1.000 68.06168 174 GLY C C 1
ATOM 10108 O O . GLY C 1 174 ? -6.86700 -17.06100 -53.23500 1.000 62.48296 174 GLY C O 1
ATOM 10112 N N . VAL C 1 175 ? -4.67900 -16.57800 -52.98800 1.000 63.80286 175 VAL C N 1
ATOM 10113 C CA . VAL C 1 175 ? -4.88800 -15.54800 -51.99400 1.000 64.91371 175 VAL C CA 1
ATOM 10114 C C . VAL C 1 175 ? -4.11700 -14.35100 -52.50200 1.000 55.71458 175 VAL C C 1
ATOM 10115 O O . VAL C 1 175 ? -2.88500 -14.40300 -52.59800 1.000 64.17383 175 VAL C O 1
ATOM 10128 N N . ALA C 1 176 ? -4.83000 -13.28000 -52.83500 1.000 50.88917 176 ALA C N 1
ATOM 10129 C CA . ALA C 1 176 ? -4.21800 -12.04800 -53.29500 1.000 53.38639 176 ALA C CA 1
ATOM 10130 C C . ALA C 1 176 ? -4.39000 -10.94900 -52.25600 1.000 62.46268 176 ALA C C 1
ATOM 10131 O O . ALA C 1 176 ? -5.41100 -10.88000 -51.56200 1.000 51.05698 176 ALA C O 1
ATOM 10138 N N . ARG C 1 177 ? -3.42100 -10.02200 -52.20100 1.000 55.11829 177 ARG C N 1
ATOM 10139 C CA . ARG C 1 177 ? -3.38200 -8.96600 -51.16000 1.000 60.14689 177 ARG C CA 1
ATOM 10140 C C . ARG C 1 177 ? -3.33700 -7.55700 -51.75300 1.000 60.40256 177 ARG C C 1
ATOM 10141 O O . ARG C 1 177 ? -3.32500 -6.61600 -50.95600 1.000 61.20307 177 ARG C O 1
ATOM 10162 N N . THR C 1 178 ? -3.32000 -7.40700 -53.07600 1.000 63.95957 178 THR C N 1
ATOM 10163 C CA . THR C 1 178 ? -3.32900 -6.08900 -53.75100 1.000 74.11971 178 THR C CA 1
ATOM 10164 C C . THR C 1 178 ? -4.18600 -6.18600 -54.98900 1.000 69.70650 178 THR C C 1
ATOM 10165 O O . THR C 1 178 ? -4.46200 -7.30100 -55.39600 1.000 60.53238 178 THR C O 1
ATOM 10176 N N . ARG C 1 179 ? -4.63100 -5.05100 -55.52200 1.000 76.14626 179 ARG C N 1
ATOM 10177 C CA . ARG C 1 179 ? -5.50300 -5.01400 -56.71900 1.000 79.26132 179 ARG C CA 1
ATOM 10178 C C . ARG C 1 179 ? -4.77500 -5.68400 -57.89100 1.000 80.28199 179 ARG C C 1
ATOM 10179 O O . ARG C 1 179 ? -5.38400 -6.55900 -58.47800 1.000 70.95955 179 ARG C O 1
ATOM 10200 N N . ASP C 1 180 ? -3.55900 -5.25700 -58.24200 1.000 87.41878 180 ASP C N 1
ATOM 10201 C CA . ASP C 1 180 ? -2.79800 -5.83200 -59.35300 1.000 86.04046 180 ASP C CA 1
ATOM 10202 C C . ASP C 1 180 ? -2.54700 -7.32300 -59.17800 1.000 75.44396 180 ASP C C 1
ATOM 10203 O O . ASP C 1 180 ? -2.52900 -8.06700 -60.16400 1.000 76.96111 180 ASP C O 1
ATOM 10212 N N . ALA C 1 181 ? -2.34700 -7.77200 -57.94400 1.000 73.42074 181 ALA C N 1
ATOM 10213 C CA . ALA C 1 181 ? -2.05100 -9.18900 -57.66600 1.000 69.42301 181 ALA C CA 1
ATOM 10214 C C . ALA C 1 181 ? -3.29900 -10.03600 -57.83300 1.000 72.46102 181 ALA C C 1
ATOM 10215 O O . ALA C 1 181 ? -3.13900 -11.21700 -58.10300 1.000 68.07901 181 ALA C O 1
ATOM 10222 N N . ALA C 1 182 ? -4.46700 -9.48600 -57.53200 1.000 72.31181 182 ALA C N 1
ATOM 10223 C CA . ALA C 1 182 ? -5.73400 -10.23900 -57.61200 1.000 73.35683 182 ALA C CA 1
ATOM 10224 C C . ALA C 1 182 ? -6.13000 -10.33400 -59.07400 1.000 63.11169 182 ALA C C 1
ATOM 10225 O O . ALA C 1 182 ? -6.76300 -11.30700 -59.44500 1.000 55.72250 182 ALA C O 1
ATOM 10232 N N . VAL C 1 183 ? -5.80800 -9.30400 -59.83800 1.000 60.63842 183 VAL C N 1
ATOM 10233 C CA . VAL C 1 183 ? -6.13000 -9.27400 -61.28400 1.000 74.11654 183 VAL C CA 1
ATOM 10234 C C . VAL C 1 183 ? -5.20100 -10.28800 -61.95800 1.000 69.61396 183 VAL C C 1
ATOM 10235 O O . VAL C 1 183 ? -5.69400 -11.04900 -62.80100 1.000 64.23923 183 VAL C O 1
ATOM 10248 N N . ALA C 1 184 ? -3.92900 -10.34200 -61.55300 1.000 75.44446 184 ALA C N 1
ATOM 10249 C CA . ALA C 1 184 ? -2.98600 -11.32800 -62.07000 1.000 66.52994 184 ALA C CA 1
ATOM 10250 C C . ALA C 1 184 ? -3.43000 -12.74700 -61.74100 1.000 73.50179 184 ALA C C 1
ATOM 10251 O O . ALA C 1 184 ? -3.41800 -13.63000 -62.60900 1.000 78.81226 184 ALA C O 1
ATOM 10258 N N . LEU C 1 185 ? -3.85000 -12.98500 -60.50100 1.000 65.86598 185 LEU C N 1
ATOM 10259 C CA . LEU C 1 185 ? -4.21300 -14.35200 -60.05900 1.000 67.53895 185 LEU C CA 1
ATOM 10260 C C . LEU C 1 185 ? -5.49400 -14.78600 -60.76700 1.000 65.13744 185 LEU C C 1
ATOM 10261 O O . LEU C 1 185 ? -5.67700 -15.99600 -60.93300 1.000 62.95629 185 LEU C O 1
ATOM 10277 N N . ALA C 1 186 ? -6.37800 -13.85200 -61.11100 1.000 63.40879 186 ALA C N 1
ATOM 10278 C CA . ALA C 1 186 ? -7.57500 -14.19200 -61.87100 1.000 69.52716 186 ALA C CA 1
ATOM 10279 C C . ALA C 1 186 ? -7.22100 -14.69200 -63.26500 1.000 71.55433 186 ALA C C 1
ATOM 10280 O O . ALA C 1 186 ? -7.95700 -15.50200 -63.83800 1.000 68.23712 186 ALA C O 1
ATOM 10287 N N . GLY C 1 187 ? -6.10300 -14.21600 -63.82400 1.000 70.00589 187 GLY C N 1
ATOM 10288 C CA . GLY C 1 187 ? -5.62600 -14.69500 -65.10900 1.000 70.02388 187 GLY C CA 1
ATOM 10289 C C . GLY C 1 187 ? -5.08100 -16.10900 -65.08200 1.000 71.57193 187 GLY C C 1
ATOM 10290 O O . GLY C 1 187 ? -5.02400 -16.75500 -66.13500 1.000 72.19880 187 GLY C O 1
ATOM 10294 N N . ILE C 1 188 ? -4.68800 -16.60700 -63.90700 1.000 69.19695 188 ILE C N 1
ATOM 10295 C CA . ILE C 1 188 ? -4.15900 -17.96500 -63.78800 1.000 66.58881 188 ILE C CA 1
ATOM 10296 C C . ILE C 1 188 ? -5.27100 -18.98100 -63.59500 1.000 68.83362 188 ILE C C 1
ATOM 10297 O O . ILE C 1 188 ? -5.19500 -20.10200 -64.10200 1.000 66.90536 188 ILE C O 1
ATOM 10313 N N . GLU C 1 189 ? -6.29300 -18.63300 -62.82500 1.000 72.05399 189 GLU C N 1
ATOM 10314 C CA . GLU C 1 189 ? -7.39200 -19.55800 -62.57400 1.000 77.15449 189 GLU C CA 1
ATOM 10315 C C . GLU C 1 189 ? -8.65500 -18.74500 -62.34400 1.000 69.93444 189 GLU C C 1
ATOM 10316 O O . GLU C 1 189 ? -8.74800 -18.01800 -61.35000 1.000 75.26169 189 GLU C O 1
ATOM 10328 N N . LYS C 1 190 ? -9.61200 -18.86700 -63.25200 1.000 71.67045 190 LYS C N 1
ATOM 10329 C CA . LYS C 1 190 ? -10.87700 -18.17500 -63.08600 1.000 69.89940 190 LYS C CA 1
ATOM 10330 C C . LYS C 1 190 ? -11.58700 -18.75000 -61.87000 1.000 71.56566 190 LYS C C 1
ATOM 10331 O O . LYS C 1 190 ? -12.01900 -19.91600 -61.90800 1.000 75.58612 190 LYS C O 1
ATOM 10350 N N . PRO C 1 191 ? -11.73900 -17.99100 -60.79100 1.000 62.96867 191 PRO C N 1
ATOM 10351 C CA . PRO C 1 191 ? -12.49300 -18.49200 -59.64100 1.000 64.25885 191 PRO C CA 1
ATOM 10352 C C . PRO C 1 191 ? -13.98000 -18.59100 -59.95000 1.000 59.02149 191 PRO C C 1
ATOM 10353 O O . PRO C 1 191 ? -14.50500 -17.92300 -60.84300 1.000 64.72975 191 PRO C O 1
ATOM 10364 N N . ASP C 1 192 ? -14.66000 -19.45600 -59.19700 1.000 59.18860 192 ASP C N 1
ATOM 10365 C CA . ASP C 1 192 ? -16.11800 -19.50100 -59.22300 1.000 62.61200 192 ASP C CA 1
ATOM 10366 C C . ASP C 1 192 ? -16.75800 -18.60800 -58.16800 1.000 60.08832 192 ASP C C 1
ATOM 10367 O O . ASP C 1 192 ? -17.96300 -18.34500 -58.24400 1.000 59.78286 192 ASP C O 1
ATOM 10376 N N . LEU C 1 193 ? -15.98500 -18.15600 -57.18300 1.000 61.11122 193 LEU C N 1
ATOM 10377 C CA . LEU C 1 193 ? -16.46800 -17.27700 -56.12800 1.000 52.87879 193 LEU C CA 1
ATOM 10378 C C . LEU C 1 193 ? -15.27500 -16.47900 -55.62600 1.000 60.38831 193 LEU C C 1
ATOM 10379 O O . LEU C 1 193 ? -14.17100 -17.02200 -55.48300 1.000 55.89029 193 LEU C O 1
ATOM 10395 N N . ILE C 1 194 ? -15.47700 -15.17500 -55.40800 1.000 50.42551 194 ILE C N 1
ATOM 10396 C CA . ILE C 1 194 ? -14.40300 -14.27600 -54.90200 1.000 45.40026 194 ILE C CA 1
ATOM 10397 C C . ILE C 1 194 ? -14.82500 -13.68900 -53.55100 1.000 53.21141 194 ILE C C 1
ATOM 10398 O O . ILE C 1 194 ? -15.91600 -13.11900 -53.48900 1.000 51.72693 194 ILE C O 1
ATOM 10414 N N . LEU C 1 195 ? -14.02300 -13.88900 -52.50800 1.000 51.20142 195 LEU C N 1
ATOM 10415 C CA . LEU C 1 195 ? -14.24000 -13.24500 -51.19200 1.000 49.66394 195 LEU C CA 1
ATOM 10416 C C . LEU C 1 195 ? -13.31900 -12.02600 -51.25500 1.000 52.25108 195 LEU C C 1
ATOM 10417 O O . LEU C 1 195 ? -12.12800 -12.26000 -51.44800 1.000 49.87026 195 LEU C O 1
ATOM 10433 N N . ALA C 1 196 ? -13.82600 -10.79900 -51.14400 1.000 39.57327 196 ALA C N 1
ATOM 10434 C CA . ALA C 1 196 ? -13.02200 -9.58200 -51.39100 1.000 45.52928 196 ALA C CA 1
ATOM 10435 C C . ALA C 1 196 ? -13.13900 -8.51800 -50.30200 1.000 56.71725 196 ALA C C 1
ATOM 10436 O O . ALA C 1 196 ? -14.18600 -7.90600 -50.22000 1.000 52.92489 196 ALA C O 1
ATOM 10443 N N . ASP C 1 197 ? -12.04300 -8.18100 -49.62900 1.000 48.13167 197 ASP C N 1
ATOM 10444 C CA . ASP C 1 197 ? -11.98500 -7.13600 -48.62300 1.000 48.07795 197 ASP C CA 1
ATOM 10445 C C . ASP C 1 197 ? -11.95600 -5.78500 -49.33600 1.000 47.51715 197 ASP C C 1
ATOM 10446 O O . ASP C 1 197 ? -11.53900 -5.67600 -50.49100 1.000 53.00759 197 ASP C O 1
ATOM 10455 N N . ILE C 1 198 ? -12.43000 -4.75300 -48.64900 1.000 51.65197 198 ILE C N 1
ATOM 10456 C CA . ILE C 1 198 ? -12.63600 -3.47000 -49.30700 1.000 50.05991 198 ILE C CA 1
ATOM 10457 C C . ILE C 1 198 ? -11.32500 -2.70800 -49.46900 1.000 55.79091 198 ILE C C 1
ATOM 10458 O O . ILE C 1 198 ? -11.05800 -2.13600 -50.53300 1.000 56.74630 198 ILE C O 1
ATOM 10474 N N . GLN C 1 199 ? -10.51100 -2.65100 -48.41500 1.000 60.08134 199 GLN C N 1
ATOM 10475 C CA . GLN C 1 199 ? -9.27600 -1.86600 -48.39700 1.000 65.28005 199 GLN C CA 1
ATOM 10476 C C . GLN C 1 199 ? -8.08600 -2.81000 -48.31700 1.000 68.39796 199 GLN C C 1
ATOM 10477 O O . GLN C 1 199 ? -7.94000 -3.54400 -47.33300 1.000 61.14787 199 GLN C O 1
ATOM 10491 N N . LEU C 1 200 ? -7.22400 -2.76400 -49.33100 1.000 73.39490 200 LEU C N 1
ATOM 10492 C CA . LEU C 1 200 ? -6.12900 -3.71200 -49.46100 1.000 82.04764 200 LEU C CA 1
ATOM 10493 C C . LEU C 1 200 ? -4.79600 -3.09400 -49.00900 1.000 84.37369 200 LEU C C 1
ATOM 10494 O O . LEU C 1 200 ? -4.71100 -1.92700 -48.61200 1.000 77.50162 200 LEU C O 1
ATOM 10510 N N . ALA C 1 201 ? -3.71600 -3.88900 -49.09600 1.000 89.24270 201 ALA C N 1
ATOM 10511 C CA . ALA C 1 201 ? -2.36700 -3.52300 -48.59400 1.000 95.82245 201 ALA C CA 1
ATOM 10512 C C . ALA C 1 201 ? -1.79700 -2.26300 -49.23400 1.000 107.35114 201 ALA C C 1
ATOM 10513 O O . ALA C 1 201 ? -1.33700 -1.38200 -48.48500 1.000 107.86309 201 ALA C O 1
ATOM 10520 N N . ASP C 1 202 ? -1.86600 -2.15900 -50.55900 1.000 101.26666 202 ASP C N 1
ATOM 10521 C CA . ASP C 1 202 ? -1.30200 -0.99600 -51.29100 1.000 107.36219 202 ASP C CA 1
ATOM 10522 C C . ASP C 1 202 ? -2.30500 0.16000 -51.31800 1.000 100.08077 202 ASP C C 1
ATOM 10523 O O . ASP C 1 202 ? -2.16900 1.00400 -52.21700 1.000 105.50104 202 ASP C O 1
ATOM 10532 N N . ARG C 1 203 ? -3.26700 0.20300 -50.39000 1.000 100.38649 203 ARG C N 1
ATOM 10533 C CA . ARG C 1 203 ? -4.30300 1.26300 -50.31300 1.000 99.97557 203 ARG C CA 1
ATOM 10534 C C . ARG C 1 203 ? -5.21000 1.14300 -51.54400 1.000 89.30992 203 ARG C C 1
ATOM 10535 O O . ARG C 1 203 ? -5.99500 2.07400 -51.78600 1.000 73.27598 203 ARG C O 1
ATOM 10556 N N . SER C 1 204 ? -5.11300 0.03600 -52.28300 1.000 92.67762 204 SER C N 1
ATOM 10557 C CA . SER C 1 204 ? -5.96000 -0.19000 -53.47000 1.000 85.56409 204 SER C CA 1
ATOM 10558 C C . SER C 1 204 ? -7.31700 -0.61700 -52.92800 1.000 80.53581 204 SER C C 1
ATOM 10559 O O . SER C 1 204 ? -7.42100 -0.74700 -51.71900 1.000 76.41300 204 SER C O 1
ATOM 10567 N N . SER C 1 205 ? -8.31200 -0.76200 -53.78200 1.000 69.32975 205 SER C N 1
ATOM 10568 C CA . SER C 1 205 ? -9.63900 -1.19400 -53.37300 1.000 61.52050 205 SER C CA 1
ATOM 10569 C C . SER C 1 205 ? -9.96800 -2.55300 -53.97400 1.000 57.32823 205 SER C C 1
ATOM 10570 O O . SER C 1 205 ? -9.68900 -2.80800 -55.14900 1.000 55.02074 205 SER C O 1
ATOM 10578 N N . GLY C 1 206 ? -10.54300 -3.43200 -53.15200 1.000 55.08209 206 GLY C N 1
ATOM 10579 C CA . GLY C 1 206 ? -11.08600 -4.67000 -53.67200 1.000 53.18059 206 GLY C CA 1
ATOM 10580 C C . GLY C 1 206 ? -12.26400 -4.46500 -54.59800 1.000 50.68012 206 GLY C C 1
ATOM 10581 O O . GLY C 1 206 ? -12.53400 -5.32700 -55.44200 1.000 54.65905 206 GLY C O 1
ATOM 10585 N N . ILE C 1 207 ? -12.96400 -3.33600 -54.46600 1.000 49.80707 207 ILE C N 1
ATOM 10586 C CA . ILE C 1 207 ? -14.03600 -3.00700 -55.40000 1.000 50.34193 207 ILE C CA 1
ATOM 10587 C C . ILE C 1 207 ? -13.48900 -2.84000 -56.81100 1.000 49.43769 207 ILE C C 1
ATOM 10588 O O . ILE C 1 207 ? -14.06600 -3.34300 -57.77500 1.000 51.83577 207 ILE C O 1
ATOM 10604 N N . ASP C 1 208 ? -12.38800 -2.10000 -56.96300 1.000 51.45165 208 ASP C N 1
ATOM 10605 C CA . ASP C 1 208 ? -11.82300 -1.89800 -58.29600 1.000 48.89846 208 ASP C CA 1
ATOM 10606 C C . ASP C 1 208 ? -11.24000 -3.19200 -58.85000 1.000 53.80671 208 ASP C C 1
ATOM 10607 O O . ASP C 1 208 ? -11.43900 -3.51100 -60.02700 1.000 53.42039 208 ASP C O 1
ATOM 10616 N N . ALA C 1 209 ? -10.52000 -3.94400 -58.01200 1.000 50.76909 209 ALA C N 1
ATOM 10617 C CA . ALA C 1 209 ? -10.03900 -5.26900 -58.39300 1.000 58.62332 209 ALA C CA 1
ATOM 10618 C C . ALA C 1 209 ? -11.17800 -6.14900 -58.87700 1.000 52.55485 209 ALA C C 1
ATOM 10619 O O . ALA C 1 209 ? -11.08200 -6.77800 -59.93700 1.000 51.56345 209 ALA C O 1
ATOM 10626 N N . VAL C 1 210 ? -12.25400 -6.23800 -58.09000 1.000 48.78064 210 VAL C N 1
ATOM 10627 C CA . VAL C 1 210 ? -13.37300 -7.09400 -58.47700 1.000 49.61002 210 VAL C CA 1
ATOM 10628 C C . VAL C 1 210 ? -13.95200 -6.64200 -59.81700 1.000 51.82083 210 VAL C C 1
ATOM 10629 O O . VAL C 1 210 ? -14.23400 -7.46800 -60.69600 1.000 45.67838 210 VAL C O 1
ATOM 10642 N N . ASN C 1 211 ? -14.13700 -5.32500 -59.99100 1.000 48.41944 211 ASN C N 1
ATOM 10643 C CA . ASN C 1 211 ? -14.68500 -4.79700 -61.23700 1.000 51.75084 211 ASN C CA 1
ATOM 10644 C C . ASN C 1 211 ? -13.78500 -5.11200 -62.42700 1.000 56.68906 211 ASN C C 1
ATOM 10645 O O . ASN C 1 211 ? -14.27300 -5.48500 -63.50300 1.000 54.57669 211 ASN C O 1
ATOM 10656 N N . GLU C 1 212 ? -12.47000 -4.96200 -62.26300 1.000 51.24782 212 GLU C N 1
ATOM 10657 C CA . GLU C 1 212 ? -11.57300 -5.26600 -63.37000 1.000 57.39078 212 GLU C CA 1
ATOM 10658 C C . GLU C 1 212 ? -11.56700 -6.76200 -63.68000 1.000 54.72487 212 GLU C C 1
ATOM 10659 O O . GLU C 1 212 ? -11.53500 -7.15000 -64.85200 1.000 57.59416 212 GLU C O 1
ATOM 10671 N N . ILE C 1 213 ? -11.63100 -7.61800 -62.65200 1.000 50.36481 213 ILE C N 1
ATOM 10672 C CA . ILE C 1 213 ? -11.68700 -9.06300 -62.88400 1.000 55.24467 213 ILE C CA 1
ATOM 10673 C C . ILE C 1 213 ? -12.96800 -9.44500 -63.61700 1.000 58.01606 213 ILE C C 1
ATOM 10674 O O . ILE C 1 213 ? -12.94100 -10.18100 -64.61100 1.000 55.18340 213 ILE C O 1
ATOM 10690 N N . LEU C 1 214 ? -14.11300 -8.99100 -63.10500 1.000 54.50429 214 LEU C N 1
ATOM 10691 C CA . LEU C 1 214 ? -15.39400 -9.30000 -63.73600 1.000 55.58448 214 LEU C CA 1
ATOM 10692 C C . LEU C 1 214 ? -15.44700 -8.78100 -65.16800 1.000 58.21313 214 LEU C C 1
ATOM 10693 O O . LEU C 1 214 ? -16.00700 -9.43300 -66.05500 1.000 62.90858 214 LEU C O 1
ATOM 10709 N N . ARG C 1 215 ? -14.88700 -7.59700 -65.40900 1.000 54.02478 215 ARG C N 1
ATOM 10710 C CA . ARG C 1 215 ? -14.85500 -7.06600 -66.76300 1.000 56.01503 215 ARG C CA 1
ATOM 10711 C C . ARG C 1 215 ? -14.12800 -8.00800 -67.70900 1.000 69.95484 215 ARG C C 1
ATOM 10712 O O . ARG C 1 215 ? -14.45300 -8.06600 -68.90200 1.000 66.86499 215 ARG C O 1
ATOM 10733 N N . ALA C 1 216 ? -13.15500 -8.76400 -67.19400 1.000 72.38023 216 ALA C N 1
ATOM 10734 C CA . ALA C 1 216 ? -12.29900 -9.60900 -68.02300 1.000 66.19240 216 ALA C CA 1
ATOM 10735 C C . ALA C 1 216 ? -12.83000 -11.03100 -68.12800 1.000 60.75509 216 ALA C C 1
ATOM 10736 O O . ALA C 1 216 ? -13.04100 -11.53900 -69.23200 1.000 69.45589 216 ALA C O 1
ATOM 10743 N N . ARG C 1 217 ? -13.03600 -11.68900 -66.99400 1.000 61.80142 217 ARG C N 1
ATOM 10744 C CA . ARG C 1 217 ? -13.42700 -13.08900 -66.97400 1.000 68.24200 217 ARG C CA 1
ATOM 10745 C C . ARG C 1 217 ? -14.93600 -13.29400 -66.92000 1.000 70.61618 217 ARG C C 1
ATOM 10746 O O . ARG C 1 217 ? -15.38800 -14.43200 -66.75400 1.000 69.24101 217 ARG C O 1
ATOM 10767 N N . GLY C 1 218 ? -15.72800 -12.23300 -67.04800 1.000 64.69074 218 GLY C N 1
ATOM 10768 C CA . GLY C 1 218 ? -17.16600 -12.38000 -66.93400 1.000 68.22231 218 GLY C CA 1
ATOM 10769 C C . GLY C 1 218 ? -17.66800 -12.31600 -65.50300 1.000 69.90071 218 GLY C C 1
ATOM 10770 O O . GLY C 1 218 ? -16.92100 -12.15000 -64.53100 1.000 63.67543 218 GLY C O 1
ATOM 10774 N N . ASP C 1 219 ? -18.98500 -12.45900 -65.37800 1.000 68.02362 219 ASP C N 1
ATOM 10775 C CA . ASP C 1 219 ? -19.63900 -12.28600 -64.08900 1.000 59.80010 219 ASP C CA 1
ATOM 10776 C C . ASP C 1 219 ? -19.33800 -13.46200 -63.16400 1.000 57.87028 219 ASP C C 1
ATOM 10777 O O . ASP C 1 219 ? -19.41600 -14.62300 -63.57100 1.000 53.40992 219 ASP C O 1
ATOM 10786 N N . ILE C 1 220 ? -19.00400 -13.15300 -61.91500 1.000 57.97544 220 ILE C N 1
ATOM 10787 C CA . ILE C 1 220 ? -18.70200 -14.14300 -60.88500 1.000 56.20668 220 ILE C CA 1
ATOM 10788 C C . ILE C 1 220 ? -19.30500 -13.63200 -59.58100 1.000 52.92928 220 ILE C C 1
ATOM 10789 O O . ILE C 1 220 ? -19.20300 -12.42800 -59.30000 1.000 56.05320 220 ILE C O 1
ATOM 10805 N N . PRO C 1 221 ? -19.93000 -14.48500 -58.76200 1.000 48.74575 221 PRO C N 1
ATOM 10806 C CA . PRO C 1 221 ? -20.43900 -14.02900 -57.45900 1.000 44.69568 221 PRO C CA 1
ATOM 10807 C C . PRO C 1 221 ? -19.31700 -13.52000 -56.56600 1.000 58.83342 221 PRO C C 1
ATOM 10808 O O . PRO C 1 221 ? -18.23100 -14.10100 -56.50800 1.000 50.12829 221 PRO C O 1
ATOM 10819 N N . VAL C 1 222 ? -19.58200 -12.42300 -55.85500 1.000 53.88848 222 VAL C N 1
ATOM 10820 C CA . VAL C 1 222 ? -18.57300 -11.81200 -54.99900 1.000 51.84242 222 VAL C CA 1
ATOM 10821 C C . VAL C 1 222 ? -19.17600 -11.58600 -53.61900 1.000 52.65533 222 VAL C C 1
ATOM 10822 O O . VAL C 1 222 ? -20.26500 -11.01300 -53.49400 1.000 43.01066 222 VAL C O 1
ATOM 10835 N N . ILE C 1 223 ? -18.47000 -12.02600 -52.57700 1.000 46.58228 223 ILE C N 1
ATOM 10836 C CA . ILE C 1 223 ? -18.85800 -11.73900 -51.16900 1.000 51.41271 223 ILE C CA 1
ATOM 10837 C C . ILE C 1 223 ? -17.82100 -10.72900 -50.66200 1.000 53.06236 223 ILE C C 1
ATOM 10838 O O . ILE C 1 223 ? -16.65100 -11.09800 -50.60600 1.000 53.69754 223 ILE C O 1
ATOM 10854 N N . PHE C 1 224 ? -18.24300 -9.49900 -50.36500 1.000 46.59153 224 PHE C N 1
ATOM 10855 C CA . PHE C 1 224 ? -17.32800 -8.42500 -49.90000 1.000 51.77777 224 PHE C CA 1
ATOM 10856 C C . PHE C 1 224 ? -17.20000 -8.49200 -48.39300 1.000 47.14120 224 PHE C C 1
ATOM 10857 O O . PHE C 1 224 ? -18.21300 -8.42100 -47.76200 1.000 53.06329 224 PHE C O 1
ATOM 10874 N N . ILE C 1 225 ? -15.98900 -8.57000 -47.85500 1.000 58.41074 225 ILE C N 1
ATOM 10875 C CA . ILE C 1 225 ? -15.73700 -8.60500 -46.38300 1.000 55.19083 225 ILE C CA 1
ATOM 10876 C C . ILE C 1 225 ? -15.47500 -7.16200 -45.95400 1.000 53.78746 225 ILE C C 1
ATOM 10877 O O . ILE C 1 225 ? -14.72300 -6.49100 -46.66200 1.000 57.70273 225 ILE C O 1
ATOM 10893 N N . THR C 1 226 ? -16.11100 -6.64300 -44.90800 1.000 55.29619 226 THR C N 1
ATOM 10894 C CA . THR C 1 226 ? -15.98200 -5.20900 -44.58100 1.000 48.45402 226 THR C CA 1
ATOM 10895 C C . THR C 1 226 ? -16.33800 -4.85100 -43.18300 1.000 57.90090 226 THR C C 1
ATOM 10896 O O . THR C 1 226 ? -17.40100 -5.26500 -42.72000 1.000 57.95895 226 THR C O 1
ATOM 10907 N N . ALA C 1 227 ? -15.51400 -4.05100 -42.52500 1.000 60.39129 227 ALA C N 1
ATOM 10908 C CA . ALA C 1 227 ? -15.93100 -3.40800 -41.27400 1.000 61.98329 227 ALA C CA 1
ATOM 10909 C C . ALA C 1 227 ? -16.69700 -2.20800 -41.82100 1.000 62.39276 227 ALA C C 1
ATOM 10910 O O . ALA C 1 227 ? -16.19700 -1.69100 -42.82200 1.000 77.81208 227 ALA C O 1
ATOM 10917 N N . PHE C 1 228 ? -17.83900 -1.82200 -41.28200 1.000 56.34379 228 PHE C N 1
ATOM 10918 C CA . PHE C 1 228 ? -18.68900 -0.73500 -41.85500 1.000 60.65816 228 PHE C CA 1
ATOM 10919 C C . PHE C 1 228 ? -19.54800 -1.29900 -43.00200 1.000 46.79322 228 PHE C C 1
ATOM 10920 O O . PHE C 1 228 ? -19.51100 -0.78900 -44.12700 1.000 48.30654 228 PHE C O 1
ATOM 10937 N N . PRO C 1 229 ? -20.37100 -2.33500 -42.75200 1.000 46.63450 229 PRO C N 1
ATOM 10938 C CA . PRO C 1 229 ? -21.29700 -2.87600 -43.78200 1.000 55.35433 229 PRO C CA 1
ATOM 10939 C C . PRO C 1 229 ? -22.40100 -1.88300 -44.12100 1.000 57.26776 229 PRO C C 1
ATOM 10940 O O . PRO C 1 229 ? -22.91100 -1.99100 -45.24600 1.000 50.79854 229 PRO C O 1
ATOM 10951 N N . GLU C 1 230 ? -22.79000 -0.99400 -43.20400 1.000 56.23313 230 GLU C N 1
ATOM 10952 C CA . GLU C 1 230 ? -23.90500 -0.07100 -43.42600 1.000 57.81461 230 GLU C CA 1
ATOM 10953 C C . GLU C 1 230 ? -23.61500 0.91700 -44.54800 1.000 55.16415 230 GLU C C 1
ATOM 10954 O O . GLU C 1 230 ? -24.52500 1.31100 -45.28800 1.000 46.98901 230 GLU C O 1
ATOM 10966 N N . ARG C 1 231 ? -22.36200 1.34600 -44.69600 1.000 59.41701 231 ARG C N 1
ATOM 10967 C CA . ARG C 1 231 ? -22.11200 2.28600 -45.78500 1.000 64.09817 231 ARG C CA 1
ATOM 10968 C C . ARG C 1 231 ? -22.13300 1.61200 -47.15000 1.000 52.77377 231 ARG C C 1
ATOM 10969 O O . ARG C 1 231 ? -22.10900 2.31400 -48.16900 1.000 46.09022 231 ARG C O 1
ATOM 10990 N N . LEU C 1 232 ? -22.22800 0.28500 -47.19000 1.000 44.96355 232 LEU C N 1
ATOM 10991 C CA . LEU C 1 232 ? -22.43500 -0.46000 -48.42400 1.000 44.41346 232 LEU C CA 1
ATOM 10992 C C . LEU C 1 232 ? -23.89100 -0.90000 -48.60300 1.000 47.00145 232 LEU C C 1
ATOM 10993 O O . LEU C 1 232 ? -24.18100 -1.69400 -49.50200 1.000 39.74087 232 LEU C O 1
ATOM 11009 N N . LEU C 1 233 ? -24.80800 -0.38200 -47.78600 1.000 45.35901 233 LEU C N 1
ATOM 11010 C CA . LEU C 1 233 ? -26.21500 -0.77700 -47.76000 1.000 45.57550 233 LEU C CA 1
ATOM 11011 C C . LEU C 1 233 ? -27.12400 0.44200 -47.84500 1.000 43.21346 233 LEU C C 1
ATOM 11012 O O . LEU C 1 233 ? -28.21300 0.47800 -47.26800 1.000 43.25368 233 LEU C O 1
ATOM 11028 N N . THR C 1 234 ? -26.69500 1.44900 -48.59500 1.000 45.18542 234 THR C N 1
ATOM 11029 C CA . THR C 1 234 ? -27.47500 2.66500 -48.73600 1.000 51.21389 234 THR C CA 1
ATOM 11030 C C . THR C 1 234 ? -28.53500 2.57300 -49.82300 1.000 46.91259 234 THR C C 1
ATOM 11031 O O . THR C 1 234 ? -29.52700 3.31200 -49.77600 1.000 50.23721 234 THR C O 1
ATOM 11042 N N . GLY C 1 235 ? -28.34500 1.69900 -50.80200 1.000 46.70751 235 GLY C N 1
ATOM 11043 C CA . GLY C 1 235 ? -29.21700 1.66200 -51.95300 1.000 48.77347 235 GLY C CA 1
ATOM 11044 C C . GLY C 1 235 ? -29.08800 2.83300 -52.90900 1.000 55.30746 235 GLY C C 1
ATOM 11045 O O . GLY C 1 235 ? -29.86300 2.91000 -53.87100 1.000 60.19436 235 GLY C O 1
ATOM 11049 N N . GLU C 1 236 ? -28.14200 3.75000 -52.69400 1.000 57.54897 236 GLU C N 1
ATOM 11050 C CA . GLU C 1 236 ? -28.03300 4.93500 -53.54700 1.000 56.75565 236 GLU C CA 1
ATOM 11051 C C . GLU C 1 236 ? -27.00100 4.79700 -54.65800 1.000 54.58522 236 GLU C C 1
ATOM 11052 O O . GLU C 1 236 ? -27.01400 5.60300 -55.59200 1.000 64.04235 236 GLU C O 1
ATOM 11064 N N . ARG C 1 237 ? -26.12100 3.80900 -54.59200 1.000 51.26181 237 ARG C N 1
ATOM 11065 C CA . ARG C 1 237 ? -25.13800 3.58000 -55.64000 1.000 53.21623 237 ARG C CA 1
ATOM 11066 C C . ARG C 1 237 ? -24.89700 2.08400 -55.74700 1.000 47.02890 237 ARG C C 1
ATOM 11067 O O . ARG C 1 237 ? -25.28500 1.32900 -54.85100 1.000 45.28474 237 ARG C O 1
ATOM 11088 N N . PRO C 1 238 ? -24.26800 1.62400 -56.83100 1.000 46.23184 238 PRO C N 1
ATOM 11089 C CA . PRO C 1 238 ? -24.00100 0.18700 -56.97500 1.000 47.03939 238 PRO C CA 1
ATOM 11090 C C . PRO C 1 238 ? -23.21900 -0.34600 -55.78300 1.000 53.29977 238 PRO C C 1
ATOM 11091 O O . PRO C 1 238 ? -22.19500 0.21800 -55.38300 1.000 53.64512 238 PRO C O 1
ATOM 11102 N N . GLU C 1 239 ? -23.70600 -1.44400 -55.21600 1.000 49.60852 239 GLU C N 1
ATOM 11103 C CA . GLU C 1 239 ? -23.24100 -1.97400 -53.94400 1.000 42.12545 239 GLU C CA 1
ATOM 11104 C C . GLU C 1 239 ? -23.27300 -3.49300 -54.00300 1.000 45.72282 239 GLU C C 1
ATOM 11105 O O . GLU C 1 239 ? -23.94600 -4.07700 -54.86100 1.000 44.41276 239 GLU C O 1
ATOM 11117 N N . PRO C 1 240 ? -22.57500 -4.16400 -53.08900 1.000 48.16348 240 PRO C N 1
ATOM 11118 C CA . PRO C 1 240 ? -22.47200 -5.63200 -53.13800 1.000 43.57283 240 PRO C CA 1
ATOM 11119 C C . PRO C 1 240 ? -23.80600 -6.34600 -52.95600 1.000 39.24676 240 PRO C C 1
ATOM 11120 O O . PRO C 1 240 ? -24.68500 -5.91100 -52.20600 1.000 37.93227 240 PRO C O 1
ATOM 11131 N N . ALA C 1 241 ? -23.91800 -7.51000 -53.59500 1.000 40.76625 241 ALA C N 1
ATOM 11132 C CA . ALA C 1 241 ? -25.05900 -8.37300 -53.30800 1.000 42.63210 241 ALA C CA 1
ATOM 11133 C C . ALA C 1 241 ? -24.87700 -9.18700 -52.02200 1.000 36.98071 241 ALA C C 1
ATOM 11134 O O . ALA C 1 241 ? -25.86600 -9.50600 -51.35000 1.000 39.02203 241 ALA C O 1
ATOM 11141 N N . PHE C 1 242 ? -23.64500 -9.57700 -51.68900 1.000 40.73882 242 PHE C N 1
ATOM 11142 C CA . PHE C 1 242 ? -23.34400 -10.36000 -50.49400 1.000 37.92429 242 PHE C CA 1
ATOM 11143 C C . PHE C 1 242 ? -22.26100 -9.63800 -49.70800 1.000 41.32571 242 PHE C C 1
ATOM 11144 O O . PHE C 1 242 ? -21.27400 -9.18600 -50.28800 1.000 41.42969 242 PHE C O 1
ATOM 11161 N N . LEU C 1 243 ? -22.47400 -9.50100 -48.39700 1.000 49.50984 243 LEU C N 1
ATOM 11162 C CA . LEU C 1 243 ? -21.56000 -8.74800 -47.50700 1.000 51.94443 243 LEU C CA 1
ATOM 11163 C C . LEU C 1 243 ? -21.36800 -9.49600 -46.18700 1.000 49.47236 243 LEU C C 1
ATOM 11164 O O . LEU C 1 243 ? -22.38200 -9.80300 -45.54300 1.000 57.97473 243 LEU C O 1
ATOM 11180 N N . ILE C 1 244 ? -20.12700 -9.80300 -45.82500 1.000 52.58188 244 ILE C N 1
ATOM 11181 C CA . ILE C 1 244 ? -19.77900 -10.39800 -44.50500 1.000 59.61608 244 ILE C CA 1
ATOM 11182 C C . ILE C 1 244 ? -19.21400 -9.23200 -43.69700 1.000 56.51800 244 ILE C C 1
ATOM 11183 O O . ILE C 1 244 ? -18.51500 -8.43100 -44.30200 1.000 54.85612 244 ILE C O 1
ATOM 11199 N N . SER C 1 245 ? -19.54300 -9.13000 -42.41700 1.000 54.10710 245 SER C N 1
ATOM 11200 C CA . SER C 1 245 ? -19.11500 -7.98000 -41.58900 1.000 58.39591 245 SER C CA 1
ATOM 11201 C C . SER C 1 245 ? -17.91000 -8.36700 -40.73000 1.000 63.51387 245 SER C C 1
ATOM 11202 O O . SER C 1 245 ? -17.95200 -9.47500 -40.17600 1.000 64.42822 245 SER C O 1
ATOM 11210 N N . LYS C 1 246 ? -16.86500 -7.53700 -40.67400 1.000 67.98267 246 LYS C N 1
ATOM 11211 C CA . LYS C 1 246 ? -15.71800 -7.74300 -39.80300 1.000 64.36242 246 LYS C CA 1
ATOM 11212 C C . LYS C 1 246 ? -15.97000 -7.03900 -38.48000 1.000 62.97383 246 LYS C C 1
ATOM 11213 O O . LYS C 1 246 ? -16.22600 -5.83500 -38.47200 1.000 63.61313 246 LYS C O 1
ATOM 11232 N N . PRO C 1 247 ? -15.90200 -7.72900 -37.34700 1.000 63.56659 247 PRO C N 1
ATOM 11233 C CA . PRO C 1 247 ? -15.52100 -9.14100 -37.16000 1.000 59.15749 247 PRO C CA 1
ATOM 11234 C C . PRO C 1 247 ? -16.65000 -10.10300 -37.51100 1.000 63.30052 247 PRO C C 1
ATOM 11235 O O . PRO C 1 247 ? -17.83000 -9.74300 -37.42800 1.000 67.73880 247 PRO C O 1
ATOM 11246 N N . TYR C 1 248 ? -16.29900 -11.35100 -37.81800 1.000 63.18484 248 TYR C N 1
ATOM 11247 C CA . TYR C 1 248 ? -17.31300 -12.34000 -38.25500 1.000 62.30193 248 TYR C CA 1
ATOM 11248 C C . TYR C 1 248 ? -17.28200 -13.59000 -37.44500 1.000 60.41297 248 TYR C C 1
ATOM 11249 O O . TYR C 1 248 ? -16.26300 -13.85700 -36.79300 1.000 66.29746 248 TYR C O 1
ATOM 11267 N N . ARG C 1 249 ? -18.38800 -14.31300 -37.44600 1.000 57.51215 249 ARG C N 1
ATOM 11268 C CA . ARG C 1 249 ? -18.48800 -15.63800 -36.86800 1.000 67.71186 249 ARG C CA 1
ATOM 11269 C C . ARG C 1 249 ? -18.40700 -16.64600 -38.00300 1.000 67.26892 249 ARG C C 1
ATOM 11270 O O . ARG C 1 249 ? -18.76900 -16.34000 -39.14400 1.000 69.53788 249 ARG C O 1
ATOM 11291 N N . GLU C 1 250 ? -17.92500 -17.85200 -37.71600 1.000 56.73869 250 GLU C N 1
ATOM 11292 C CA . GLU C 1 250 ? -17.73900 -18.86600 -38.77900 1.000 63.19990 250 GLU C CA 1
ATOM 11293 C C . GLU C 1 250 ? -19.10800 -19.15600 -39.40800 1.000 63.01935 250 GLU C C 1
ATOM 11294 O O . GLU C 1 250 ? -19.15600 -19.25200 -40.63800 1.000 62.32526 250 GLU C O 1
ATOM 11306 N N . ASP C 1 251 ? -20.16800 -19.27800 -38.60400 1.000 57.13034 251 ASP C N 1
ATOM 11307 C CA . ASP C 1 251 ? -21.48200 -19.53600 -39.17700 1.000 64.35285 251 ASP C CA 1
ATOM 11308 C C . ASP C 1 251 ? -21.86600 -18.46100 -40.19300 1.000 65.67731 251 ASP C C 1
ATOM 11309 O O . ASP C 1 251 ? -22.55900 -18.75700 -41.17100 1.000 64.49450 251 ASP C O 1
ATOM 11318 N N . GLN C 1 252 ? -21.41100 -17.21900 -39.99700 1.000 62.03757 252 GLN C N 1
ATOM 11319 C CA . GLN C 1 252 ? -21.77400 -16.16200 -40.93700 1.000 65.43569 252 GLN C CA 1
ATOM 11320 C C . GLN C 1 252 ? -21.04900 -16.33200 -42.26600 1.000 64.03130 252 GLN C C 1
ATOM 11321 O O . GLN C 1 252 ? -21.65200 -16.16200 -43.33600 1.000 58.35163 252 GLN C O 1
ATOM 11335 N N . VAL C 1 253 ? -19.75500 -16.64800 -42.20700 1.000 55.38234 253 VAL C N 1
ATOM 11336 C CA . VAL C 1 253 ? -18.93400 -16.85200 -43.43200 1.000 55.29857 253 VAL C CA 1
ATOM 11337 C C . VAL C 1 253 ? -19.44800 -18.10500 -44.14700 1.000 54.89928 253 VAL C C 1
ATOM 11338 O O . VAL C 1 253 ? -19.31500 -18.15500 -45.35800 1.000 55.98265 253 VAL C O 1
ATOM 11351 N N . ARG C 1 254 ? -20.00900 -19.06300 -43.42100 1.000 48.29869 254 ARG C N 1
ATOM 11352 C CA . ARG C 1 254 ? -20.45900 -20.34300 -44.02100 1.000 56.38360 254 ARG C CA 1
ATOM 11353 C C . ARG C 1 254 ? -21.82100 -20.14000 -44.68300 1.000 63.45557 254 ARG C C 1
ATOM 11354 O O . ARG C 1 254 ? -22.07500 -20.81200 -45.67600 1.000 51.59552 254 ARG C O 1
ATOM 11375 N N . SER C 1 255 ? -22.65900 -19.28400 -44.11000 1.000 51.93289 255 SER C N 1
ATOM 11376 C CA . SER C 1 255 ? -23.99500 -18.98300 -44.66300 1.000 59.17342 255 SER C CA 1
ATOM 11377 C C . SER C 1 255 ? -23.82800 -18.08600 -45.89900 1.000 54.52538 255 SER C C 1
ATOM 11378 O O . SER C 1 255 ? -24.62900 -18.23300 -46.80400 1.000 56.85482 255 SER C O 1
ATOM 11386 N N . ALA C 1 256 ? -22.81000 -17.23100 -45.93600 1.000 50.92719 256 ALA C N 1
ATOM 11387 C CA . ALA C 1 256 ? -22.58500 -16.28600 -47.05000 1.000 52.46439 256 ALA C CA 1
ATOM 11388 C C . ALA C 1 256 ? -21.93400 -16.98900 -48.23500 1.000 56.47837 256 ALA C C 1
ATOM 11389 O O . ALA C 1 256 ? -22.16600 -16.52900 -49.34500 1.000 47.67594 256 ALA C O 1
ATOM 11396 N N . ILE C 1 257 ? -21.09400 -17.99200 -47.99300 1.000 49.60750 257 ILE C N 1
ATOM 11397 C CA . ILE C 1 257 ? -20.36400 -18.69500 -49.08500 1.000 50.94219 257 ILE C CA 1
ATOM 11398 C C . I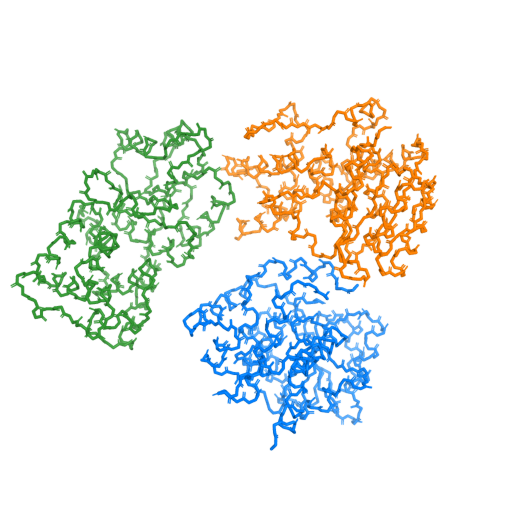LE C 1 257 ? -21.31400 -19.72800 -49.69300 1.000 41.94522 257 ILE C C 1
ATOM 11399 O O . ILE C 1 257 ? -21.24500 -19.89300 -50.89300 1.000 50.66306 257 ILE C O 1
ATOM 11415 N N . SER C 1 258 ? -22.14800 -20.37600 -48.88600 1.000 48.74514 258 SER C N 1
ATOM 11416 C CA . SER C 1 258 ? -23.15400 -21.33500 -49.40400 1.000 57.01888 258 SER C CA 1
ATOM 11417 C C . SER C 1 258 ? -24.17600 -20.55400 -50.23100 1.000 60.80839 258 SER C C 1
ATOM 11418 O O . SER C 1 258 ? -24.48800 -20.98000 -51.35200 1.000 47.64658 258 SER C O 1
ATOM 11426 N N . GLN C 1 259 ? -24.66700 -19.44600 -49.69100 1.000 53.28488 259 GLN C N 1
ATOM 11427 C CA . GLN C 1 259 ? -25.65800 -18.65000 -50.41700 1.000 48.62975 259 GLN C CA 1
ATOM 11428 C C . GLN C 1 259 ? -25.10100 -18.14700 -51.73900 1.000 46.67446 259 GLN C C 1
ATOM 11429 O O . GLN C 1 259 ? -25.75500 -18.25500 -52.78200 1.000 44.30026 259 GLN C O 1
ATOM 11443 N N . ALA C 1 260 ? -23.89900 -17.56400 -51.70600 1.000 41.96938 260 ALA C N 1
ATOM 11444 C CA . ALA C 1 260 ? -23.31000 -16.99100 -52.90700 1.000 45.46544 260 ALA C CA 1
ATOM 11445 C C . ALA C 1 260 ? -22.99000 -18.06600 -53.93500 1.000 55.78669 260 ALA C C 1
ATOM 11446 O O . ALA C 1 260 ? -23.03200 -17.80000 -55.14400 1.000 46.65449 260 ALA C O 1
ATOM 11453 N N . MET C 1 261 ? -22.68300 -19.28700 -53.47400 1.000 56.16937 261 MET C N 1
ATOM 11454 C CA . MET C 1 261 ? -22.30300 -20.35700 -54.39400 1.000 64.17972 261 MET C CA 1
ATOM 11455 C C . MET C 1 261 ? -23.48800 -20.76200 -55.27000 1.000 63.38522 261 MET C C 1
ATOM 11456 O O . MET C 1 261 ? -23.29900 -21.18300 -56.41500 1.000 55.00239 261 MET C O 1
ATOM 11470 N N . PHE C 1 262 ? -24.71700 -20.66300 -54.74400 1.000 57.22396 262 PHE C N 1
ATOM 11471 C CA . PHE C 1 262 ? -25.89600 -20.94700 -55.55900 1.000 56.05731 262 PHE C CA 1
ATOM 11472 C C . PHE C 1 262 ? -25.89300 -20.18900 -56.88100 1.000 57.18780 262 PHE C C 1
ATOM 11473 O O . PHE C 1 262 ? -26.51600 -20.63400 -57.85300 1.000 58.25604 262 PHE C O 1
ATOM 11490 N N . PHE C 1 263 ? -25.22700 -19.04000 -56.93100 1.000 49.04312 263 PHE C N 1
ATOM 11491 C CA . PHE C 1 263 ? -25.20000 -18.17900 -58.10300 1.000 54.54917 263 PHE C CA 1
ATOM 11492 C C . PHE C 1 263 ? -23.90600 -18.30300 -58.89600 1.000 56.92838 263 PHE C C 1
ATOM 11493 O O . PHE C 1 263 ? -23.64900 -17.47500 -59.77500 1.000 55.94112 263 PHE C O 1
ATOM 11510 N N . ALA C 1 264 ? -23.07500 -19.29700 -58.59000 1.000 59.77006 264 ALA C N 1
ATOM 11511 C CA . ALA C 1 264 ? -21.86100 -19.54200 -59.35300 1.000 68.25101 264 ALA C CA 1
ATOM 11512 C C . ALA C 1 264 ? -22.17800 -20.37000 -60.59800 1.000 70.93201 264 ALA C C 1
ATOM 11513 O O . ALA C 1 264 ? -23.21700 -21.03000 -60.68800 1.000 71.15928 264 ALA C O 1
ATOM 11520 N N . SER C 1 265 ? -21.26600 -20.32900 -61.56700 1.000 72.00608 265 SER C N 1
ATOM 11521 C CA . SER C 1 265 ? -21.40800 -21.13900 -62.78000 1.000 75.49356 265 SER C CA 1
ATOM 11522 C C . SER C 1 265 ? -20.19700 -21.00500 -63.69900 1.000 68.52579 265 SER C C 1
ATOM 11523 O O . SER C 1 265 ? -19.98800 -19.95800 -64.31900 1.000 72.79035 265 SER C O 1
#

Nearest PDB structures (foldseek):
  5uxw-assembly2_B  TM=9.376E-01  e=2.046E-25  Bartonella quintana str. Toulouse
  5uxv-assembly2_B  TM=9.258E-01  e=6.186E-25  Bartonella quintana str. Toulouse
  2n9u-assembly1_A  TM=9.363E-01  e=1.486E-11  Erythrobacter litoralis HTCC2594
  4qic-assembly1_A  TM=4.704E-01  e=5.128E-18  Bartonella quintana str. Toulouse
  4qic-assembly1_C  TM=4.735E-01  e=2.160E-17  Bartonella quintana str. Toulouse